Protein AF-D3AS42-F1 (afdb_monomer)

InterPro domains:
  IPR031924 Glycosyl hydrolase family 115 [PF15979] (1-343)
  IPR041437 Gylcosyl hydrolase 115 C-terminal domain [PF17829] (618-728)
  IPR041437 Gylcosyl hydrolase 115 C-terminal domain [PF17829] (811-965)
  IPR042301 Glycosyl hydrolase 115 superfamily [G3DSA:3.20.20.520] (1-297)

Sequence (975 aa):
NDEEELERWAKLHMEEDTIGVHTYEKIFELLLRLKANYIWPAMHVNSFNRRKENGALADRMGIVVGTSHCDMLMRSNNREWLPWLKEKGYEGVKYDYTIEGRNREILHEYWRESVIQNRDFEVSYTLGMRGIHDSGFETSNLNGRTEEELRTQKIELLETIIASQNEILKEELDKTPLKLFIPYKEVLELYDHGLKVPDDFTMIWANDNYGYVRRYPSEEDRKRVGGHGIYYHNSYWSPPGRSYLFFCSIPLTHTKYELMKAYDEGIQKLWILNVGALKPLEMEVEFFLRLAWEAGSAKGRTQDVDSYVSDWIDRNFTGKIGEKMGPLLNRFSQIANVRKLEMMEDDVFSQTAYGDEGVMRLHKLQEILDQADVVYEGLLEEEKDAFFQLVLLRIHALYLTMGQYYFSDRSTLCHKQGKQQAADLYVKETRAYEDARRKLLLYYNERISGGKWKGIVTPEDFPPPRTAMYPACTPSVHMGGRNMLVHIWNNGEELCFVRPGTKWFEISNGGEGSFAWRAETPDWIQLSETSGEISCETRILVTVKETQEEKTGIILIRNETDNVQCEVPVLVSPVPAGCENPEEAGVVSVSVTGLRVDGFRLISYLGREEGDLLEGYKEGAEASFPVYFSSEGEFLLEIHRFPSLNSTGRIRMGVKIDRGTVLTVESLANDEWRDTWTYNSTNNVDKLYLKLPYLKKGAHQVTFKVIDPYFAISRFVIYTKERAENNLGIICAGQVNREFPREQALLNNGRILDWSDRFYGAPELKPRKEIYANREVTRDSLVATDHFEEPVEYGKTKSPKEVLTAAHSLFCEKDGVVKIDAVTAYEQTEFAYTENGQWQYCSSESYGRSGLAIYMRKRGQQWKQEEEAPNLNYQIRCDGGTYDFWVLLRIDPASPSYLGVAADGNFVDRTLLYNSGKTWRYEAEQVWRWIPLAGLALSGGKHVLTLAVLASGVRIDRLYLTRKGDRPPVDCSWE

Structure (mmCIF, N/CA/C/O backbone):
data_AF-D3AS42-F1
#
_entry.id   AF-D3AS42-F1
#
loop_
_atom_site.group_PDB
_atom_site.id
_atom_site.type_symbol
_atom_site.label_atom_id
_atom_site.label_alt_id
_atom_site.label_comp_id
_atom_site.label_asym_id
_atom_site.label_entity_id
_atom_site.label_seq_id
_atom_site.pdbx_PDB_ins_code
_atom_site.Cartn_x
_atom_site.Cartn_y
_atom_site.Cartn_z
_atom_site.occupancy
_atom_site.B_iso_or_equiv
_atom_site.auth_seq_id
_atom_site.auth_comp_id
_atom_site.auth_asym_id
_atom_site.auth_atom_id
_atom_site.pdbx_PDB_model_num
ATOM 1 N N . ASN A 1 1 ? -17.903 4.882 5.231 1.00 88.62 1 ASN A N 1
ATOM 2 C CA . ASN A 1 1 ? -16.624 5.589 5.083 1.00 88.62 1 ASN A CA 1
ATOM 3 C C . ASN A 1 1 ? -15.998 5.126 3.781 1.00 88.62 1 ASN A C 1
ATOM 5 O O . ASN A 1 1 ? -16.257 3.991 3.400 1.00 88.62 1 ASN A O 1
ATOM 9 N N . ASP A 1 2 ? -15.226 5.977 3.108 1.00 86.00 2 ASP A N 1
ATOM 10 C CA . ASP A 1 2 ? -14.565 5.686 1.823 1.00 86.00 2 ASP A CA 1
ATOM 11 C C . ASP A 1 2 ? -15.537 5.141 0.741 1.00 86.00 2 ASP A C 1
ATOM 13 O O . ASP A 1 2 ? -15.204 4.285 -0.085 1.00 86.00 2 ASP A O 1
ATOM 17 N N . GLU A 1 3 ? -16.795 5.596 0.802 1.00 88.31 3 GLU A N 1
ATOM 18 C CA . GLU A 1 3 ? -17.959 4.946 0.193 1.00 88.31 3 GLU A CA 1
ATOM 19 C C . GLU A 1 3 ? -18.263 5.324 -1.267 1.00 88.31 3 GLU A C 1
ATOM 21 O O . GLU A 1 3 ? -19.359 5.064 -1.749 1.00 88.31 3 GLU A O 1
ATOM 26 N N . GLU A 1 4 ? -17.345 5.935 -2.003 1.00 89.19 4 GLU A N 1
ATOM 27 C CA . GLU A 1 4 ? -17.602 6.448 -3.356 1.00 89.19 4 GLU A CA 1
ATOM 28 C C . GLU A 1 4 ? -17.940 5.326 -4.354 1.00 89.19 4 GLU A C 1
ATOM 30 O O . GLU A 1 4 ? -18.776 5.510 -5.241 1.00 89.19 4 GLU A O 1
ATOM 35 N N . GLU A 1 5 ? -17.359 4.138 -4.167 1.00 91.62 5 GLU A N 1
ATOM 36 C CA . GLU A 1 5 ? -17.734 2.912 -4.891 1.00 91.62 5 GLU A CA 1
ATOM 37 C C . GLU A 1 5 ? -19.146 2.453 -4.530 1.00 91.62 5 GLU A C 1
ATOM 39 O O . GLU A 1 5 ? -19.944 2.136 -5.413 1.00 91.62 5 GLU A O 1
ATOM 44 N N . LEU A 1 6 ? -19.490 2.470 -3.240 1.00 94.56 6 LEU A N 1
ATOM 45 C CA . LEU A 1 6 ? -20.827 2.105 -2.777 1.00 94.56 6 LEU A CA 1
ATOM 46 C C . LEU A 1 6 ? -21.880 3.106 -3.265 1.00 94.56 6 LEU A C 1
ATOM 48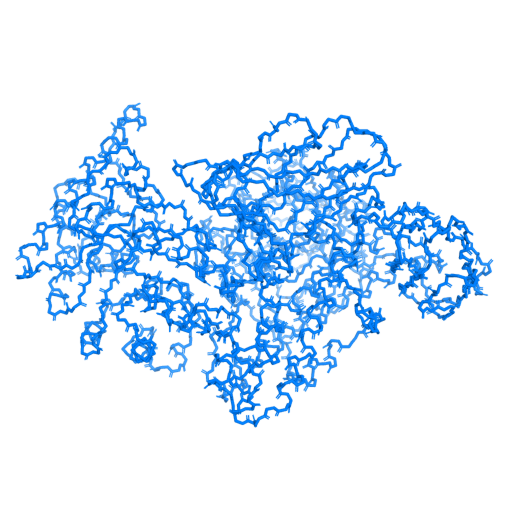 O O . LEU A 1 6 ? -22.967 2.702 -3.658 1.00 94.56 6 LEU A O 1
ATOM 52 N N . GLU A 1 7 ? -21.549 4.394 -3.310 1.00 93.69 7 GLU A N 1
ATOM 53 C CA . GLU A 1 7 ? -22.386 5.460 -3.860 1.00 93.69 7 GLU A CA 1
ATOM 54 C C . GLU A 1 7 ? -22.628 5.267 -5.355 1.00 93.69 7 GLU A C 1
ATOM 56 O O . GLU A 1 7 ? -23.761 5.374 -5.830 1.00 93.69 7 GLU A O 1
ATOM 61 N N . ARG A 1 8 ? -21.569 4.963 -6.114 1.00 93.12 8 ARG A N 1
ATOM 62 C CA . ARG A 1 8 ? -21.683 4.673 -7.544 1.00 93.12 8 ARG A CA 1
ATOM 63 C C . ARG A 1 8 ? -22.535 3.431 -7.782 1.00 93.12 8 ARG A C 1
ATOM 65 O O . ARG A 1 8 ? -23.408 3.461 -8.646 1.00 93.12 8 ARG A O 1
ATOM 72 N N . TRP A 1 9 ? -22.314 2.369 -7.014 1.00 96.00 9 TRP A N 1
ATOM 73 C CA . TRP A 1 9 ? -23.115 1.152 -7.088 1.00 96.00 9 TRP A CA 1
ATOM 74 C C . TRP A 1 9 ? -24.584 1.414 -6.718 1.00 96.00 9 TRP A C 1
ATOM 76 O O . TRP A 1 9 ? -25.479 1.011 -7.458 1.00 96.00 9 TRP A O 1
ATOM 86 N N . ALA A 1 10 ? -24.854 2.159 -5.644 1.00 96.38 10 ALA A N 1
ATOM 87 C CA . ALA A 1 10 ? -26.211 2.492 -5.215 1.00 96.38 10 ALA A CA 1
ATOM 88 C C . ALA A 1 10 ? -26.980 3.252 -6.308 1.00 96.38 10 ALA A C 1
ATOM 90 O O . ALA A 1 10 ? -28.102 2.875 -6.647 1.00 96.38 10 ALA A O 1
ATOM 91 N N . LYS A 1 11 ? -26.344 4.246 -6.942 1.00 96.00 11 LYS A N 1
ATOM 92 C CA . LYS A 1 11 ? -26.920 4.987 -8.079 1.00 96.00 11 LYS A CA 1
ATOM 93 C C . LYS A 1 11 ? -27.247 4.105 -9.281 1.00 96.00 11 LYS A C 1
ATOM 95 O O . LYS A 1 11 ? -28.197 4.388 -10.005 1.00 96.00 11 LYS A O 1
ATOM 100 N N . LEU A 1 12 ? -26.447 3.067 -9.521 1.00 96.12 12 LEU A N 1
ATOM 101 C CA . LEU A 1 12 ? -26.637 2.157 -10.649 1.00 96.12 12 LEU A CA 1
ATOM 102 C C . LEU A 1 12 ? -27.713 1.096 -10.388 1.00 96.12 12 LEU A C 1
ATOM 104 O O . LEU A 1 12 ? -28.374 0.685 -11.338 1.00 96.12 12 LEU A O 1
ATOM 108 N N . HIS A 1 13 ? -27.883 0.650 -9.137 1.00 96.19 13 HIS A N 1
ATOM 109 C CA . HIS A 1 13 ? -28.633 -0.580 -8.833 1.00 96.19 13 HIS A CA 1
ATOM 110 C C . HIS A 1 13 ? -29.810 -0.420 -7.866 1.00 96.19 13 HIS A C 1
ATOM 112 O O . HIS A 1 13 ? -30.668 -1.298 -7.836 1.00 96.19 13 HIS A O 1
ATOM 118 N N . MET A 1 14 ? -29.876 0.655 -7.074 1.00 95.56 14 MET A N 1
ATOM 119 C CA . MET A 1 14 ? -30.876 0.795 -5.999 1.00 95.56 14 MET A CA 1
ATOM 120 C C . MET A 1 14 ? -32.023 1.757 -6.330 1.00 95.56 14 MET A C 1
ATOM 122 O O . MET A 1 14 ? -32.918 1.942 -5.504 1.00 95.56 14 MET A O 1
ATOM 126 N N . GLU A 1 15 ? -32.009 2.349 -7.530 1.00 93.50 15 GLU A N 1
ATOM 127 C CA . GLU A 1 15 ? -32.978 3.365 -7.971 1.00 93.50 15 GLU A CA 1
ATOM 128 C C . GLU A 1 15 ? -33.032 4.587 -7.025 1.00 93.50 15 GLU A C 1
ATOM 130 O O . GLU A 1 15 ? -34.076 5.208 -6.831 1.00 93.50 15 GLU A O 1
ATOM 135 N N . GLU A 1 16 ? -31.889 4.952 -6.432 1.00 92.94 16 GLU A N 1
ATOM 136 C CA . GLU A 1 16 ? -31.739 6.117 -5.552 1.00 92.94 16 GLU A CA 1
ATOM 137 C C . GLU A 1 16 ? -30.672 7.089 -6.095 1.00 92.94 16 GLU A C 1
ATOM 139 O O . GLU A 1 16 ? -29.719 6.686 -6.759 1.00 92.94 16 GLU A O 1
ATOM 144 N N . ASP A 1 17 ? -30.810 8.390 -5.808 1.00 93.75 17 ASP A N 1
ATOM 145 C CA . ASP A 1 17 ? -29.845 9.427 -6.218 1.00 93.75 17 ASP A CA 1
ATOM 146 C C . ASP A 1 17 ? -28.537 9.387 -5.416 1.00 93.75 17 ASP A C 1
ATOM 148 O O . ASP A 1 17 ? -27.572 10.058 -5.778 1.00 93.75 17 ASP A O 1
ATOM 152 N N . THR A 1 18 ? -28.523 8.644 -4.312 1.00 94.81 18 THR A N 1
ATOM 153 C CA . THR A 1 18 ? -27.413 8.473 -3.375 1.00 94.81 18 THR A CA 1
ATOM 154 C C . THR A 1 18 ? -27.725 7.304 -2.432 1.00 94.81 18 THR A C 1
ATOM 156 O O . THR A 1 18 ? -28.861 6.827 -2.421 1.00 94.81 18 THR A O 1
ATOM 159 N N . ILE A 1 19 ? -26.767 6.857 -1.614 1.00 96.25 19 ILE A N 1
ATOM 160 C CA . ILE A 1 19 ? -27.002 5.853 -0.558 1.00 96.25 19 ILE A CA 1
ATOM 161 C C . ILE A 1 19 ? -28.167 6.302 0.347 1.00 96.25 19 ILE A C 1
ATOM 163 O O . ILE A 1 19 ? -28.041 7.257 1.118 1.00 96.25 19 ILE A O 1
ATOM 167 N N . GLY A 1 20 ? -29.304 5.610 0.252 1.00 95.81 20 GLY A N 1
ATOM 168 C CA . GLY A 1 20 ? -30.551 5.970 0.924 1.00 95.81 20 GLY A CA 1
ATOM 169 C C . GLY A 1 20 ? -31.265 4.774 1.549 1.00 95.81 20 GLY A C 1
ATOM 170 O O . GLY A 1 20 ? -30.633 3.816 1.991 1.00 95.81 20 GLY A O 1
ATOM 171 N N . VAL A 1 21 ? -32.593 4.844 1.612 1.00 96.94 21 VAL A N 1
ATOM 172 C CA . VAL A 1 21 ? -33.439 3.914 2.377 1.00 96.94 21 VAL A CA 1
ATOM 173 C C . VAL A 1 21 ? -33.311 2.494 1.831 1.00 96.94 21 VAL A C 1
ATOM 175 O O . VAL A 1 21 ? -33.151 1.558 2.612 1.00 96.94 21 VAL A O 1
ATOM 178 N N . HIS A 1 22 ? -33.341 2.323 0.505 1.00 97.56 22 HIS A N 1
ATOM 179 C CA . H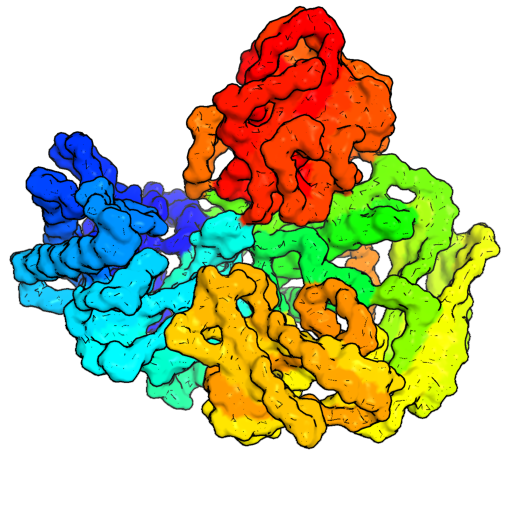IS A 1 22 ? -33.238 0.995 -0.108 1.00 97.56 22 HIS A CA 1
ATOM 180 C C . HIS A 1 22 ? -31.849 0.399 0.110 1.00 97.56 22 HIS A C 1
ATOM 182 O O . HIS A 1 22 ? -31.703 -0.793 0.388 1.00 97.56 22 HIS A O 1
ATOM 188 N N . THR A 1 23 ? -30.819 1.237 0.005 1.00 97.62 23 THR A N 1
ATOM 189 C CA . THR A 1 23 ? -29.436 0.809 0.227 1.00 97.62 23 THR A CA 1
ATOM 190 C C . THR A 1 23 ? -29.216 0.411 1.691 1.00 97.62 23 THR A C 1
ATOM 192 O O . THR A 1 23 ? -28.689 -0.669 1.971 1.00 97.62 23 THR A O 1
ATOM 195 N N . TYR A 1 24 ? -29.679 1.233 2.639 1.00 98.12 24 TYR A N 1
ATOM 196 C CA . TYR A 1 24 ? -29.563 0.957 4.070 1.00 98.12 24 TYR A CA 1
ATOM 197 C C . TYR A 1 24 ? -30.380 -0.252 4.517 1.00 98.12 24 TYR A C 1
ATOM 199 O O . TYR A 1 24 ? -29.903 -0.988 5.371 1.00 98.12 24 TYR A O 1
ATOM 207 N N . GLU A 1 25 ? -31.541 -0.529 3.920 1.00 98.31 25 GLU A N 1
ATOM 208 C CA . GLU A 1 25 ? -32.307 -1.747 4.220 1.00 98.31 25 GLU A CA 1
ATOM 209 C C . GLU A 1 25 ? -31.455 -3.010 4.022 1.00 98.31 25 GLU A C 1
ATOM 211 O O . GLU A 1 25 ? -31.431 -3.889 4.886 1.00 98.31 25 GLU A O 1
ATOM 216 N N . LYS A 1 26 ? -30.680 -3.074 2.930 1.00 98.25 26 LYS A N 1
ATOM 217 C CA . LYS A 1 26 ? -29.763 -4.195 2.669 1.00 98.25 26 LYS A CA 1
ATOM 218 C C . LYS A 1 26 ? -28.601 -4.250 3.654 1.00 98.25 26 LYS A C 1
ATOM 220 O O . LYS A 1 26 ? -28.230 -5.338 4.094 1.00 98.25 26 LYS A O 1
ATOM 225 N N . ILE A 1 27 ? -28.045 -3.098 4.028 1.00 98.19 27 ILE A N 1
ATOM 226 C CA . ILE A 1 27 ? -26.958 -3.020 5.014 1.00 98.19 27 ILE A CA 1
ATOM 227 C C . ILE A 1 27 ? -27.456 -3.455 6.399 1.00 98.19 27 ILE A C 1
ATOM 229 O O . ILE A 1 27 ? -26.802 -4.253 7.065 1.00 98.19 27 ILE A O 1
ATOM 233 N N . PHE A 1 28 ? -28.627 -2.991 6.828 1.00 98.75 28 PHE A N 1
ATOM 234 C CA . PHE A 1 28 ? -29.218 -3.354 8.116 1.00 98.75 28 PHE A CA 1
ATOM 235 C C . PHE A 1 28 ? -29.590 -4.834 8.166 1.00 98.75 28 PHE A C 1
ATOM 237 O O . PHE A 1 28 ? -29.306 -5.499 9.161 1.00 98.75 28 PHE A O 1
ATOM 244 N N . GLU A 1 29 ? -30.143 -5.388 7.081 1.00 98.75 29 GLU A N 1
ATOM 245 C CA . GLU A 1 29 ? -30.383 -6.829 6.972 1.00 98.75 29 GLU A CA 1
ATOM 246 C C . GLU A 1 29 ? -29.082 -7.628 7.173 1.00 98.75 29 GLU A C 1
ATOM 248 O O . GLU A 1 29 ? -29.059 -8.594 7.942 1.00 98.75 29 GLU A O 1
ATOM 253 N N . LEU A 1 30 ? -27.988 -7.210 6.525 1.00 98.50 30 LEU A N 1
ATOM 254 C CA . LEU A 1 30 ? -26.673 -7.832 6.685 1.00 98.50 30 LEU A CA 1
ATOM 255 C C . LEU A 1 30 ? -26.181 -7.753 8.137 1.00 98.50 30 LEU A C 1
ATOM 257 O O . LEU A 1 30 ? -25.807 -8.780 8.706 1.00 98.50 30 LEU A O 1
ATOM 261 N N . LEU A 1 31 ? -26.215 -6.567 8.752 1.00 98.69 31 LEU A N 1
ATOM 262 C CA . LEU A 1 31 ? -25.785 -6.364 10.139 1.00 98.69 31 LEU A CA 1
ATOM 263 C C . LEU A 1 31 ? -26.545 -7.285 11.103 1.00 98.69 31 LEU A C 1
ATOM 265 O O . LEU A 1 31 ? -25.918 -8.001 11.885 1.00 98.69 31 LEU A O 1
ATOM 269 N N . LEU A 1 32 ? -27.874 -7.360 10.989 1.00 98.56 32 LEU A N 1
ATOM 270 C CA . LEU A 1 32 ? -28.700 -8.230 11.833 1.00 98.56 32 LEU A CA 1
ATOM 271 C C . LEU A 1 32 ? -28.366 -9.715 11.644 1.00 98.56 32 LEU A C 1
ATOM 273 O O . LEU A 1 32 ? -28.231 -10.451 12.625 1.00 98.56 32 LEU A O 1
ATOM 277 N N . ARG A 1 33 ? -28.177 -10.171 10.397 1.00 98.38 33 ARG A N 1
ATOM 278 C CA . ARG A 1 33 ? -27.759 -11.556 10.099 1.00 98.38 33 ARG A CA 1
ATOM 279 C C . ARG A 1 33 ? -26.401 -11.890 10.721 1.00 98.38 33 ARG A C 1
ATOM 281 O O . ARG A 1 33 ? -26.197 -13.013 11.186 1.00 98.38 33 ARG A O 1
ATOM 288 N N . LEU A 1 34 ? -25.502 -10.909 10.782 1.00 97.81 34 LEU A N 1
ATOM 289 C CA . LEU A 1 34 ? -24.187 -11.018 11.413 1.00 97.81 34 LEU A CA 1
ATOM 290 C C . LEU A 1 34 ? -24.208 -10.799 12.937 1.00 97.81 34 LEU A C 1
ATOM 292 O O . LEU A 1 34 ? -23.163 -10.922 13.575 1.00 97.81 34 LEU A O 1
ATOM 296 N N . LYS A 1 35 ? -25.388 -10.579 13.536 1.00 97.31 35 LYS A N 1
ATOM 297 C CA . LYS A 1 35 ? -25.595 -10.267 14.964 1.00 97.31 35 LYS A CA 1
ATOM 298 C C . LYS A 1 35 ? -24.970 -8.941 15.416 1.00 97.31 35 LYS A C 1
ATOM 300 O O . LYS A 1 35 ? -24.620 -8.795 16.585 1.00 97.31 35 LYS A O 1
ATOM 305 N N . ALA A 1 36 ? -24.840 -7.987 14.503 1.00 98.31 36 ALA A N 1
ATOM 306 C CA . ALA A 1 36 ? -24.516 -6.604 14.815 1.00 98.31 36 ALA A CA 1
ATOM 307 C C . ALA A 1 36 ? -25.789 -5.789 15.078 1.00 98.31 36 ALA A C 1
ATOM 309 O O . ALA A 1 36 ? -26.882 -6.163 14.656 1.00 98.31 36 ALA A O 1
ATOM 310 N N . ASN A 1 37 ? -25.629 -4.662 15.765 1.00 98.00 37 ASN A N 1
ATOM 311 C CA . ASN A 1 37 ? -26.726 -3.775 16.156 1.00 98.00 37 ASN A CA 1
ATOM 312 C C . ASN A 1 37 ? -26.367 -2.282 16.074 1.00 98.00 37 ASN A C 1
ATOM 314 O O . ASN A 1 37 ? -27.133 -1.461 16.562 1.00 98.00 37 ASN A O 1
ATOM 318 N N . TYR A 1 38 ? -25.208 -1.922 15.516 1.00 98.50 38 TYR A N 1
ATOM 319 C CA . TYR A 1 38 ? -24.692 -0.554 15.551 1.00 98.50 38 TYR A CA 1
ATOM 320 C C . TYR A 1 38 ? -24.056 -0.159 14.216 1.00 98.50 38 TYR A C 1
ATOM 322 O O . TYR A 1 38 ? -23.378 -0.980 13.593 1.00 98.50 38 TYR A O 1
ATOM 330 N N . ILE A 1 39 ? -24.267 1.086 13.777 1.00 98.19 39 ILE A N 1
ATOM 331 C CA . ILE A 1 39 ? -23.727 1.608 12.514 1.00 98.19 39 ILE A CA 1
ATOM 332 C C . ILE A 1 39 ? -23.311 3.079 12.617 1.00 98.19 39 ILE A C 1
ATOM 334 O O . ILE A 1 39 ? -23.996 3.896 13.233 1.00 98.19 39 ILE A O 1
ATOM 338 N N . TRP A 1 40 ? -22.217 3.415 11.930 1.00 97.62 40 TRP A N 1
ATOM 339 C CA . TRP A 1 40 ? -21.911 4.774 11.482 1.00 97.62 40 TRP A CA 1
ATOM 340 C C . TRP A 1 40 ? -22.195 4.878 9.974 1.00 97.62 40 TRP A C 1
ATOM 342 O O . TRP A 1 40 ? -21.552 4.163 9.199 1.00 97.62 40 TRP A O 1
ATOM 352 N N . PRO A 1 41 ? -23.185 5.684 9.548 1.00 96.44 41 PRO A N 1
ATOM 353 C CA . PRO A 1 41 ? -23.610 5.756 8.152 1.00 96.44 41 PRO A CA 1
ATOM 354 C C . PRO A 1 41 ? -22.595 6.476 7.247 1.00 96.44 41 PRO A C 1
ATOM 356 O O . PRO A 1 41 ? -21.647 7.103 7.721 1.00 96.44 41 PRO A O 1
ATOM 359 N N . ALA A 1 42 ? -22.806 6.382 5.929 1.00 93.94 42 ALA A N 1
ATOM 360 C CA . ALA A 1 42 ? -22.067 7.155 4.927 1.00 93.94 42 ALA A CA 1
ATOM 361 C C . ALA A 1 42 ? -22.193 8.668 5.194 1.00 93.94 42 ALA A C 1
ATOM 363 O O . ALA A 1 42 ? -23.261 9.144 5.587 1.00 93.94 42 ALA A O 1
ATOM 364 N N . MET A 1 43 ? -21.096 9.405 5.001 1.00 91.25 43 MET A N 1
ATOM 365 C CA . MET A 1 43 ? -21.009 10.837 5.323 1.00 91.25 43 MET A CA 1
ATOM 366 C C . MET A 1 43 ? -20.059 11.651 4.418 1.00 91.25 43 MET A C 1
ATOM 368 O O . MET A 1 43 ? -20.097 12.887 4.427 1.00 91.25 43 MET A O 1
ATOM 372 N N . HIS A 1 44 ? -19.241 10.999 3.581 1.00 85.94 44 HIS A N 1
ATOM 373 C CA . HIS A 1 44 ? -18.435 11.660 2.552 1.00 85.94 44 HIS A CA 1
ATOM 374 C C . HIS A 1 44 ? -19.290 12.051 1.356 1.00 85.94 44 HIS A C 1
ATOM 376 O O . HIS A 1 44 ? -19.141 13.158 0.846 1.00 85.94 44 HIS A O 1
ATOM 382 N N . VAL A 1 45 ? -20.198 11.188 0.903 1.00 85.88 45 VAL A N 1
ATOM 383 C CA . VAL A 1 45 ? -20.982 11.407 -0.330 1.00 85.88 45 VAL A CA 1
ATOM 384 C C . VAL A 1 45 ? -22.346 12.050 -0.075 1.00 85.88 45 VAL A C 1
ATOM 386 O O . VAL A 1 45 ? -22.869 12.748 -0.944 1.00 85.88 45 VAL A O 1
ATOM 389 N N . ASN A 1 46 ? -22.911 11.859 1.120 1.00 88.75 46 ASN A N 1
ATOM 390 C CA . ASN A 1 46 ? -24.230 12.356 1.511 1.00 88.75 46 ASN A CA 1
ATOM 391 C C . ASN A 1 46 ? -24.344 12.554 3.035 1.00 88.75 46 ASN A C 1
ATOM 393 O O . ASN A 1 46 ? -23.338 12.538 3.733 1.00 88.75 46 ASN A O 1
ATOM 397 N N . SER A 1 47 ? -25.556 12.796 3.542 1.00 92.62 47 SER A N 1
ATOM 398 C CA . SER A 1 47 ? -25.854 12.802 4.978 1.00 92.62 47 SER A CA 1
ATOM 399 C C . SER A 1 47 ? -27.038 11.892 5.292 1.00 92.62 47 SER A C 1
ATOM 401 O O . SER A 1 47 ? -28.077 11.946 4.627 1.00 92.62 47 SER A O 1
ATOM 403 N N . PHE A 1 48 ? -26.909 11.080 6.344 1.00 95.31 48 PHE A N 1
ATOM 404 C CA . PHE A 1 48 ? -27.955 10.148 6.777 1.00 95.31 48 PHE A CA 1
ATOM 405 C C . PHE A 1 48 ? -29.259 10.871 7.135 1.00 95.31 48 PHE A C 1
ATOM 407 O O . PHE A 1 48 ? -30.338 10.462 6.701 1.00 95.31 48 PHE A O 1
ATOM 414 N N . ASN A 1 49 ? -29.147 12.001 7.842 1.00 94.62 49 ASN A N 1
ATOM 415 C CA . ASN A 1 49 ? -30.280 12.809 8.291 1.00 94.62 49 ASN A CA 1
ATOM 416 C C . ASN A 1 49 ? -30.950 13.633 7.185 1.00 94.62 49 ASN A C 1
ATOM 418 O O . ASN A 1 49 ? -31.995 14.231 7.443 1.00 94.62 49 ASN A O 1
ATOM 422 N N . ARG A 1 50 ? -30.437 13.608 5.943 1.00 90.56 50 ARG A N 1
ATOM 423 C CA . ARG A 1 50 ? -31.132 14.193 4.781 1.00 90.56 50 ARG A CA 1
ATOM 424 C C . ARG A 1 50 ? -32.534 13.603 4.594 1.00 90.56 50 ARG A C 1
ATOM 426 O O . ARG A 1 50 ? -33.404 14.277 4.051 1.00 90.56 50 ARG A O 1
ATOM 433 N N . ARG A 1 51 ? -32.749 12.351 5.015 1.00 91.88 51 ARG A N 1
ATOM 434 C CA . ARG A 1 51 ? -34.044 11.658 4.978 1.00 91.88 51 ARG A CA 1
ATOM 435 C C . ARG A 1 51 ? -34.356 11.086 6.358 1.00 91.88 51 ARG A C 1
ATOM 437 O O . ARG A 1 51 ? -33.659 10.185 6.822 1.00 91.88 51 ARG A O 1
ATOM 444 N N . LYS A 1 52 ? -35.421 11.564 7.012 1.00 94.81 52 LYS A N 1
ATOM 445 C CA . LYS A 1 52 ? -35.856 11.044 8.327 1.00 94.81 52 LYS A CA 1
ATOM 446 C C . LYS A 1 52 ? -36.227 9.555 8.250 1.00 94.81 52 LYS A C 1
ATOM 448 O O . LYS A 1 52 ? -36.125 8.827 9.235 1.00 94.81 52 LYS A O 1
ATOM 453 N N . GLU A 1 53 ? -36.611 9.092 7.066 1.00 97.19 53 GLU A N 1
ATOM 454 C CA . GLU A 1 53 ? -36.942 7.707 6.745 1.00 97.19 53 GLU A CA 1
ATOM 455 C C . GLU A 1 53 ? -35.770 6.748 6.971 1.00 97.19 53 GLU A C 1
ATOM 457 O O . GLU A 1 53 ? -36.012 5.595 7.323 1.00 97.19 53 GLU A O 1
ATOM 462 N N . ASN A 1 54 ? -34.522 7.213 6.828 1.00 97.38 54 ASN A N 1
ATOM 463 C CA . ASN A 1 54 ? -33.339 6.409 7.133 1.00 97.38 54 ASN A CA 1
ATOM 464 C C . ASN A 1 54 ? -33.300 6.043 8.628 1.00 97.38 54 ASN A C 1
ATOM 466 O O . ASN A 1 54 ? -33.166 4.871 8.976 1.00 97.38 54 ASN A O 1
ATOM 470 N N . GLY A 1 55 ? -33.493 7.034 9.510 1.00 97.25 55 GLY A N 1
ATOM 471 C CA . GLY A 1 55 ? -33.563 6.826 10.962 1.00 97.25 55 GLY A CA 1
ATOM 472 C C . GLY A 1 55 ? -34.773 5.988 11.372 1.00 97.25 55 GLY A C 1
ATOM 473 O O . GLY A 1 55 ? -34.638 5.041 12.141 1.00 97.25 55 GLY A O 1
ATOM 474 N N . ALA A 1 56 ? -35.938 6.248 10.770 1.00 98.19 56 ALA A N 1
ATOM 475 C CA . ALA A 1 56 ? -37.138 5.449 11.015 1.00 98.19 56 ALA A CA 1
ATOM 476 C C . ALA A 1 56 ? -36.975 3.982 10.579 1.00 98.19 56 ALA A C 1
ATOM 478 O O . ALA A 1 56 ? -37.568 3.091 11.182 1.00 98.19 56 ALA A O 1
ATOM 479 N N . LEU A 1 57 ? -36.212 3.711 9.516 1.00 98.50 57 LEU A N 1
ATOM 480 C CA . LEU A 1 57 ? -35.892 2.347 9.102 1.00 98.50 57 LEU A CA 1
ATOM 481 C C . LEU A 1 57 ? -34.940 1.671 10.096 1.00 98.50 57 LEU A C 1
ATOM 483 O O . LEU A 1 57 ? -35.201 0.531 10.476 1.00 98.50 57 LEU A O 1
ATOM 487 N N . ALA A 1 58 ? -33.878 2.364 10.517 1.00 98.50 58 ALA A N 1
ATOM 488 C CA . ALA A 1 58 ? -32.910 1.838 11.477 1.00 98.50 58 ALA A CA 1
ATOM 489 C C . ALA A 1 58 ? -33.589 1.438 12.796 1.00 98.50 58 ALA A C 1
ATOM 491 O O . ALA A 1 58 ? -33.448 0.296 13.230 1.00 98.50 58 ALA A O 1
ATOM 492 N N . ASP A 1 59 ? -34.423 2.324 13.348 1.00 98.12 59 ASP A N 1
ATOM 493 C CA . ASP A 1 59 ? -35.201 2.077 14.567 1.00 98.12 59 ASP A CA 1
ATOM 494 C C . ASP A 1 59 ? -36.134 0.863 14.419 1.00 98.12 59 ASP A C 1
ATOM 496 O O . ASP A 1 59 ? -36.086 -0.072 15.219 1.00 98.12 59 ASP A O 1
ATOM 500 N N . ARG A 1 60 ? -36.901 0.788 13.318 1.00 98.25 60 ARG A N 1
ATOM 501 C CA . ARG A 1 60 ? -37.771 -0.370 13.034 1.00 98.25 60 ARG A CA 1
ATOM 502 C C . ARG A 1 60 ? -37.010 -1.693 12.940 1.00 98.25 60 ARG A C 1
ATOM 504 O O . ARG A 1 60 ? -37.581 -2.735 13.255 1.00 98.25 60 ARG A O 1
ATOM 511 N N . MET A 1 61 ? -35.772 -1.669 12.452 1.00 98.44 61 MET A N 1
ATOM 512 C CA . MET A 1 61 ? -34.926 -2.856 12.310 1.00 98.44 61 MET A CA 1
ATOM 513 C C . MET A 1 61 ? -34.102 -3.158 13.573 1.00 98.44 61 MET A C 1
ATOM 515 O O . MET A 1 61 ? -33.477 -4.214 13.635 1.00 98.44 61 MET A O 1
ATOM 519 N N . GLY A 1 62 ? -34.122 -2.284 14.586 1.00 97.69 62 GLY A N 1
ATOM 520 C CA . GLY A 1 62 ? -33.335 -2.430 15.813 1.00 97.69 62 GLY A CA 1
ATOM 521 C C . GLY A 1 62 ? -31.842 -2.141 15.625 1.00 97.69 62 GLY A C 1
ATOM 522 O O . GLY A 1 62 ? -31.009 -2.749 16.299 1.00 97.69 62 GLY A O 1
ATOM 523 N N . ILE A 1 63 ? -31.494 -1.269 14.675 1.00 98.56 63 ILE A N 1
ATOM 524 C CA . ILE A 1 63 ? -30.125 -0.797 14.452 1.00 98.56 63 ILE A CA 1
ATOM 525 C C . ILE A 1 63 ? -29.942 0.552 15.141 1.00 98.56 63 ILE A C 1
ATOM 527 O O . ILE A 1 63 ? -30.580 1.537 14.776 1.00 98.56 63 ILE A O 1
ATOM 531 N N . VAL A 1 64 ? -29.007 0.602 16.085 1.00 98.44 64 VAL A N 1
ATOM 532 C CA . VAL A 1 64 ? -28.605 1.833 16.758 1.00 98.44 64 VAL A CA 1
ATOM 533 C C . VAL A 1 64 ? -27.685 2.634 15.841 1.00 98.44 64 VAL A C 1
ATOM 535 O O . VAL A 1 64 ? -26.655 2.133 15.379 1.00 98.44 64 VAL A O 1
ATOM 538 N N . VAL A 1 65 ? -28.038 3.891 15.581 1.00 98.38 65 VAL A N 1
ATOM 539 C CA . VAL A 1 65 ? -27.239 4.775 14.720 1.00 98.38 65 VAL A CA 1
ATOM 540 C C . VAL A 1 65 ? -26.361 5.680 15.577 1.00 98.38 65 VAL A C 1
ATOM 542 O O . VAL A 1 65 ? -26.824 6.298 16.534 1.00 98.38 65 VAL A O 1
ATOM 545 N N . GLY A 1 66 ? -25.082 5.770 15.232 1.00 97.19 66 GLY A N 1
ATOM 546 C CA . GLY A 1 66 ? -24.170 6.772 15.772 1.00 97.19 66 GLY A CA 1
ATOM 547 C C . GLY A 1 66 ? -23.431 7.510 14.669 1.00 97.19 66 GLY A C 1
ATOM 548 O O . GLY A 1 66 ? -23.685 7.299 13.483 1.00 97.19 66 GLY A O 1
ATOM 549 N N . THR A 1 67 ? -22.483 8.356 15.058 1.00 95.62 67 THR A N 1
ATOM 550 C CA . THR A 1 67 ? -21.727 9.187 14.118 1.00 95.62 67 THR A CA 1
ATOM 551 C C . THR A 1 67 ? -20.236 9.247 14.432 1.00 95.62 67 THR A C 1
ATOM 553 O O . THR A 1 67 ? -19.806 8.993 15.560 1.00 95.62 67 THR A O 1
ATOM 556 N N . SER A 1 68 ? -19.446 9.589 13.409 1.00 92.25 68 SER A N 1
ATOM 557 C CA . SER A 1 68 ? -17.988 9.686 13.484 1.00 92.25 68 SER A CA 1
ATOM 558 C C . SER A 1 68 ? -17.508 10.777 14.458 1.00 92.25 68 SER A C 1
ATOM 560 O O . SER A 1 68 ? -18.265 11.640 14.905 1.00 92.25 68 SER A O 1
ATOM 562 N N . HIS A 1 69 ? -16.205 10.797 14.741 1.00 87.88 69 HIS A N 1
ATOM 563 C CA . HIS A 1 69 ? -15.558 11.745 15.660 1.00 87.88 69 HIS A CA 1
ATOM 564 C C . HIS A 1 69 ? -15.645 13.231 15.264 1.00 87.88 69 HIS A C 1
ATOM 566 O O . HIS A 1 69 ? -15.218 14.083 16.038 1.00 87.88 69 HIS A O 1
ATOM 572 N N . CYS A 1 70 ? -16.094 13.567 14.049 1.00 87.00 70 CYS A N 1
ATOM 573 C CA . CYS A 1 70 ? -16.292 14.957 13.607 1.00 87.00 70 CYS A CA 1
ATOM 574 C C . CYS A 1 70 ? -17.770 15.329 13.419 1.00 87.00 70 CYS A C 1
ATOM 576 O O . CYS A 1 70 ? -18.089 16.492 13.178 1.00 87.00 70 CYS A O 1
ATOM 578 N N . ASP A 1 71 ? -18.671 14.371 13.629 1.00 92.75 71 ASP A N 1
ATOM 579 C CA . ASP A 1 71 ? -20.101 14.492 13.377 1.00 92.75 71 ASP A CA 1
ATOM 580 C C . ASP A 1 71 ? -20.867 14.586 14.701 1.00 92.75 71 ASP A C 1
ATOM 582 O O . ASP A 1 71 ? -21.359 13.599 15.256 1.00 92.75 71 ASP A O 1
ATOM 586 N N . MET A 1 72 ? -20.891 15.793 15.267 1.00 94.75 72 MET A N 1
ATOM 587 C CA . MET A 1 72 ? -21.430 16.034 16.607 1.00 94.75 72 MET A CA 1
ATOM 588 C C . MET A 1 72 ? -22.951 15.945 16.614 1.00 94.75 72 MET A C 1
ATOM 590 O O . MET A 1 72 ? -23.620 16.475 15.730 1.00 94.75 72 MET A O 1
ATOM 594 N N . LEU A 1 73 ? -23.502 15.323 17.653 1.00 96.88 73 LEU A N 1
ATOM 595 C CA . LEU A 1 73 ? -24.940 15.249 17.898 1.00 96.88 73 LEU A CA 1
ATOM 596 C C . LEU A 1 73 ? -25.759 14.773 16.679 1.00 96.88 73 LEU A C 1
ATOM 598 O O . LEU A 1 73 ? -26.757 15.391 16.311 1.00 96.88 73 LEU A O 1
ATOM 602 N N . MET A 1 74 ? -25.332 13.675 16.042 1.00 96.19 74 MET A N 1
ATOM 603 C CA . MET A 1 74 ? -25.964 13.086 14.849 1.00 96.19 74 MET A CA 1
ATOM 604 C C . MET A 1 74 ? -25.906 13.949 13.572 1.00 96.19 74 MET A C 1
ATOM 606 O O . MET A 1 74 ? -26.577 13.625 12.598 1.00 96.19 74 MET A O 1
ATOM 610 N N . ARG A 1 75 ? -25.107 15.025 13.528 1.00 94.75 75 ARG A N 1
ATOM 611 C CA . ARG A 1 75 ? -24.932 15.856 12.324 1.00 94.75 75 ARG A CA 1
ATOM 612 C C . ARG A 1 75 ? -23.738 15.409 11.487 1.00 94.75 75 ARG A C 1
ATOM 614 O O . ARG A 1 75 ? -22.611 15.492 11.962 1.00 94.75 75 ARG A O 1
ATOM 621 N N . SER A 1 76 ? -23.962 15.062 10.221 1.00 92.44 76 SER A N 1
ATOM 622 C CA . SER A 1 76 ? -22.914 14.899 9.206 1.00 92.44 76 SER A CA 1
ATOM 623 C C . SER A 1 76 ? -22.437 16.270 8.719 1.00 92.44 76 SER A C 1
ATOM 625 O O . SER A 1 76 ? -22.868 16.769 7.674 1.00 92.44 76 SER A O 1
ATOM 627 N N . ASN A 1 77 ? -21.558 16.911 9.489 1.00 91.06 77 ASN A N 1
ATOM 628 C CA . ASN A 1 77 ? -21.229 18.334 9.339 1.00 91.06 77 ASN A CA 1
ATOM 629 C C . ASN A 1 77 ? -20.773 18.711 7.925 1.00 91.06 77 ASN A C 1
ATOM 631 O O . ASN A 1 77 ? -21.234 19.716 7.379 1.00 91.06 77 ASN A O 1
ATOM 635 N N . ASN A 1 78 ? -19.953 17.862 7.306 1.00 88.56 78 ASN A N 1
ATOM 636 C CA . ASN A 1 78 ? -19.445 18.031 5.945 1.00 88.56 78 ASN A CA 1
ATOM 637 C C . ASN A 1 78 ? -20.544 18.242 4.889 1.00 88.56 78 ASN A C 1
ATOM 639 O O . ASN A 1 78 ? -20.351 18.968 3.914 1.00 88.56 78 ASN A O 1
ATOM 643 N N . ARG A 1 79 ? -21.706 17.605 5.073 1.00 90.44 79 ARG A N 1
ATOM 644 C CA . ARG A 1 79 ? -22.812 17.617 4.105 1.00 90.44 79 ARG A CA 1
ATOM 645 C C . ARG A 1 79 ? -24.058 18.347 4.599 1.00 90.44 79 ARG A C 1
ATOM 647 O O . ARG A 1 79 ? -24.928 18.633 3.783 1.00 90.44 79 ARG A O 1
ATOM 654 N N . GLU A 1 80 ? -24.134 18.697 5.880 1.00 94.06 80 GLU A N 1
ATOM 655 C CA . GLU A 1 80 ? -25.297 19.373 6.469 1.00 94.06 80 GLU A CA 1
ATOM 656 C C . GLU A 1 80 ? -25.063 20.856 6.778 1.00 94.06 80 GLU A C 1
ATOM 658 O O . GLU A 1 80 ? -25.963 21.657 6.537 1.00 94.06 80 GLU A O 1
ATOM 663 N N . TRP A 1 81 ? -23.875 21.258 7.246 1.00 94.31 81 TRP A N 1
ATOM 664 C CA . TRP A 1 81 ? -23.669 22.600 7.812 1.00 94.31 81 TRP A CA 1
ATOM 665 C C . TRP A 1 81 ? -23.938 23.738 6.815 1.00 94.31 81 TRP A C 1
ATOM 667 O O . TRP A 1 81 ? -24.768 24.612 7.066 1.00 94.31 81 TRP A O 1
ATOM 677 N N . LEU A 1 82 ? -23.263 23.726 5.658 1.00 93.50 82 LEU A N 1
ATOM 678 C CA . LEU A 1 82 ? -23.415 24.788 4.656 1.00 93.50 82 LEU A CA 1
ATOM 679 C C . LEU A 1 82 ? -24.813 24.805 4.007 1.00 93.50 82 LEU A C 1
ATOM 681 O O . LEU A 1 82 ? -25.383 25.894 3.887 1.00 93.50 82 LEU A O 1
ATOM 685 N N . PRO A 1 83 ? -25.404 23.659 3.602 1.00 93.62 83 PRO A N 1
ATOM 686 C CA . PRO A 1 83 ? -26.784 23.641 3.121 1.00 93.62 83 PRO A CA 1
ATOM 687 C C . PRO A 1 83 ? -27.793 24.154 4.152 1.00 93.62 83 PRO A C 1
ATOM 689 O O . PRO A 1 83 ? -28.668 24.935 3.786 1.00 93.62 83 PRO A O 1
ATOM 692 N N . TRP A 1 84 ? -27.637 23.785 5.427 1.00 95.94 84 TRP A N 1
ATOM 693 C CA . TRP A 1 84 ? -28.522 24.228 6.503 1.00 95.94 84 TRP A CA 1
ATOM 694 C C . TRP A 1 84 ? -28.442 25.742 6.737 1.00 95.94 84 TRP A C 1
ATOM 696 O O . TRP A 1 84 ? -29.475 26.406 6.809 1.00 95.94 84 TRP A O 1
ATOM 706 N N . LEU A 1 85 ? -27.235 26.328 6.761 1.00 96.81 85 LEU A N 1
ATOM 707 C CA . LEU A 1 85 ? -27.072 27.788 6.853 1.00 96.81 85 LEU A CA 1
ATOM 708 C C . LEU A 1 85 ? -27.793 28.508 5.709 1.00 96.81 85 LEU A C 1
ATOM 710 O O . LEU A 1 85 ? -28.498 29.493 5.934 1.00 96.81 85 LEU A O 1
ATOM 714 N N . LYS A 1 86 ? -27.642 27.990 4.484 1.00 96.25 86 LYS A N 1
ATOM 715 C CA . LYS A 1 86 ? -28.292 28.544 3.294 1.00 96.25 86 LYS A CA 1
ATOM 716 C C . LYS A 1 86 ? -29.816 28.463 3.391 1.00 96.25 86 LYS A C 1
ATOM 718 O O . LYS A 1 86 ? -30.486 29.430 3.045 1.00 96.25 86 LYS A O 1
ATOM 723 N N . GLU A 1 87 ? -30.358 27.341 3.857 1.00 95.88 87 GLU A N 1
ATOM 724 C CA . GLU A 1 87 ? -31.799 27.157 4.066 1.00 95.88 87 GLU A CA 1
ATOM 725 C C . GLU A 1 87 ? -32.358 28.137 5.107 1.00 95.88 87 GLU A C 1
ATOM 727 O O . GLU A 1 87 ? -33.418 28.727 4.901 1.00 95.88 87 GLU A O 1
ATOM 732 N N . LYS A 1 88 ? -31.613 28.371 6.191 1.00 96.94 88 LYS A N 1
ATOM 733 C CA . LYS A 1 88 ? -31.974 29.314 7.259 1.00 96.94 88 LYS A CA 1
ATOM 734 C C . LYS A 1 88 ? -31.760 30.786 6.897 1.00 96.94 88 LYS A C 1
ATOM 736 O O . LYS A 1 88 ? -32.191 31.662 7.645 1.00 96.94 88 LYS A O 1
ATOM 741 N N . GLY A 1 89 ? -31.102 31.073 5.772 1.00 96.50 89 GLY A N 1
ATOM 742 C CA . GLY A 1 89 ? -30.742 32.434 5.368 1.00 96.50 89 GLY A CA 1
ATOM 743 C C . GLY A 1 89 ? -29.665 33.063 6.258 1.00 96.50 89 GLY A C 1
ATOM 744 O O . GLY A 1 89 ? -29.630 34.283 6.415 1.00 96.50 89 GLY A O 1
ATOM 745 N N . TYR A 1 90 ? -28.811 32.245 6.874 1.00 96.69 90 TYR A N 1
ATOM 746 C CA . TYR A 1 90 ? -27.695 32.713 7.687 1.00 96.69 90 TYR A CA 1
ATOM 747 C C . TYR A 1 90 ? -26.450 32.940 6.824 1.00 96.69 90 TYR A C 1
ATOM 749 O O . TYR A 1 90 ? -26.010 32.058 6.089 1.00 96.69 90 TYR A O 1
ATOM 757 N N . GLU A 1 91 ? -25.845 34.119 6.957 1.00 93.06 91 GLU A N 1
ATOM 758 C CA . GLU A 1 91 ? -24.626 34.512 6.248 1.00 93.06 91 GLU A CA 1
ATOM 759 C C . GLU A 1 91 ? -23.503 34.840 7.240 1.00 93.06 91 GLU A C 1
ATOM 761 O O . GLU A 1 91 ? -23.750 35.328 8.343 1.00 93.06 91 GLU A O 1
ATOM 766 N N . GLY A 1 92 ? -22.252 34.566 6.858 1.00 90.50 92 GLY A N 1
ATOM 767 C CA . GLY A 1 92 ? -21.069 34.917 7.658 1.00 90.50 92 GLY A CA 1
ATOM 768 C C . GLY A 1 92 ? -20.860 34.103 8.944 1.00 90.50 92 GLY A C 1
ATOM 769 O O . GLY A 1 92 ? -19.949 34.417 9.709 1.00 90.50 92 GLY A O 1
ATOM 770 N N . VAL A 1 93 ? -21.665 33.064 9.182 1.00 94.56 93 VAL A N 1
ATOM 771 C CA . VAL A 1 93 ? -21.535 32.162 10.337 1.00 94.56 93 VAL A CA 1
ATOM 772 C C . VAL A 1 93 ? -20.385 31.183 10.110 1.00 94.56 93 VAL A C 1
ATOM 774 O O . VAL A 1 93 ? -20.250 30.610 9.027 1.00 94.56 93 VAL A O 1
ATOM 777 N N . LYS A 1 94 ? -19.573 30.959 11.143 1.00 94.12 94 LYS A N 1
ATOM 778 C CA . LYS A 1 94 ? -18.479 29.980 11.122 1.00 94.12 94 LYS A CA 1
ATOM 779 C C . LYS A 1 94 ? -18.762 28.840 12.088 1.00 94.12 94 LYS A C 1
ATOM 781 O O . LYS A 1 94 ? -19.348 29.053 13.151 1.00 94.12 94 LYS A O 1
ATOM 786 N N . TYR A 1 95 ? -18.293 27.642 11.744 1.00 94.25 95 TYR A N 1
ATOM 787 C CA . TYR A 1 95 ? -18.341 26.481 12.634 1.00 94.25 95 TYR A CA 1
ATOM 788 C C . TYR A 1 95 ? -17.218 26.552 13.684 1.00 94.25 95 TYR A C 1
ATOM 790 O O . TYR A 1 95 ? -16.346 25.694 13.765 1.00 94.25 95 TYR A O 1
ATOM 798 N N . ASP A 1 96 ? -17.234 27.627 14.470 1.00 94.62 96 ASP A N 1
ATOM 799 C CA . ASP A 1 96 ? -16.226 27.975 15.466 1.00 94.62 96 ASP A CA 1
ATOM 800 C C . ASP A 1 96 ? -16.938 28.442 16.743 1.00 94.62 96 ASP A C 1
ATOM 802 O O . ASP A 1 96 ? -17.619 29.473 16.770 1.00 94.62 96 ASP A O 1
ATOM 806 N N . TYR A 1 97 ? -16.787 27.669 17.819 1.00 95.69 97 TYR A N 1
ATOM 807 C CA . TYR A 1 97 ? -17.449 27.945 19.094 1.00 95.69 97 TYR A CA 1
ATOM 808 C C . TYR A 1 97 ? -16.769 29.061 19.901 1.00 95.69 97 TYR A C 1
ATOM 810 O O . TYR A 1 97 ? -17.313 29.526 20.900 1.00 95.69 97 TYR A O 1
ATOM 818 N N . THR A 1 98 ? -15.590 29.537 19.502 1.00 95.06 98 THR A N 1
ATOM 819 C CA . THR A 1 98 ? -14.951 30.708 20.129 1.00 95.06 98 THR A CA 1
ATOM 820 C C . THR A 1 98 ? -15.661 32.020 19.798 1.00 95.06 98 THR A C 1
ATOM 822 O O . THR A 1 98 ? -15.442 33.033 20.462 1.00 95.06 98 THR A O 1
ATOM 825 N N . ILE A 1 99 ? -16.520 32.023 18.776 1.00 95.06 99 ILE A N 1
ATOM 826 C CA . ILE A 1 99 ? -17.264 33.203 18.342 1.00 95.06 99 ILE A CA 1
ATOM 827 C C . ILE A 1 99 ? -18.576 33.272 19.121 1.00 95.06 99 ILE A C 1
ATOM 829 O O . ILE A 1 99 ? -19.527 32.551 18.829 1.00 95.06 99 ILE A O 1
ATOM 833 N N . GLU A 1 100 ? -18.620 34.130 20.138 1.00 93.38 100 GLU A N 1
ATOM 834 C CA . GLU A 1 100 ? -19.772 34.254 21.036 1.00 93.38 100 GLU A CA 1
ATOM 835 C C . GLU A 1 100 ? -20.991 34.954 20.397 1.00 93.38 100 GLU A C 1
ATOM 837 O O . GLU A 1 100 ? -20.980 35.371 19.237 1.00 93.38 100 GLU A O 1
ATOM 842 N N . GLY A 1 101 ? -22.072 35.086 21.172 1.00 95.19 101 GLY A N 1
ATOM 843 C CA . GLY A 1 101 ? -23.307 35.742 20.743 1.00 95.19 101 GLY A CA 1
ATOM 844 C C . GLY A 1 101 ? -24.044 34.944 19.671 1.00 95.19 101 GLY A C 1
ATOM 845 O O . GLY A 1 101 ? -24.207 33.727 19.785 1.00 95.19 101 GLY A O 1
ATOM 846 N N . ARG A 1 102 ? -24.471 35.630 18.604 1.00 95.88 102 ARG A N 1
ATOM 847 C CA . ARG A 1 102 ? -25.341 35.050 17.573 1.00 95.88 102 ARG A CA 1
ATOM 848 C C . ARG A 1 102 ? -24.748 33.811 16.893 1.00 95.88 102 ARG A C 1
ATOM 850 O O . ARG A 1 102 ? -25.496 32.909 16.541 1.00 95.88 102 ARG A O 1
ATOM 857 N N . ASN A 1 103 ? -23.425 33.734 16.731 1.00 96.06 103 ASN A N 1
ATOM 858 C CA . ASN A 1 103 ? -22.787 32.567 16.115 1.00 96.06 103 ASN A CA 1
ATOM 859 C C . ASN A 1 103 ? -22.966 31.307 16.985 1.00 96.06 103 ASN A C 1
ATOM 861 O O . ASN A 1 103 ? -23.393 30.274 16.476 1.00 96.06 103 ASN A O 1
ATOM 865 N N . ARG A 1 104 ? -22.738 31.404 18.306 1.00 95.94 104 ARG A N 1
ATOM 866 C CA . ARG A 1 104 ? -23.005 30.306 19.258 1.00 95.94 104 ARG A CA 1
ATOM 867 C C . ARG A 1 104 ? -24.476 29.906 19.302 1.00 95.94 104 ARG A C 1
ATOM 869 O O . ARG A 1 104 ? -24.763 28.715 19.320 1.00 95.94 104 ARG A O 1
ATOM 876 N N . GLU A 1 105 ? -25.395 30.869 19.280 1.00 97.31 105 GLU A N 1
ATOM 877 C CA . GLU A 1 105 ? -26.835 30.572 19.230 1.00 97.31 105 GLU A CA 1
ATOM 878 C C . GLU A 1 105 ? -27.203 29.749 17.989 1.00 97.31 105 GLU A C 1
ATOM 880 O O . GLU A 1 105 ? -27.975 28.800 18.084 1.00 97.31 105 GLU A O 1
ATOM 885 N N . ILE A 1 106 ? -26.619 30.082 16.834 1.00 98.12 106 ILE A N 1
ATOM 886 C CA . ILE A 1 106 ? -26.840 29.357 15.577 1.00 98.12 106 ILE A CA 1
ATOM 887 C C . ILE A 1 106 ? -26.231 27.946 15.638 1.00 98.12 106 ILE A C 1
ATOM 889 O O . ILE A 1 106 ? -26.855 27.001 15.160 1.00 98.12 106 ILE A O 1
ATOM 893 N N . LEU A 1 107 ? -25.063 27.767 16.270 1.00 97.25 107 LEU A N 1
ATOM 894 C CA . LEU A 1 107 ? -24.498 26.431 16.520 1.00 97.25 107 LEU A CA 1
ATOM 895 C C . LEU A 1 107 ? -25.414 25.588 17.418 1.00 97.25 107 LEU A C 1
ATOM 897 O O . LEU A 1 107 ? -25.646 24.414 17.132 1.00 97.25 107 LEU A O 1
ATOM 901 N N . HIS A 1 108 ? -25.979 26.184 18.474 1.00 98.12 108 HIS A N 1
ATOM 902 C CA . HIS A 1 108 ? -26.946 25.508 19.344 1.00 98.12 108 HIS A CA 1
ATOM 903 C C . HIS A 1 108 ? -28.233 25.148 18.605 1.00 98.12 108 HIS A C 1
ATOM 905 O O . HIS A 1 108 ? -28.729 24.043 18.795 1.00 98.12 108 HIS A O 1
ATOM 911 N N . GLU A 1 109 ? -28.766 26.039 17.763 1.00 98.38 109 GLU A N 1
ATOM 912 C CA . GLU A 1 109 ? -29.936 25.758 16.917 1.00 98.38 109 GLU A CA 1
ATOM 913 C C . GLU A 1 109 ? -29.663 24.561 15.998 1.00 98.38 109 GLU A C 1
ATOM 915 O O . GLU A 1 109 ? -30.424 23.593 15.991 1.00 98.38 109 GLU A O 1
ATOM 920 N N . TYR A 1 110 ? -28.530 24.582 15.294 1.00 97.69 110 TYR A N 1
ATOM 921 C CA . TYR A 1 110 ? -28.119 23.509 14.397 1.00 97.69 110 TYR A CA 1
ATOM 922 C C . TYR A 1 110 ? -28.014 22.155 15.110 1.00 97.69 110 TYR A C 1
ATOM 924 O O . TYR A 1 110 ? -28.522 21.146 14.612 1.00 97.69 110 TYR A O 1
ATOM 932 N N . TRP A 1 111 ? -27.396 22.116 16.290 1.00 98.12 111 TRP A N 1
ATOM 933 C CA . TRP A 1 111 ? -27.293 20.900 17.094 1.00 98.12 111 TRP A CA 1
ATOM 934 C C . TRP A 1 111 ? -28.644 20.435 17.647 1.00 98.12 111 TRP A C 1
ATOM 936 O O . TRP A 1 111 ? -28.990 19.262 17.504 1.00 98.12 111 TRP A O 1
ATOM 946 N N . ARG A 1 112 ? -29.428 21.346 18.234 1.00 98.56 112 ARG A N 1
ATOM 947 C CA . ARG A 1 112 ? -30.730 21.045 18.846 1.00 98.56 112 ARG A CA 1
ATOM 948 C C . ARG A 1 112 ? -31.708 20.455 17.834 1.00 98.56 112 ARG A C 1
ATOM 950 O O . ARG A 1 112 ? -32.377 19.474 18.140 1.00 98.56 112 ARG A O 1
ATOM 957 N N . GLU A 1 113 ? -31.747 20.975 16.610 1.00 97.75 113 GLU A N 1
ATOM 958 C CA . GLU A 1 113 ? -32.620 20.436 15.559 1.00 97.75 113 GLU A CA 1
ATOM 959 C C . GLU A 1 113 ? -32.309 18.977 15.195 1.00 97.75 113 GLU A C 1
ATOM 961 O O . GLU A 1 113 ? -33.232 18.204 14.943 1.00 97.75 113 GLU A O 1
ATOM 966 N N . SER A 1 114 ? -31.034 18.574 15.226 1.00 97.25 114 SER A N 1
ATOM 967 C CA . SER A 1 114 ? -30.643 17.173 15.007 1.00 97.25 114 SER A CA 1
ATOM 968 C C . SER A 1 114 ? -31.160 16.261 16.116 1.00 97.25 114 SER A C 1
ATOM 970 O O . SER A 1 114 ? -31.692 15.182 15.847 1.00 97.25 114 SER A O 1
ATOM 972 N N . VAL A 1 115 ? -31.033 16.712 17.368 1.00 98.19 115 VAL A N 1
ATOM 973 C CA . VAL A 1 115 ? -31.526 15.987 18.545 1.00 98.19 115 VAL A CA 1
ATOM 974 C C . VAL A 1 115 ? -33.046 15.841 18.466 1.00 98.19 115 VAL A C 1
ATOM 976 O O . VAL A 1 115 ? -33.557 14.735 18.602 1.00 98.19 115 VAL A O 1
ATOM 979 N N . ILE A 1 116 ? -33.771 16.913 18.128 1.00 97.62 116 ILE A N 1
ATOM 980 C CA . ILE A 1 116 ? -35.229 16.877 17.933 1.00 97.62 116 ILE A CA 1
ATOM 981 C C . ILE A 1 116 ? -35.620 15.910 16.806 1.00 97.62 116 ILE A C 1
ATOM 983 O O . ILE A 1 116 ? -36.576 15.148 16.957 1.00 97.62 116 ILE A O 1
ATOM 987 N N . GLN A 1 117 ? -34.898 15.914 15.681 1.00 96.69 117 GLN A N 1
ATOM 988 C CA . GLN A 1 117 ? -35.181 15.028 14.547 1.00 96.69 117 GLN A CA 1
ATOM 989 C C . GLN A 1 117 ? -35.058 13.542 14.919 1.00 96.69 117 GLN A C 1
ATOM 991 O O . GLN A 1 117 ? -35.836 12.731 14.406 1.00 96.69 117 GLN A O 1
ATOM 996 N N . ASN A 1 118 ? -34.109 13.206 15.800 1.00 97.19 118 ASN A N 1
ATOM 997 C CA . ASN A 1 118 ? -33.751 11.834 16.170 1.00 97.19 118 ASN A CA 1
ATOM 998 C C . ASN A 1 118 ? -34.274 11.390 17.547 1.00 97.19 118 ASN A C 1
ATOM 1000 O O . ASN A 1 118 ? -34.044 10.250 17.934 1.00 97.19 118 ASN A O 1
ATOM 1004 N N . ARG A 1 119 ? -34.995 12.247 18.284 1.00 95.94 119 ARG A N 1
ATOM 1005 C CA . ARG A 1 119 ? -35.441 11.977 19.668 1.00 95.94 119 ARG A CA 1
ATOM 1006 C C . ARG A 1 119 ? -36.288 10.712 19.839 1.00 95.94 119 ARG A C 1
ATOM 1008 O O . ARG A 1 119 ? -36.321 10.143 20.924 1.00 95.94 119 ARG A O 1
ATOM 1015 N N . ASP A 1 120 ? -36.990 10.314 18.777 1.00 94.81 120 ASP A N 1
ATOM 1016 C CA . ASP A 1 120 ? -37.904 9.170 18.769 1.00 94.81 120 ASP A CA 1
ATOM 1017 C C . ASP A 1 120 ? -37.211 7.866 18.318 1.00 94.81 120 ASP A C 1
ATOM 1019 O O . ASP A 1 120 ? -37.874 6.836 18.243 1.00 94.81 120 ASP A O 1
ATOM 1023 N N . PHE A 1 121 ? -35.912 7.903 17.991 1.00 96.69 121 PHE A N 1
ATOM 1024 C CA . PHE A 1 121 ? -35.148 6.768 17.463 1.00 96.69 121 PHE A CA 1
ATOM 1025 C C . PHE A 1 121 ? -34.044 6.324 18.427 1.00 96.69 121 PHE A C 1
ATOM 1027 O O . PHE A 1 121 ? -33.479 7.134 19.169 1.00 96.69 121 PHE A O 1
ATOM 1034 N N . GLU A 1 122 ? -33.680 5.042 18.387 1.00 97.00 122 GLU A N 1
ATOM 1035 C CA . GLU A 1 122 ? -32.517 4.542 19.125 1.00 97.00 122 GLU A CA 1
ATOM 1036 C C . GLU A 1 122 ? -31.196 4.996 18.471 1.00 97.00 122 GLU A C 1
ATOM 1038 O O . GLU A 1 122 ? -30.708 4.419 17.498 1.00 97.00 122 GLU A O 1
ATOM 1043 N N . VAL A 1 123 ? -30.600 6.059 19.019 1.00 97.38 123 VAL A N 1
ATOM 1044 C CA . VAL A 1 123 ? -29.329 6.629 18.547 1.00 97.38 123 VAL A CA 1
ATOM 1045 C C . VAL A 1 123 ? -28.328 6.817 19.684 1.00 97.38 123 VAL A C 1
ATOM 1047 O O . VAL A 1 123 ? -28.683 6.931 20.860 1.00 97.38 123 VAL A O 1
ATOM 1050 N N . SER A 1 124 ? -27.052 6.896 19.321 1.00 97.38 124 SER A N 1
ATOM 1051 C CA . SER A 1 124 ? -25.993 7.397 20.196 1.00 97.38 124 SER A CA 1
ATOM 1052 C C . SER A 1 124 ? -25.568 8.795 19.765 1.00 97.38 124 SER A C 1
ATOM 1054 O O . SER A 1 124 ? -25.514 9.084 18.571 1.00 97.38 124 SER A O 1
ATOM 1056 N N . TYR A 1 125 ? -25.209 9.643 20.723 1.00 98.00 125 TYR A N 1
ATOM 1057 C CA . TYR A 1 125 ? -24.745 10.996 20.444 1.00 98.00 125 TYR A CA 1
ATOM 1058 C C . TYR A 1 125 ? -23.239 11.103 20.668 1.00 98.00 125 TYR A C 1
ATOM 1060 O O . TYR A 1 125 ? -22.743 10.857 21.769 1.00 98.00 125 TYR A O 1
ATOM 1068 N N . THR A 1 126 ? -22.520 11.518 19.628 1.00 97.50 126 THR A N 1
ATOM 1069 C CA . THR A 1 126 ? -21.118 11.936 19.721 1.00 97.50 126 THR A CA 1
ATOM 1070 C C . THR A 1 126 ? -21.042 13.381 20.214 1.00 97.50 126 THR A C 1
ATOM 1072 O O . THR A 1 126 ? -21.697 14.263 19.652 1.00 97.50 126 THR A O 1
ATOM 1075 N N . LEU A 1 127 ? -20.275 13.616 21.284 1.00 97.00 127 LEU A N 1
ATOM 1076 C CA . LEU A 1 127 ? -20.097 14.921 21.929 1.00 97.00 127 LEU A CA 1
ATOM 1077 C C . LEU A 1 127 ? -18.637 15.392 21.846 1.00 97.00 127 LEU A C 1
ATOM 1079 O O . LEU A 1 127 ? -17.717 14.610 21.609 1.00 97.00 127 LEU A O 1
ATOM 1083 N N . GLY A 1 128 ? -18.437 16.687 22.085 1.00 94.94 128 GLY A N 1
ATOM 1084 C CA . GLY A 1 128 ? -17.192 17.408 21.839 1.00 94.94 128 GLY A CA 1
ATOM 1085 C C . GLY A 1 128 ? -17.312 18.291 20.598 1.00 94.94 128 GLY A C 1
ATOM 1086 O O . GLY A 1 128 ? -18.411 18.650 20.180 1.00 94.94 128 GLY A O 1
ATOM 1087 N N . MET A 1 129 ? -16.188 18.678 20.001 1.00 92.38 129 MET A N 1
ATOM 1088 C CA . MET A 1 129 ? -16.189 19.380 18.719 1.00 92.38 129 MET A CA 1
ATOM 1089 C C . MET A 1 129 ? -14.853 19.197 18.012 1.00 92.38 129 MET A C 1
ATOM 1091 O O . MET A 1 129 ? -13.795 19.269 18.633 1.00 92.38 129 MET A O 1
ATOM 1095 N N . ARG A 1 130 ? -14.931 18.979 16.701 1.00 91.69 130 ARG A N 1
ATOM 1096 C CA . ARG A 1 130 ? -13.830 19.067 15.734 1.00 91.69 130 ARG A CA 1
ATOM 1097 C C . ARG A 1 130 ? -14.273 19.979 14.589 1.00 91.69 130 ARG A C 1
ATOM 1099 O O . ARG A 1 130 ? -15.380 20.520 14.644 1.00 91.69 130 ARG A O 1
ATOM 1106 N N . GLY A 1 131 ? -13.425 20.205 13.590 1.00 85.25 131 GLY A N 1
ATOM 1107 C CA . GLY A 1 131 ? -13.828 20.975 12.413 1.00 85.25 131 GLY A CA 1
ATOM 1108 C C . GLY A 1 131 ? -14.904 20.264 11.581 1.00 85.25 131 GLY A C 1
ATOM 1109 O O . GLY A 1 131 ? -15.258 19.117 11.851 1.00 85.25 131 GLY A O 1
ATOM 1110 N N . ILE A 1 132 ? -15.425 20.955 10.560 1.00 83.69 132 ILE A N 1
ATOM 1111 C CA . ILE A 1 132 ? -16.570 20.501 9.739 1.00 83.69 132 ILE A CA 1
ATOM 1112 C C . ILE A 1 132 ? -16.340 19.119 9.097 1.00 83.69 132 ILE A C 1
ATOM 1114 O O . ILE A 1 132 ? -17.295 18.371 8.897 1.00 83.69 132 ILE A O 1
ATOM 1118 N N . HIS A 1 133 ? -15.093 18.775 8.769 1.00 77.12 133 HIS A N 1
ATOM 1119 C CA . HIS A 1 133 ? -14.718 17.480 8.201 1.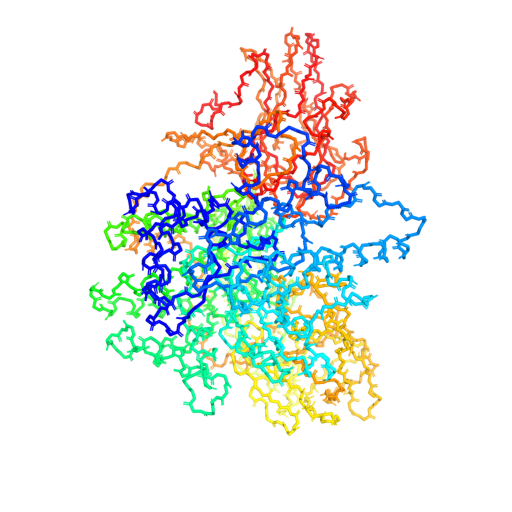00 77.12 133 HIS A CA 1
ATOM 1120 C C . HIS A 1 133 ? -13.295 17.116 8.626 1.00 77.12 133 HIS A C 1
ATOM 1122 O O . HIS A 1 133 ? -12.413 17.909 8.326 1.00 77.12 133 HIS A O 1
ATOM 1128 N N . ASP A 1 134 ? -13.083 15.965 9.291 1.00 73.50 134 ASP A N 1
ATOM 1129 C CA . ASP A 1 134 ? -11.820 15.399 9.851 1.00 73.50 134 ASP A CA 1
ATOM 1130 C C . ASP A 1 134 ? -10.625 16.365 10.083 1.00 73.50 134 ASP A C 1
ATOM 1132 O O . ASP A 1 134 ? -9.451 16.008 9.969 1.00 73.50 134 ASP A O 1
ATOM 1136 N N . SER A 1 135 ? -10.915 17.612 10.440 1.00 78.69 135 SER A N 1
ATOM 1137 C CA . SER A 1 135 ? -9.964 18.697 10.617 1.00 78.69 135 SER A CA 1
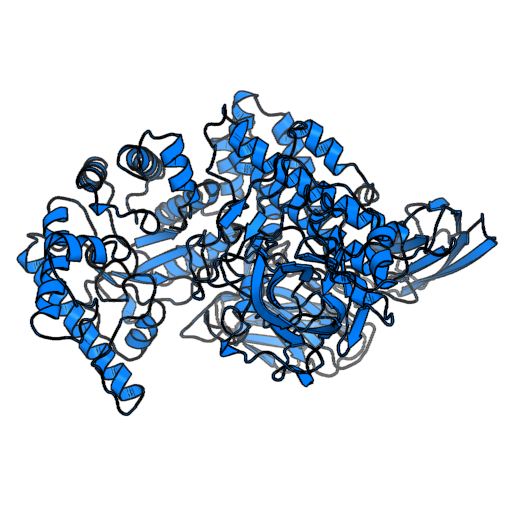ATOM 1138 C C . SER A 1 135 ? -9.970 19.124 12.074 1.00 78.69 135 SER A C 1
ATOM 1140 O O . SER A 1 135 ? -10.927 18.870 12.813 1.00 78.69 135 SER A O 1
ATOM 1142 N N . GLY A 1 136 ? -8.902 19.809 12.481 1.00 79.56 136 GLY A N 1
ATOM 1143 C CA . GLY A 1 136 ? -8.803 20.355 13.828 1.00 79.56 136 GLY A CA 1
ATOM 1144 C C . GLY A 1 136 ? -9.992 21.249 14.180 1.00 79.56 136 GLY A C 1
ATOM 1145 O O . GLY A 1 136 ? -10.529 21.947 13.316 1.00 79.56 136 GLY A O 1
ATOM 1146 N N . PHE A 1 137 ? -10.399 21.222 15.448 1.00 82.44 137 PHE A N 1
ATOM 1147 C CA . PHE A 1 137 ? -11.384 22.156 15.990 1.00 82.44 137 PHE A CA 1
ATOM 1148 C C . PHE A 1 137 ? -10.926 23.618 15.802 1.00 82.44 137 PHE A C 1
ATOM 1150 O O . PHE A 1 137 ? -9.843 23.995 16.257 1.00 82.44 137 PHE A O 1
ATOM 1157 N N . GLU A 1 138 ? -11.736 24.428 15.108 1.00 85.69 138 GLU A N 1
ATOM 1158 C CA . GLU A 1 138 ? -11.441 25.841 14.843 1.00 85.69 138 GLU A CA 1
ATOM 1159 C C . GLU A 1 138 ? -11.526 26.671 16.126 1.00 85.69 138 GLU A C 1
ATOM 1161 O O . GLU A 1 138 ? -12.512 26.605 16.858 1.00 85.69 138 GLU A O 1
ATOM 1166 N N . THR A 1 139 ? -10.486 27.469 16.386 1.00 88.31 139 THR A N 1
ATOM 1167 C CA . THR A 1 139 ? -10.399 28.301 17.591 1.00 88.31 139 THR A CA 1
ATOM 1168 C C . THR A 1 139 ? -9.899 29.711 17.296 1.00 88.31 139 THR A C 1
ATOM 1170 O O . THR A 1 139 ? -8.924 30.169 17.894 1.00 88.31 139 THR A O 1
ATOM 1173 N N . SER A 1 140 ? -10.516 30.391 16.329 1.00 87.88 140 SER A N 1
ATOM 1174 C CA . SER A 1 140 ? -9.974 31.628 15.753 1.00 87.88 140 SER A CA 1
ATOM 1175 C C . SER A 1 140 ? -9.917 32.817 16.719 1.00 87.88 140 SER A C 1
ATOM 1177 O O . SER A 1 140 ? -9.053 33.675 16.547 1.00 87.88 140 SER A O 1
ATOM 1179 N N . ASN A 1 141 ? -10.766 32.861 17.755 1.00 91.00 141 ASN A N 1
ATOM 1180 C CA . ASN A 1 141 ? -10.726 33.917 18.776 1.00 91.00 141 ASN A CA 1
ATOM 1181 C C . ASN A 1 141 ? -9.908 33.556 20.030 1.00 91.00 141 ASN A C 1
ATOM 1183 O O . ASN A 1 141 ? -9.849 34.366 20.960 1.00 91.00 141 ASN A O 1
ATOM 1187 N N . LEU A 1 142 ? -9.275 32.378 20.090 1.00 89.88 142 LEU A N 1
ATOM 1188 C CA . LEU A 1 142 ? -8.341 32.080 21.178 1.00 89.88 142 LEU A CA 1
ATOM 1189 C C . LEU A 1 142 ? -6.996 32.759 20.917 1.00 89.88 142 LEU A C 1
ATOM 1191 O O . LEU A 1 142 ? -6.414 32.628 19.845 1.00 89.88 142 LEU A O 1
ATOM 1195 N N . ASN A 1 143 ? -6.491 33.462 21.927 1.00 82.25 143 ASN A N 1
ATOM 1196 C CA . ASN A 1 143 ? -5.227 34.188 21.872 1.00 82.25 143 ASN A CA 1
ATOM 1197 C C . ASN A 1 143 ? -4.386 33.799 23.094 1.00 82.25 143 ASN A C 1
ATOM 1199 O O . ASN A 1 143 ? -4.388 34.493 24.112 1.00 82.25 143 ASN A O 1
ATOM 1203 N N . GLY A 1 144 ? -3.697 32.661 23.006 1.00 78.75 144 GLY A N 1
ATOM 1204 C CA . GLY A 1 144 ? -2.680 32.263 23.981 1.00 78.75 144 GLY A CA 1
ATOM 1205 C C . GLY A 1 144 ? -1.336 32.906 23.642 1.00 78.75 144 GLY A C 1
ATOM 1206 O O . GLY A 1 144 ? -0.950 32.955 22.475 1.00 78.75 144 GLY A O 1
ATOM 1207 N N . ARG A 1 145 ? -0.608 33.407 24.645 1.00 79.38 145 ARG A N 1
ATOM 1208 C CA . ARG A 1 145 ? 0.762 33.919 24.460 1.00 79.38 145 ARG A CA 1
ATOM 1209 C C . ARG A 1 145 ? 1.773 32.780 24.376 1.00 79.38 145 ARG A C 1
ATOM 1211 O O . ARG A 1 145 ? 2.866 32.977 23.850 1.00 79.38 145 ARG A O 1
ATOM 1218 N N . THR A 1 146 ? 1.405 31.607 24.887 1.00 90.38 146 THR A N 1
ATOM 1219 C CA . THR A 1 146 ? 2.176 30.363 24.819 1.00 90.38 146 THR A CA 1
ATOM 1220 C C . THR A 1 146 ? 1.305 29.215 24.303 1.00 90.38 146 THR A C 1
ATOM 1222 O O . THR A 1 146 ? 0.074 29.282 24.340 1.00 90.38 146 THR A O 1
ATOM 1225 N N . GLU A 1 147 ? 1.941 28.136 23.839 1.00 88.75 147 GLU A N 1
ATOM 1226 C CA . GLU A 1 147 ? 1.237 26.905 23.449 1.00 88.75 147 GLU A CA 1
ATOM 1227 C C . GLU A 1 147 ? 0.465 26.289 24.621 1.00 88.75 147 GLU A C 1
ATOM 1229 O O . GLU A 1 147 ? -0.635 25.778 24.433 1.00 88.75 147 GLU A O 1
ATOM 1234 N N . GLU A 1 148 ? 1.007 26.379 25.837 1.00 90.00 148 GLU A N 1
ATOM 1235 C CA . GLU A 1 148 ? 0.373 25.867 27.054 1.00 90.00 148 GLU A CA 1
ATOM 1236 C C . GLU A 1 148 ? -0.879 26.671 27.429 1.00 90.00 148 GLU A C 1
ATOM 1238 O O . GLU A 1 148 ? -1.926 26.092 27.722 1.00 90.00 148 GLU A O 1
ATOM 1243 N N . GLU A 1 149 ? -0.810 28.004 27.353 1.00 91.94 149 GLU A N 1
ATOM 1244 C CA . GLU A 1 149 ? -1.977 28.870 27.547 1.00 91.94 149 GLU A CA 1
ATOM 1245 C C . GLU A 1 149 ? -3.057 28.576 26.500 1.00 91.94 149 GLU A C 1
ATOM 1247 O O . GLU A 1 149 ? -4.230 28.434 26.843 1.00 91.94 149 GLU A O 1
ATOM 1252 N N . LEU A 1 150 ? -2.668 28.434 25.227 1.00 91.62 150 LEU A N 1
ATOM 1253 C CA . LEU A 1 150 ? -3.603 28.104 24.155 1.00 91.62 150 LEU A CA 1
ATOM 1254 C C . LEU A 1 150 ? -4.229 26.718 24.358 1.00 91.62 150 LEU A C 1
ATOM 1256 O O . LEU A 1 150 ? -5.432 26.559 24.164 1.00 91.62 150 LEU A O 1
ATOM 1260 N N . ARG A 1 151 ? -3.443 25.717 24.773 1.00 94.00 151 ARG A N 1
ATOM 1261 C CA . ARG A 1 151 ? -3.940 24.371 25.093 1.00 94.00 151 ARG A CA 1
ATOM 1262 C C . ARG A 1 151 ? -4.944 24.415 26.243 1.00 94.00 151 ARG A C 1
ATOM 1264 O O . ARG A 1 151 ? -5.995 23.795 26.143 1.00 94.00 151 ARG A O 1
ATOM 1271 N N . THR A 1 152 ? -4.655 25.188 27.288 1.00 94.12 152 THR A N 1
ATOM 1272 C CA . THR A 1 152 ? -5.541 25.352 28.450 1.00 94.12 152 THR A CA 1
ATOM 1273 C C . THR A 1 152 ? -6.866 25.993 28.037 1.00 94.12 152 THR A C 1
ATOM 1275 O O . THR A 1 152 ? -7.927 25.452 28.331 1.00 94.12 152 THR A O 1
ATOM 1278 N N . GLN A 1 153 ? -6.823 27.069 27.244 1.00 94.75 153 GLN A N 1
ATOM 1279 C CA . GLN A 1 153 ? -8.028 27.697 26.689 1.00 94.75 153 GLN A CA 1
ATOM 1280 C C . GLN A 1 153 ? -8.829 26.731 25.799 1.00 94.75 153 GLN A C 1
ATOM 1282 O O . GLN A 1 153 ? -10.057 26.725 25.841 1.00 94.75 153 GLN A O 1
ATOM 1287 N N . LYS A 1 154 ? -8.154 25.889 25.002 1.00 94.88 154 LYS A N 1
ATOM 1288 C CA . LYS A 1 154 ? -8.806 24.843 24.195 1.00 94.88 154 LYS A CA 1
ATOM 1289 C C . LYS A 1 154 ? -9.492 23.789 25.063 1.00 94.88 154 LYS A C 1
ATOM 1291 O O . LYS A 1 154 ? -10.596 23.372 24.720 1.00 94.88 154 LYS A O 1
ATOM 1296 N N . ILE A 1 155 ? -8.863 23.379 26.165 1.00 96.25 155 ILE A N 1
ATOM 1297 C CA . ILE A 1 155 ? -9.453 22.457 27.143 1.00 96.25 155 ILE A CA 1
ATOM 1298 C C . ILE A 1 155 ? -10.724 23.073 27.735 1.00 96.25 155 ILE A C 1
ATOM 1300 O O . ILE A 1 155 ? -11.794 22.490 27.588 1.00 96.25 155 ILE A O 1
ATOM 1304 N N . GLU A 1 156 ? -10.639 24.276 28.308 1.00 96.19 156 GLU A N 1
ATOM 1305 C CA . GLU A 1 156 ? -11.782 24.974 28.923 1.00 96.19 156 GLU A CA 1
ATOM 1306 C C . GLU A 1 156 ? -12.943 25.176 27.934 1.00 96.19 156 GLU A C 1
ATOM 1308 O O . GLU A 1 156 ? -14.123 25.003 28.263 1.00 96.19 156 GLU A O 1
ATOM 1313 N N . LEU A 1 157 ? -12.615 25.510 26.686 1.00 96.31 157 LEU A N 1
ATOM 1314 C CA . LEU A 1 157 ? -13.588 25.670 25.617 1.00 96.31 157 LEU A CA 1
ATOM 1315 C C . LEU A 1 157 ? -14.283 24.351 25.272 1.00 96.31 157 LEU A C 1
ATOM 1317 O O . LEU A 1 157 ? -15.504 24.328 25.125 1.00 96.31 157 LEU A O 1
ATOM 1321 N N . LEU A 1 158 ? -13.532 23.255 25.162 1.00 96.69 158 LEU A N 1
ATOM 1322 C CA . LEU A 1 158 ? -14.096 21.944 24.861 1.00 96.69 158 LEU A CA 1
ATOM 1323 C C . LEU A 1 158 ? -14.955 21.416 26.020 1.00 96.69 158 LEU A C 1
ATOM 1325 O O . LEU A 1 158 ? -16.030 20.873 25.771 1.00 96.69 158 LEU A O 1
ATOM 1329 N N . GLU A 1 159 ? -14.563 21.658 27.274 1.00 97.50 159 GLU A N 1
ATOM 1330 C CA . GLU A 1 159 ? -15.406 21.385 28.449 1.00 97.50 159 GLU A CA 1
ATOM 1331 C C . GLU A 1 159 ? -16.720 22.181 28.390 1.00 97.50 159 GLU A C 1
ATOM 1333 O O . GLU A 1 159 ? -17.800 21.628 28.612 1.00 97.50 159 GLU A O 1
ATOM 1338 N N . THR A 1 160 ? -16.650 23.461 28.008 1.00 97.00 160 THR A N 1
ATOM 1339 C CA . THR A 1 160 ? -17.828 24.329 27.834 1.00 97.00 160 THR A CA 1
ATOM 1340 C C . THR A 1 160 ? -18.758 23.818 26.730 1.00 97.00 160 THR A C 1
ATOM 1342 O O . THR A 1 160 ? -19.984 23.816 26.890 1.00 97.00 160 THR A O 1
ATOM 1345 N N . ILE A 1 161 ? -18.196 23.362 25.610 1.00 97.25 161 ILE A N 1
ATOM 1346 C CA . ILE A 1 161 ? -18.953 22.763 24.506 1.00 97.25 161 ILE A CA 1
ATOM 1347 C C . ILE A 1 161 ? -19.656 21.490 24.974 1.00 97.25 161 ILE A C 1
ATOM 1349 O O . ILE A 1 161 ? -20.866 21.366 24.789 1.00 97.25 161 ILE A O 1
ATOM 1353 N N . ILE A 1 162 ? -18.929 20.573 25.621 1.00 97.62 162 ILE A N 1
ATOM 1354 C CA . ILE A 1 162 ? -19.479 19.309 26.131 1.00 97.62 162 ILE A CA 1
ATOM 1355 C C . ILE A 1 162 ? -20.609 19.575 27.132 1.00 97.62 162 ILE A C 1
ATOM 1357 O O . ILE A 1 162 ? -21.638 18.895 27.102 1.00 97.62 162 ILE A O 1
ATOM 1361 N N . ALA A 1 163 ? -20.454 20.570 28.009 1.00 97.56 163 ALA A N 1
ATOM 1362 C CA . ALA A 1 163 ? -21.504 20.974 28.938 1.00 97.56 163 ALA A CA 1
ATOM 1363 C C . ALA A 1 163 ? -22.750 21.495 28.200 1.00 97.56 163 ALA A C 1
ATOM 1365 O O . ALA A 1 163 ? -23.862 21.070 28.504 1.00 97.56 163 ALA A O 1
ATOM 1366 N N . SER A 1 164 ? -22.561 22.347 27.190 1.00 97.81 164 SER A N 1
ATOM 1367 C CA . SER A 1 164 ? -23.658 22.927 26.400 1.00 97.81 164 SER A CA 1
ATOM 1368 C C . SER A 1 164 ? -24.416 21.863 25.597 1.00 97.81 164 SER A C 1
ATOM 1370 O O . SER A 1 164 ? -25.642 21.855 25.567 1.00 97.81 164 SER A O 1
ATOM 1372 N N . GLN A 1 165 ? -23.696 20.921 24.987 1.00 98.12 165 GLN A N 1
ATOM 1373 C CA . GLN A 1 165 ? -24.288 19.800 24.254 1.00 98.12 165 GLN A CA 1
ATOM 1374 C C . GLN A 1 165 ? -25.055 18.850 25.176 1.00 98.12 165 GLN A C 1
ATOM 1376 O O . GLN A 1 165 ? -26.146 18.407 24.827 1.00 98.12 165 GLN A O 1
ATOM 1381 N N . ASN A 1 166 ? -24.524 18.560 26.369 1.00 96.62 166 ASN A N 1
ATOM 1382 C CA . ASN A 1 166 ? -25.260 17.794 27.374 1.00 96.62 166 ASN A CA 1
ATOM 1383 C C . ASN A 1 166 ? -26.552 18.494 27.797 1.00 96.62 166 ASN A C 1
ATOM 1385 O O . ASN A 1 166 ? -27.535 17.810 28.059 1.00 96.62 166 ASN A O 1
ATOM 1389 N N . GLU A 1 167 ? -26.552 19.823 27.896 1.00 97.38 167 GLU A N 1
ATOM 1390 C CA . GLU A 1 167 ? -27.761 20.561 28.256 1.00 97.38 167 GLU A CA 1
ATOM 1391 C C . GLU A 1 167 ? -28.829 20.441 27.168 1.00 97.38 167 GLU A C 1
ATOM 1393 O O . GLU A 1 167 ? -29.957 20.079 27.481 1.00 97.38 167 GLU A O 1
ATOM 1398 N N . ILE A 1 168 ? -28.451 20.575 25.890 1.00 98.31 168 ILE A N 1
ATOM 1399 C CA . ILE A 1 168 ? -29.356 20.310 24.758 1.00 98.31 168 ILE A CA 1
ATOM 1400 C C . ILE A 1 168 ? -29.962 18.901 24.859 1.00 98.31 168 ILE A C 1
ATOM 1402 O O . ILE A 1 168 ? -31.167 18.731 24.698 1.00 98.31 168 ILE A O 1
ATOM 1406 N N . LEU A 1 169 ? -29.151 17.880 25.160 1.00 98.06 169 LEU A N 1
ATOM 1407 C CA . LEU A 1 169 ? -29.656 16.512 25.309 1.00 98.06 169 LEU A CA 1
ATOM 1408 C C . LEU A 1 169 ? -30.640 16.368 26.479 1.00 98.06 169 LEU A C 1
ATOM 1410 O O . LEU A 1 169 ? -31.606 15.626 26.352 1.00 98.06 169 LEU A O 1
ATOM 1414 N N . LYS A 1 170 ? -30.418 17.055 27.605 1.00 96.69 170 LYS A N 1
ATOM 1415 C CA . LYS A 1 170 ? -31.331 17.020 28.762 1.00 96.69 170 LYS A CA 1
ATOM 1416 C C . LYS A 1 170 ? -32.638 17.767 28.513 1.00 96.69 170 LYS A C 1
ATOM 1418 O O . LYS A 1 170 ? -33.663 17.363 29.046 1.00 96.69 170 LYS A O 1
ATOM 1423 N N . GLU A 1 171 ? -32.584 18.872 27.774 1.00 97.56 171 GLU A N 1
ATOM 1424 C CA . GLU A 1 171 ? -33.761 19.681 27.448 1.00 97.56 171 GLU A CA 1
ATOM 1425 C C . GLU A 1 171 ? -34.692 18.951 26.472 1.00 97.56 171 GLU A C 1
ATOM 1427 O O . GLU A 1 171 ? -35.910 19.025 26.619 1.00 97.56 171 GLU A O 1
ATOM 1432 N N . GLU A 1 172 ? -34.125 18.241 25.492 1.00 98.00 172 GLU A N 1
ATOM 1433 C CA . GLU A 1 172 ? -34.888 17.664 24.379 1.00 98.00 172 GLU A CA 1
ATOM 1434 C C . GLU A 1 172 ? -35.228 16.171 24.538 1.00 98.00 172 GLU A C 1
ATOM 1436 O O . GLU A 1 172 ? -36.113 15.678 23.833 1.00 98.00 172 GLU A O 1
ATOM 1441 N N . LEU A 1 173 ? -34.534 15.429 25.415 1.00 97.12 173 LEU A N 1
ATOM 1442 C CA . LEU A 1 173 ? -34.710 13.979 25.569 1.00 97.12 173 LEU A CA 1
ATOM 1443 C C . LEU A 1 173 ? -35.212 13.592 26.964 1.00 97.12 173 LEU A C 1
ATOM 1445 O O . LEU A 1 173 ? -34.625 13.944 27.983 1.00 97.12 173 LEU A O 1
ATOM 1449 N N . ASP A 1 174 ? -36.231 12.729 27.001 1.00 93.56 174 ASP A N 1
ATOM 1450 C CA . ASP A 1 174 ? -36.781 12.179 28.251 1.00 93.56 174 ASP A CA 1
ATOM 1451 C C . ASP A 1 174 ? -35.886 11.105 28.898 1.00 93.56 174 ASP A C 1
ATOM 1453 O O . ASP A 1 174 ? -36.052 10.752 30.069 1.00 93.56 174 ASP A O 1
ATOM 1457 N N . LYS A 1 175 ? -34.964 10.519 28.125 1.00 90.94 175 LYS A N 1
ATOM 1458 C CA . LYS A 1 175 ? -34.080 9.428 28.553 1.00 90.94 175 LYS A CA 1
ATOM 1459 C C . LYS A 1 175 ? -32.633 9.781 28.255 1.00 90.94 175 LYS A C 1
ATOM 1461 O O . LYS A 1 175 ? -32.332 10.318 27.194 1.00 90.94 175 LYS A O 1
ATOM 1466 N N . THR A 1 176 ? -31.732 9.391 29.154 1.00 91.19 176 THR A N 1
ATOM 1467 C CA . THR A 1 176 ? -30.290 9.522 28.927 1.00 91.19 176 THR A CA 1
ATOM 1468 C C . THR A 1 176 ? -29.863 8.633 27.754 1.00 91.19 176 THR A C 1
ATOM 1470 O O . THR A 1 176 ? -30.000 7.410 27.860 1.00 91.19 176 THR A O 1
ATOM 1473 N N . PRO A 1 177 ? -29.338 9.201 26.654 1.00 94.81 177 PRO A N 1
ATOM 1474 C CA . PRO A 1 177 ? -28.871 8.411 25.524 1.00 94.81 177 PRO A CA 1
ATOM 1475 C C . PRO A 1 177 ? -27.464 7.854 25.777 1.00 94.81 177 PRO A C 1
ATOM 1477 O O . PRO A 1 177 ? -26.769 8.264 26.712 1.00 94.81 177 PRO A O 1
ATOM 1480 N N . LEU A 1 178 ? -27.001 6.962 24.898 1.00 96.38 178 LEU A N 1
ATOM 1481 C CA . LEU A 1 178 ? -25.585 6.604 24.841 1.00 96.38 178 LEU A CA 1
ATOM 1482 C C . LEU A 1 178 ? -24.778 7.819 24.359 1.00 96.38 178 LEU A C 1
ATOM 1484 O O . LEU A 1 178 ? -25.011 8.319 23.259 1.00 96.38 178 LEU A O 1
ATOM 1488 N N . LYS A 1 179 ? -23.829 8.282 25.177 1.00 97.56 179 LYS A N 1
ATOM 1489 C CA . LYS A 1 179 ? -22.951 9.418 24.869 1.00 97.56 179 LYS A CA 1
ATOM 1490 C C . LYS A 1 179 ? -21.542 8.933 24.583 1.00 97.56 179 LYS A C 1
ATOM 1492 O O . LYS A 1 179 ? -20.976 8.182 25.378 1.00 97.56 179 LYS A O 1
ATOM 1497 N N . LEU A 1 180 ? -20.987 9.377 23.465 1.00 97.62 180 LEU A N 1
ATOM 1498 C CA . LEU A 1 180 ? -19.673 8.974 22.986 1.00 97.62 180 LEU A CA 1
ATOM 1499 C C . LEU A 1 180 ? -18.720 10.163 22.998 1.00 97.62 180 LEU A C 1
ATOM 1501 O O . LEU A 1 180 ? -19.094 11.275 22.623 1.00 97.62 180 LEU A O 1
ATOM 1505 N N . PHE A 1 181 ? -17.471 9.904 23.371 1.00 96.81 181 PHE A N 1
ATOM 1506 C CA . PHE A 1 181 ? -16.370 10.835 23.163 1.00 96.81 181 PHE A CA 1
ATOM 1507 C C . PHE A 1 181 ? -15.178 10.102 22.571 1.00 96.81 181 PHE A C 1
ATOM 1509 O O . PHE A 1 181 ? -14.772 9.045 23.056 1.00 96.81 181 PHE A O 1
ATOM 1516 N N . ILE A 1 182 ? -14.639 10.661 21.492 1.00 94.81 182 ILE A N 1
ATOM 1517 C CA . ILE A 1 182 ? -13.582 10.044 20.700 1.00 94.81 182 ILE A CA 1
ATOM 1518 C C . ILE A 1 182 ? -12.368 10.980 20.741 1.00 94.81 182 ILE A C 1
ATOM 1520 O O . ILE A 1 182 ? -12.318 11.936 19.963 1.00 94.81 182 ILE A O 1
ATOM 1524 N N . PRO A 1 183 ? -11.399 10.756 21.652 1.00 91.19 183 PRO A N 1
ATOM 1525 C CA . PRO A 1 183 ? -10.170 11.539 21.702 1.00 91.19 183 PRO A CA 1
ATOM 1526 C C . PRO A 1 183 ? -9.282 11.164 20.510 1.00 91.19 183 PRO A C 1
ATOM 1528 O O . PRO A 1 183 ? -8.428 10.284 20.598 1.00 91.19 183 PRO A O 1
ATOM 1531 N N . TYR A 1 184 ? -9.523 11.801 19.366 1.00 82.62 184 TYR A N 1
ATOM 1532 C CA . TYR A 1 184 ? -8.842 11.508 18.107 1.00 82.62 184 TYR A CA 1
ATOM 1533 C C . TYR A 1 184 ? -7.964 12.679 17.666 1.00 82.62 184 TYR A C 1
ATOM 1535 O O . TYR A 1 184 ? -8.368 13.839 17.778 1.00 82.62 184 TYR A O 1
ATOM 1543 N N . LYS A 1 185 ? -6.765 12.361 17.161 1.00 78.44 185 LYS A N 1
ATOM 1544 C CA . LYS A 1 185 ? -5.757 13.325 16.688 1.00 78.44 185 LYS A CA 1
ATOM 1545 C C . LYS A 1 185 ? -5.504 14.440 17.713 1.00 78.44 185 LYS A C 1
ATOM 1547 O O . LYS A 1 185 ? -5.028 14.160 18.810 1.00 78.44 185 LYS A O 1
ATOM 1552 N N . GLU A 1 186 ? -5.825 15.690 17.391 1.00 82.94 186 GLU A N 1
ATOM 1553 C CA . GLU A 1 186 ? -5.536 16.848 18.239 1.00 82.94 186 GLU A CA 1
ATOM 1554 C C . GLU A 1 186 ? -6.317 16.848 19.562 1.00 82.94 186 GLU A C 1
ATOM 1556 O O . GLU A 1 186 ? -5.855 17.407 20.553 1.00 82.94 186 GLU A O 1
ATOM 1561 N N . VAL A 1 187 ? -7.482 16.193 19.610 1.00 86.94 187 VAL A N 1
ATOM 1562 C CA . VAL A 1 187 ? -8.303 16.105 20.829 1.00 86.94 187 VAL A CA 1
ATOM 1563 C C . VAL A 1 187 ? -7.668 15.166 21.857 1.00 86.94 187 VAL A C 1
ATOM 1565 O O . VAL A 1 187 ? -7.814 15.380 23.060 1.00 86.94 187 VAL A O 1
ATOM 1568 N N . LEU A 1 188 ? -6.925 14.151 21.403 1.00 87.75 188 LEU A N 1
ATOM 1569 C CA . LEU A 1 188 ? -6.197 13.246 22.294 1.00 87.75 188 LEU A CA 1
ATOM 1570 C C . LEU A 1 188 ? -5.130 13.994 23.100 1.00 87.75 188 LEU A C 1
ATOM 1572 O O . LEU A 1 188 ? -4.993 13.755 24.296 1.00 87.75 188 LEU A O 1
ATOM 1576 N N . GLU A 1 189 ? -4.443 14.956 22.478 1.00 88.50 189 GLU A N 1
ATOM 1577 C CA . GLU A 1 189 ? -3.484 15.808 23.184 1.00 88.50 189 GLU A CA 1
ATOM 1578 C C . GLU A 1 189 ? -4.168 16.609 24.303 1.00 88.50 189 GLU A C 1
ATOM 1580 O O . GLU A 1 189 ? -3.614 16.734 25.393 1.00 88.50 189 GLU A O 1
ATOM 1585 N N . LEU A 1 190 ? -5.385 17.116 24.076 1.00 92.62 190 LEU A N 1
ATOM 1586 C CA . LEU A 1 190 ? -6.144 17.836 25.106 1.00 92.62 190 LEU A CA 1
ATOM 1587 C C . LEU A 1 190 ? -6.539 16.913 26.267 1.00 92.62 190 LEU A C 1
ATOM 1589 O O . LEU A 1 190 ? -6.428 17.309 27.427 1.00 92.62 190 LEU A O 1
ATOM 1593 N N . TYR A 1 191 ? -6.951 15.677 25.962 1.00 91.88 191 TYR A N 1
ATOM 1594 C CA . TYR A 1 191 ? -7.221 14.644 26.968 1.00 91.88 191 TYR A CA 1
ATOM 1595 C C . TYR A 1 191 ? -5.999 14.365 27.843 1.00 91.88 191 TYR A C 1
ATOM 1597 O O . TYR A 1 191 ? -6.092 14.411 29.069 1.00 91.88 191 TYR A O 1
ATOM 1605 N N . ASP A 1 192 ? -4.833 14.189 27.224 1.00 89.69 192 ASP A N 1
ATOM 1606 C CA . ASP A 1 192 ? -3.582 13.907 27.934 1.00 89.69 192 ASP A CA 1
ATOM 1607 C C . ASP A 1 192 ? -3.097 15.048 28.832 1.00 89.69 192 ASP A C 1
ATOM 1609 O O . ASP A 1 192 ? -2.341 14.811 29.773 1.00 89.69 192 ASP A O 1
ATOM 1613 N N . HIS A 1 193 ? -3.563 16.271 28.582 1.00 92.81 193 HIS A N 1
ATOM 1614 C CA . HIS A 1 193 ? -3.227 17.454 29.374 1.00 92.81 193 HIS A CA 1
ATOM 1615 C C . HIS A 1 193 ? -4.352 17.896 30.322 1.00 92.81 193 HIS A C 1
ATOM 1617 O O . HIS A 1 193 ? -4.307 19.007 30.848 1.00 92.81 193 HIS A O 1
ATOM 1623 N N . GLY A 1 194 ? -5.328 17.024 30.593 1.00 92.88 194 GLY A N 1
ATOM 1624 C CA . GLY A 1 194 ? -6.273 17.202 31.697 1.00 92.88 194 GLY A CA 1
ATOM 1625 C C . GLY A 1 194 ? -7.685 17.641 31.316 1.00 92.88 194 GLY A C 1
ATOM 1626 O O . GLY A 1 194 ? -8.422 18.056 32.210 1.00 92.88 194 GLY A O 1
ATOM 1627 N N . LEU A 1 195 ? -8.086 17.531 30.042 1.00 95.25 195 LEU A N 1
ATOM 1628 C CA . LEU A 1 195 ? -9.490 17.689 29.644 1.00 95.25 195 LEU A CA 1
ATOM 1629 C C . LEU A 1 195 ? -10.390 16.722 30.421 1.00 95.25 195 LEU A C 1
ATOM 1631 O O . LEU A 1 195 ? -10.220 15.502 30.353 1.00 95.25 195 LEU A O 1
ATOM 1635 N N . LYS A 1 196 ? -11.399 17.259 31.111 1.00 94.00 196 LYS A N 1
ATOM 1636 C CA . LYS A 1 196 ? -12.351 16.450 31.872 1.00 94.00 196 LYS A CA 1
ATOM 1637 C C . LYS A 1 196 ? -13.521 16.023 31.000 1.00 94.00 196 LYS A C 1
ATOM 1639 O O . LYS A 1 196 ? -14.306 16.841 30.527 1.00 94.00 196 LYS A O 1
ATOM 1644 N N . VAL A 1 197 ? -13.687 14.712 30.863 1.00 95.19 197 VAL A N 1
ATOM 1645 C CA . VAL A 1 197 ? -14.837 14.104 30.185 1.00 95.19 197 VAL A CA 1
ATOM 1646 C C . VAL A 1 197 ? -15.744 13.451 31.235 1.00 95.19 197 VAL A C 1
ATOM 1648 O O . VAL A 1 197 ? -15.247 12.637 32.018 1.00 95.19 197 VAL A O 1
ATOM 1651 N N . PRO A 1 198 ? -17.059 13.743 31.273 1.00 95.75 198 PRO A N 1
ATOM 1652 C CA . PRO A 1 198 ? -17.977 13.146 32.249 1.00 95.75 198 PRO A CA 1
ATOM 1653 C C . PRO A 1 198 ? -17.945 11.611 32.253 1.00 95.75 198 PRO A C 1
ATOM 1655 O O . PRO A 1 198 ? -17.926 10.993 31.192 1.00 95.75 198 PRO A O 1
ATOM 1658 N N . ASP A 1 199 ? -17.939 10.991 33.437 1.00 94.94 199 ASP A N 1
ATOM 1659 C CA . ASP A 1 199 ? -17.702 9.543 33.618 1.00 94.94 199 ASP A CA 1
ATOM 1660 C C . ASP A 1 199 ? -18.738 8.626 32.960 1.00 94.94 199 ASP A C 1
ATOM 1662 O O . ASP A 1 199 ? -18.465 7.443 32.758 1.00 94.94 199 ASP A O 1
ATOM 1666 N N . ASP A 1 200 ? -19.916 9.152 32.628 1.00 95.50 200 ASP A N 1
ATOM 1667 C CA . ASP A 1 200 ? -20.987 8.426 31.950 1.00 95.50 200 ASP A CA 1
ATOM 1668 C C . ASP A 1 200 ? -20.843 8.390 30.422 1.00 95.50 200 ASP A C 1
ATOM 1670 O O . ASP A 1 200 ? -21.634 7.737 29.744 1.00 95.50 200 ASP A O 1
ATOM 1674 N N . PHE A 1 201 ? -19.817 9.042 29.873 1.00 97.12 201 PHE A N 1
ATOM 1675 C CA . PHE A 1 201 ? -19.479 8.957 28.458 1.00 97.12 201 PHE A CA 1
ATOM 1676 C C . PHE A 1 201 ? -18.674 7.690 28.178 1.00 97.12 201 PHE A C 1
ATOM 1678 O O . PHE A 1 201 ? -17.699 7.391 28.874 1.00 97.12 201 PHE A O 1
ATOM 1685 N N . THR A 1 202 ? -19.032 6.981 27.109 1.00 97.75 202 THR A N 1
ATOM 1686 C CA . THR A 1 202 ? -18.194 5.913 26.567 1.00 97.75 202 THR A CA 1
ATOM 1687 C C . THR A 1 202 ? -17.029 6.530 25.798 1.00 97.75 202 THR A C 1
ATOM 1689 O O . THR A 1 202 ? -17.226 7.253 24.818 1.00 97.75 202 THR A O 1
ATOM 1692 N N . MET A 1 203 ? -15.808 6.227 26.234 1.00 97.31 203 MET A N 1
ATOM 1693 C CA . MET A 1 203 ? -14.582 6.651 25.552 1.00 97.31 203 MET A CA 1
ATOM 1694 C C . MET A 1 203 ? -14.301 5.708 24.383 1.00 97.31 203 MET A C 1
ATOM 1696 O O . MET A 1 203 ? -14.204 4.503 24.599 1.00 97.31 203 MET A O 1
ATOM 1700 N N . ILE A 1 204 ? -14.162 6.213 23.158 1.00 96.94 204 ILE A N 1
ATOM 1701 C CA . ILE A 1 204 ? -13.838 5.382 21.987 1.00 96.94 204 ILE A CA 1
ATOM 1702 C C . ILE A 1 204 ? -12.381 5.603 21.585 1.00 96.94 204 ILE A C 1
ATOM 1704 O O . ILE A 1 204 ? -12.012 6.682 21.127 1.00 96.94 204 ILE A O 1
ATOM 1708 N N . TRP A 1 205 ? -11.557 4.571 21.727 1.00 95.44 205 TRP A N 1
ATOM 1709 C CA . TRP A 1 205 ? -10.149 4.591 21.340 1.00 95.44 205 TRP A CA 1
ATOM 1710 C C . TRP A 1 205 ? -9.992 4.182 19.879 1.00 95.44 205 TRP A C 1
ATOM 1712 O O . TRP A 1 205 ? -10.564 3.184 19.451 1.00 95.44 205 TRP A O 1
ATOM 1722 N N . ALA A 1 206 ? -9.206 4.922 19.105 1.00 92.19 206 ALA A N 1
ATOM 1723 C CA . ALA A 1 206 ? -8.885 4.536 17.736 1.00 92.19 206 ALA A CA 1
ATOM 1724 C C . ALA A 1 206 ? -7.628 3.654 17.688 1.00 92.19 206 ALA A C 1
ATOM 1726 O O . ALA A 1 206 ? -6.667 3.874 18.434 1.00 92.19 206 ALA A O 1
ATOM 1727 N N . ASN A 1 207 ? -7.615 2.680 16.777 1.00 94.44 207 ASN A N 1
ATOM 1728 C CA . ASN A 1 207 ? -6.356 2.109 16.306 1.00 94.44 207 ASN A CA 1
ATOM 1729 C C . ASN A 1 207 ? -5.589 3.148 15.454 1.00 94.44 207 ASN A C 1
ATOM 1731 O O . ASN A 1 207 ? -6.047 4.266 15.229 1.00 94.44 207 ASN A O 1
ATOM 1735 N N . ASP A 1 208 ? -4.407 2.785 14.977 1.00 92.38 208 ASP A N 1
ATOM 1736 C CA . ASP A 1 208 ? -3.534 3.607 14.120 1.00 92.38 208 ASP A CA 1
ATOM 1737 C C . ASP A 1 208 ? -4.007 3.751 12.662 1.00 92.38 208 ASP A C 1
ATOM 1739 O O . ASP A 1 208 ? -3.274 4.253 11.808 1.00 92.38 208 ASP A O 1
ATOM 1743 N N . ASN A 1 209 ? -5.213 3.266 12.365 1.00 92.00 209 ASN A N 1
ATOM 1744 C CA . ASN A 1 209 ? -5.791 3.096 11.037 1.00 92.00 209 ASN A CA 1
ATOM 1745 C C . ASN A 1 209 ? -5.223 1.929 10.189 1.00 92.00 209 ASN A C 1
ATOM 1747 O O . ASN A 1 209 ? -5.822 1.615 9.162 1.00 92.00 209 ASN A O 1
ATOM 1751 N N . TYR A 1 210 ? -4.155 1.225 10.598 1.00 94.19 210 TYR A N 1
ATOM 1752 C CA . TYR A 1 210 ? -3.562 0.083 9.861 1.00 94.19 210 TYR A CA 1
ATOM 1753 C C . TYR A 1 210 ? -3.635 -1.262 10.598 1.00 94.19 210 TYR A C 1
ATOM 1755 O O . TYR A 1 210 ? -3.109 -2.261 10.103 1.00 94.19 210 TYR A O 1
ATOM 1763 N N . GLY A 1 211 ? -4.320 -1.306 11.740 1.00 94.38 211 GLY A N 1
ATOM 1764 C CA . GLY A 1 211 ? -4.635 -2.538 12.469 1.00 94.38 211 GLY A CA 1
ATOM 1765 C C . GLY A 1 211 ? -4.067 -2.597 13.888 1.00 94.38 211 GLY A C 1
ATOM 1766 O O . GLY A 1 211 ? -4.427 -3.493 14.644 1.00 94.38 211 GLY A O 1
ATOM 1767 N N . TYR A 1 212 ? -3.264 -1.619 14.298 1.00 95.94 212 TYR A N 1
ATOM 1768 C CA . TYR A 1 212 ? -2.540 -1.619 15.565 1.00 95.94 212 TYR A CA 1
ATOM 1769 C C . TYR A 1 212 ? -3.250 -0.775 16.618 1.00 95.94 212 TYR A C 1
ATOM 1771 O O . TYR A 1 212 ? -3.447 0.431 16.447 1.00 95.94 212 TYR A O 1
ATOM 1779 N N . VAL A 1 213 ? -3.636 -1.398 17.733 1.00 95.31 213 VAL A N 1
ATOM 1780 C CA . VAL A 1 213 ? -4.254 -0.673 18.845 1.00 95.31 213 VAL A CA 1
ATOM 1781 C C . VAL A 1 213 ? -3.190 0.189 19.507 1.00 95.31 213 VAL A C 1
ATOM 1783 O O . VAL A 1 213 ? -2.142 -0.291 19.934 1.00 95.31 213 VAL A O 1
ATOM 1786 N N . ARG A 1 214 ? -3.473 1.489 19.570 1.00 92.81 214 ARG A N 1
ATOM 1787 C CA . ARG A 1 214 ? -2.521 2.508 20.009 1.00 92.81 214 ARG A CA 1
ATOM 1788 C C . ARG A 1 214 ? -2.391 2.569 21.521 1.00 92.81 214 ARG A C 1
ATOM 1790 O O . ARG A 1 214 ? -1.291 2.568 22.071 1.00 92.81 214 ARG A O 1
ATOM 1797 N N . ARG A 1 215 ? -3.540 2.634 22.189 1.00 89.88 215 ARG A N 1
ATOM 1798 C CA . ARG A 1 215 ? -3.658 2.965 23.604 1.00 89.88 215 ARG A CA 1
ATOM 1799 C C . ARG A 1 215 ? -4.741 2.139 24.271 1.00 89.88 215 ARG A C 1
ATOM 1801 O O . ARG A 1 215 ? -5.739 1.782 23.650 1.00 89.88 215 ARG A O 1
ATOM 1808 N N . TYR A 1 216 ? -4.542 1.924 25.564 1.00 91.81 216 TYR A N 1
ATOM 1809 C CA . TYR A 1 216 ? -5.459 1.227 26.448 1.00 91.81 216 TYR A CA 1
ATOM 1810 C C . TYR A 1 216 ? -5.864 2.135 27.623 1.00 91.81 216 TYR A C 1
ATOM 1812 O O . TYR A 1 216 ? -5.089 3.025 27.993 1.00 91.81 216 TYR A O 1
ATOM 1820 N N . PRO A 1 217 ? -7.050 1.929 28.226 1.00 92.75 217 PRO A N 1
ATOM 1821 C CA . PRO A 1 217 ? -7.462 2.649 29.424 1.00 92.75 217 PRO A CA 1
ATOM 1822 C C . PRO A 1 217 ? -6.468 2.435 30.570 1.00 92.75 217 PRO A C 1
ATOM 1824 O O . PRO A 1 217 ? -6.075 1.293 30.853 1.00 92.75 217 PRO A O 1
ATOM 1827 N N . SER A 1 218 ? -6.110 3.519 31.264 1.00 89.94 218 SER A N 1
ATOM 1828 C CA . SER A 1 218 ? -5.367 3.428 32.524 1.00 89.94 218 SER A CA 1
ATOM 1829 C C . SER A 1 218 ? -6.183 2.698 33.598 1.00 89.94 218 SER A C 1
ATOM 1831 O O . SER A 1 218 ? -7.398 2.528 33.469 1.00 89.94 218 SER A O 1
ATOM 1833 N N . GLU A 1 219 ? -5.540 2.284 34.693 1.00 89.88 219 GLU A N 1
ATOM 1834 C CA . GLU A 1 219 ? -6.247 1.672 35.829 1.00 89.88 219 GLU A CA 1
ATOM 1835 C C . GLU A 1 219 ? -7.370 2.564 36.383 1.00 89.88 219 GLU A C 1
ATOM 1837 O O . GLU A 1 219 ? -8.397 2.055 36.835 1.00 89.88 219 GLU A O 1
ATOM 1842 N N . GLU A 1 220 ? -7.197 3.888 36.329 1.00 89.19 220 GLU A N 1
ATOM 1843 C CA . GLU A 1 220 ? -8.229 4.841 36.736 1.00 89.19 220 GLU A CA 1
ATOM 1844 C C . GLU A 1 220 ? -9.337 4.950 35.684 1.00 89.19 220 GLU A C 1
ATOM 1846 O O . GLU A 1 220 ? -10.515 4.837 36.021 1.00 89.19 220 GLU A O 1
ATOM 1851 N N . ASP A 1 221 ? -8.982 5.064 34.399 1.00 90.94 221 ASP A N 1
ATOM 1852 C CA . ASP A 1 221 ? -9.961 5.143 33.309 1.00 90.94 221 ASP A CA 1
ATOM 1853 C C . ASP A 1 221 ? -10.884 3.915 33.271 1.00 90.94 221 ASP A C 1
ATOM 1855 O O . ASP A 1 221 ? -12.061 4.036 32.925 1.00 90.94 221 ASP A O 1
ATOM 1859 N N . ARG A 1 222 ? -10.400 2.725 33.650 1.00 92.56 222 ARG A N 1
ATOM 1860 C CA . ARG A 1 222 ? -11.218 1.494 33.709 1.00 92.56 222 ARG A CA 1
ATOM 1861 C C . ARG A 1 222 ? -12.390 1.578 34.684 1.00 92.56 222 ARG A C 1
ATOM 1863 O O . ARG A 1 222 ? -13.327 0.797 34.555 1.00 92.56 222 ARG A O 1
ATOM 1870 N N . LYS A 1 223 ? -12.363 2.506 35.645 1.00 93.62 223 LYS A N 1
ATOM 1871 C CA . LYS A 1 223 ? -13.438 2.698 36.631 1.00 93.62 223 LYS A CA 1
ATOM 1872 C C . LYS A 1 223 ? -14.609 3.523 36.088 1.00 93.62 223 LYS A C 1
ATOM 1874 O O . LYS A 1 223 ? -15.653 3.581 36.737 1.00 93.62 223 LYS A O 1
ATOM 1879 N N . ARG A 1 224 ? -14.457 4.155 34.918 1.00 94.44 224 ARG A N 1
ATOM 1880 C CA . ARG A 1 224 ? -15.492 4.992 34.293 1.00 94.44 224 ARG A CA 1
ATOM 1881 C C . ARG A 1 224 ? -16.738 4.168 33.975 1.00 94.44 224 ARG A C 1
ATOM 1883 O O . ARG A 1 224 ? -16.664 3.155 33.281 1.00 94.44 224 ARG A O 1
ATOM 1890 N N . VAL A 1 225 ? -17.901 4.636 34.428 1.00 95.69 225 VAL A N 1
ATOM 1891 C CA . VAL A 1 225 ? -19.178 3.915 34.267 1.00 95.69 225 VAL A CA 1
ATOM 1892 C C . VAL A 1 225 ? -19.656 3.857 32.813 1.00 95.69 225 VAL A C 1
ATOM 1894 O O . VAL A 1 225 ? -20.343 2.911 32.431 1.00 95.69 225 VAL A O 1
ATOM 1897 N N . GLY A 1 226 ? -19.261 4.831 31.988 1.00 95.88 226 GLY A N 1
ATOM 1898 C CA . GLY A 1 226 ? -19.510 4.838 30.547 1.00 95.88 226 GLY A CA 1
ATOM 1899 C C . GLY A 1 226 ? -18.725 3.767 29.783 1.00 95.88 226 GLY A C 1
ATOM 1900 O O . GLY A 1 226 ? -19.112 3.404 28.670 1.00 95.88 226 GLY A O 1
ATOM 1901 N N . GLY A 1 227 ? -17.669 3.207 30.382 1.00 97.25 227 GLY A N 1
ATOM 1902 C CA . GLY A 1 227 ? -16.819 2.190 29.769 1.00 97.25 227 GLY A CA 1
ATOM 1903 C C . GLY A 1 227 ? -16.041 2.690 28.548 1.00 97.25 227 GLY A C 1
ATOM 1904 O O . GLY A 1 227 ? -15.944 3.890 28.281 1.00 97.25 227 GLY A O 1
ATOM 1905 N N . HIS A 1 228 ? -15.481 1.739 27.798 1.00 98.00 228 HIS A N 1
ATOM 1906 C CA . HIS A 1 228 ? -14.568 2.008 26.686 1.00 98.00 228 HIS A CA 1
ATOM 1907 C C . HIS A 1 228 ? -14.951 1.215 25.442 1.00 98.00 228 HIS A C 1
ATOM 1909 O O . HIS A 1 228 ? -15.335 0.049 25.540 1.00 98.00 228 HIS A O 1
ATOM 1915 N N . GLY A 1 229 ? -14.813 1.833 24.277 1.00 97.69 229 GLY A N 1
ATOM 1916 C CA . GLY A 1 229 ? -14.980 1.216 22.971 1.00 97.69 229 GLY A CA 1
ATOM 1917 C C . GLY A 1 229 ? -13.757 1.385 22.071 1.00 97.69 229 GLY A C 1
ATOM 1918 O O . GLY A 1 229 ? -12.825 2.112 22.413 1.00 97.69 229 GLY A O 1
ATOM 1919 N N . ILE A 1 230 ? -13.756 0.694 20.932 1.00 97.75 230 ILE A N 1
ATOM 1920 C CA . ILE A 1 230 ? -12.691 0.743 19.925 1.00 97.75 230 ILE A CA 1
ATOM 1921 C C . ILE A 1 230 ? -13.270 1.154 18.568 1.00 97.75 230 ILE A C 1
ATOM 1923 O O . ILE A 1 230 ? -14.302 0.627 18.145 1.00 97.75 230 ILE A O 1
ATOM 1927 N N . TYR A 1 231 ? -12.582 2.063 17.884 1.00 97.31 231 TYR A N 1
ATOM 1928 C CA . TYR A 1 231 ? -12.729 2.323 16.458 1.00 97.31 231 TYR A CA 1
ATOM 1929 C C . TYR A 1 231 ? -11.552 1.685 15.711 1.00 97.31 231 TYR A C 1
ATOM 1931 O O . TYR A 1 231 ? -10.399 2.087 15.880 1.00 97.31 231 TYR A O 1
ATOM 1939 N N . TYR A 1 232 ? -11.845 0.652 14.926 1.00 97.44 232 TYR A N 1
ATOM 1940 C CA . TYR A 1 232 ? -10.866 -0.156 14.201 1.00 97.44 232 TYR A CA 1
ATOM 1941 C C . TYR A 1 232 ? -11.015 0.026 12.684 1.00 97.44 232 TYR A C 1
ATOM 1943 O O . TYR A 1 232 ? -12.069 0.451 12.215 1.00 97.44 232 TYR A O 1
ATOM 1951 N N . HIS A 1 233 ? -9.990 -0.325 11.904 1.00 96.44 233 HIS A N 1
ATOM 1952 C CA . HIS A 1 233 ? -9.961 -0.082 10.457 1.00 96.44 233 HIS A CA 1
ATOM 1953 C C . HIS A 1 233 ? -9.589 -1.332 9.652 1.00 96.44 233 HIS A C 1
ATOM 1955 O O . HIS A 1 233 ? -8.561 -1.946 9.920 1.00 96.44 233 HIS A O 1
ATOM 1961 N N . ASN A 1 234 ? -10.407 -1.640 8.638 1.00 95.88 234 ASN A N 1
ATOM 1962 C CA . ASN A 1 234 ? -10.093 -2.540 7.517 1.00 95.88 234 ASN A CA 1
ATOM 1963 C C . ASN A 1 234 ? -10.143 -1.821 6.154 1.00 95.88 234 ASN A C 1
ATOM 1965 O O . ASN A 1 234 ? -9.946 -2.443 5.114 1.00 95.88 234 ASN A O 1
ATOM 1969 N N . SER A 1 235 ? -10.395 -0.518 6.174 1.00 93.31 235 SER A N 1
ATOM 1970 C CA . SER A 1 235 ? -10.309 0.416 5.056 1.00 93.31 235 SER A CA 1
ATOM 1971 C C . SER A 1 235 ? -9.801 1.726 5.626 1.00 93.31 235 SER A C 1
ATOM 1973 O O . SER A 1 235 ? -10.190 2.092 6.742 1.00 93.31 235 SER A O 1
ATOM 1975 N N . TYR A 1 236 ? -8.935 2.419 4.896 1.00 90.50 236 TYR A N 1
ATOM 1976 C CA . TYR A 1 236 ? -8.506 3.745 5.310 1.00 90.50 236 TYR A CA 1
ATOM 1977 C C . TYR A 1 236 ? -8.146 4.615 4.118 1.00 90.50 236 TYR A C 1
ATOM 1979 O O . TYR A 1 236 ? -7.172 4.359 3.399 1.00 90.50 236 TYR A O 1
ATOM 1987 N N . TRP A 1 237 ? -8.898 5.700 3.980 1.00 84.81 237 TRP A N 1
ATOM 1988 C CA . TRP A 1 237 ? -8.497 6.838 3.182 1.00 84.81 237 TRP A CA 1
ATOM 1989 C C . TRP A 1 237 ? -7.563 7.741 3.990 1.00 84.81 237 TRP A C 1
ATOM 1991 O O . TRP A 1 237 ? -7.966 8.490 4.877 1.00 84.81 237 TRP A O 1
ATOM 2001 N N . SER A 1 238 ? -6.277 7.649 3.669 1.00 79.75 238 SER A N 1
ATOM 2002 C CA . SER A 1 238 ? -5.186 8.357 4.338 1.00 79.75 238 SER A CA 1
ATOM 2003 C C . SER A 1 238 ? -4.741 9.591 3.551 1.00 79.75 238 SER A C 1
ATOM 2005 O O . SER A 1 238 ? -4.884 9.610 2.327 1.00 79.75 238 SER A O 1
ATOM 2007 N N . PRO A 1 239 ? -4.033 10.546 4.191 1.00 69.50 239 PRO A N 1
ATOM 2008 C CA . PRO A 1 239 ? -3.072 11.392 3.495 1.00 69.50 239 PRO A CA 1
ATOM 2009 C C . PRO A 1 239 ? -2.190 10.620 2.477 1.00 69.50 239 PRO A C 1
ATOM 2011 O O . PRO A 1 239 ? -2.012 9.401 2.618 1.00 69.50 239 PRO A O 1
ATOM 2014 N N . PRO A 1 240 ? -1.616 11.339 1.495 1.00 70.88 240 PRO A N 1
ATOM 2015 C CA . PRO A 1 240 ? -0.845 10.842 0.346 1.00 70.88 240 PRO A CA 1
ATOM 2016 C C . PRO A 1 240 ? -0.009 9.584 0.557 1.00 70.88 240 PRO A C 1
ATOM 2018 O O . PRO A 1 240 ? 0.737 9.479 1.531 1.00 70.88 240 PRO A O 1
ATOM 2021 N N . GLY A 1 241 ? -0.108 8.647 -0.388 1.00 73.31 241 GLY A N 1
ATOM 2022 C CA . GLY A 1 241 ? 0.717 7.437 -0.429 1.00 73.31 241 GLY A CA 1
ATOM 2023 C C . GLY A 1 241 ? 0.515 6.404 0.672 1.00 73.31 241 GLY A C 1
ATOM 2024 O O . GLY A 1 241 ? 1.326 5.488 0.786 1.00 73.31 241 GLY A O 1
ATOM 2025 N N . ARG A 1 242 ? -0.553 6.503 1.474 1.00 83.81 242 ARG A N 1
ATOM 2026 C CA . ARG A 1 242 ? -0.826 5.497 2.514 1.00 83.81 242 ARG A CA 1
ATOM 2027 C C . ARG A 1 242 ? -2.270 5.001 2.591 1.00 83.81 242 ARG A C 1
ATOM 2029 O O . ARG A 1 242 ? -2.648 4.342 3.554 1.00 83.81 242 ARG A O 1
ATOM 2036 N N . SER A 1 243 ? -3.087 5.306 1.590 1.00 87.06 243 SER A N 1
ATOM 2037 C CA . SER A 1 243 ? -4.442 4.751 1.530 1.00 87.06 243 SER A CA 1
ATOM 2038 C C . SER A 1 243 ? -4.405 3.253 1.227 1.00 87.06 243 SER A C 1
ATOM 2040 O O . SER A 1 243 ? -3.521 2.791 0.508 1.00 87.06 243 SER A O 1
ATOM 2042 N N . TYR A 1 244 ? -5.367 2.505 1.763 1.00 90.75 244 TYR A N 1
ATOM 2043 C CA . TYR A 1 244 ? -5.642 1.132 1.344 1.00 90.75 244 TYR A CA 1
ATOM 2044 C C . TYR A 1 244 ? -7.151 0.919 1.295 1.00 90.75 244 TYR A C 1
ATOM 2046 O O . TYR A 1 244 ? -7.852 1.020 2.302 1.00 90.75 244 TYR A O 1
ATOM 2054 N N . LEU A 1 245 ? -7.643 0.752 0.077 1.00 90.12 245 LEU A N 1
ATOM 2055 C CA . LEU A 1 245 ? -9.033 0.986 -0.295 1.00 90.12 245 LEU A CA 1
ATOM 2056 C C . LEU A 1 245 ? -9.518 -0.025 -1.347 1.00 90.12 245 LEU A C 1
ATOM 2058 O O . LEU A 1 245 ? -10.716 -0.116 -1.578 1.00 90.12 245 LEU A O 1
ATOM 2062 N N . PHE A 1 246 ? -8.623 -0.809 -1.961 1.00 93.06 246 PHE A N 1
ATOM 2063 C CA . PHE A 1 246 ? -8.993 -1.873 -2.890 1.00 93.06 246 PHE A CA 1
ATOM 2064 C C . PHE A 1 246 ? -9.421 -3.136 -2.126 1.00 93.06 246 PHE A C 1
ATOM 2066 O O . PHE A 1 246 ? -10.497 -3.677 -2.376 1.00 93.06 246 PHE A O 1
ATOM 2073 N N . PHE A 1 247 ? -8.613 -3.609 -1.171 1.00 93.38 247 PHE A N 1
ATOM 2074 C CA . PHE A 1 247 ? -9.030 -4.652 -0.226 1.00 93.38 247 PHE A CA 1
ATOM 2075 C C . PHE A 1 247 ? -8.196 -4.641 1.062 1.00 93.38 247 PHE A C 1
ATOM 2077 O O . PHE A 1 247 ? -7.072 -4.142 1.107 1.00 93.38 247 PHE A O 1
ATOM 2084 N N . CYS A 1 248 ? -8.726 -5.248 2.127 1.00 93.94 248 CYS A N 1
ATOM 2085 C CA . CYS A 1 248 ? -8.000 -5.391 3.384 1.00 93.94 248 CYS A CA 1
ATOM 2086 C C . CYS A 1 248 ? -6.977 -6.530 3.305 1.00 93.94 248 CYS A C 1
ATOM 2088 O O . CYS A 1 248 ? -7.330 -7.682 3.056 1.00 93.94 248 CYS A O 1
ATOM 2090 N N . SER A 1 249 ? -5.709 -6.215 3.564 1.00 94.12 249 SER A N 1
ATOM 2091 C CA . SER A 1 249 ? -4.628 -7.201 3.672 1.00 94.12 249 SER A CA 1
ATOM 2092 C C . SER A 1 249 ? -4.273 -7.588 5.114 1.00 94.12 249 SER A C 1
ATOM 2094 O O . SER A 1 249 ? -3.292 -8.298 5.319 1.00 94.12 249 SER A O 1
ATOM 2096 N N . ILE A 1 250 ? -5.033 -7.120 6.113 1.00 96.00 250 ILE A N 1
ATOM 2097 C CA . ILE A 1 250 ? -4.780 -7.396 7.536 1.00 96.00 250 ILE A CA 1
ATOM 2098 C C . ILE A 1 250 ? -5.236 -8.834 7.856 1.00 96.00 250 ILE A C 1
ATOM 2100 O O . ILE A 1 250 ? -6.413 -9.142 7.672 1.00 96.00 250 ILE A O 1
ATOM 2104 N N . PRO A 1 251 ? -4.356 -9.723 8.356 1.00 96.62 251 PRO A N 1
ATOM 2105 C CA . PRO A 1 251 ? -4.729 -11.087 8.710 1.00 96.62 251 PRO A CA 1
ATOM 2106 C C . PRO A 1 251 ? -5.754 -11.113 9.844 1.00 96.62 251 PRO A C 1
ATOM 2108 O O . PRO A 1 251 ? -5.622 -10.371 10.817 1.00 96.62 251 PRO A O 1
ATOM 2111 N N . LEU A 1 252 ? -6.700 -12.054 9.810 1.00 97.94 252 LEU A N 1
ATOM 2112 C CA . LEU A 1 252 ? -7.664 -12.226 10.906 1.00 97.94 252 LEU A CA 1
ATOM 2113 C C . LEU A 1 252 ? -6.968 -12.514 12.247 1.00 97.94 252 LEU A C 1
ATOM 2115 O O . LEU A 1 252 ? -7.434 -12.082 13.302 1.00 97.94 252 LEU A O 1
ATOM 2119 N N . THR A 1 253 ? -5.812 -13.185 12.215 1.00 96.81 253 THR A N 1
ATOM 2120 C CA . THR A 1 253 ? -4.984 -13.403 13.406 1.00 96.81 253 THR A CA 1
ATOM 2121 C C . THR A 1 253 ? -4.432 -12.097 13.973 1.00 96.81 253 THR A C 1
ATOM 2123 O O . THR A 1 253 ? -4.420 -11.937 15.191 1.00 96.81 253 THR A O 1
ATOM 2126 N N . HIS A 1 254 ? -4.033 -11.147 13.121 1.00 97.50 254 HIS A N 1
ATOM 2127 C CA . HIS A 1 254 ? -3.638 -9.804 13.551 1.00 97.50 254 HIS A CA 1
ATOM 2128 C C . HIS A 1 254 ? -4.835 -9.106 14.209 1.00 97.50 254 HIS A C 1
ATOM 2130 O O . HIS A 1 254 ? -4.743 -8.695 15.365 1.00 97.50 254 HIS A O 1
ATOM 2136 N N . THR A 1 255 ? -5.982 -9.060 13.525 1.00 97.75 255 THR A N 1
ATOM 2137 C CA . THR A 1 255 ? -7.213 -8.453 14.051 1.00 97.75 255 THR A CA 1
ATOM 2138 C C . THR A 1 255 ? -7.580 -9.018 15.421 1.00 97.75 255 THR A C 1
ATOM 2140 O O . THR A 1 255 ? -7.815 -8.263 16.361 1.00 97.75 255 THR A O 1
ATOM 2143 N N . LYS A 1 256 ? -7.562 -10.347 15.577 1.00 97.44 256 LYS A N 1
ATOM 2144 C CA . LYS A 1 256 ? -7.815 -10.991 16.868 1.00 97.44 256 LYS A CA 1
ATOM 2145 C C . LYS A 1 256 ? -6.780 -10.613 17.917 1.00 97.44 256 LYS A C 1
ATOM 2147 O O . LYS A 1 256 ? -7.158 -10.314 19.043 1.00 97.44 256 LYS A O 1
ATOM 2152 N N . TYR A 1 257 ? -5.496 -10.669 17.573 1.00 96.44 257 TYR A N 1
ATOM 2153 C CA . TYR A 1 257 ? -4.411 -10.385 18.505 1.00 96.44 257 TYR A CA 1
ATOM 2154 C C . TYR A 1 257 ? -4.540 -8.977 19.101 1.00 96.44 257 TYR A C 1
ATOM 2156 O O . TYR A 1 257 ? -4.505 -8.818 20.318 1.00 96.44 257 TYR A O 1
ATOM 2164 N N . GLU A 1 258 ? -4.781 -7.965 18.269 1.00 97.31 258 GLU A N 1
ATOM 2165 C CA . GLU A 1 258 ? -4.924 -6.577 18.720 1.00 97.31 258 GLU A CA 1
ATOM 2166 C C . GLU A 1 258 ? -6.253 -6.325 19.454 1.00 97.31 258 GLU A C 1
ATOM 2168 O O . GLU A 1 258 ? -6.263 -5.690 20.510 1.00 97.31 258 GLU A O 1
ATOM 2173 N N . LEU A 1 259 ? -7.373 -6.876 18.971 1.00 97.75 259 LEU A N 1
ATOM 2174 C CA . LEU A 1 259 ? -8.676 -6.692 19.622 1.00 97.75 259 LEU A CA 1
ATOM 2175 C C . LEU A 1 259 ? -8.803 -7.441 20.949 1.00 97.75 259 LEU A C 1
ATOM 2177 O O . LEU A 1 259 ? -9.456 -6.939 21.860 1.00 97.75 259 LEU A O 1
ATOM 2181 N N . MET A 1 260 ? -8.168 -8.605 21.102 1.00 96.25 260 MET A N 1
ATOM 2182 C CA . MET A 1 260 ? -8.168 -9.306 22.387 1.00 96.25 260 MET A CA 1
ATOM 2183 C C . MET A 1 260 ? -7.289 -8.599 23.420 1.00 96.25 260 MET A C 1
ATOM 2185 O O . MET A 1 260 ? -7.700 -8.523 24.571 1.00 96.25 260 MET A O 1
ATOM 2189 N N . LYS A 1 261 ? -6.167 -7.973 23.023 1.00 94.62 261 LYS A N 1
ATOM 2190 C CA . LYS A 1 261 ? -5.450 -7.043 23.918 1.00 94.62 261 LYS A CA 1
ATOM 2191 C C . LYS A 1 261 ? -6.364 -5.899 24.359 1.00 94.62 261 LYS A C 1
ATOM 2193 O O . LYS A 1 261 ? -6.476 -5.627 25.546 1.00 94.62 261 LYS A O 1
ATOM 2198 N N . ALA A 1 262 ? -7.068 -5.259 23.423 1.00 95.94 262 ALA A N 1
ATOM 2199 C CA . ALA A 1 262 ? -8.018 -4.196 23.753 1.00 95.94 262 ALA A CA 1
ATOM 2200 C C . ALA A 1 262 ? -9.113 -4.678 24.727 1.00 95.94 262 ALA A C 1
ATOM 2202 O O . ALA A 1 262 ? -9.410 -3.995 25.709 1.00 95.94 262 ALA A O 1
ATOM 2203 N N . TYR A 1 263 ? -9.672 -5.867 24.486 1.00 96.75 263 TYR A N 1
ATOM 2204 C CA . TYR A 1 263 ? -10.675 -6.492 25.346 1.00 96.75 263 TYR A CA 1
ATOM 2205 C C . TYR A 1 263 ? -10.151 -6.740 26.767 1.00 96.75 263 TYR A C 1
ATOM 2207 O O . TYR A 1 263 ? -10.810 -6.355 27.738 1.00 96.75 263 TYR A O 1
ATOM 2215 N N . ASP A 1 264 ? -8.970 -7.351 26.887 1.00 94.06 264 ASP A N 1
ATOM 2216 C CA . ASP A 1 264 ? -8.335 -7.707 28.162 1.00 94.06 264 ASP A CA 1
ATOM 2217 C C . ASP A 1 264 ? -7.965 -6.458 28.981 1.00 94.06 264 ASP A C 1
ATOM 2219 O O . ASP A 1 264 ? -8.049 -6.461 30.209 1.00 94.06 264 ASP A O 1
ATOM 2223 N N . GLU A 1 265 ? -7.649 -5.351 28.306 1.00 93.94 265 GLU A N 1
ATOM 2224 C CA . GLU A 1 265 ? -7.357 -4.058 28.933 1.00 93.94 265 GLU A CA 1
ATOM 2225 C C . GLU A 1 265 ? -8.619 -3.200 29.198 1.00 93.94 265 GLU A C 1
ATOM 2227 O O . GLU A 1 265 ? -8.518 -2.039 29.602 1.00 93.94 265 GLU A O 1
ATOM 2232 N N . GLY A 1 266 ? -9.822 -3.762 29.019 1.00 95.31 266 GLY A N 1
ATOM 2233 C CA . GLY A 1 266 ? -11.095 -3.155 29.435 1.00 95.31 266 GLY A CA 1
ATOM 2234 C C . GLY A 1 266 ? -11.889 -2.423 28.344 1.00 95.31 266 GLY A C 1
ATOM 2235 O O . GLY A 1 266 ? -12.891 -1.774 28.653 1.00 95.31 266 GLY A O 1
ATOM 2236 N N . ILE A 1 267 ? -11.503 -2.534 27.069 1.00 97.38 267 ILE A N 1
ATOM 2237 C CA . ILE A 1 267 ? -12.236 -1.954 25.931 1.00 97.38 267 ILE A CA 1
ATOM 2238 C C . ILE A 1 267 ? -13.333 -2.921 25.457 1.00 97.38 267 ILE A C 1
ATOM 2240 O O . ILE A 1 267 ? -13.146 -3.696 24.521 1.00 97.38 267 ILE A O 1
ATOM 2244 N N . GLN A 1 268 ? -14.490 -2.896 26.126 1.00 96.25 268 GLN A N 1
ATOM 2245 C CA . GLN A 1 268 ? -15.528 -3.938 26.001 1.00 96.25 268 GLN A CA 1
ATOM 2246 C C . GLN A 1 268 ? -16.939 -3.416 25.665 1.00 96.25 268 GLN A C 1
ATOM 2248 O O . GLN A 1 268 ? -17.846 -4.211 25.434 1.00 96.25 268 GLN A O 1
ATOM 2253 N N . LYS A 1 269 ? -17.168 -2.095 25.667 1.00 96.38 269 LYS A N 1
ATOM 2254 C CA . LYS A 1 269 ? -18.517 -1.503 25.589 1.00 96.38 269 LYS A CA 1
ATOM 2255 C C . LYS A 1 269 ? -19.061 -1.394 24.164 1.00 96.38 269 LYS A C 1
ATOM 2257 O O . LYS A 1 269 ? -20.244 -1.644 23.956 1.00 96.38 269 LYS A O 1
ATOM 2262 N N . LEU A 1 270 ? -18.227 -0.966 23.215 1.00 97.44 270 LEU A N 1
ATOM 2263 C CA . LEU A 1 270 ? -18.624 -0.686 21.830 1.00 97.44 270 LEU A CA 1
ATOM 2264 C C . LEU A 1 270 ? -17.454 -0.942 20.887 1.00 97.44 270 LEU A C 1
ATOM 2266 O O . LEU A 1 270 ? -16.396 -0.348 21.057 1.00 97.44 270 LEU A O 1
ATOM 2270 N N . TRP A 1 271 ? -17.635 -1.789 19.879 1.00 98.19 271 TRP A N 1
ATOM 2271 C CA . TRP A 1 271 ? -16.638 -2.023 18.834 1.00 98.19 271 TRP A CA 1
ATOM 2272 C C . TRP A 1 271 ? -17.221 -1.605 17.486 1.00 98.19 271 TRP A C 1
ATOM 2274 O O . TRP A 1 271 ? -18.277 -2.098 17.095 1.00 98.19 271 TRP A O 1
ATOM 2284 N N . ILE A 1 272 ? -16.545 -0.700 16.782 1.00 98.19 272 ILE A N 1
ATOM 2285 C CA . ILE A 1 272 ? -16.947 -0.222 15.456 1.00 98.19 272 ILE A CA 1
ATOM 2286 C C . ILE A 1 272 ? -15.781 -0.373 14.478 1.00 98.19 272 ILE A C 1
ATOM 2288 O O . ILE A 1 272 ? -14.629 -0.098 14.815 1.00 98.19 272 ILE A O 1
ATOM 2292 N N . LEU A 1 273 ? -16.084 -0.846 13.270 1.00 98.00 273 LEU A N 1
ATOM 2293 C CA . LEU A 1 273 ? -15.112 -1.143 12.222 1.00 98.00 273 LEU A CA 1
ATOM 2294 C C . LEU A 1 273 ? -15.356 -0.241 11.010 1.00 98.00 273 LEU A C 1
ATOM 2296 O O . LEU A 1 273 ? -16.468 -0.208 10.485 1.00 98.00 273 LEU A O 1
ATOM 2300 N N . ASN A 1 274 ? -14.314 0.431 10.521 1.00 97.06 274 ASN A N 1
ATOM 2301 C CA . ASN A 1 274 ? -14.324 1.011 9.184 1.00 97.06 274 ASN A CA 1
ATOM 2302 C C . ASN A 1 274 ? -14.199 -0.109 8.139 1.00 97.06 274 ASN A C 1
ATOM 2304 O O . ASN A 1 274 ? -13.182 -0.806 8.088 1.00 97.06 274 ASN A O 1
ATOM 2308 N N . VAL A 1 275 ? -15.238 -0.253 7.315 1.00 96.00 275 VAL A N 1
ATOM 2309 C CA . VAL A 1 275 ? -15.372 -1.284 6.275 1.00 96.00 275 VAL A CA 1
ATOM 2310 C C . VAL A 1 275 ? -15.306 -0.721 4.852 1.00 96.00 275 VAL A C 1
ATOM 2312 O O . VAL A 1 275 ? -15.626 -1.437 3.907 1.00 96.00 275 VAL A O 1
ATOM 2315 N N . GLY A 1 276 ? -14.939 0.551 4.678 1.00 93.50 276 GLY A N 1
ATOM 2316 C CA . GLY A 1 276 ? -14.889 1.182 3.359 1.00 93.50 276 GLY A CA 1
ATOM 2317 C C . GLY A 1 276 ? -16.220 1.061 2.608 1.00 93.50 276 GLY A C 1
ATOM 2318 O O . GLY A 1 276 ? -17.303 1.189 3.191 1.00 93.50 276 GLY A O 1
ATOM 2319 N N . ALA A 1 277 ? -16.137 0.685 1.331 1.00 92.06 277 ALA A N 1
ATOM 2320 C CA . ALA A 1 277 ? -17.279 0.387 0.464 1.00 92.06 277 ALA A CA 1
ATOM 2321 C C . ALA A 1 277 ? -17.971 -0.969 0.745 1.00 92.06 277 ALA A C 1
ATOM 2323 O O . ALA A 1 277 ? -18.753 -1.438 -0.084 1.00 92.06 277 ALA A O 1
ATOM 2324 N N . LEU A 1 278 ? -17.708 -1.602 1.900 1.00 93.75 278 LEU A N 1
ATOM 2325 C CA . LEU A 1 278 ? -18.178 -2.924 2.345 1.00 93.75 278 LEU A CA 1
ATOM 2326 C C . LEU A 1 278 ? -17.581 -4.105 1.564 1.00 93.75 278 LEU A C 1
ATOM 2328 O O . LEU A 1 278 ? -17.092 -5.061 2.168 1.00 93.75 278 LEU A O 1
ATOM 2332 N N . LYS A 1 279 ? -17.611 -4.063 0.231 1.00 95.56 279 LYS A N 1
ATOM 2333 C CA . LYS A 1 279 ? -16.983 -5.077 -0.623 1.00 95.56 279 LYS A CA 1
ATOM 2334 C C . LYS A 1 279 ? -15.571 -4.633 -1.030 1.00 95.56 279 LYS A C 1
ATOM 2336 O O . LYS A 1 279 ? -15.384 -3.448 -1.278 1.00 95.56 279 LYS A O 1
ATOM 2341 N N . PRO A 1 280 ? -14.607 -5.561 -1.160 1.00 95.00 280 PRO A N 1
ATOM 2342 C CA . PRO A 1 280 ? -14.700 -6.995 -0.883 1.00 95.00 280 PRO A CA 1
ATOM 2343 C C . PRO A 1 280 ? -14.135 -7.318 0.515 1.00 95.00 280 PRO A C 1
ATOM 2345 O O . PRO A 1 280 ? -13.025 -7.835 0.579 1.00 95.00 280 PRO A O 1
ATOM 2348 N N . LEU A 1 281 ? -14.818 -6.996 1.629 1.00 96.19 281 LEU A N 1
ATOM 2349 C CA . LEU A 1 281 ? -14.334 -7.209 3.016 1.00 96.19 281 LEU A CA 1
ATOM 2350 C C . LEU A 1 281 ? -15.177 -8.206 3.840 1.00 96.19 281 LEU A C 1
ATOM 2352 O O . LEU A 1 281 ? -15.183 -8.172 5.070 1.00 96.19 281 LEU A O 1
ATOM 2356 N N . GLU A 1 282 ? -15.936 -9.080 3.186 1.00 97.81 282 GLU A N 1
ATOM 2357 C CA . GLU A 1 282 ? -16.988 -9.885 3.815 1.00 97.81 282 GLU A CA 1
ATOM 2358 C C . GLU A 1 282 ? -16.475 -10.784 4.952 1.00 97.81 282 GLU A C 1
ATOM 2360 O O . GLU A 1 282 ? -17.077 -10.818 6.028 1.00 97.81 282 GLU A O 1
ATOM 2365 N N . MET A 1 283 ? -15.354 -11.483 4.739 1.00 97.69 283 MET A N 1
ATOM 2366 C CA . MET A 1 283 ? -14.765 -12.371 5.748 1.00 97.69 283 MET A CA 1
ATOM 2367 C C . MET A 1 283 ? -14.259 -11.585 6.961 1.00 97.69 283 MET A C 1
ATOM 2369 O O . MET A 1 283 ? -14.487 -11.989 8.100 1.00 97.69 283 MET A O 1
ATOM 2373 N N . GLU A 1 284 ? -13.606 -10.446 6.735 1.00 97.75 284 GLU A N 1
ATOM 2374 C CA . GLU A 1 284 ? -13.069 -9.601 7.798 1.00 97.75 284 GLU A CA 1
ATOM 2375 C C . GLU A 1 284 ? -14.188 -8.970 8.631 1.00 97.75 284 GLU A C 1
ATOM 2377 O O . GLU A 1 284 ? -14.093 -8.925 9.859 1.00 97.75 284 GLU A O 1
ATOM 2382 N N . VAL A 1 285 ? -15.264 -8.517 7.978 1.00 98.19 285 VAL A N 1
ATOM 2383 C CA . VAL A 1 285 ? -16.451 -7.966 8.645 1.00 98.19 285 VAL A CA 1
ATOM 2384 C C . VAL A 1 285 ? -17.144 -9.034 9.485 1.00 98.19 285 VAL A C 1
ATOM 2386 O O . VAL A 1 285 ? -17.434 -8.798 10.660 1.00 98.19 285 VAL A O 1
ATOM 2389 N N . GLU A 1 286 ? -17.380 -10.225 8.925 1.00 98.31 286 GLU A N 1
ATOM 2390 C CA . GLU A 1 286 ? -17.990 -11.321 9.680 1.00 98.31 286 GLU A CA 1
ATOM 2391 C C . GLU A 1 286 ? -17.108 -11.745 10.859 1.00 98.31 286 GLU A C 1
ATOM 2393 O O . GLU A 1 286 ? -17.628 -11.952 11.959 1.00 98.31 286 GLU A O 1
ATOM 2398 N N . PHE A 1 287 ? -15.791 -11.853 10.662 1.00 98.50 287 PHE A N 1
ATOM 2399 C CA . PHE A 1 287 ? -14.863 -12.221 11.727 1.00 98.50 287 PHE A CA 1
ATOM 2400 C C . PHE A 1 287 ? -14.845 -11.181 12.847 1.00 98.50 287 PHE A C 1
ATOM 2402 O O . PHE A 1 287 ? -14.959 -11.559 14.012 1.00 98.50 287 PHE A O 1
ATOM 2409 N N . PHE A 1 288 ? -14.764 -9.888 12.518 1.00 98.56 288 PHE A N 1
ATOM 2410 C CA . PHE A 1 288 ? -14.781 -8.804 13.501 1.00 98.56 288 PHE A CA 1
ATOM 2411 C C . PHE A 1 288 ? -16.050 -8.838 14.359 1.00 98.56 288 PHE A C 1
ATOM 2413 O O . PHE A 1 288 ? -15.971 -8.854 15.587 1.00 98.56 288 PHE A O 1
ATOM 2420 N N . LEU A 1 289 ? -17.223 -8.916 13.723 1.00 98.56 289 LEU A N 1
ATOM 2421 C CA . LEU A 1 289 ? -18.510 -8.943 14.424 1.00 98.56 289 LEU A CA 1
ATOM 2422 C C . LEU A 1 289 ? -18.684 -10.222 15.248 1.00 98.56 289 LEU A C 1
ATOM 2424 O O . LEU A 1 289 ? -19.176 -10.189 16.377 1.00 98.56 289 LEU A O 1
ATOM 2428 N N . ARG A 1 290 ? -18.235 -11.362 14.713 1.00 97.94 290 ARG A N 1
ATOM 2429 C CA . ARG A 1 290 ? -18.244 -12.635 15.434 1.00 97.94 290 ARG A CA 1
ATOM 2430 C C . ARG A 1 290 ? -17.322 -12.596 16.648 1.00 97.94 290 ARG A C 1
ATOM 2432 O O . ARG A 1 290 ? -17.717 -13.084 17.703 1.00 97.94 290 ARG A O 1
ATOM 2439 N N . LEU A 1 291 ? -16.126 -12.030 16.508 1.00 98.12 291 LEU A N 1
ATOM 2440 C CA . LEU A 1 291 ? -15.178 -11.871 17.603 1.00 98.12 291 LEU A CA 1
ATOM 2441 C C . LEU A 1 291 ? -15.747 -10.940 18.671 1.00 98.12 291 LEU A C 1
ATOM 2443 O O . LEU A 1 291 ? -15.723 -11.314 19.835 1.00 98.12 291 LEU A O 1
ATOM 2447 N N . ALA A 1 292 ? -16.340 -9.806 18.290 1.00 97.50 292 ALA A N 1
ATOM 2448 C CA . ALA A 1 292 ? -17.011 -8.898 19.222 1.00 97.50 292 ALA A CA 1
ATOM 2449 C C . ALA A 1 292 ? -18.109 -9.610 20.032 1.00 97.50 292 ALA A C 1
ATOM 2451 O O . ALA A 1 292 ? -18.201 -9.448 21.247 1.00 97.50 292 ALA A O 1
ATOM 2452 N N . TRP A 1 293 ? -18.903 -10.462 19.374 1.00 96.62 293 TRP A N 1
ATOM 2453 C CA . TRP A 1 293 ? -19.943 -11.264 20.026 1.00 96.62 293 TRP A CA 1
ATOM 2454 C C . TRP A 1 293 ? -19.381 -12.331 20.984 1.00 96.62 293 TRP A C 1
ATOM 2456 O O . TRP A 1 293 ? -20.049 -12.728 21.939 1.00 96.62 293 TRP A O 1
ATOM 2466 N N . GLU A 1 294 ? -18.175 -12.843 20.718 1.00 95.94 294 GLU A N 1
ATOM 2467 C CA . GLU A 1 294 ? -17.597 -14.013 21.394 1.00 95.94 294 GLU A CA 1
ATOM 2468 C C . GLU A 1 294 ? -16.395 -13.698 22.301 1.00 95.94 294 GLU A C 1
ATOM 2470 O O . GLU A 1 294 ? -15.932 -14.608 22.984 1.00 95.94 294 GLU A O 1
ATOM 2475 N N . ALA A 1 295 ? -15.906 -12.453 22.360 1.00 94.38 295 ALA A N 1
ATOM 2476 C CA . ALA A 1 295 ? -14.651 -12.082 23.030 1.00 94.38 295 ALA A CA 1
ATOM 2477 C C . ALA A 1 295 ? -14.591 -12.510 24.510 1.00 94.38 295 ALA A C 1
ATOM 2479 O O . ALA A 1 295 ? -13.561 -12.983 24.984 1.00 94.38 295 ALA A O 1
ATOM 2480 N N . GLY A 1 296 ? -15.719 -12.446 25.225 1.00 91.38 296 GLY A N 1
ATOM 2481 C CA . GLY A 1 296 ? -15.838 -12.907 26.615 1.00 91.38 296 GLY A CA 1
ATOM 2482 C C . GLY A 1 296 ? -16.058 -14.415 26.800 1.00 91.38 296 GLY A C 1
ATOM 2483 O O . GLY A 1 296 ? -16.293 -14.864 27.921 1.00 91.38 296 GLY A O 1
ATOM 2484 N N . SER A 1 297 ? -16.040 -15.211 25.728 1.00 91.12 297 SER A N 1
ATOM 2485 C CA . SER A 1 297 ? -16.368 -16.638 25.743 1.00 91.12 297 SER A CA 1
ATOM 2486 C C . SER A 1 297 ? -15.182 -17.510 25.345 1.00 91.12 297 SER A C 1
ATOM 2488 O O . SER A 1 297 ? -14.690 -17.454 24.221 1.00 91.12 297 SER A O 1
ATOM 2490 N N . ALA A 1 298 ? -14.819 -18.449 26.220 1.00 85.50 298 ALA A N 1
ATOM 2491 C CA . ALA A 1 298 ? -13.797 -19.461 25.942 1.00 85.50 298 ALA A CA 1
ATOM 2492 C C . ALA A 1 298 ? -14.239 -20.552 24.938 1.00 85.50 298 ALA A C 1
ATOM 2494 O O . ALA A 1 298 ? -13.459 -21.447 24.627 1.00 85.50 298 ALA A O 1
ATOM 2495 N N . LYS A 1 299 ? -15.493 -20.528 24.456 1.00 87.12 299 LYS A N 1
ATOM 2496 C CA . LYS A 1 299 ? -16.070 -21.550 23.554 1.00 87.12 299 LYS A CA 1
ATOM 2497 C C . LYS A 1 299 ? -16.501 -20.988 22.189 1.00 87.12 299 LYS A C 1
ATOM 2499 O O . LYS A 1 299 ? -17.355 -21.576 21.530 1.00 87.12 299 LYS A O 1
ATOM 2504 N N . GLY A 1 300 ? -15.970 -19.830 21.799 1.00 90.19 300 GLY A N 1
ATOM 2505 C CA . GLY A 1 300 ? -16.266 -19.188 20.514 1.00 90.19 300 GLY A CA 1
ATOM 2506 C C . GLY A 1 300 ? -15.593 -19.871 19.320 1.00 90.19 300 GLY A C 1
ATOM 2507 O O . GLY A 1 300 ? -14.569 -20.536 19.466 1.00 90.19 300 GLY A O 1
ATOM 2508 N N . ARG A 1 301 ? -16.139 -19.661 18.119 1.00 93.56 301 ARG A N 1
ATOM 2509 C CA . ARG A 1 301 ? -15.539 -20.132 16.858 1.00 93.56 301 ARG A CA 1
ATOM 2510 C C . ARG A 1 301 ? -14.302 -19.327 16.472 1.00 93.56 301 ARG A C 1
ATOM 2512 O O . ARG A 1 301 ? -13.465 -19.828 15.740 1.00 93.56 301 ARG A O 1
ATOM 2519 N N . THR A 1 302 ? -14.158 -18.107 16.982 1.00 95.56 302 THR A N 1
ATOM 2520 C CA . THR A 1 302 ? -12.981 -17.248 16.753 1.00 95.56 302 THR A CA 1
ATOM 2521 C C . THR A 1 302 ? -11.804 -17.580 17.676 1.00 95.56 302 THR A C 1
ATOM 2523 O O . THR A 1 302 ? -10.748 -16.945 17.598 1.00 95.56 302 THR A O 1
ATOM 2526 N N . GLN A 1 303 ? -11.945 -18.580 18.558 1.00 92.94 303 GLN A N 1
ATOM 2527 C CA . GLN A 1 303 ? -10.882 -19.010 19.474 1.00 92.94 303 GLN A CA 1
ATOM 2528 C C . GLN A 1 303 ? -9.672 -19.604 18.755 1.00 92.94 303 GLN A C 1
ATOM 2530 O O . GLN A 1 303 ? -8.550 -19.411 19.216 1.00 92.94 303 GLN A O 1
ATOM 2535 N N . ASP A 1 304 ? -9.872 -20.211 17.594 1.00 93.62 304 ASP A N 1
ATOM 2536 C CA . ASP A 1 304 ? -8.793 -20.610 16.703 1.00 93.62 304 ASP A CA 1
ATOM 2537 C C . ASP A 1 304 ? -9.059 -20.030 15.314 1.00 93.62 304 ASP A C 1
ATOM 2539 O O . ASP A 1 304 ? -10.088 -20.312 14.702 1.00 93.62 304 ASP A O 1
ATOM 2543 N N . VAL A 1 305 ? -8.171 -19.148 14.850 1.00 94.88 305 VAL A N 1
ATOM 2544 C CA . VAL A 1 305 ? -8.387 -18.415 13.593 1.00 94.88 305 VAL A CA 1
ATOM 2545 C C . VAL A 1 305 ? -8.266 -19.349 12.392 1.00 94.88 305 VAL A C 1
ATOM 2547 O O . VAL A 1 305 ? -9.035 -19.212 11.447 1.00 94.88 305 VAL A O 1
ATOM 2550 N N . ASP A 1 306 ? -7.376 -20.340 12.443 1.00 92.81 306 ASP A N 1
ATOM 2551 C CA . ASP A 1 306 ? -7.195 -21.303 11.351 1.00 92.81 306 ASP A CA 1
ATOM 2552 C C . ASP A 1 306 ? -8.444 -22.175 11.149 1.00 92.81 306 ASP A C 1
ATOM 2554 O O . ASP A 1 306 ? -8.995 -22.276 10.045 1.00 92.81 306 ASP A O 1
ATOM 2558 N N . SER A 1 307 ? -8.984 -22.695 12.253 1.00 95.31 307 SER A N 1
ATOM 2559 C CA . SER A 1 307 ? -10.266 -23.400 12.268 1.00 95.31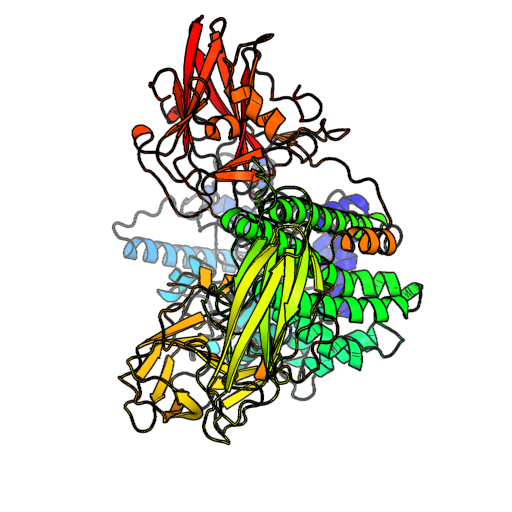 307 SER A CA 1
ATOM 2560 C C . SER A 1 307 ? -11.415 -22.501 11.810 1.00 95.31 307 SER A C 1
ATOM 2562 O O . SER A 1 307 ? -12.289 -22.963 11.080 1.00 95.31 307 SER A O 1
ATOM 2564 N N . TYR A 1 308 ? -11.422 -21.218 12.198 1.00 97.44 308 TYR A N 1
ATOM 2565 C CA . TYR A 1 308 ? -12.451 -20.272 11.761 1.00 97.44 308 TYR A CA 1
ATOM 2566 C C . TYR A 1 308 ? -12.444 -20.073 10.244 1.00 97.44 308 TYR A C 1
ATOM 2568 O O . TYR A 1 308 ? -13.511 -20.112 9.640 1.00 97.44 308 TYR A O 1
ATOM 2576 N N . VAL A 1 309 ? -11.278 -19.856 9.622 1.00 97.75 309 VAL A N 1
ATOM 2577 C CA . VAL A 1 309 ? -11.193 -19.637 8.165 1.00 97.75 309 VAL A CA 1
ATOM 2578 C C . VAL A 1 309 ? -11.663 -20.885 7.416 1.00 97.75 309 VAL A C 1
ATOM 2580 O O . VAL A 1 309 ? -12.450 -20.779 6.475 1.00 97.75 309 VAL A O 1
ATOM 2583 N N . SER A 1 310 ? -11.255 -22.069 7.878 1.00 97.75 310 SER A N 1
ATOM 2584 C CA . SER A 1 310 ? -11.697 -23.348 7.309 1.00 97.75 310 SER A CA 1
ATOM 2585 C C . SER A 1 310 ? -13.219 -23.536 7.435 1.00 97.75 310 SER A C 1
ATOM 2587 O O . SER A 1 310 ? -13.889 -23.817 6.442 1.00 97.75 310 SER A O 1
ATOM 2589 N N . ASP A 1 311 ? -13.791 -23.301 8.626 1.00 97.50 311 ASP A N 1
ATOM 2590 C CA . ASP A 1 311 ? -15.246 -23.340 8.866 1.00 97.50 311 ASP A CA 1
ATOM 2591 C C . ASP A 1 311 ? -15.993 -22.292 8.035 1.00 97.50 311 ASP A C 1
ATOM 2593 O O . ASP A 1 311 ? -17.073 -22.558 7.516 1.00 97.50 311 ASP A O 1
ATOM 2597 N N . TRP A 1 312 ? -15.441 -21.086 7.888 1.00 97.94 312 TRP A N 1
ATOM 2598 C CA . TRP A 1 312 ? -16.065 -20.023 7.108 1.00 97.94 312 TRP A CA 1
ATOM 2599 C C . TRP A 1 312 ? -16.224 -20.430 5.643 1.00 97.94 312 TRP A C 1
ATOM 2601 O O . TRP A 1 312 ? -17.297 -20.233 5.072 1.00 97.94 312 TRP A O 1
ATOM 2611 N N . ILE A 1 313 ? -15.207 -21.061 5.055 1.00 98.25 313 ILE A N 1
ATOM 2612 C CA . ILE A 1 313 ? -15.290 -21.613 3.700 1.00 98.25 313 ILE A CA 1
ATOM 2613 C C . ILE A 1 313 ? -16.358 -22.717 3.638 1.00 98.25 313 ILE A C 1
ATOM 2615 O O . ILE A 1 313 ? -17.259 -22.656 2.805 1.00 98.25 313 ILE A O 1
ATOM 2619 N N . ASP A 1 314 ? -16.340 -23.668 4.568 1.00 97.81 314 ASP A N 1
ATOM 2620 C CA . ASP A 1 314 ? -17.282 -24.797 4.598 1.00 97.81 314 ASP A CA 1
ATOM 2621 C C . ASP A 1 314 ? -18.744 -24.420 4.881 1.00 97.81 314 ASP A C 1
ATOM 2623 O O . ASP A 1 314 ? -19.649 -25.233 4.654 1.00 97.81 314 ASP A O 1
ATOM 2627 N N . ARG A 1 315 ? -18.987 -23.220 5.419 1.00 96.25 315 ARG A N 1
ATOM 2628 C CA . ARG A 1 315 ? -20.328 -22.650 5.606 1.00 96.25 315 ARG A CA 1
ATOM 2629 C C . ARG A 1 315 ? -20.850 -21.934 4.365 1.00 96.25 315 ARG A C 1
ATOM 2631 O O . ARG A 1 315 ? -22.065 -21.815 4.232 1.00 96.25 315 ARG A O 1
ATOM 2638 N N . ASN A 1 316 ? -19.958 -21.448 3.502 1.00 96.19 316 ASN A N 1
ATOM 2639 C CA . ASN A 1 316 ? -20.314 -20.700 2.296 1.00 96.19 316 ASN A CA 1
ATOM 2640 C C . ASN A 1 316 ? -20.264 -21.556 1.018 1.00 96.19 316 ASN A C 1
ATOM 2642 O O . ASN A 1 316 ? -20.876 -21.171 0.026 1.00 96.19 316 ASN A O 1
ATOM 2646 N N . PHE A 1 317 ? -19.590 -22.713 1.047 1.00 97.25 317 PHE A N 1
ATOM 2647 C CA . PHE A 1 317 ? -19.418 -23.604 -0.105 1.00 97.25 317 PHE A CA 1
ATOM 2648 C C . PHE A 1 317 ? -19.688 -25.065 0.268 1.00 97.25 317 PHE A C 1
ATOM 2650 O O . PHE A 1 317 ? -19.260 -25.557 1.313 1.00 97.25 317 PHE A O 1
ATOM 2657 N N . THR A 1 318 ? -20.388 -25.789 -0.602 1.00 93.06 318 THR A N 1
ATOM 2658 C CA . THR A 1 318 ? -20.868 -27.154 -0.338 1.00 93.06 318 THR A CA 1
ATOM 2659 C C . THR A 1 318 ? -19.768 -28.219 -0.363 1.00 93.06 318 THR A C 1
ATOM 2661 O O . THR A 1 318 ? -19.878 -29.226 0.338 1.00 93.06 318 THR A O 1
ATOM 2664 N N . GLY A 1 319 ? -18.684 -27.997 -1.113 1.00 89.94 319 GLY A N 1
ATOM 2665 C CA . GLY A 1 319 ? -17.642 -28.992 -1.404 1.00 89.94 319 GLY A CA 1
ATOM 2666 C C . GLY A 1 319 ? -16.706 -29.394 -0.257 1.00 89.94 319 GLY A C 1
ATOM 2667 O O . GLY A 1 319 ? -15.771 -30.152 -0.502 1.00 89.94 319 GLY A O 1
ATOM 2668 N N . LYS A 1 320 ? -16.913 -28.899 0.973 1.00 94.75 320 LYS A N 1
ATOM 2669 C CA . LYS A 1 320 ? -16.033 -29.158 2.135 1.00 94.75 320 LYS A CA 1
ATOM 2670 C C . LYS A 1 320 ? -14.551 -28.870 1.865 1.00 94.75 320 LYS A C 1
ATOM 2672 O O . LYS A 1 320 ? -13.653 -29.619 2.239 1.00 94.75 320 LYS A O 1
ATOM 2677 N N . ILE A 1 321 ? -14.312 -27.764 1.167 1.00 96.88 321 ILE A N 1
ATOM 2678 C CA . ILE A 1 321 ? -12.991 -27.316 0.713 1.00 96.88 321 ILE A CA 1
ATOM 2679 C C . ILE A 1 321 ? -12.215 -26.528 1.786 1.00 96.88 321 ILE A C 1
ATOM 2681 O O . ILE A 1 321 ? -11.099 -26.079 1.519 1.00 96.88 321 ILE A O 1
ATOM 2685 N N . GLY A 1 322 ? -12.766 -26.369 2.992 1.00 97.25 322 GLY A N 1
ATOM 2686 C CA . GLY A 1 322 ? -12.188 -25.611 4.100 1.00 97.25 322 GLY A CA 1
ATOM 2687 C C . GLY A 1 322 ? -10.807 -26.096 4.530 1.00 97.25 322 GLY A C 1
ATOM 2688 O O . GLY A 1 322 ? -9.907 -25.274 4.652 1.00 97.25 322 GLY A O 1
ATOM 2689 N N . GLU A 1 323 ? -10.585 -27.409 4.660 1.00 95.62 323 GLU A N 1
ATOM 2690 C CA . GLU A 1 323 ? -9.267 -27.960 5.039 1.00 95.62 323 GLU A CA 1
ATOM 2691 C C . GLU A 1 323 ? -8.160 -27.618 4.027 1.00 95.62 323 GLU A C 1
ATOM 2693 O O . GLU A 1 323 ? -6.993 -27.485 4.395 1.00 95.62 323 GLU A O 1
ATOM 2698 N N . LYS A 1 324 ? -8.520 -27.453 2.747 1.00 95.00 324 LYS A N 1
ATOM 2699 C CA . LYS A 1 324 ? -7.584 -27.043 1.693 1.00 95.00 324 LYS A CA 1
ATOM 2700 C C . LYS A 1 324 ? -7.412 -25.523 1.661 1.00 95.00 324 LYS A C 1
ATOM 2702 O O . LYS A 1 324 ? -6.290 -25.036 1.561 1.00 95.00 324 LYS A O 1
ATOM 2707 N N . MET A 1 325 ? -8.513 -24.774 1.727 1.00 97.12 325 MET A N 1
ATOM 2708 C CA . MET A 1 325 ? -8.501 -23.321 1.542 1.00 97.12 325 MET A CA 1
ATOM 2709 C C . MET A 1 325 ? -8.092 -22.542 2.791 1.00 97.12 325 MET A C 1
ATOM 2711 O O . MET A 1 325 ? -7.471 -21.496 2.649 1.00 97.12 325 MET A O 1
ATOM 2715 N N . GLY A 1 326 ? -8.388 -23.022 3.999 1.00 96.62 326 GLY A N 1
ATOM 2716 C CA . GLY A 1 326 ? -8.086 -22.322 5.251 1.00 96.62 326 GLY A CA 1
ATOM 2717 C C . GLY A 1 326 ? -6.598 -21.999 5.416 1.00 96.62 326 GLY A C 1
ATOM 2718 O O . GLY A 1 326 ? -6.231 -20.818 5.413 1.00 96.62 326 GLY A O 1
ATOM 2719 N N . PRO A 1 327 ? -5.715 -23.015 5.438 1.00 94.50 327 PRO A N 1
ATOM 2720 C CA . PRO A 1 327 ? -4.270 -22.800 5.504 1.00 94.50 327 PRO A CA 1
ATOM 2721 C C . PRO A 1 327 ? -3.732 -21.980 4.322 1.00 94.50 327 PRO A C 1
ATOM 2723 O O . PRO A 1 327 ? -2.806 -21.181 4.481 1.00 94.50 327 PRO A O 1
ATOM 2726 N N . LEU A 1 328 ? -4.319 -22.149 3.130 1.00 96.12 328 LEU A N 1
ATOM 2727 C CA . LEU A 1 328 ? -3.931 -21.415 1.926 1.00 96.12 328 LEU A CA 1
ATOM 2728 C C . LEU A 1 328 ? -4.221 -19.910 2.054 1.00 96.12 328 LEU A C 1
ATOM 2730 O O . LEU A 1 328 ? -3.360 -19.088 1.744 1.00 96.12 328 LEU A O 1
ATOM 2734 N N . LEU A 1 329 ? -5.402 -19.549 2.562 1.00 97.50 329 LEU A N 1
ATOM 2735 C CA . LEU A 1 329 ? -5.814 -18.165 2.806 1.00 97.50 329 LEU A CA 1
ATOM 2736 C C . LEU A 1 329 ? -5.033 -17.523 3.955 1.00 97.50 329 LEU A C 1
ATOM 2738 O O . LEU A 1 329 ? -4.676 -16.347 3.873 1.00 97.50 329 LEU A O 1
ATOM 2742 N N . ASN A 1 330 ? -4.688 -18.296 4.985 1.00 95.56 330 ASN A N 1
ATOM 2743 C CA . ASN A 1 330 ? -3.808 -17.821 6.048 1.00 95.56 330 ASN A CA 1
ATOM 2744 C C . ASN A 1 330 ? -2.410 -17.486 5.503 1.00 95.56 330 ASN A C 1
ATOM 2746 O O . ASN A 1 330 ? -1.936 -16.368 5.718 1.00 95.56 330 ASN A O 1
ATOM 2750 N N . ARG A 1 331 ? -1.800 -18.366 4.692 1.00 94.94 331 ARG A N 1
ATOM 2751 C CA . ARG A 1 331 ? -0.536 -18.073 3.981 1.00 94.94 331 ARG A CA 1
ATOM 2752 C C . ARG A 1 331 ? -0.658 -16.845 3.073 1.00 94.94 331 ARG A C 1
ATOM 2754 O O . ARG A 1 331 ? 0.213 -15.978 3.101 1.00 94.94 331 ARG A O 1
ATOM 2761 N N . PHE A 1 332 ? -1.745 -16.739 2.304 1.00 96.88 332 PHE A N 1
ATOM 2762 C CA . PHE A 1 332 ? -2.019 -15.569 1.466 1.00 96.88 332 PHE A CA 1
ATOM 2763 C C . PHE A 1 332 ? -2.023 -14.274 2.284 1.00 96.88 332 PHE A C 1
ATOM 2765 O O . PHE A 1 332 ? -1.357 -13.312 1.903 1.00 96.88 332 PHE A O 1
ATOM 2772 N N . SER A 1 333 ? -2.713 -14.256 3.429 1.00 95.75 333 SER A N 1
ATOM 2773 C CA . SER A 1 333 ? -2.809 -13.064 4.276 1.00 95.75 333 SER A CA 1
ATOM 2774 C C . SER A 1 333 ? -1.452 -12.620 4.831 1.00 95.75 333 SER A C 1
ATOM 2776 O O . SER A 1 333 ? -1.170 -11.425 4.849 1.00 95.75 333 SER A O 1
ATOM 2778 N N . GLN A 1 334 ? -0.560 -13.549 5.199 1.00 94.19 334 GLN A N 1
ATOM 2779 C CA . GLN A 1 334 ? 0.790 -13.200 5.662 1.00 94.19 334 GLN A CA 1
ATOM 2780 C C . GLN A 1 334 ? 1.608 -12.521 4.568 1.00 94.19 334 GLN A C 1
ATOM 2782 O O . GLN A 1 334 ? 2.296 -11.532 4.830 1.00 94.19 334 GLN A O 1
ATOM 2787 N N . ILE A 1 335 ? 1.505 -13.026 3.336 1.00 94.88 335 ILE A N 1
ATOM 2788 C CA . ILE A 1 335 ? 2.164 -12.435 2.177 1.00 94.88 335 ILE A CA 1
ATOM 2789 C C . ILE A 1 335 ? 1.558 -11.054 1.918 1.00 94.88 335 ILE A C 1
ATOM 2791 O O . ILE A 1 335 ? 2.301 -10.072 1.906 1.00 94.88 335 ILE A O 1
ATOM 2795 N N . ALA A 1 336 ? 0.234 -10.950 1.781 1.00 95.19 336 ALA A N 1
ATOM 2796 C CA . ALA A 1 336 ? -0.488 -9.704 1.516 1.00 95.19 336 ALA A CA 1
ATOM 2797 C C . ALA A 1 336 ? -0.229 -8.613 2.571 1.00 95.19 336 ALA A C 1
ATOM 2799 O O . ALA A 1 336 ? -0.181 -7.430 2.239 1.00 95.19 336 ALA A O 1
ATOM 2800 N N . ASN A 1 337 ? -0.026 -8.994 3.833 1.00 93.88 337 ASN A N 1
ATOM 2801 C CA . ASN A 1 337 ? 0.179 -8.049 4.925 1.00 93.88 337 ASN A CA 1
ATOM 2802 C C . ASN A 1 337 ? 1.596 -7.466 4.991 1.00 93.88 337 ASN A C 1
ATOM 2804 O O . ASN A 1 337 ? 1.782 -6.442 5.634 1.00 93.88 337 ASN A O 1
ATOM 2808 N N . VAL A 1 338 ? 2.600 -8.072 4.338 1.00 94.38 338 VAL A N 1
ATOM 2809 C CA . VAL A 1 338 ? 3.972 -7.512 4.292 1.00 94.38 338 VAL A CA 1
ATOM 2810 C C . VAL A 1 338 ? 3.958 -6.072 3.793 1.00 94.38 338 VAL A C 1
ATOM 2812 O O . VAL A 1 338 ? 4.679 -5.228 4.314 1.00 94.38 338 VAL A O 1
ATOM 2815 N N . ARG A 1 339 ? 3.162 -5.817 2.756 1.00 92.38 339 ARG A N 1
ATOM 2816 C CA . ARG A 1 339 ? 2.967 -4.499 2.172 1.00 92.38 339 ARG A CA 1
ATOM 2817 C C . ARG A 1 339 ? 1.631 -4.496 1.454 1.00 92.38 339 ARG A C 1
ATOM 2819 O O . ARG A 1 339 ? 1.381 -5.378 0.630 1.00 92.38 339 ARG A O 1
ATOM 2826 N N . LYS A 1 340 ? 0.787 -3.517 1.779 1.00 92.62 340 LYS A N 1
ATOM 2827 C CA . LYS A 1 340 ? -0.526 -3.360 1.146 1.00 92.62 340 LYS A CA 1
ATOM 2828 C C . LYS A 1 340 ? -0.355 -3.140 -0.356 1.00 92.62 340 LYS A C 1
ATOM 2830 O O . LYS A 1 340 ? 0.621 -2.516 -0.775 1.00 92.62 340 LYS A O 1
ATOM 2835 N N . LEU A 1 341 ? -1.287 -3.661 -1.151 1.00 93.44 341 LEU A N 1
ATOM 2836 C CA . LEU A 1 341 ? -1.203 -3.644 -2.614 1.00 93.44 341 LEU A CA 1
ATOM 2837 C C . LEU A 1 341 ? -1.057 -2.212 -3.137 1.00 93.44 341 LEU A C 1
ATOM 2839 O O . LEU A 1 341 ? -0.214 -1.935 -3.983 1.00 93.44 341 LEU A O 1
ATOM 2843 N N . GLU A 1 342 ? -1.843 -1.303 -2.576 1.00 90.69 342 GLU A N 1
ATOM 2844 C CA . GLU A 1 342 ? -1.920 0.114 -2.915 1.00 90.69 342 GLU A CA 1
ATOM 2845 C C . GLU A 1 342 ? -0.616 0.867 -2.639 1.00 90.69 342 GLU A C 1
ATOM 2847 O O . GLU A 1 342 ? -0.321 1.864 -3.291 1.00 90.69 342 GLU A O 1
ATOM 2852 N N . MET A 1 343 ? 0.182 0.370 -1.693 1.00 90.12 343 MET A N 1
ATOM 2853 C CA . MET A 1 343 ? 1.443 0.977 -1.275 1.00 90.12 343 MET A CA 1
ATOM 2854 C C . MET A 1 343 ? 2.638 0.442 -2.067 1.00 90.12 343 MET A C 1
ATOM 2856 O O . MET A 1 343 ? 3.781 0.719 -1.700 1.00 90.12 343 MET A O 1
ATOM 2860 N N . MET A 1 344 ? 2.429 -0.374 -3.104 1.00 90.62 344 MET A N 1
ATOM 2861 C CA . MET A 1 344 ? 3.535 -0.894 -3.904 1.00 90.62 344 MET A CA 1
ATOM 2862 C C . MET A 1 344 ? 4.275 0.207 -4.662 1.00 90.62 344 MET A C 1
ATOM 2864 O O . MET A 1 344 ? 3.691 1.098 -5.279 1.00 90.62 344 MET A O 1
ATOM 2868 N N . GLU A 1 345 ? 5.598 0.109 -4.617 1.00 89.69 345 GLU A N 1
ATOM 2869 C CA . GLU A 1 345 ? 6.540 1.037 -5.233 1.00 89.69 345 GLU A CA 1
ATOM 2870 C C . GLU A 1 345 ? 7.656 0.249 -5.926 1.00 89.69 345 GLU A C 1
ATOM 2872 O O . GLU A 1 345 ? 7.830 -0.945 -5.670 1.00 89.69 345 GLU A O 1
ATOM 2877 N N . ASP A 1 346 ? 8.384 0.922 -6.817 1.00 89.62 346 ASP A N 1
ATOM 2878 C CA . ASP A 1 346 ? 9.579 0.367 -7.448 1.00 89.62 346 ASP A CA 1
ATOM 2879 C C . ASP A 1 346 ? 10.667 0.082 -6.387 1.00 89.62 346 ASP A C 1
ATOM 2881 O O . ASP A 1 346 ? 10.772 0.791 -5.383 1.00 89.62 346 ASP A O 1
ATOM 2885 N N . ASP A 1 347 ? 11.498 -0.932 -6.624 1.00 90.25 347 ASP A N 1
ATOM 2886 C CA . ASP A 1 347 ? 12.655 -1.317 -5.803 1.00 90.25 347 ASP A CA 1
ATOM 2887 C C . ASP A 1 347 ? 12.318 -1.715 -4.338 1.00 90.25 347 ASP A C 1
ATOM 2889 O O . ASP A 1 347 ? 13.181 -1.678 -3.456 1.00 90.25 347 ASP A O 1
ATOM 2893 N N . VAL A 1 348 ? 11.071 -2.122 -4.048 1.00 92.31 348 VAL A N 1
ATOM 2894 C CA . VAL A 1 348 ? 10.638 -2.522 -2.689 1.00 92.31 348 VAL A CA 1
ATOM 2895 C C . VAL A 1 348 ? 11.273 -3.831 -2.228 1.00 92.31 348 VAL A C 1
ATOM 2897 O O . VAL A 1 348 ? 11.629 -3.936 -1.054 1.00 92.31 348 VAL A O 1
ATOM 2900 N N . PHE A 1 349 ? 11.360 -4.828 -3.110 1.00 93.44 349 PHE A N 1
ATOM 2901 C CA . PHE A 1 349 ? 11.905 -6.156 -2.817 1.00 93.44 349 PHE A CA 1
ATOM 2902 C C . PHE A 1 349 ? 13.187 -6.356 -3.613 1.00 93.44 349 PHE A C 1
ATOM 2904 O O . PHE A 1 349 ? 13.195 -6.221 -4.837 1.00 93.44 349 PHE A O 1
ATOM 2911 N N . SER A 1 350 ? 14.278 -6.685 -2.924 1.00 92.88 350 SER A N 1
ATOM 2912 C CA . SER A 1 350 ? 15.575 -6.789 -3.583 1.00 92.88 350 SER A CA 1
ATOM 2913 C C . SER A 1 350 ? 15.651 -8.038 -4.456 1.00 92.88 350 SER A C 1
ATOM 2915 O O . SER A 1 350 ? 15.333 -9.136 -4.007 1.00 92.88 350 SER A O 1
ATOM 2917 N N . GLN A 1 351 ? 16.128 -7.887 -5.692 1.00 92.00 351 GLN A N 1
ATOM 2918 C CA . GLN A 1 351 ? 16.366 -9.010 -6.610 1.00 92.00 351 GLN A CA 1
ATOM 2919 C C . GLN A 1 351 ? 17.806 -9.547 -6.540 1.00 92.00 351 GLN A C 1
ATOM 2921 O O . GLN A 1 351 ? 18.146 -10.501 -7.239 1.00 92.00 351 GLN A O 1
ATOM 2926 N N . THR A 1 352 ? 18.669 -8.909 -5.737 1.00 89.81 352 THR A N 1
ATOM 2927 C CA . THR A 1 352 ? 20.096 -9.260 -5.639 1.00 89.81 352 THR A CA 1
ATOM 2928 C C . THR A 1 352 ? 20.656 -9.260 -4.216 1.00 89.81 352 THR A C 1
ATOM 2930 O O . THR A 1 352 ? 21.841 -9.527 -4.051 1.00 89.81 352 THR A O 1
ATOM 2933 N N . ALA A 1 353 ? 19.883 -8.918 -3.182 1.00 89.75 353 ALA A N 1
ATOM 2934 C CA . ALA A 1 353 ? 20.354 -8.953 -1.796 1.00 89.75 353 ALA A CA 1
ATOM 2935 C C . ALA A 1 353 ? 19.889 -10.240 -1.113 1.00 89.75 353 ALA A C 1
ATOM 2937 O O . ALA A 1 353 ? 18.703 -10.426 -0.862 1.00 89.75 353 ALA A O 1
ATOM 2938 N N . TYR A 1 354 ? 20.848 -11.107 -0.788 1.00 87.06 354 TYR A N 1
ATOM 2939 C CA . TYR A 1 354 ? 20.618 -12.412 -0.155 1.00 87.06 354 TYR A CA 1
ATOM 2940 C C . TYR A 1 354 ? 19.683 -13.339 -0.949 1.00 87.06 354 TYR A C 1
ATOM 2942 O O . TYR A 1 354 ? 18.949 -14.139 -0.373 1.00 87.06 354 TYR A O 1
ATOM 2950 N N . GLY A 1 355 ? 19.757 -13.255 -2.277 1.00 87.38 355 GLY A N 1
ATOM 2951 C CA . GLY A 1 355 ? 18.875 -13.919 -3.226 1.00 87.38 355 GLY A CA 1
ATOM 2952 C C . GLY A 1 355 ? 18.001 -12.920 -3.975 1.00 87.38 355 GLY A C 1
ATOM 2953 O O . GLY A 1 355 ? 18.407 -11.785 -4.221 1.00 87.38 355 GLY A O 1
ATOM 2954 N N . ASP A 1 356 ? 16.811 -13.377 -4.354 1.00 89.19 356 ASP A N 1
ATOM 2955 C CA . ASP A 1 356 ? 15.804 -12.602 -5.076 1.00 89.19 356 ASP A CA 1
ATOM 2956 C C . ASP A 1 356 ? 14.487 -12.657 -4.282 1.00 89.19 356 ASP A C 1
ATOM 2958 O O . ASP A 1 356 ? 13.709 -13.603 -4.394 1.00 89.19 356 ASP A O 1
ATOM 2962 N N . GLU A 1 357 ? 14.263 -11.670 -3.410 1.00 90.50 357 GLU A N 1
ATOM 2963 C CA . GLU A 1 357 ? 13.069 -11.590 -2.557 1.00 90.50 357 GLU A CA 1
ATOM 2964 C C . GLU A 1 357 ? 11.786 -11.527 -3.397 1.00 90.50 357 GLU A C 1
ATOM 2966 O O . GLU A 1 357 ? 10.767 -12.125 -3.041 1.00 90.50 357 GLU A O 1
ATOM 2971 N N . GLY A 1 358 ? 11.847 -10.805 -4.521 1.00 89.94 358 GLY A N 1
ATOM 2972 C CA . GLY A 1 358 ? 10.715 -10.576 -5.408 1.00 89.94 358 GLY A CA 1
ATOM 2973 C C . GLY A 1 358 ? 10.221 -11.864 -6.062 1.00 89.94 358 GLY A C 1
ATOM 2974 O O . GLY A 1 358 ? 9.032 -12.176 -5.971 1.00 89.94 358 GLY A O 1
ATOM 2975 N N . VAL A 1 359 ? 11.122 -12.654 -6.657 1.00 87.94 359 VAL A N 1
ATOM 2976 C CA . VAL A 1 359 ? 10.732 -13.904 -7.332 1.00 87.94 359 VAL A CA 1
ATOM 2977 C C . VAL A 1 359 ? 10.210 -14.939 -6.340 1.00 87.94 359 VAL A C 1
ATOM 2979 O O . VAL A 1 359 ? 9.223 -15.615 -6.615 1.00 87.94 359 VAL A O 1
ATOM 2982 N N . MET A 1 360 ? 10.825 -15.035 -5.156 1.00 85.75 360 MET A N 1
ATOM 2983 C CA . MET A 1 360 ? 10.417 -15.992 -4.126 1.00 85.75 360 MET A CA 1
ATOM 2984 C C . MET A 1 360 ? 8.996 -15.700 -3.654 1.00 85.75 360 MET A C 1
ATOM 2986 O O . MET A 1 360 ? 8.170 -16.603 -3.514 1.00 85.75 360 MET A O 1
ATOM 2990 N N . ARG A 1 361 ? 8.685 -14.417 -3.467 1.00 89.56 361 ARG A N 1
ATOM 2991 C CA . ARG A 1 361 ? 7.341 -13.961 -3.131 1.00 89.56 361 ARG A CA 1
ATOM 2992 C C . ARG A 1 361 ? 6.340 -14.263 -4.248 1.00 89.56 361 ARG A C 1
ATOM 2994 O O . ARG A 1 361 ? 5.235 -14.716 -3.951 1.00 89.56 361 ARG A O 1
ATOM 3001 N N . LEU A 1 362 ? 6.714 -14.056 -5.512 1.00 89.62 362 LEU A N 1
ATOM 3002 C CA . LEU A 1 362 ? 5.863 -14.413 -6.649 1.00 89.62 362 LEU A CA 1
ATOM 3003 C C . LEU A 1 362 ? 5.608 -15.912 -6.751 1.00 89.62 362 LEU A C 1
ATOM 3005 O O . LEU A 1 362 ? 4.473 -16.294 -7.004 1.00 89.62 362 LEU A O 1
ATOM 3009 N N . HIS A 1 363 ? 6.610 -16.758 -6.507 1.00 86.62 363 HIS A N 1
ATOM 3010 C CA . HIS A 1 363 ? 6.433 -18.210 -6.498 1.00 86.62 363 HIS A CA 1
ATOM 3011 C C . HIS A 1 363 ? 5.439 -18.645 -5.423 1.00 86.62 363 HIS A C 1
ATOM 3013 O O . HIS A 1 363 ? 4.519 -19.410 -5.711 1.00 86.62 363 HIS A O 1
ATOM 3019 N N . LYS A 1 364 ? 5.555 -18.095 -4.207 1.00 88.81 364 LYS A N 1
ATOM 3020 C CA . LYS A 1 364 ? 4.591 -18.352 -3.126 1.00 88.81 364 LYS A CA 1
ATOM 3021 C C . LYS A 1 364 ? 3.169 -17.921 -3.517 1.00 88.81 364 LYS A C 1
ATOM 3023 O O . LYS A 1 364 ? 2.216 -18.641 -3.236 1.00 88.81 364 LYS A O 1
ATOM 3028 N N . LEU A 1 365 ? 3.016 -16.772 -4.180 1.00 92.62 365 LEU A N 1
ATOM 3029 C CA . LEU A 1 365 ? 1.714 -16.295 -4.664 1.00 92.62 365 LEU A CA 1
ATOM 3030 C C . LEU A 1 365 ? 1.165 -17.128 -5.825 1.00 92.62 365 LEU A C 1
ATOM 3032 O O . LEU A 1 365 ? -0.033 -17.391 -5.849 1.00 92.62 365 LEU A O 1
ATOM 3036 N N . GLN A 1 366 ? 2.015 -17.564 -6.753 1.00 91.62 366 GLN A N 1
ATOM 3037 C CA . GLN A 1 366 ? 1.627 -18.446 -7.851 1.00 91.62 366 GLN A CA 1
ATOM 3038 C C . GLN A 1 366 ? 1.151 -19.799 -7.320 1.00 91.62 366 GLN A C 1
ATOM 3040 O O . GLN A 1 366 ? 0.100 -20.266 -7.731 1.00 91.62 366 GLN A O 1
ATOM 3045 N N . GLU A 1 367 ? 1.859 -20.393 -6.355 1.00 90.69 367 GLU A N 1
ATOM 3046 C CA . GLU A 1 367 ? 1.432 -21.640 -5.707 1.00 90.69 367 GLU A CA 1
ATOM 3047 C C . GLU A 1 367 ? 0.023 -21.497 -5.102 1.00 90.69 367 GLU A C 1
ATOM 3049 O O . GLU A 1 367 ? -0.809 -22.398 -5.224 1.00 90.69 367 GLU A O 1
ATOM 3054 N N . ILE A 1 368 ? -0.253 -20.353 -4.467 1.00 95.00 368 ILE A N 1
ATOM 3055 C CA . ILE A 1 368 ? -1.570 -20.030 -3.910 1.00 95.00 368 ILE A CA 1
ATOM 3056 C C . ILE A 1 368 ? -2.618 -19.872 -5.011 1.00 95.00 368 ILE A C 1
ATOM 3058 O O . ILE A 1 368 ? -3.704 -20.438 -4.890 1.00 95.00 368 ILE A O 1
ATOM 3062 N N . LEU A 1 369 ? -2.297 -19.128 -6.069 1.00 95.31 369 LEU A N 1
ATOM 3063 C CA . LEU A 1 369 ? -3.178 -18.912 -7.212 1.00 95.31 369 LEU A CA 1
ATOM 3064 C C . LEU A 1 369 ? -3.534 -20.233 -7.889 1.00 95.31 369 LEU A C 1
ATOM 3066 O O . LEU A 1 369 ? -4.712 -20.549 -7.994 1.00 95.31 369 LEU A O 1
ATOM 3070 N N . ASP A 1 370 ? -2.541 -21.042 -8.253 1.00 93.06 370 ASP A N 1
ATOM 3071 C CA . ASP A 1 370 ? -2.743 -22.316 -8.942 1.00 93.06 370 ASP A CA 1
ATOM 3072 C C . ASP A 1 370 ? -3.614 -23.260 -8.096 1.00 93.06 370 ASP A C 1
ATOM 3074 O O . ASP A 1 370 ? -4.533 -23.907 -8.598 1.00 93.06 370 ASP A O 1
ATOM 3078 N N . GLN A 1 371 ? -3.380 -23.326 -6.779 1.00 96.12 371 GLN A N 1
ATOM 3079 C CA . GLN A 1 371 ? -4.197 -24.155 -5.891 1.00 96.12 371 GLN A CA 1
ATOM 3080 C C . GLN A 1 371 ? -5.633 -23.646 -5.746 1.00 96.12 371 GLN A C 1
ATOM 3082 O O . GLN A 1 371 ? -6.544 -24.478 -5.651 1.00 96.12 371 GLN A O 1
ATOM 3087 N N . ALA A 1 372 ? -5.831 -22.327 -5.704 1.00 97.19 372 ALA A N 1
ATOM 3088 C CA . ALA A 1 372 ? -7.144 -21.701 -5.593 1.00 97.19 372 ALA A CA 1
ATOM 3089 C C . ALA A 1 372 ? -7.944 -21.810 -6.903 1.00 97.19 372 ALA A C 1
ATOM 3091 O O . ALA A 1 372 ? -9.135 -22.114 -6.853 1.00 97.19 372 ALA A O 1
ATOM 3092 N N . ASP A 1 373 ? -7.291 -21.665 -8.058 1.00 95.81 373 ASP A N 1
ATOM 3093 C CA . ASP A 1 373 ? -7.889 -21.852 -9.385 1.00 95.81 373 ASP A CA 1
ATOM 3094 C C . ASP A 1 373 ? -8.372 -23.298 -9.561 1.00 95.81 373 ASP A C 1
ATOM 3096 O O . ASP A 1 373 ? -9.513 -23.524 -9.956 1.00 95.81 373 ASP A O 1
ATOM 3100 N N . VAL A 1 374 ? -7.573 -24.290 -9.143 1.00 96.00 374 VAL A N 1
ATOM 3101 C CA . VAL A 1 374 ? -7.992 -25.706 -9.137 1.00 96.00 374 VAL A CA 1
ATOM 3102 C C . VAL A 1 374 ? -9.225 -25.936 -8.257 1.00 96.00 374 VAL A C 1
ATOM 3104 O O . VAL A 1 374 ? -10.066 -26.774 -8.579 1.00 96.00 374 VAL A O 1
ATOM 3107 N N . VAL A 1 375 ? -9.343 -25.235 -7.121 1.00 97.25 375 VAL A N 1
ATOM 3108 C CA . VAL A 1 375 ? -10.558 -25.314 -6.292 1.00 97.25 375 VAL A CA 1
ATOM 3109 C C . VAL A 1 375 ? -11.742 -24.721 -7.041 1.00 97.25 375 VAL A C 1
ATOM 3111 O O . VAL A 1 375 ? -12.770 -25.381 -7.135 1.00 97.25 375 VAL A O 1
ATOM 3114 N N . TYR A 1 376 ? -11.585 -23.525 -7.603 1.00 97.50 376 TYR A N 1
ATOM 3115 C CA . TYR A 1 376 ? -12.628 -22.830 -8.351 1.00 97.50 376 TYR A CA 1
ATOM 3116 C C . TYR A 1 376 ? -13.151 -23.630 -9.549 1.00 97.50 376 TYR A C 1
ATOM 3118 O O . TYR A 1 376 ? -14.363 -23.726 -9.741 1.00 97.50 376 TYR A O 1
ATOM 3126 N N . GLU A 1 377 ? -12.262 -24.252 -10.324 1.00 96.00 377 GLU A N 1
ATOM 3127 C CA . GLU A 1 377 ? -12.635 -25.116 -11.449 1.00 96.00 377 GLU A CA 1
ATOM 3128 C C . GLU A 1 377 ? -13.473 -26.323 -11.005 1.00 96.00 377 GLU A C 1
ATOM 3130 O O . GLU A 1 377 ? -14.343 -26.778 -11.749 1.00 96.00 377 GLU A O 1
ATOM 3135 N N . GLY A 1 378 ? -13.229 -26.822 -9.790 1.00 96.12 378 GLY A N 1
ATOM 3136 C CA . GLY A 1 378 ? -13.953 -27.941 -9.191 1.00 96.12 378 GLY A CA 1
ATOM 3137 C C . GLY A 1 378 ? -15.271 -27.574 -8.498 1.00 96.12 378 GLY A C 1
ATOM 3138 O O . GLY A 1 378 ? -15.966 -28.484 -8.045 1.00 96.12 378 GLY A O 1
ATOM 3139 N N . LEU A 1 379 ? -15.616 -26.286 -8.383 1.00 97.12 379 LEU A N 1
ATOM 3140 C CA . LEU A 1 379 ? -16.864 -25.842 -7.754 1.00 97.12 379 LEU A CA 1
ATOM 3141 C C . LEU A 1 379 ? -18.082 -26.048 -8.658 1.00 97.12 379 LEU A C 1
ATOM 3143 O O . LEU A 1 379 ? -17.983 -26.076 -9.888 1.00 97.12 379 LEU A O 1
ATOM 3147 N N . LEU A 1 380 ? -19.256 -26.117 -8.023 1.00 97.25 380 LEU A N 1
ATOM 3148 C CA . LEU A 1 380 ? -20.533 -26.023 -8.724 1.00 97.25 380 LEU A CA 1
ATOM 3149 C C . LEU A 1 380 ? -20.641 -24.669 -9.432 1.00 97.25 380 LEU A C 1
ATOM 3151 O O . LEU A 1 380 ? -20.171 -23.651 -8.923 1.00 97.25 380 LEU A O 1
ATOM 3155 N N . GLU A 1 381 ? -21.284 -24.647 -10.598 1.00 96.56 381 GLU A N 1
ATOM 3156 C CA . GLU A 1 381 ? -21.378 -23.434 -11.416 1.00 96.56 381 GLU A CA 1
ATOM 3157 C C . GLU A 1 381 ? -22.064 -22.288 -10.654 1.00 96.56 381 GLU A C 1
ATOM 3159 O O . GLU A 1 381 ? -21.599 -21.152 -10.691 1.00 96.56 381 GLU A O 1
ATOM 3164 N N . GLU A 1 382 ? -23.102 -22.593 -9.872 1.00 96.25 382 GLU A N 1
ATOM 3165 C CA . GLU A 1 382 ? -23.796 -21.626 -9.016 1.00 96.25 382 GLU A CA 1
ATOM 3166 C C . GLU A 1 382 ? -22.947 -21.055 -7.861 1.00 96.25 382 GLU A C 1
ATOM 3168 O O . GLU A 1 382 ? -23.280 -20.001 -7.319 1.00 96.25 382 GLU A O 1
ATOM 3173 N N . GLU A 1 383 ? -21.851 -21.717 -7.479 1.00 97.50 383 GLU A N 1
ATOM 3174 C CA . GLU A 1 383 ? -20.956 -21.280 -6.399 1.00 97.50 383 GLU A CA 1
ATOM 3175 C C . GLU A 1 383 ? -19.776 -20.448 -6.912 1.00 97.50 383 GLU A C 1
ATOM 3177 O O . GLU A 1 383 ? -19.163 -19.700 -6.143 1.00 97.50 383 GLU A O 1
ATOM 3182 N N . LYS A 1 384 ? -19.456 -20.542 -8.209 1.00 97.75 384 LYS A N 1
ATOM 3183 C CA . LYS A 1 384 ? -18.276 -19.903 -8.801 1.00 97.75 384 LYS A CA 1
ATOM 3184 C C . LYS A 1 384 ? -18.277 -18.392 -8.630 1.00 97.75 384 LYS A C 1
ATOM 3186 O O . LYS A 1 384 ? -17.272 -17.839 -8.194 1.00 97.75 384 LYS A O 1
ATOM 3191 N N . ASP A 1 385 ? -19.388 -17.712 -8.891 1.00 98.19 385 ASP A N 1
ATOM 3192 C CA . ASP A 1 385 ? -19.469 -16.256 -8.706 1.00 98.19 385 ASP A CA 1
ATOM 3193 C C . ASP A 1 385 ? -19.222 -15.831 -7.252 1.00 98.19 385 ASP A C 1
ATOM 3195 O O . ASP A 1 385 ? -18.585 -14.805 -6.988 1.00 98.19 385 ASP A O 1
ATOM 3199 N N . ALA A 1 386 ? -19.730 -16.606 -6.289 1.00 98.19 386 ALA A N 1
ATOM 3200 C CA . ALA A 1 386 ? -19.522 -16.356 -4.867 1.00 98.19 386 ALA A CA 1
ATOM 3201 C C . ALA A 1 386 ? -18.061 -16.607 -4.475 1.00 98.19 386 ALA A C 1
ATOM 3203 O O . ALA A 1 386 ? -17.446 -15.774 -3.815 1.00 98.19 386 ALA A O 1
ATOM 3204 N N . PHE A 1 387 ? -17.462 -17.704 -4.936 1.00 98.44 387 PHE A N 1
ATOM 3205 C CA . PHE A 1 387 ? -16.056 -17.991 -4.660 1.00 98.44 387 PHE A CA 1
ATOM 3206 C C . PHE A 1 387 ? -15.128 -16.967 -5.308 1.00 98.44 387 PHE A C 1
ATOM 3208 O O . PHE A 1 387 ? -14.180 -16.497 -4.683 1.00 98.44 387 PHE A O 1
ATOM 3215 N N . PHE A 1 388 ? -15.435 -16.550 -6.535 1.00 98.62 388 PHE A N 1
ATOM 3216 C CA . PHE A 1 388 ? -14.653 -15.544 -7.232 1.00 98.62 388 PHE A CA 1
ATOM 3217 C C . PHE A 1 388 ? -14.622 -14.227 -6.454 1.00 98.62 388 PHE A C 1
ATOM 3219 O O . PHE A 1 388 ? -13.550 -13.673 -6.207 1.00 98.62 388 PHE A O 1
ATOM 3226 N N . GLN A 1 389 ? -15.791 -13.748 -6.018 1.00 97.75 389 GLN A N 1
ATOM 3227 C CA . GLN A 1 389 ? -15.879 -12.455 -5.345 1.00 97.75 389 GLN A CA 1
ATOM 3228 C C . GLN A 1 389 ? -15.362 -12.465 -3.900 1.00 97.75 389 GLN A C 1
ATOM 3230 O O . GLN A 1 389 ? -14.892 -11.430 -3.436 1.00 97.75 389 GLN A O 1
ATOM 3235 N N . LEU A 1 390 ? -15.461 -13.603 -3.205 1.00 97.56 390 LEU A N 1
ATOM 3236 C CA . LEU A 1 390 ? -15.078 -13.747 -1.797 1.00 97.56 390 LEU A CA 1
ATOM 3237 C C . LEU A 1 390 ? -13.618 -14.181 -1.607 1.00 97.56 390 LEU A C 1
ATOM 3239 O O . LEU A 1 390 ? -13.035 -13.911 -0.560 1.00 97.56 390 LEU A O 1
ATOM 3243 N N . VAL A 1 391 ? -13.038 -14.872 -2.595 1.00 97.81 391 VAL A N 1
ATOM 3244 C CA . VAL A 1 391 ? -11.711 -15.496 -2.495 1.00 97.81 391 VAL A CA 1
ATOM 3245 C C . VAL A 1 391 ? -10.795 -15.068 -3.641 1.00 97.81 391 VAL A C 1
ATOM 3247 O O . VAL A 1 391 ? -9.773 -14.423 -3.396 1.00 97.81 391 VAL A O 1
ATOM 3250 N N . LEU A 1 392 ? -11.135 -15.409 -4.891 1.00 98.25 392 LEU A N 1
ATOM 3251 C CA . LEU A 1 392 ? -10.169 -15.302 -5.994 1.00 98.25 392 LEU A CA 1
ATOM 3252 C C . LEU A 1 392 ? -9.787 -13.870 -6.351 1.00 98.25 392 LEU A C 1
ATOM 3254 O O . LEU A 1 392 ? -8.615 -13.638 -6.637 1.00 98.25 392 LEU A O 1
ATOM 3258 N N . LEU A 1 393 ? -10.720 -12.910 -6.281 1.00 98.12 393 LEU A N 1
ATOM 3259 C CA . LEU A 1 393 ? -10.443 -11.508 -6.616 1.00 98.12 393 LEU A CA 1
ATOM 3260 C C . LEU A 1 393 ? -9.165 -11.012 -5.926 1.00 98.12 393 LEU A C 1
ATOM 3262 O O . LEU A 1 393 ? -8.304 -10.420 -6.574 1.00 98.12 393 LEU A O 1
ATOM 3266 N N . ARG A 1 394 ? -9.031 -11.261 -4.618 1.00 97.44 394 ARG A N 1
ATOM 3267 C CA . ARG A 1 394 ? -7.909 -10.751 -3.817 1.00 97.44 394 ARG A CA 1
ATOM 3268 C C . ARG A 1 394 ? -6.601 -11.468 -4.158 1.00 97.44 394 ARG A C 1
ATOM 3270 O O . ARG A 1 394 ? -5.560 -10.820 -4.252 1.00 97.44 394 ARG A O 1
ATOM 3277 N N . ILE A 1 395 ? -6.660 -12.784 -4.384 1.00 98.31 395 ILE A N 1
ATOM 3278 C CA . ILE A 1 395 ? -5.502 -13.600 -4.781 1.00 98.31 395 ILE A CA 1
ATOM 3279 C C . ILE A 1 395 ? -4.978 -13.138 -6.142 1.00 98.31 395 ILE A C 1
ATOM 3281 O O . ILE A 1 395 ? -3.797 -12.805 -6.273 1.00 98.31 395 ILE A O 1
ATOM 3285 N N . HIS A 1 396 ? -5.867 -13.053 -7.132 1.00 98.25 396 HIS A N 1
ATOM 3286 C CA . HIS A 1 396 ? -5.539 -12.625 -8.487 1.00 98.25 396 HIS A CA 1
ATOM 3287 C C . HIS A 1 396 ? -5.032 -11.180 -8.510 1.00 98.25 396 HIS A C 1
ATOM 3289 O O . HIS A 1 396 ? -3.986 -10.918 -9.098 1.00 98.25 396 HIS A O 1
ATOM 3295 N N . ALA A 1 397 ? -5.701 -10.247 -7.823 1.00 97.88 397 ALA A N 1
ATOM 3296 C CA . ALA A 1 397 ? -5.289 -8.842 -7.776 1.00 97.88 397 ALA A CA 1
ATOM 3297 C C . ALA A 1 397 ? -3.878 -8.661 -7.193 1.00 97.88 397 ALA A C 1
ATOM 3299 O O . ALA A 1 397 ? -3.075 -7.899 -7.747 1.00 97.88 397 ALA A O 1
ATOM 3300 N N . LEU A 1 398 ? -3.559 -9.378 -6.107 1.00 97.50 398 LEU A N 1
ATOM 3301 C CA . LEU A 1 398 ? -2.243 -9.310 -5.478 1.00 97.50 398 LEU A CA 1
ATOM 3302 C C . LEU A 1 398 ? -1.165 -9.929 -6.367 1.00 97.50 398 LEU A C 1
ATOM 3304 O O . LEU A 1 398 ? -0.140 -9.291 -6.587 1.00 97.50 398 LEU A O 1
ATOM 3308 N N . TYR A 1 399 ? -1.393 -11.134 -6.897 1.00 97.06 399 TYR A N 1
ATOM 3309 C CA . TYR A 1 399 ? -0.438 -11.797 -7.787 1.00 97.06 399 TYR A CA 1
ATOM 3310 C C . TYR A 1 399 ? -0.141 -10.943 -9.022 1.00 97.06 399 TYR A C 1
ATOM 3312 O O . TYR A 1 399 ? 1.023 -10.689 -9.331 1.00 97.06 399 TYR A O 1
ATOM 3320 N N . LEU A 1 400 ? -1.185 -10.420 -9.673 1.00 97.25 400 LEU A N 1
ATOM 3321 C CA . LEU A 1 400 ? -1.037 -9.614 -10.881 1.00 97.25 400 LEU A CA 1
ATOM 3322 C C . LEU A 1 400 ? -0.282 -8.306 -10.618 1.00 97.25 400 LEU A C 1
ATOM 3324 O O . LEU A 1 400 ? 0.600 -7.927 -11.386 1.00 97.25 400 LEU A O 1
ATOM 3328 N N . THR A 1 401 ? -0.580 -7.633 -9.504 1.00 96.38 401 THR A N 1
ATOM 3329 C CA . THR A 1 401 ? 0.108 -6.386 -9.140 1.00 96.38 401 THR A CA 1
ATOM 3330 C C . THR A 1 401 ? 1.553 -6.640 -8.714 1.00 96.38 401 THR A C 1
ATOM 3332 O O . THR A 1 401 ? 2.448 -5.920 -9.142 1.00 96.38 401 THR A O 1
ATOM 3335 N N . MET A 1 402 ? 1.827 -7.683 -7.927 1.00 94.94 402 MET A N 1
ATOM 3336 C CA . MET A 1 402 ? 3.207 -8.022 -7.559 1.00 94.94 402 MET A CA 1
ATOM 3337 C C . MET A 1 402 ? 4.029 -8.421 -8.788 1.00 94.94 402 MET A C 1
ATOM 3339 O O . MET A 1 402 ? 5.183 -8.015 -8.893 1.00 94.94 402 MET A O 1
ATOM 3343 N N . GLY A 1 403 ? 3.440 -9.175 -9.726 1.00 94.88 403 GLY A N 1
ATOM 3344 C CA . GLY A 1 403 ? 4.097 -9.563 -10.975 1.00 94.88 403 GLY A CA 1
ATOM 3345 C C . GLY A 1 403 ? 4.477 -8.344 -11.807 1.00 94.88 403 GLY A C 1
ATOM 3346 O O . GLY A 1 403 ? 5.627 -8.207 -12.216 1.00 94.88 403 GLY A O 1
ATOM 3347 N N . GLN A 1 404 ? 3.546 -7.397 -11.947 1.00 95.06 404 GLN A N 1
ATOM 3348 C CA . GLN A 1 404 ? 3.790 -6.114 -12.600 1.00 95.06 404 GLN A CA 1
ATOM 3349 C C . GLN A 1 404 ? 5.014 -5.383 -12.010 1.00 95.06 404 GLN A C 1
ATOM 3351 O O . GLN A 1 404 ? 5.915 -4.985 -12.744 1.00 95.06 404 GLN A O 1
ATOM 3356 N N . TYR A 1 405 ? 5.086 -5.230 -10.687 1.00 95.88 405 TYR A N 1
ATOM 3357 C CA . TYR A 1 405 ? 6.205 -4.533 -10.041 1.00 95.88 405 TYR A CA 1
ATOM 3358 C C . TYR A 1 405 ? 7.524 -5.312 -10.122 1.00 95.88 405 TYR A C 1
ATOM 3360 O O . TYR A 1 405 ? 8.564 -4.719 -10.403 1.00 95.88 405 TYR A O 1
ATOM 3368 N N . TYR A 1 406 ? 7.490 -6.639 -9.970 1.00 95.69 406 TYR A N 1
ATOM 3369 C CA . TYR A 1 406 ? 8.678 -7.480 -10.119 1.00 95.69 406 TYR A CA 1
ATOM 3370 C C . TYR A 1 406 ? 9.311 -7.343 -11.506 1.00 95.69 406 TYR A C 1
ATOM 3372 O O . TYR A 1 406 ? 10.514 -7.097 -11.607 1.00 95.69 406 TYR A O 1
ATOM 3380 N N . PHE A 1 407 ? 8.519 -7.470 -12.576 1.00 96.00 407 PHE A N 1
ATOM 3381 C CA . PHE A 1 407 ? 9.038 -7.365 -13.941 1.00 96.00 407 PHE A CA 1
ATOM 3382 C C . PHE A 1 407 ? 9.472 -5.938 -14.287 1.00 96.00 407 PHE A C 1
ATOM 3384 O O . PHE A 1 407 ? 10.444 -5.754 -15.018 1.00 96.00 407 PHE A O 1
ATOM 3391 N N . SER A 1 408 ? 8.853 -4.923 -13.687 1.00 96.06 408 SER A N 1
ATOM 3392 C CA . SER A 1 408 ? 9.310 -3.540 -13.812 1.00 96.06 408 SER A CA 1
ATOM 3393 C C . SER A 1 408 ? 10.712 -3.342 -13.235 1.00 96.06 408 SER A C 1
ATOM 3395 O O . SER A 1 408 ? 11.618 -2.867 -13.930 1.00 96.06 408 SER A O 1
ATOM 3397 N N . ASP A 1 409 ? 10.932 -3.785 -11.997 1.00 96.25 409 ASP A N 1
ATOM 3398 C CA . ASP A 1 409 ? 12.246 -3.733 -11.354 1.00 96.25 409 ASP A CA 1
ATOM 3399 C C . ASP A 1 409 ? 13.258 -4.607 -12.101 1.00 96.25 409 ASP A C 1
ATOM 3401 O O . ASP A 1 409 ? 14.409 -4.206 -12.299 1.00 96.25 409 ASP A O 1
ATOM 3405 N N . ARG A 1 410 ? 12.807 -5.755 -12.627 1.00 95.19 410 ARG A N 1
ATOM 3406 C CA . ARG A 1 410 ? 13.631 -6.649 -13.442 1.00 95.19 410 ARG A CA 1
ATOM 3407 C C . ARG A 1 410 ? 14.063 -5.991 -14.749 1.00 95.19 410 ARG A C 1
ATOM 3409 O O . ARG A 1 410 ? 15.228 -6.123 -15.113 1.00 95.19 410 ARG A O 1
ATOM 3416 N N . SER A 1 411 ? 13.185 -5.240 -15.422 1.00 96.25 411 SER A N 1
ATOM 3417 C CA . SER A 1 411 ? 13.541 -4.484 -16.634 1.00 96.25 411 SER A CA 1
ATOM 3418 C C . SER A 1 411 ? 14.658 -3.476 -16.348 1.00 96.25 411 SER A C 1
ATOM 3420 O O . SER A 1 411 ? 15.653 -3.413 -17.070 1.00 96.25 411 SER A O 1
ATOM 3422 N N . THR A 1 412 ? 14.559 -2.776 -15.215 1.00 95.94 412 THR A N 1
ATOM 3423 C CA . THR A 1 412 ? 15.553 -1.794 -14.773 1.00 95.94 412 THR A CA 1
ATOM 3424 C C . THR A 1 412 ? 16.876 -2.461 -14.394 1.00 95.94 412 THR A C 1
ATOM 3426 O O . THR A 1 412 ? 17.947 -1.975 -14.766 1.00 95.94 412 THR A O 1
ATOM 3429 N N . LEU A 1 413 ? 16.830 -3.578 -13.663 1.00 95.25 413 LEU A N 1
ATOM 3430 C CA . LEU A 1 413 ? 18.017 -4.351 -13.299 1.00 95.25 413 LEU A CA 1
ATOM 3431 C C . LEU A 1 413 ? 18.724 -4.900 -14.542 1.00 95.25 413 LEU A C 1
ATOM 3433 O O . LEU A 1 413 ? 19.934 -4.727 -14.677 1.00 95.25 413 LEU A O 1
ATOM 3437 N N . CYS A 1 414 ? 17.972 -5.501 -15.465 1.00 95.19 414 CYS A N 1
ATOM 3438 C CA . CYS A 1 414 ? 18.491 -6.027 -16.724 1.00 95.19 414 CYS A CA 1
ATOM 3439 C C . CYS A 1 414 ? 19.156 -4.928 -17.545 1.00 95.19 414 CYS A C 1
ATOM 3441 O O . CYS A 1 414 ? 20.285 -5.104 -17.997 1.00 95.19 414 CYS A O 1
ATOM 3443 N N . HIS A 1 415 ? 18.513 -3.765 -17.657 1.00 94.94 415 HIS A N 1
ATOM 3444 C CA . HIS A 1 415 ? 19.093 -2.616 -18.336 1.00 94.94 415 HIS A CA 1
ATOM 3445 C C . HIS A 1 415 ? 20.436 -2.196 -17.711 1.00 94.94 415 HIS A C 1
ATOM 3447 O O . HIS A 1 415 ? 21.432 -2.069 -18.424 1.00 94.94 415 HIS A O 1
ATOM 3453 N N . LYS A 1 416 ? 20.501 -2.061 -16.376 1.00 94.06 416 LYS A N 1
ATOM 3454 C CA . LYS A 1 416 ? 21.739 -1.724 -15.640 1.00 94.06 416 LYS A CA 1
ATOM 3455 C C . LYS A 1 416 ? 22.842 -2.772 -15.809 1.00 94.06 416 LYS A C 1
ATOM 3457 O O . LYS A 1 416 ? 24.016 -2.420 -15.846 1.00 94.06 416 LYS A O 1
ATOM 3462 N N . GLN A 1 417 ? 22.470 -4.046 -15.903 1.00 94.88 417 GLN A N 1
ATOM 3463 C CA . GLN A 1 417 ? 23.385 -5.168 -16.120 1.00 94.88 417 GLN A CA 1
ATOM 3464 C C . GLN A 1 417 ? 23.805 -5.330 -17.591 1.00 94.88 417 GLN A C 1
ATOM 3466 O O . GLN A 1 417 ? 24.623 -6.192 -17.897 1.00 94.88 417 GLN A O 1
ATOM 3471 N N . GLY A 1 418 ? 23.274 -4.512 -18.506 1.00 94.62 418 GLY A N 1
ATOM 3472 C CA . GLY A 1 418 ? 23.572 -4.590 -19.936 1.00 94.62 418 GLY A CA 1
ATOM 3473 C C . GLY A 1 418 ? 22.768 -5.651 -20.693 1.00 94.62 418 GLY A C 1
ATOM 3474 O O . GLY A 1 418 ? 23.039 -5.876 -21.865 1.00 94.62 418 GLY A O 1
ATOM 3475 N N . LYS A 1 419 ? 21.766 -6.275 -20.067 1.00 94.31 419 LYS A N 1
ATOM 3476 C CA . LYS A 1 419 ? 20.901 -7.320 -20.636 1.00 94.31 419 LYS A CA 1
ATOM 3477 C C . LYS A 1 419 ? 19.758 -6.712 -21.458 1.00 94.31 419 LYS A C 1
ATOM 3479 O O . LYS A 1 419 ? 18.592 -6.757 -21.064 1.00 94.31 419 LYS A O 1
ATOM 3484 N N . GLN A 1 420 ? 20.091 -6.087 -22.584 1.00 92.94 420 GLN A N 1
ATOM 3485 C CA . GLN A 1 420 ? 19.161 -5.215 -23.313 1.00 92.94 420 GLN A CA 1
ATOM 3486 C C . GLN A 1 420 ? 17.895 -5.928 -23.822 1.00 92.94 420 GLN A C 1
ATOM 3488 O O . GLN A 1 420 ? 16.796 -5.422 -23.608 1.00 92.94 420 GLN A O 1
ATOM 3493 N N . GLN A 1 421 ? 18.009 -7.129 -24.408 1.00 92.12 421 GLN A N 1
ATOM 3494 C CA . GLN A 1 421 ? 16.824 -7.890 -24.846 1.00 92.12 421 GLN A CA 1
ATOM 3495 C C . GLN A 1 421 ? 15.915 -8.291 -23.676 1.00 92.12 421 GLN A C 1
ATOM 3497 O O . GLN A 1 421 ? 14.691 -8.241 -23.792 1.00 92.12 421 GLN A O 1
ATOM 3502 N N . ALA A 1 422 ? 16.507 -8.653 -22.533 1.00 93.38 422 ALA A N 1
ATOM 3503 C CA . ALA A 1 422 ? 15.749 -8.973 -21.329 1.00 93.38 422 ALA A CA 1
ATOM 3504 C C . ALA A 1 422 ? 15.026 -7.735 -20.771 1.00 93.38 422 ALA A C 1
ATOM 3506 O O . ALA A 1 422 ? 13.880 -7.837 -20.343 1.00 93.38 422 ALA A O 1
ATOM 3507 N N . ALA A 1 423 ? 15.644 -6.551 -20.833 1.00 94.62 423 ALA A N 1
ATOM 3508 C CA . ALA A 1 423 ? 14.995 -5.305 -20.430 1.00 94.62 423 ALA A CA 1
ATOM 3509 C C . ALA A 1 423 ? 13.709 -5.038 -21.240 1.00 94.62 423 ALA A C 1
ATOM 3511 O O . ALA A 1 423 ? 12.647 -4.839 -20.650 1.00 94.62 423 ALA A O 1
ATOM 3512 N N . ASP A 1 424 ? 13.772 -5.135 -22.574 1.00 92.44 424 ASP A N 1
ATOM 3513 C CA . ASP A 1 424 ? 12.603 -4.975 -23.457 1.00 92.44 424 ASP A CA 1
ATOM 3514 C C . ASP A 1 424 ? 11.522 -6.030 -23.220 1.00 92.44 424 ASP A C 1
ATOM 3516 O O . ASP A 1 424 ? 10.322 -5.740 -23.251 1.00 92.44 424 ASP A O 1
ATOM 3520 N N . LEU A 1 425 ? 11.944 -7.270 -22.986 1.00 92.69 425 LEU A N 1
ATOM 3521 C CA . LEU A 1 425 ? 11.043 -8.358 -22.652 1.00 92.69 425 LEU A CA 1
ATOM 3522 C C . LEU A 1 425 ? 10.253 -8.047 -21.375 1.00 92.69 425 LEU A C 1
ATOM 3524 O O . LEU A 1 425 ? 9.030 -8.166 -21.367 1.00 92.69 425 LEU A O 1
ATOM 3528 N N . TYR A 1 426 ? 10.922 -7.605 -20.313 1.00 94.81 426 TYR A N 1
ATOM 3529 C CA . TYR A 1 426 ? 10.252 -7.371 -19.037 1.00 94.81 426 TYR A CA 1
ATOM 3530 C C . TYR A 1 426 ? 9.376 -6.114 -19.017 1.00 94.81 426 TYR A C 1
ATOM 3532 O O . TYR A 1 426 ? 8.422 -6.053 -18.241 1.00 94.81 426 TYR A O 1
ATOM 3540 N N . VAL A 1 427 ? 9.596 -5.157 -19.926 1.00 95.06 427 VAL A N 1
ATOM 3541 C CA . VAL A 1 427 ? 8.611 -4.095 -20.206 1.00 95.06 427 VAL A CA 1
ATOM 3542 C C . VAL A 1 427 ? 7.312 -4.704 -20.756 1.00 95.06 427 VAL A C 1
ATOM 3544 O O . VAL A 1 427 ? 6.224 -4.366 -20.286 1.00 95.06 427 VAL A O 1
ATOM 3547 N N . LYS A 1 428 ? 7.406 -5.643 -21.709 1.00 93.88 428 LYS A N 1
ATOM 3548 C CA . LYS A 1 428 ? 6.232 -6.340 -22.270 1.00 93.88 428 LYS A CA 1
ATOM 3549 C C . LYS A 1 428 ? 5.523 -7.196 -21.223 1.00 93.88 428 LYS A C 1
ATOM 3551 O O . LYS A 1 428 ? 4.299 -7.139 -21.141 1.00 93.88 428 LYS A O 1
ATOM 3556 N N . GLU A 1 429 ? 6.267 -7.929 -20.395 1.00 93.94 429 GLU A N 1
ATOM 3557 C CA . GLU A 1 429 ? 5.683 -8.700 -19.289 1.00 93.94 429 GLU A CA 1
ATOM 3558 C C . GLU A 1 429 ? 4.956 -7.780 -18.303 1.00 93.94 429 GLU A C 1
ATOM 3560 O O . GLU A 1 429 ? 3.800 -8.019 -17.966 1.00 93.94 429 GLU A O 1
ATOM 3565 N N . THR A 1 430 ? 5.551 -6.650 -17.919 1.00 96.00 430 THR A N 1
ATOM 3566 C CA . THR A 1 430 ? 4.885 -5.691 -17.024 1.00 96.00 430 THR A CA 1
ATOM 3567 C C . THR A 1 430 ? 3.546 -5.198 -17.594 1.00 96.00 430 THR A C 1
ATOM 3569 O O . THR A 1 430 ? 2.551 -5.106 -16.868 1.00 96.00 430 THR A O 1
ATOM 3572 N N . ARG A 1 431 ? 3.481 -4.931 -18.907 1.00 95.25 431 ARG A N 1
ATOM 3573 C CA . ARG A 1 431 ? 2.240 -4.563 -19.616 1.00 95.25 431 ARG A CA 1
ATOM 3574 C C . ARG A 1 431 ? 1.220 -5.702 -19.655 1.00 95.25 431 ARG A C 1
ATOM 3576 O O . ARG A 1 431 ? 0.033 -5.458 -19.453 1.00 95.25 431 ARG A O 1
ATOM 3583 N N . ALA A 1 432 ? 1.675 -6.934 -19.856 1.00 95.75 432 ALA A N 1
ATOM 3584 C CA . ALA A 1 432 ? 0.830 -8.122 -19.856 1.00 95.75 432 ALA A CA 1
ATOM 3585 C C . ALA A 1 432 ? 0.136 -8.346 -18.497 1.00 95.75 4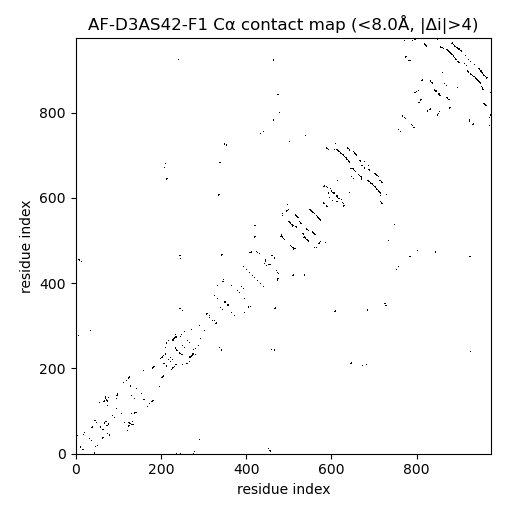32 ALA A C 1
ATOM 3587 O O . ALA A 1 432 ? -1.067 -8.610 -18.450 1.00 95.75 432 ALA A O 1
ATOM 3588 N N . TYR A 1 433 ? 0.867 -8.169 -17.393 1.00 96.44 433 TYR A N 1
ATOM 3589 C CA . TYR A 1 433 ? 0.312 -8.234 -16.036 1.00 96.44 433 TYR A CA 1
ATOM 3590 C C . TYR A 1 433 ? -0.682 -7.097 -15.753 1.00 96.44 433 TYR A C 1
ATOM 3592 O O . TYR A 1 433 ? -1.728 -7.329 -15.143 1.00 96.44 433 TYR A O 1
ATOM 3600 N N . GLU A 1 434 ? -0.400 -5.881 -16.237 1.00 95.62 434 GLU A N 1
ATOM 3601 C CA . GLU A 1 434 ? -1.350 -4.766 -16.159 1.00 95.62 434 GLU A CA 1
ATOM 3602 C C . GLU A 1 434 ? -2.664 -5.096 -16.880 1.00 95.62 434 GLU A C 1
ATOM 3604 O O . GLU A 1 434 ? -3.746 -4.926 -16.319 1.00 95.62 434 GLU A O 1
ATOM 3609 N N . ASP A 1 435 ? -2.586 -5.592 -18.114 1.00 96.50 435 ASP A N 1
ATOM 3610 C CA . ASP A 1 435 ? -3.768 -5.891 -18.920 1.00 96.50 435 ASP A CA 1
ATOM 3611 C C . ASP A 1 435 ? -4.583 -7.042 -18.328 1.00 96.50 435 ASP A C 1
ATOM 3613 O O . ASP A 1 435 ? -5.809 -6.951 -18.264 1.00 96.50 435 ASP A O 1
ATOM 3617 N N . ALA A 1 436 ? -3.927 -8.078 -17.799 1.00 97.50 436 ALA A N 1
ATOM 3618 C CA . ALA A 1 436 ? -4.594 -9.137 -17.048 1.00 97.50 436 ALA A CA 1
ATOM 3619 C C . ALA A 1 436 ? -5.340 -8.589 -15.814 1.00 97.50 436 ALA A C 1
ATOM 3621 O O . ALA A 1 436 ? -6.477 -8.991 -15.557 1.00 97.50 436 ALA A O 1
ATOM 3622 N N . ARG A 1 437 ? -4.765 -7.619 -15.086 1.00 97.19 437 ARG A N 1
ATOM 3623 C CA . ARG A 1 437 ? -5.449 -6.964 -13.955 1.00 97.19 437 ARG A CA 1
ATOM 3624 C C . ARG A 1 437 ? -6.657 -6.147 -14.409 1.00 97.19 437 ARG A C 1
ATOM 3626 O O . ARG A 1 437 ? -7.704 -6.177 -13.768 1.00 97.19 437 ARG A O 1
ATOM 3633 N N . ARG A 1 438 ? -6.549 -5.440 -15.532 1.00 96.31 438 ARG A N 1
ATOM 3634 C CA . ARG A 1 438 ? -7.671 -4.677 -16.099 1.00 96.31 438 ARG A CA 1
ATOM 3635 C C . ARG A 1 438 ? -8.808 -5.603 -16.545 1.00 96.31 438 ARG A C 1
ATOM 3637 O O . ARG A 1 438 ? -9.972 -5.289 -16.303 1.00 96.31 438 ARG A O 1
ATOM 3644 N N . LYS A 1 439 ? -8.487 -6.774 -17.110 1.00 98.06 439 LYS A N 1
ATOM 3645 C CA . LYS A 1 439 ? -9.466 -7.831 -17.428 1.00 98.06 439 LYS A CA 1
ATOM 3646 C C . LYS A 1 439 ? -10.145 -8.381 -16.172 1.00 98.06 439 LYS A C 1
ATOM 3648 O O . LYS A 1 439 ? -11.366 -8.495 -16.174 1.00 98.06 439 LYS A O 1
ATOM 3653 N N . LEU A 1 440 ? -9.393 -8.634 -15.096 1.00 98.06 440 LEU A N 1
ATOM 3654 C CA . LEU A 1 440 ? -9.936 -9.031 -13.788 1.00 98.06 440 LEU A CA 1
ATOM 3655 C C . LEU A 1 440 ? -10.996 -8.034 -13.287 1.00 98.06 440 LEU A C 1
ATOM 3657 O O . LEU A 1 440 ? -12.106 -8.434 -12.932 1.00 98.06 440 LEU A O 1
ATOM 3661 N N . LEU A 1 441 ? -10.684 -6.734 -13.296 1.00 96.75 441 LEU A N 1
ATOM 3662 C CA . LEU A 1 441 ? -11.614 -5.694 -12.839 1.00 96.75 441 LEU A CA 1
ATOM 3663 C C . LEU A 1 441 ? -12.871 -5.611 -13.719 1.00 96.75 441 LEU A C 1
ATOM 3665 O O . LEU A 1 441 ? -13.982 -5.502 -13.194 1.00 96.75 441 LEU A O 1
ATOM 3669 N N . LEU A 1 442 ? -12.727 -5.714 -15.045 1.00 96.75 442 LEU A N 1
ATOM 3670 C CA . LEU A 1 442 ? -13.870 -5.763 -15.963 1.00 96.75 442 LEU A CA 1
ATOM 3671 C C . LEU A 1 442 ? -14.731 -7.009 -15.736 1.00 96.75 442 LEU A C 1
ATOM 3673 O O . LEU A 1 442 ? -15.955 -6.908 -15.701 1.00 96.75 442 LEU A O 1
ATOM 3677 N N . TYR A 1 443 ? -14.111 -8.172 -15.547 1.00 97.69 443 TYR A N 1
ATOM 3678 C CA . TYR A 1 443 ? -14.813 -9.422 -15.278 1.00 97.69 443 TYR A CA 1
ATOM 3679 C C . TYR A 1 443 ? -15.628 -9.340 -13.977 1.00 97.69 443 TYR A C 1
ATOM 3681 O O . TYR A 1 443 ? -16.817 -9.664 -13.972 1.00 97.69 443 TYR A O 1
ATOM 3689 N N . TYR A 1 444 ? -15.036 -8.811 -12.902 1.00 97.75 444 TYR A N 1
ATOM 3690 C CA . TYR A 1 444 ? -15.733 -8.618 -11.628 1.00 97.75 444 TYR A CA 1
ATOM 3691 C C . TYR A 1 444 ? -16.926 -7.655 -11.736 1.00 97.75 444 TYR A C 1
ATOM 3693 O O . TYR A 1 444 ? -17.980 -7.893 -11.155 1.00 97.75 444 TYR A O 1
ATOM 3701 N N . ASN A 1 445 ? -16.784 -6.540 -12.451 1.00 96.81 445 ASN A N 1
ATOM 3702 C CA . ASN A 1 445 ? -17.850 -5.536 -12.490 1.00 96.81 445 ASN A CA 1
ATOM 3703 C C . ASN A 1 445 ? -18.946 -5.873 -13.506 1.00 96.81 445 ASN A C 1
ATOM 3705 O O . ASN A 1 445 ? -20.114 -5.595 -13.256 1.00 96.81 445 ASN A O 1
ATOM 3709 N N . GLU A 1 446 ? -18.593 -6.457 -14.650 1.00 95.81 446 GLU A N 1
ATOM 3710 C CA . GLU A 1 446 ? -19.503 -6.570 -15.796 1.00 95.81 446 GLU A CA 1
ATOM 3711 C C . GLU A 1 446 ? -19.990 -8.004 -16.062 1.00 95.81 446 GLU A C 1
ATOM 3713 O O . GLU A 1 446 ? -20.947 -8.179 -16.817 1.00 95.81 446 GLU A O 1
ATOM 3718 N N . ARG A 1 447 ? -19.346 -9.042 -15.500 1.00 95.00 447 ARG A N 1
ATOM 3719 C CA . ARG A 1 447 ? -19.654 -10.449 -15.832 1.00 95.00 447 ARG A CA 1
ATOM 3720 C C . ARG A 1 447 ? -20.247 -11.240 -14.681 1.00 95.00 447 ARG A C 1
ATOM 3722 O O . ARG A 1 447 ? -21.331 -11.798 -14.857 1.00 95.00 447 ARG A O 1
ATOM 3729 N N . ILE A 1 448 ? -19.573 -11.290 -13.533 1.00 95.88 448 ILE A N 1
ATOM 3730 C CA . ILE A 1 448 ? -20.047 -12.120 -12.419 1.00 95.88 448 ILE A CA 1
ATOM 3731 C C . ILE A 1 448 ? -21.447 -11.676 -11.986 1.00 95.88 448 ILE A C 1
ATOM 3733 O O . ILE A 1 448 ? -21.781 -10.486 -11.963 1.00 95.88 448 ILE A O 1
ATOM 3737 N N . SER A 1 449 ? -22.289 -12.652 -11.669 1.00 96.62 449 SER A N 1
ATOM 3738 C CA . SER A 1 449 ? -23.666 -12.465 -11.216 1.00 96.62 449 SER A CA 1
ATOM 3739 C C . SER A 1 449 ? -24.486 -11.554 -12.135 1.00 96.62 449 SER A C 1
ATOM 3741 O O . SER A 1 449 ? -25.290 -10.749 -11.665 1.00 96.62 449 SER A O 1
ATOM 3743 N N . GLY A 1 450 ? -24.244 -11.636 -13.448 1.00 95.88 450 GLY A N 1
ATOM 3744 C CA . GLY A 1 450 ? -24.944 -10.836 -14.454 1.00 95.88 450 GLY A CA 1
ATOM 3745 C C . GLY A 1 450 ? -24.695 -9.328 -14.343 1.00 95.88 450 GLY A C 1
ATOM 3746 O O . GLY A 1 450 ? -25.572 -8.548 -14.703 1.00 95.88 450 GLY A O 1
ATOM 3747 N N . GLY A 1 451 ? -23.542 -8.906 -13.810 1.00 96.38 451 GLY A N 1
ATOM 3748 C CA . GLY A 1 451 ? -23.197 -7.488 -13.652 1.00 96.38 451 GLY A CA 1
ATOM 3749 C C . GLY A 1 451 ? -23.797 -6.824 -12.407 1.00 96.38 451 GLY A C 1
ATOM 3750 O O . GLY A 1 451 ? -23.755 -5.599 -12.283 1.00 96.38 451 GLY A O 1
ATOM 3751 N N . LYS A 1 452 ? -24.319 -7.611 -11.452 1.00 97.25 452 LYS A N 1
ATOM 3752 C CA . LYS A 1 452 ? -24.856 -7.124 -10.164 1.00 97.25 452 LYS A CA 1
ATOM 3753 C C . LYS A 1 452 ? -23.903 -6.171 -9.435 1.00 97.25 452 LYS A C 1
ATOM 3755 O O . LYS A 1 452 ? -24.344 -5.282 -8.717 1.00 97.25 452 LYS A O 1
ATOM 3760 N N . TRP A 1 453 ? -22.598 -6.375 -9.590 1.00 97.19 453 TRP A N 1
ATOM 3761 C CA . TRP A 1 453 ? -21.553 -5.643 -8.876 1.00 97.19 453 TRP A CA 1
ATOM 3762 C C . TRP A 1 453 ? -20.924 -4.514 -9.692 1.00 97.19 453 TRP A C 1
ATOM 3764 O O . TRP A 1 453 ? -19.908 -3.957 -9.289 1.00 97.19 453 TRP A O 1
ATOM 3774 N N . LYS A 1 454 ? -21.527 -4.128 -10.819 1.00 97.00 454 LYS A N 1
ATOM 3775 C CA . LYS A 1 454 ? -21.019 -3.034 -11.643 1.00 97.00 454 LYS A CA 1
ATOM 3776 C C . LYS A 1 454 ? -20.841 -1.752 -10.830 1.00 97.00 454 LYS A C 1
ATOM 3778 O O . LYS A 1 454 ? -21.821 -1.211 -10.319 1.00 97.00 454 LYS A O 1
ATOM 3783 N N . GLY A 1 455 ? -19.603 -1.265 -10.760 1.00 92.94 455 GLY A N 1
ATOM 3784 C CA . GLY A 1 455 ? -19.233 -0.011 -10.107 1.00 92.94 455 GLY A CA 1
ATOM 3785 C C . GLY A 1 455 ? -18.835 -0.127 -8.634 1.00 92.94 455 GLY A C 1
ATOM 3786 O O . GLY A 1 455 ? -18.573 0.916 -8.044 1.00 92.94 455 GLY A O 1
ATOM 3787 N N . ILE A 1 456 ? -18.787 -1.336 -8.052 1.00 94.62 456 ILE A N 1
ATOM 3788 C CA . ILE A 1 456 ? -18.436 -1.529 -6.629 1.00 94.62 456 ILE A CA 1
ATOM 3789 C C . ILE A 1 456 ? -16.950 -1.831 -6.392 1.00 94.62 456 ILE A C 1
ATOM 3791 O O . ILE A 1 456 ? -16.459 -1.567 -5.306 1.00 94.62 456 ILE A O 1
ATOM 3795 N N . VAL A 1 457 ? -16.227 -2.378 -7.379 1.00 94.25 457 VAL A N 1
ATOM 3796 C CA . VAL A 1 457 ? -14.777 -2.643 -7.274 1.00 94.25 457 VAL A CA 1
ATOM 3797 C C . VAL A 1 457 ? -14.078 -1.985 -8.455 1.00 94.25 457 VAL A C 1
ATOM 3799 O O . VAL A 1 457 ? -13.764 -2.625 -9.456 1.00 94.25 457 VAL A O 1
ATOM 3802 N N . THR A 1 458 ? -13.870 -0.678 -8.373 1.00 92.25 458 THR A N 1
ATOM 3803 C CA . THR A 1 458 ? -13.240 0.128 -9.424 1.00 92.25 458 THR A CA 1
ATOM 3804 C C . THR A 1 458 ? -12.086 0.934 -8.829 1.00 92.25 458 THR A C 1
ATOM 3806 O O . THR A 1 458 ? -12.112 2.168 -8.852 1.00 92.25 458 THR A O 1
ATOM 3809 N N . PRO A 1 459 ? -11.045 0.257 -8.308 1.00 90.44 459 PRO A N 1
ATOM 3810 C CA . PRO A 1 459 ? -9.964 0.917 -7.583 1.00 90.44 459 PRO A CA 1
ATOM 3811 C C . PRO A 1 459 ? -9.147 1.864 -8.476 1.00 90.44 459 PRO A C 1
ATOM 3813 O O . PRO A 1 459 ? -8.453 2.735 -7.967 1.00 90.44 459 PRO A O 1
ATOM 3816 N N . GLU A 1 460 ? -9.235 1.727 -9.803 1.00 87.88 460 GLU A N 1
ATOM 3817 C CA . GLU A 1 460 ? -8.552 2.594 -10.773 1.00 87.88 460 GLU A CA 1
ATOM 3818 C C . GLU A 1 460 ? -9.362 3.853 -11.162 1.00 87.88 460 GLU A C 1
ATOM 3820 O O . GLU A 1 460 ? -8.807 4.736 -11.811 1.00 87.88 460 GLU A O 1
ATOM 3825 N N . ASP A 1 461 ? -10.647 3.953 -10.786 1.00 80.31 461 ASP A N 1
ATOM 3826 C CA . ASP A 1 461 ? -11.561 5.006 -11.273 1.00 80.31 461 ASP A CA 1
ATOM 3827 C C . ASP A 1 461 ? -11.697 6.213 -10.330 1.00 80.31 461 ASP A C 1
ATOM 3829 O O . ASP A 1 461 ? -12.052 7.307 -10.776 1.00 80.31 461 ASP A O 1
ATOM 3833 N N . PHE A 1 462 ? -11.471 6.027 -9.028 1.00 70.56 462 PHE A N 1
ATOM 3834 C CA . PHE A 1 462 ? -11.654 7.079 -8.024 1.00 70.56 462 PHE A CA 1
ATOM 3835 C C . PHE A 1 462 ? -10.339 7.822 -7.777 1.00 70.56 462 PHE A C 1
ATOM 3837 O O . PHE A 1 462 ? -9.332 7.140 -7.635 1.00 70.56 462 PHE A O 1
ATOM 3844 N N . PRO A 1 463 ? -10.311 9.169 -7.736 1.00 67.69 463 PRO A N 1
ATOM 3845 C CA . PRO A 1 463 ? -9.077 9.931 -7.564 1.00 67.69 463 PRO A CA 1
ATOM 3846 C C . PRO A 1 463 ? -8.614 10.091 -6.097 1.00 67.69 463 PRO A C 1
ATOM 3848 O O . PRO A 1 463 ? -9.440 10.428 -5.244 1.00 67.69 463 PRO A O 1
ATOM 3851 N N . PRO A 1 464 ? -7.293 9.979 -5.831 1.00 66.50 464 PRO A N 1
ATOM 3852 C CA . PRO A 1 464 ? -6.335 9.295 -6.709 1.00 66.50 464 PRO A CA 1
ATOM 3853 C C . PRO A 1 464 ? -6.679 7.808 -6.793 1.00 66.50 464 PRO A C 1
ATOM 3855 O O . PRO A 1 464 ? -7.265 7.304 -5.827 1.00 66.50 464 PRO A O 1
ATOM 3858 N N . PRO A 1 465 ? -6.296 7.102 -7.884 1.00 70.31 465 PRO A N 1
ATOM 3859 C CA . PRO A 1 465 ? -6.473 5.664 -7.969 1.00 70.31 465 PRO A CA 1
ATOM 3860 C C . PRO A 1 465 ? -6.114 5.018 -6.649 1.00 70.31 465 PRO A C 1
ATOM 3862 O O . PRO A 1 465 ? -5.022 5.176 -6.101 1.00 70.31 465 PRO A O 1
ATOM 3865 N N . ARG A 1 466 ? -7.082 4.284 -6.134 1.00 80.19 466 ARG A N 1
ATOM 3866 C CA . ARG A 1 466 ? -7.068 3.650 -4.828 1.00 80.19 466 ARG A CA 1
ATOM 3867 C C . ARG A 1 466 ? -6.294 2.330 -4.878 1.00 80.19 466 ARG A C 1
ATOM 3869 O O . ARG A 1 466 ? -6.611 1.387 -4.167 1.00 80.19 466 ARG A O 1
ATOM 3876 N N . THR A 1 467 ? -5.307 2.262 -5.775 1.00 88.88 467 THR A N 1
ATOM 3877 C CA . THR A 1 467 ? -4.454 1.115 -6.080 1.00 88.88 467 THR A CA 1
ATOM 3878 C C . THR A 1 467 ? -3.141 1.564 -6.711 1.00 88.88 467 THR A C 1
ATOM 3880 O O . THR A 1 467 ? -3.045 2.613 -7.345 1.00 88.88 467 THR A O 1
ATOM 3883 N N . ALA A 1 468 ? -2.131 0.709 -6.589 1.00 90.19 468 ALA A N 1
ATOM 3884 C CA . ALA A 1 468 ? -0.891 0.824 -7.331 1.00 90.19 468 ALA A CA 1
ATOM 3885 C C . ALA A 1 468 ? -1.147 0.726 -8.852 1.00 90.19 468 ALA A C 1
ATOM 3887 O O . ALA A 1 468 ? -1.846 -0.176 -9.333 1.00 90.19 468 ALA A O 1
ATOM 3888 N N . MET A 1 469 ? -0.585 1.668 -9.611 1.00 90.94 469 MET A N 1
ATOM 3889 C CA . MET A 1 469 ? -0.727 1.768 -11.070 1.00 90.94 469 MET A CA 1
ATOM 3890 C C . MET A 1 469 ? 0.568 1.338 -11.773 1.00 90.94 469 MET A C 1
ATOM 3892 O O . MET A 1 469 ? 1.494 0.843 -11.144 1.00 90.94 469 MET A O 1
ATOM 3896 N N . TYR A 1 470 ? 0.645 1.502 -13.095 1.00 91.62 470 TYR A N 1
ATOM 3897 C CA . TYR A 1 470 ? 1.749 0.982 -13.908 1.00 91.62 470 TYR A CA 1
ATOM 3898 C C . TYR A 1 470 ? 3.149 1.477 -13.460 1.00 91.62 470 TYR A C 1
ATOM 3900 O O . TYR A 1 470 ? 3.387 2.679 -13.512 1.00 91.62 470 TYR A O 1
ATOM 3908 N N . PRO A 1 471 ? 4.080 0.624 -13.008 1.00 93.06 471 PRO A N 1
ATOM 3909 C CA . PRO A 1 471 ? 5.380 1.033 -12.450 1.00 93.06 471 PRO A CA 1
ATOM 3910 C C . PRO A 1 471 ? 6.381 1.541 -13.511 1.00 93.06 471 PRO A C 1
ATOM 3912 O O . PRO A 1 471 ? 6.066 1.617 -14.697 1.00 93.06 471 PRO A O 1
ATOM 3915 N N . ALA A 1 472 ? 7.568 2.008 -13.094 1.00 92.69 472 ALA A N 1
ATOM 3916 C CA . ALA A 1 472 ? 8.587 2.523 -14.028 1.00 92.69 472 ALA A CA 1
ATOM 3917 C C . ALA A 1 472 ? 9.436 1.388 -14.598 1.00 92.69 472 ALA A C 1
ATOM 3919 O O . ALA A 1 472 ? 10.356 0.911 -13.928 1.00 92.69 472 ALA A O 1
ATOM 3920 N N . CYS A 1 473 ? 9.200 1.042 -15.863 1.00 95.31 473 CYS A N 1
ATOM 3921 C CA . CYS A 1 473 ? 10.027 0.083 -16.593 1.00 95.31 473 CYS A CA 1
ATOM 3922 C C . CYS A 1 473 ? 11.081 0.793 -17.447 1.00 95.31 473 CYS A C 1
ATOM 3924 O O . CYS A 1 473 ? 10.826 1.881 -17.964 1.00 95.31 473 CYS A O 1
ATOM 3926 N N . THR A 1 474 ? 12.236 0.167 -17.659 1.00 95.31 474 THR A N 1
ATOM 3927 C CA . THR A 1 474 ? 13.314 0.724 -18.490 1.00 95.31 474 THR A CA 1
ATOM 3928 C C . THR A 1 474 ? 13.488 -0.119 -19.757 1.00 95.31 474 THR A C 1
ATOM 3930 O O . THR A 1 474 ? 14.091 -1.189 -19.676 1.00 95.31 474 THR A O 1
ATOM 3933 N N . PRO A 1 475 ? 12.960 0.323 -20.918 1.00 93.56 475 PRO A N 1
ATOM 3934 C CA . PRO A 1 475 ? 13.192 -0.354 -22.197 1.00 93.56 475 PRO A CA 1
ATOM 3935 C C . PRO A 1 475 ? 14.635 -0.166 -22.684 1.00 93.56 475 PRO A C 1
ATOM 3937 O O . PRO A 1 475 ? 15.381 0.657 -22.160 1.00 93.56 475 PRO A O 1
ATOM 3940 N N . SER A 1 476 ? 15.036 -0.899 -23.716 1.00 91.56 476 SER A N 1
ATOM 3941 C CA . SER A 1 476 ? 16.285 -0.656 -24.428 1.00 91.56 476 SER A CA 1
ATOM 3942 C C . SER A 1 476 ? 16.120 0.472 -25.451 1.00 91.56 476 SER A C 1
ATOM 3944 O O . SER A 1 476 ? 15.213 0.461 -26.281 1.00 91.56 476 SER A O 1
ATOM 3946 N N . VAL A 1 477 ? 17.023 1.455 -25.420 1.00 87.81 477 VAL A N 1
ATOM 3947 C CA . VAL A 1 477 ? 17.123 2.511 -26.454 1.00 87.81 477 VAL A CA 1
ATOM 3948 C C . VAL A 1 477 ? 18.198 2.203 -27.496 1.00 87.81 477 VAL A C 1
ATOM 3950 O O . VAL A 1 477 ? 18.100 2.620 -28.652 1.00 87.81 477 VAL A O 1
ATOM 3953 N N . HIS A 1 478 ? 19.213 1.434 -27.100 1.00 81.69 478 HIS A N 1
ATOM 3954 C CA . HIS A 1 478 ? 20.321 1.013 -27.943 1.00 81.69 478 HIS A CA 1
ATOM 3955 C C . HIS A 1 478 ? 20.657 -0.443 -27.650 1.00 81.69 478 HIS A C 1
ATOM 3957 O O . HIS A 1 478 ? 20.918 -0.811 -26.503 1.00 81.69 478 HIS A O 1
ATOM 3963 N N . MET A 1 479 ? 20.720 -1.248 -28.706 1.00 85.88 479 MET A N 1
ATOM 3964 C CA . MET A 1 479 ? 21.116 -2.644 -28.623 1.00 85.88 479 MET A CA 1
ATOM 3965 C C . MET A 1 479 ? 22.401 -2.846 -29.424 1.00 85.88 479 MET A C 1
ATOM 3967 O O . MET A 1 479 ? 22.495 -2.456 -30.586 1.00 85.88 479 MET A O 1
ATOM 3971 N N . GLY A 1 480 ? 23.425 -3.383 -28.762 1.00 86.94 480 GLY A N 1
ATOM 3972 C CA . GLY A 1 480 ? 24.688 -3.734 -29.402 1.00 86.94 480 GLY A CA 1
ATOM 3973 C C . GLY A 1 480 ? 24.625 -5.094 -30.097 1.00 86.94 480 GLY A C 1
ATOM 3974 O O . GLY A 1 480 ? 23.588 -5.756 -30.142 1.00 86.94 480 GLY A O 1
ATOM 3975 N N . GLY A 1 481 ? 25.776 -5.545 -30.598 1.00 89.75 481 GLY A N 1
ATOM 3976 C CA . GLY A 1 481 ? 25.925 -6.920 -31.070 1.00 89.75 481 GLY A CA 1
ATOM 3977 C C . GLY A 1 481 ? 25.799 -7.936 -29.932 1.00 89.75 481 GLY A C 1
ATOM 3978 O O . GLY A 1 481 ? 26.019 -7.606 -28.765 1.00 89.75 481 GLY A O 1
ATOM 3979 N N . ARG A 1 482 ? 25.457 -9.175 -30.292 1.00 94.12 482 ARG A N 1
ATOM 3980 C CA . ARG A 1 482 ? 25.349 -10.316 -29.377 1.00 94.12 482 ARG A CA 1
ATOM 3981 C C . ARG A 1 482 ? 26.548 -10.411 -28.429 1.00 94.12 482 ARG A C 1
ATOM 3983 O O . ARG A 1 482 ? 27.693 -10.343 -28.872 1.00 94.12 482 ARG A O 1
ATOM 3990 N N . ASN A 1 483 ? 26.279 -10.606 -27.141 1.00 93.81 483 ASN A N 1
ATOM 3991 C CA . ASN A 1 483 ? 27.313 -10.739 -26.116 1.00 93.81 483 ASN A CA 1
ATOM 3992 C C . ASN A 1 483 ? 26.810 -11.607 -24.955 1.00 93.81 483 ASN A C 1
ATOM 3994 O O . ASN A 1 483 ? 25.751 -11.318 -24.403 1.00 93.81 483 ASN A O 1
ATOM 3998 N N . MET A 1 484 ? 27.565 -12.637 -24.564 1.00 96.00 484 MET A N 1
ATOM 3999 C CA . MET A 1 484 ? 27.215 -13.470 -23.409 1.00 96.00 484 MET A CA 1
ATOM 4000 C C . MET A 1 484 ? 27.598 -12.761 -22.106 1.00 96.00 484 MET A C 1
ATOM 4002 O O . MET A 1 484 ? 28.759 -12.416 -21.898 1.00 96.00 484 MET A O 1
ATOM 4006 N N . LEU A 1 485 ? 26.629 -12.612 -21.207 1.00 96.44 485 LEU A N 1
ATOM 4007 C CA . LEU A 1 485 ? 26.801 -12.071 -19.861 1.00 96.44 485 LEU A CA 1
ATOM 4008 C C . LEU A 1 485 ? 26.412 -13.129 -18.824 1.00 96.44 485 LEU A C 1
ATOM 4010 O O . LEU A 1 485 ? 25.398 -13.814 -18.995 1.00 96.44 485 LEU A O 1
ATOM 4014 N N . VAL A 1 486 ? 27.191 -13.233 -17.743 1.00 96.31 486 VAL A N 1
ATOM 4015 C CA . VAL A 1 486 ? 26.931 -14.148 -16.623 1.00 96.31 486 VAL A CA 1
ATOM 4016 C C . VAL A 1 486 ? 26.859 -13.365 -15.316 1.00 96.31 486 VAL A C 1
ATOM 4018 O O . VAL A 1 486 ? 27.779 -12.617 -14.994 1.00 96.31 486 VAL A O 1
ATOM 4021 N N . HIS A 1 487 ? 25.773 -13.542 -14.560 1.00 95.12 487 HIS A N 1
ATOM 4022 C CA . HIS A 1 487 ? 25.573 -12.907 -13.251 1.00 95.12 487 HIS A CA 1
ATOM 4023 C C . HIS A 1 487 ? 25.343 -13.963 -12.175 1.00 95.12 487 HIS A C 1
ATOM 4025 O O . HIS A 1 487 ? 24.550 -14.882 -12.361 1.00 95.12 487 HIS A O 1
ATOM 4031 N N . ILE A 1 488 ? 26.026 -13.831 -11.042 1.00 92.88 488 ILE A N 1
ATOM 4032 C CA . ILE A 1 488 ? 26.008 -14.815 -9.956 1.00 92.88 488 ILE A CA 1
ATOM 4033 C C . ILE A 1 488 ? 25.170 -14.273 -8.790 1.00 92.88 488 ILE A C 1
ATOM 4035 O O . ILE A 1 488 ? 25.107 -13.061 -8.563 1.00 92.88 488 ILE A O 1
ATOM 4039 N N . TRP A 1 489 ? 24.529 -15.184 -8.052 1.00 89.06 489 TRP A N 1
ATOM 4040 C CA . TRP A 1 489 ? 23.845 -14.924 -6.783 1.00 89.06 489 TRP A CA 1
ATOM 4041 C C . TRP A 1 489 ? 24.546 -13.847 -5.932 1.00 89.06 489 TRP A C 1
ATOM 4043 O O . TRP A 1 489 ? 25.758 -13.894 -5.720 1.00 89.06 489 TRP A O 1
ATOM 4053 N N . ASN A 1 490 ? 23.773 -12.899 -5.396 1.00 87.56 490 ASN A N 1
ATOM 4054 C CA . ASN A 1 490 ? 24.252 -11.766 -4.590 1.00 87.56 490 ASN A CA 1
ATOM 4055 C C . ASN A 1 490 ? 25.242 -10.810 -5.278 1.00 87.56 490 ASN A C 1
ATOM 4057 O O . ASN A 1 490 ? 25.976 -10.108 -4.585 1.00 87.56 490 ASN A O 1
ATOM 4061 N N . ASN A 1 491 ? 25.286 -10.777 -6.616 1.00 89.00 491 ASN A N 1
ATOM 4062 C CA . ASN A 1 491 ? 26.347 -10.095 -7.372 1.00 89.00 491 ASN A CA 1
ATOM 4063 C C . ASN A 1 491 ? 27.755 -10.540 -6.920 1.00 89.00 491 ASN A C 1
ATOM 4065 O O . ASN A 1 491 ? 28.691 -9.742 -6.914 1.00 89.00 491 ASN A O 1
ATOM 4069 N N . GLY A 1 492 ? 27.878 -11.794 -6.471 1.00 89.19 492 GLY A N 1
ATOM 4070 C CA . GLY A 1 492 ? 29.132 -12.364 -5.999 1.00 89.19 492 GLY A CA 1
ATOM 4071 C C . GLY A 1 492 ? 30.040 -12.825 -7.137 1.00 89.19 492 GLY A C 1
ATOM 4072 O O . GLY A 1 492 ? 29.663 -12.819 -8.306 1.00 89.19 492 GLY A O 1
ATOM 4073 N N . GLU A 1 493 ? 31.235 -13.274 -6.766 1.00 92.25 493 GLU A N 1
ATOM 4074 C CA . GLU A 1 493 ? 32.209 -13.883 -7.686 1.00 92.25 493 GLU A CA 1
ATOM 4075 C C . GLU A 1 493 ? 32.209 -15.421 -7.599 1.00 92.25 493 GLU A C 1
ATOM 4077 O O . GLU A 1 493 ? 32.759 -16.093 -8.466 1.00 92.25 493 GLU A O 1
ATOM 4082 N N . GLU A 1 494 ? 31.568 -15.991 -6.572 1.00 93.94 494 GLU A N 1
ATOM 4083 C CA . GLU A 1 494 ? 31.496 -17.432 -6.313 1.00 93.94 494 GLU A CA 1
ATOM 4084 C C . GLU A 1 494 ? 30.170 -17.828 -5.641 1.00 93.94 494 GLU A C 1
ATOM 4086 O O . GLU A 1 494 ? 29.538 -17.034 -4.936 1.00 93.94 494 GLU A O 1
ATOM 4091 N N . LEU A 1 495 ? 29.761 -19.088 -5.811 1.00 93.50 495 LEU A N 1
ATOM 4092 C CA . LEU A 1 495 ? 28.644 -19.692 -5.084 1.00 93.50 495 LEU A CA 1
ATOM 4093 C C . LEU A 1 495 ? 29.164 -20.501 -3.889 1.00 93.50 495 LEU A C 1
ATOM 4095 O O . LEU A 1 495 ? 29.663 -21.609 -4.058 1.00 93.50 495 LEU A O 1
ATOM 4099 N N . CYS A 1 496 ? 29.010 -19.978 -2.674 1.00 92.12 496 CYS A N 1
ATOM 4100 C CA . CYS A 1 496 ? 29.436 -20.659 -1.445 1.00 92.12 496 CYS A CA 1
ATOM 4101 C C . CYS A 1 496 ? 28.260 -21.359 -0.743 1.00 92.12 496 CYS A C 1
ATOM 4103 O O . CYS A 1 496 ? 27.283 -20.692 -0.421 1.00 92.12 496 CYS A O 1
ATOM 4105 N N . PHE A 1 497 ? 28.340 -22.661 -0.462 1.00 91.50 497 PHE A N 1
ATOM 4106 C CA . PHE A 1 497 ? 27.320 -23.458 0.232 1.00 91.50 497 PHE A CA 1
ATOM 4107 C C . PHE A 1 497 ? 27.845 -23.973 1.575 1.00 91.50 497 PHE A C 1
ATOM 4109 O O . PHE A 1 497 ? 28.887 -24.622 1.626 1.00 91.50 497 PHE A O 1
ATOM 4116 N N . VAL A 1 498 ? 27.096 -23.749 2.657 1.00 90.38 498 VAL A N 1
ATOM 4117 C CA . VAL A 1 498 ? 27.410 -24.312 3.993 1.00 90.38 498 VAL A CA 1
ATOM 4118 C C . VAL A 1 498 ? 26.446 -25.424 4.410 1.00 90.38 498 VAL A C 1
ATOM 4120 O O . VAL A 1 498 ? 26.733 -26.226 5.299 1.00 90.38 498 VAL A O 1
ATOM 4123 N N . ARG A 1 499 ? 25.286 -25.479 3.752 1.00 88.44 499 ARG A N 1
ATOM 4124 C CA . ARG A 1 499 ? 24.230 -26.476 3.922 1.00 88.44 499 ARG A CA 1
ATOM 4125 C C . ARG A 1 499 ? 23.720 -26.914 2.549 1.00 88.44 499 ARG A C 1
ATOM 4127 O O . ARG A 1 499 ? 23.875 -26.153 1.589 1.00 88.44 499 ARG A O 1
ATOM 4134 N N . PRO A 1 500 ? 23.101 -28.104 2.442 1.00 88.81 500 PRO A N 1
ATOM 4135 C CA . PRO A 1 500 ? 22.431 -28.501 1.215 1.00 88.81 500 PRO A CA 1
ATOM 4136 C C . PRO A 1 500 ? 21.391 -27.454 0.816 1.00 88.81 500 PRO A C 1
ATOM 4138 O O . PRO A 1 500 ? 20.652 -26.957 1.668 1.00 88.81 500 PRO A O 1
ATOM 4141 N N . GLY A 1 501 ? 21.336 -27.113 -0.465 1.00 85.56 501 GLY A N 1
ATOM 4142 C CA . GLY A 1 501 ? 20.455 -26.056 -0.939 1.00 85.56 501 GLY A CA 1
ATOM 4143 C C . GLY A 1 501 ? 20.633 -25.739 -2.414 1.00 85.56 501 GLY A C 1
ATOM 4144 O O . GLY A 1 501 ? 21.428 -26.366 -3.119 1.00 85.56 501 GLY A O 1
ATOM 4145 N N . THR A 1 502 ? 19.884 -24.735 -2.859 1.00 87.00 502 THR A N 1
ATOM 4146 C CA . THR A 1 502 ? 19.874 -24.260 -4.241 1.00 87.00 502 THR A CA 1
ATOM 4147 C C . THR A 1 502 ? 20.200 -22.772 -4.281 1.00 87.00 502 THR A C 1
ATOM 4149 O O . THR A 1 502 ? 19.643 -21.989 -3.514 1.00 87.00 502 THR A O 1
ATOM 4152 N N . LYS A 1 503 ? 21.103 -22.388 -5.183 1.00 89.81 503 LYS A N 1
ATOM 4153 C CA . LYS A 1 503 ? 21.401 -20.998 -5.569 1.00 89.81 503 LYS A CA 1
ATOM 4154 C C . LYS A 1 503 ? 21.236 -20.863 -7.076 1.00 89.81 503 LYS A C 1
ATOM 4156 O O . LYS A 1 503 ? 20.752 -21.789 -7.721 1.00 89.81 503 LYS A O 1
ATOM 4161 N N . TRP A 1 504 ? 21.625 -19.735 -7.654 1.00 91.12 504 TRP A N 1
ATOM 4162 C CA . TRP A 1 504 ? 21.526 -19.532 -9.093 1.00 91.12 504 TRP A CA 1
ATOM 4163 C C . TRP A 1 504 ? 22.676 -18.703 -9.655 1.00 91.12 504 TRP A C 1
ATOM 4165 O O . TRP A 1 504 ? 23.295 -17.896 -8.961 1.00 91.12 504 TRP A O 1
ATOM 4175 N N . PHE A 1 505 ? 22.921 -18.899 -10.943 1.00 93.75 505 PHE A N 1
ATOM 4176 C CA . PHE A 1 505 ? 23.553 -17.915 -11.812 1.00 93.75 505 PHE A CA 1
ATOM 4177 C C . PHE A 1 505 ? 22.634 -17.675 -13.014 1.00 93.75 505 PHE A C 1
ATOM 4179 O O . PHE A 1 505 ? 21.708 -18.442 -13.271 1.00 93.75 505 PHE A O 1
ATOM 4186 N N . GLU A 1 506 ? 22.863 -16.600 -13.746 1.00 93.94 506 GLU A N 1
ATOM 4187 C CA . GLU A 1 506 ? 22.072 -16.222 -14.912 1.00 93.94 506 GLU A CA 1
ATOM 4188 C C . GLU A 1 506 ? 22.973 -16.109 -16.129 1.00 93.94 506 GLU A C 1
ATOM 4190 O O . GLU A 1 506 ? 24.051 -15.525 -16.033 1.00 93.94 506 GLU A O 1
ATOM 4195 N N . ILE A 1 507 ? 22.515 -16.635 -17.264 1.00 95.06 507 ILE A N 1
ATOM 4196 C CA . ILE A 1 507 ? 23.138 -16.437 -18.575 1.00 95.06 507 ILE A CA 1
ATOM 4197 C C . ILE A 1 507 ? 22.227 -15.511 -19.367 1.00 95.06 507 ILE A C 1
ATOM 4199 O O . ILE A 1 507 ? 21.018 -15.720 -19.417 1.00 95.06 507 ILE A O 1
ATOM 4203 N N . SER A 1 508 ? 22.789 -14.489 -20.000 1.00 94.88 508 SER A N 1
ATOM 4204 C CA . SER A 1 508 ? 22.006 -13.508 -20.749 1.00 94.88 508 SER A CA 1
ATOM 4205 C C . SER A 1 508 ? 22.720 -13.020 -22.000 1.00 94.88 508 SER A C 1
ATOM 4207 O O . SER A 1 508 ? 23.945 -13.097 -22.103 1.00 94.88 508 SER A O 1
ATOM 4209 N N . ASN A 1 509 ? 21.934 -12.539 -22.958 1.00 94.06 509 ASN A N 1
ATOM 4210 C CA . ASN A 1 509 ? 22.404 -11.848 -24.143 1.00 94.06 509 ASN A CA 1
ATOM 4211 C C . ASN A 1 509 ? 22.328 -10.333 -23.926 1.00 94.06 509 ASN A C 1
ATOM 4213 O O . ASN A 1 509 ? 21.255 -9.767 -23.709 1.00 94.06 509 ASN A O 1
ATOM 4217 N N . GLY A 1 510 ? 23.483 -9.677 -23.997 1.00 92.88 510 GLY A N 1
ATOM 4218 C CA . GLY A 1 510 ? 23.592 -8.229 -23.857 1.00 92.88 510 GLY A CA 1
ATOM 4219 C C . GLY A 1 510 ? 23.225 -7.430 -25.112 1.00 92.88 510 GLY A C 1
ATOM 4220 O O . GLY A 1 510 ? 23.047 -6.217 -25.030 1.00 92.88 510 GLY A O 1
ATOM 4221 N N . GLY A 1 511 ? 23.108 -8.083 -26.269 1.00 90.06 511 GLY A N 1
ATOM 4222 C CA . GLY A 1 511 ? 22.813 -7.435 -27.549 1.00 90.06 511 GLY A CA 1
ATOM 4223 C C . GLY A 1 511 ? 21.786 -8.205 -28.363 1.00 90.06 511 GLY A C 1
ATOM 4224 O O . GLY A 1 511 ? 21.021 -8.971 -27.795 1.00 90.06 511 GLY A O 1
ATOM 4225 N N . GLU A 1 512 ? 21.757 -8.009 -29.678 1.00 90.88 512 GLU A N 1
ATOM 4226 C CA . GLU A 1 512 ? 20.781 -8.631 -30.585 1.00 90.88 512 GLU A CA 1
ATOM 4227 C C . GLU A 1 512 ? 21.005 -10.145 -30.806 1.00 90.88 512 GLU A C 1
ATOM 4229 O O . GLU A 1 512 ? 22.057 -10.709 -30.490 1.00 90.88 512 GLU A O 1
ATOM 4234 N N . GLY A 1 513 ? 20.006 -10.817 -31.388 1.00 93.94 513 GLY A N 1
ATOM 4235 C CA . GLY A 1 513 ? 20.077 -12.220 -31.807 1.00 93.94 513 GLY A CA 1
ATOM 4236 C C . GLY A 1 513 ? 20.020 -13.227 -30.656 1.00 93.94 513 GLY A C 1
ATOM 4237 O O . GLY A 1 513 ? 19.447 -12.969 -29.600 1.00 93.94 513 GLY A O 1
ATOM 4238 N N . SER A 1 514 ? 20.607 -14.399 -30.869 1.00 95.94 514 SER A N 1
ATOM 4239 C CA . SER A 1 514 ? 20.691 -15.470 -29.876 1.00 95.94 514 SER A CA 1
ATOM 4240 C C . SER A 1 514 ? 22.007 -16.239 -29.995 1.00 95.94 514 SER A C 1
ATOM 4242 O O . SER A 1 514 ? 22.689 -16.152 -31.026 1.00 95.94 514 SER A O 1
ATOM 4244 N N . PHE A 1 515 ? 22.385 -16.966 -28.941 1.00 96.81 515 PHE A N 1
ATOM 4245 C CA . PHE A 1 515 ? 23.507 -17.909 -28.957 1.00 96.81 515 PHE A CA 1
ATOM 4246 C C . PHE A 1 515 ? 23.150 -19.238 -28.289 1.00 96.81 515 PHE A C 1
ATOM 4248 O O . PHE A 1 515 ? 22.452 -19.278 -27.275 1.00 96.81 515 PHE A O 1
ATOM 4255 N N . ALA A 1 516 ? 23.691 -20.324 -28.836 1.00 97.69 516 ALA A N 1
ATOM 4256 C CA . ALA A 1 516 ? 23.696 -21.630 -28.191 1.00 97.69 516 ALA A CA 1
ATOM 4257 C C . ALA A 1 516 ? 24.727 -21.664 -27.055 1.00 97.69 516 ALA A C 1
ATOM 4259 O O . ALA A 1 516 ? 25.836 -21.134 -27.190 1.00 97.69 516 ALA A O 1
ATOM 4260 N N . TRP A 1 517 ? 24.372 -22.309 -25.948 1.00 97.00 517 TRP A N 1
ATOM 4261 C CA . TRP A 1 517 ? 25.249 -22.469 -24.795 1.00 97.00 517 TRP A CA 1
ATOM 4262 C C . TRP A 1 517 ? 25.240 -23.898 -24.259 1.00 97.00 517 TRP A C 1
ATOM 4264 O O . TRP A 1 517 ? 24.272 -24.644 -24.422 1.00 97.00 517 TRP A O 1
ATOM 4274 N N . ARG A 1 518 ? 26.315 -24.245 -23.553 1.00 97.94 518 ARG A N 1
ATOM 4275 C CA . ARG A 1 518 ? 26.460 -25.494 -22.807 1.00 97.94 518 ARG A CA 1
ATOM 4276 C C . ARG A 1 518 ? 27.243 -25.261 -21.521 1.00 97.94 518 ARG A C 1
ATOM 4278 O O . ARG A 1 518 ? 28.178 -24.469 -21.518 1.00 97.94 518 ARG A O 1
ATOM 4285 N N . ALA A 1 519 ? 26.891 -25.960 -20.448 1.00 97.56 519 ALA A N 1
ATOM 4286 C CA . ALA A 1 519 ? 27.641 -25.988 -19.202 1.00 97.56 519 ALA A CA 1
ATOM 4287 C C . ALA A 1 519 ? 28.165 -27.391 -18.878 1.00 97.56 519 ALA A C 1
ATOM 4289 O O . ALA A 1 519 ? 27.490 -28.398 -19.098 1.00 97.56 519 ALA A O 1
ATOM 4290 N N . GLU A 1 520 ? 29.369 -27.433 -18.320 1.00 97.25 520 GLU A N 1
ATOM 4291 C CA . GLU A 1 520 ? 30.008 -28.620 -17.753 1.00 97.25 520 GLU A CA 1
ATOM 4292 C C . GLU A 1 520 ? 30.202 -28.396 -16.246 1.00 97.25 520 GLU A C 1
ATOM 4294 O O . GLU A 1 520 ? 30.617 -27.312 -15.831 1.00 97.25 520 GLU A O 1
ATOM 4299 N N . THR A 1 521 ? 29.894 -29.400 -15.418 1.00 96.75 521 THR A N 1
ATOM 4300 C CA . THR A 1 521 ? 30.025 -29.312 -13.954 1.00 96.75 521 THR A CA 1
ATOM 4301 C C . THR A 1 521 ? 30.699 -30.555 -13.379 1.00 96.75 521 THR A C 1
ATOM 4303 O O . THR A 1 521 ? 30.652 -31.620 -13.993 1.00 96.75 521 THR A O 1
ATOM 4306 N N . PRO A 1 522 ? 31.293 -30.460 -12.178 1.00 96.62 522 PRO A N 1
ATOM 4307 C CA . PRO A 1 522 ? 31.606 -31.627 -11.364 1.00 96.62 522 PRO A CA 1
ATOM 4308 C C . PRO A 1 522 ? 30.344 -32.428 -11.011 1.00 96.62 522 PRO A C 1
ATOM 4310 O O . PRO A 1 522 ? 29.290 -31.839 -10.768 1.00 96.62 522 PRO A O 1
ATOM 4313 N N . ASP A 1 523 ? 30.484 -33.749 -10.862 1.00 95.19 523 ASP A N 1
ATOM 4314 C CA . ASP A 1 523 ? 29.379 -34.691 -10.595 1.00 95.19 523 ASP A CA 1
ATOM 4315 C C . ASP A 1 523 ? 28.566 -34.389 -9.318 1.00 95.19 523 ASP A C 1
ATOM 4317 O O . ASP A 1 523 ? 27.430 -34.837 -9.175 1.00 95.19 523 ASP A O 1
ATOM 4321 N N . TRP A 1 524 ? 29.136 -33.637 -8.370 1.00 95.31 524 TRP A N 1
ATOM 4322 C CA . TRP A 1 524 ? 28.477 -33.263 -7.112 1.00 95.31 524 TRP A CA 1
ATOM 4323 C C . TRP A 1 524 ? 27.628 -31.983 -7.210 1.00 95.31 524 TRP A C 1
ATOM 4325 O O . TRP A 1 524 ? 26.931 -31.643 -6.250 1.00 95.31 524 TRP A O 1
ATOM 4335 N N . ILE A 1 525 ? 27.669 -31.284 -8.350 1.00 96.12 525 ILE A N 1
ATOM 4336 C CA . ILE A 1 525 ? 26.867 -30.092 -8.642 1.00 96.12 525 ILE A CA 1
ATOM 4337 C C . ILE A 1 525 ? 25.761 -30.472 -9.622 1.00 96.12 525 ILE A C 1
ATOM 4339 O O . ILE A 1 525 ? 26.039 -30.953 -10.717 1.00 96.12 525 ILE A O 1
ATOM 4343 N N . GLN A 1 526 ? 24.507 -30.202 -9.260 1.00 95.00 526 GLN A N 1
ATOM 4344 C CA . GLN A 1 526 ? 23.363 -30.398 -10.147 1.00 95.00 526 GLN A CA 1
ATOM 4345 C C . GLN A 1 526 ? 22.889 -29.052 -10.710 1.00 95.00 526 GLN A C 1
ATOM 4347 O O . GLN A 1 526 ? 22.601 -28.134 -9.943 1.00 95.00 526 GLN A O 1
ATOM 4352 N N . LEU A 1 527 ? 22.761 -28.949 -12.038 1.00 93.00 527 LEU A N 1
ATOM 4353 C CA . LEU A 1 527 ? 22.126 -27.806 -12.703 1.00 93.00 527 LEU A CA 1
ATOM 4354 C C . LEU A 1 527 ? 20.689 -28.126 -13.120 1.00 93.00 527 LEU A C 1
ATOM 4356 O O . LEU A 1 527 ? 20.366 -29.268 -13.445 1.00 93.00 527 LEU A O 1
ATOM 4360 N N . SER A 1 528 ? 19.840 -27.099 -13.139 1.00 90.62 528 SER A N 1
ATOM 4361 C CA . SER A 1 528 ? 18.482 -27.173 -13.715 1.00 90.62 528 SER A CA 1
ATOM 4362 C C . SER A 1 528 ? 18.480 -27.321 -15.240 1.00 90.62 528 SER A C 1
ATOM 4364 O O . SER A 1 528 ? 17.635 -28.032 -15.778 1.00 90.62 528 SER A O 1
ATOM 4366 N N . GLU A 1 529 ? 19.447 -26.709 -15.928 1.00 91.56 529 GLU A N 1
ATOM 4367 C CA . GLU A 1 529 ? 19.717 -26.900 -17.357 1.00 91.56 529 GLU A CA 1
ATOM 4368 C C . GLU A 1 529 ? 21.226 -26.935 -17.587 1.00 91.56 529 GLU A C 1
ATOM 4370 O O . GLU A 1 529 ? 21.989 -26.269 -16.886 1.00 91.56 529 GLU A O 1
ATOM 4375 N N . THR A 1 530 ? 21.663 -27.697 -18.587 1.00 95.31 530 THR A N 1
ATOM 4376 C CA . THR A 1 530 ? 23.084 -27.832 -18.950 1.00 95.31 530 THR A CA 1
ATOM 4377 C C . THR A 1 530 ? 23.389 -27.343 -20.361 1.00 95.31 530 THR A C 1
ATOM 4379 O O . THR A 1 530 ? 24.541 -27.365 -20.776 1.00 95.31 530 THR A O 1
ATOM 4382 N N . SER A 1 531 ? 22.377 -26.971 -21.138 1.00 96.31 531 SER A N 1
ATOM 4383 C CA . SER A 1 531 ? 22.528 -26.466 -22.502 1.00 96.31 531 SER A CA 1
ATOM 4384 C C . SER A 1 531 ? 21.214 -25.882 -22.991 1.00 96.31 531 SER A C 1
ATOM 4386 O O . SER A 1 531 ? 20.153 -26.346 -22.577 1.00 96.31 531 SER A O 1
ATOM 4388 N N . GLY A 1 532 ? 21.278 -24.959 -23.940 1.00 94.50 532 GLY A N 1
ATOM 4389 C CA . GLY A 1 532 ? 20.098 -24.379 -24.566 1.00 94.50 532 GLY A CA 1
ATOM 4390 C C . GLY A 1 532 ? 20.464 -23.247 -25.514 1.00 94.50 532 GLY A C 1
ATOM 4391 O O . GLY A 1 532 ? 21.606 -23.133 -25.958 1.00 94.50 532 GLY A O 1
ATOM 4392 N N . GLU A 1 533 ? 19.496 -22.383 -25.794 1.00 94.75 533 GLU A N 1
ATOM 4393 C CA . GLU A 1 533 ? 19.673 -21.177 -26.601 1.00 94.75 533 GLU A CA 1
ATOM 4394 C C . GLU A 1 533 ? 19.241 -19.951 -25.790 1.00 94.75 533 GLU A C 1
ATOM 4396 O O . GLU A 1 533 ? 18.173 -19.956 -25.180 1.00 94.75 533 GLU A O 1
ATOM 4401 N N . ILE A 1 534 ? 20.071 -18.905 -25.770 1.00 93.12 534 ILE A N 1
ATOM 4402 C CA . ILE A 1 534 ? 19.791 -17.646 -25.072 1.00 93.12 534 ILE A CA 1
ATOM 4403 C C . ILE A 1 534 ? 19.496 -16.558 -26.094 1.00 93.12 534 ILE A C 1
ATOM 4405 O O . ILE A 1 534 ? 20.382 -16.156 -26.847 1.00 93.12 534 ILE A O 1
ATOM 4409 N N . SER A 1 535 ? 18.266 -16.048 -26.079 1.00 91.75 535 SER A N 1
ATOM 4410 C CA . SER A 1 535 ? 17.884 -14.808 -26.766 1.00 91.75 535 SER A CA 1
ATOM 4411 C C . SER A 1 535 ? 17.855 -13.614 -25.808 1.00 91.75 535 SER A C 1
ATOM 4413 O O . SER A 1 535 ? 18.420 -12.576 -26.122 1.00 91.75 535 SER A O 1
ATOM 4415 N N . CYS A 1 536 ? 17.255 -13.770 -24.623 1.00 91.62 536 CYS A N 1
ATOM 4416 C CA . CYS A 1 536 ? 17.167 -12.741 -23.581 1.00 91.62 536 CYS A CA 1
ATOM 4417 C C . CYS A 1 536 ? 18.037 -13.115 -22.375 1.00 91.62 536 CYS A C 1
ATOM 4419 O O . CYS A 1 536 ? 19.237 -12.863 -22.370 1.00 91.62 536 CYS A O 1
ATOM 4421 N N . GLU A 1 537 ? 17.457 -13.754 -21.362 1.00 91.75 537 GLU A N 1
ATOM 4422 C CA . GLU A 1 537 ? 18.178 -14.329 -20.232 1.00 91.75 537 GLU A CA 1
ATOM 4423 C C . GLU A 1 537 ? 17.547 -15.650 -19.799 1.00 91.75 537 GLU A C 1
ATOM 4425 O O . GLU A 1 537 ? 16.374 -15.900 -20.066 1.00 91.75 537 GLU A O 1
ATOM 4430 N N . THR A 1 538 ? 18.327 -16.481 -19.117 1.00 90.56 538 THR A N 1
ATOM 4431 C CA . THR A 1 538 ? 17.832 -17.638 -18.380 1.00 90.56 538 THR A CA 1
ATOM 4432 C C . THR A 1 538 ? 18.515 -17.710 -17.021 1.00 90.56 538 THR A C 1
ATOM 4434 O O . THR A 1 538 ? 19.700 -17.382 -16.885 1.00 90.56 538 THR A O 1
ATOM 4437 N N . ARG A 1 539 ? 17.774 -18.154 -16.007 1.00 91.00 539 ARG A N 1
ATOM 4438 C CA . ARG A 1 539 ? 18.300 -18.401 -14.666 1.00 91.00 539 ARG A CA 1
ATOM 4439 C C . ARG A 1 539 ? 18.557 -19.892 -14.497 1.00 91.00 539 ARG A C 1
ATOM 4441 O O . ARG A 1 539 ? 17.634 -20.694 -14.574 1.00 91.00 539 ARG A O 1
ATOM 4448 N N . ILE A 1 540 ? 19.804 -20.246 -14.208 1.00 91.56 540 ILE A N 1
ATOM 4449 C CA . ILE A 1 540 ? 20.231 -21.620 -13.966 1.00 91.56 540 ILE A CA 1
ATOM 4450 C C . ILE A 1 540 ? 20.359 -21.844 -12.465 1.00 91.56 540 ILE A C 1
ATOM 4452 O O . ILE A 1 540 ? 21.238 -21.293 -11.800 1.00 91.56 540 ILE A O 1
ATOM 4456 N N . LEU A 1 541 ? 19.477 -22.683 -11.929 1.00 90.88 541 LEU A N 1
ATOM 4457 C CA . LEU A 1 541 ? 19.564 -23.170 -10.557 1.00 90.88 541 LEU A CA 1
ATOM 4458 C C . LEU A 1 541 ? 20.745 -24.135 -10.399 1.00 90.88 541 LEU A C 1
ATOM 4460 O O . LEU A 1 541 ? 20.913 -25.042 -11.217 1.00 90.88 541 LEU A O 1
ATOM 4464 N N . VAL A 1 542 ? 21.511 -23.938 -9.327 1.00 92.75 542 VAL A N 1
ATOM 4465 C CA . VAL A 1 542 ? 22.669 -24.731 -8.903 1.00 92.75 542 VAL A CA 1
ATOM 4466 C C . VAL A 1 542 ? 22.342 -25.371 -7.562 1.00 92.75 542 VAL A C 1
ATOM 4468 O O . VAL A 1 542 ? 22.202 -24.667 -6.560 1.00 92.75 542 VAL A O 1
ATOM 4471 N N . THR A 1 543 ? 22.235 -26.695 -7.530 1.00 92.75 543 THR A N 1
ATOM 4472 C CA . THR A 1 543 ? 21.900 -27.462 -6.327 1.00 92.75 543 THR A CA 1
ATOM 4473 C C . THR A 1 543 ? 23.096 -28.276 -5.850 1.00 92.75 543 THR A C 1
ATOM 4475 O O . THR A 1 543 ? 23.688 -29.045 -6.611 1.00 92.75 543 THR A O 1
ATOM 4478 N N . VAL A 1 544 ? 23.400 -28.154 -4.558 1.00 92.75 544 VAL A N 1
ATOM 4479 C CA . VAL A 1 544 ? 24.392 -28.968 -3.846 1.00 92.75 544 VAL A CA 1
ATOM 4480 C C . VAL A 1 544 ? 23.670 -29.737 -2.742 1.00 92.75 544 VAL A C 1
ATOM 4482 O O . VAL A 1 544 ? 23.001 -29.140 -1.901 1.00 92.75 544 VAL A O 1
ATOM 4485 N N . LYS A 1 545 ? 23.782 -31.071 -2.749 1.00 91.12 545 LYS A N 1
ATOM 4486 C CA . LYS A 1 545 ? 23.089 -31.956 -1.786 1.00 91.12 545 LYS A CA 1
ATOM 4487 C C . LYS A 1 545 ? 23.953 -32.372 -0.597 1.00 91.12 545 LYS A C 1
ATOM 4489 O O . LYS A 1 545 ? 23.421 -32.707 0.456 1.00 91.12 545 LYS A O 1
ATOM 4494 N N . GLU A 1 546 ? 25.270 -32.356 -0.765 1.00 90.69 54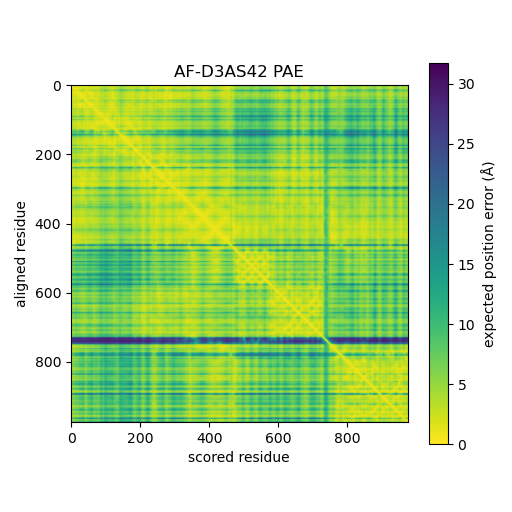6 GLU A N 1
ATOM 4495 C CA . GLU A 1 546 ? 26.236 -32.804 0.236 1.00 90.69 546 GLU A CA 1
ATOM 4496 C C . GLU A 1 546 ? 27.173 -31.660 0.600 1.00 90.69 546 GLU A C 1
ATOM 4498 O O . GLU A 1 546 ? 27.905 -31.162 -0.255 1.00 90.69 546 GLU A O 1
ATOM 4503 N N . THR A 1 547 ? 27.165 -31.270 1.873 1.00 90.88 547 THR A N 1
ATOM 4504 C CA . THR A 1 547 ? 28.015 -30.190 2.396 1.00 90.88 547 THR A CA 1
ATOM 4505 C C . THR A 1 547 ? 28.817 -30.596 3.627 1.00 90.88 547 THR A C 1
ATOM 4507 O O . THR A 1 547 ? 29.226 -29.742 4.408 1.00 90.88 547 THR A O 1
ATOM 4510 N N . GLN A 1 548 ? 29.013 -31.903 3.841 1.00 90.38 548 GLN A N 1
ATOM 4511 C CA . GLN A 1 548 ? 29.758 -32.424 4.993 1.00 90.38 548 GLN A CA 1
ATOM 4512 C C . GLN A 1 548 ? 31.279 -32.286 4.838 1.00 90.38 548 GLN A C 1
ATOM 4514 O O . GLN A 1 548 ? 31.993 -32.264 5.836 1.00 90.38 548 GLN A O 1
ATOM 4519 N N . GLU A 1 549 ? 31.769 -32.193 3.604 1.00 92.56 549 GLU A N 1
ATOM 4520 C CA . GLU A 1 549 ? 33.190 -32.078 3.277 1.00 92.56 549 GLU A CA 1
ATOM 4521 C C . GLU A 1 549 ? 33.440 -30.814 2.460 1.00 92.56 549 GLU A C 1
ATOM 4523 O O . GLU A 1 549 ? 32.579 -30.376 1.694 1.00 92.56 549 GLU A O 1
ATOM 4528 N N . GLU A 1 550 ? 34.631 -30.239 2.618 1.00 95.06 550 GLU A N 1
ATOM 4529 C CA . GLU A 1 550 ? 35.067 -29.113 1.800 1.00 95.06 550 GLU A CA 1
ATOM 4530 C C . GLU A 1 550 ? 35.255 -29.575 0.354 1.00 95.06 550 GLU A C 1
ATOM 4532 O O . GLU A 1 550 ? 35.982 -30.532 0.082 1.00 95.06 550 GLU A O 1
ATOM 4537 N N . LYS A 1 551 ? 34.572 -28.905 -0.576 1.00 95.75 551 LYS A N 1
ATOM 4538 C CA . LYS A 1 551 ? 34.639 -29.192 -2.012 1.00 95.75 551 LYS A CA 1
ATOM 4539 C C . LYS A 1 551 ? 34.760 -27.879 -2.772 1.00 95.75 551 LYS A C 1
ATOM 4541 O O . LYS A 1 551 ? 34.053 -26.919 -2.476 1.00 95.75 551 LYS A O 1
ATOM 4546 N N . THR A 1 552 ? 35.625 -27.850 -3.776 1.00 96.81 552 THR A N 1
ATOM 4547 C CA . THR A 1 552 ? 35.710 -26.757 -4.748 1.00 96.81 552 THR A CA 1
ATOM 4548 C C . THR A 1 552 ? 35.401 -27.296 -6.134 1.00 96.81 552 THR A C 1
ATOM 4550 O O . THR A 1 552 ? 35.703 -28.446 -6.464 1.00 96.81 552 THR A O 1
ATOM 4553 N N . GLY A 1 553 ? 34.721 -26.492 -6.939 1.00 96.62 553 GLY A N 1
ATOM 4554 C CA . GLY A 1 553 ? 34.279 -26.866 -8.272 1.00 96.62 553 GLY A CA 1
ATOM 4555 C C . GLY A 1 553 ? 34.125 -25.642 -9.153 1.00 96.62 553 GLY A C 1
ATOM 4556 O O . GLY A 1 553 ? 33.969 -24.528 -8.663 1.00 96.62 553 GLY A O 1
ATOM 4557 N N . ILE A 1 554 ? 34.177 -25.856 -10.461 1.00 98.06 554 ILE A N 1
ATOM 4558 C CA . ILE A 1 554 ? 33.966 -24.806 -11.453 1.00 98.06 554 ILE A CA 1
ATOM 4559 C C . ILE A 1 554 ? 32.876 -25.292 -12.395 1.00 98.06 554 ILE A C 1
ATOM 4561 O O . ILE A 1 554 ? 32.976 -26.388 -12.945 1.00 98.06 554 ILE A O 1
ATOM 4565 N N . ILE A 1 555 ? 31.840 -24.479 -12.573 1.00 98.31 555 ILE A N 1
ATOM 4566 C CA . ILE A 1 555 ? 30.880 -24.646 -13.661 1.00 98.31 555 ILE A CA 1
ATOM 4567 C C . ILE A 1 555 ? 31.460 -23.911 -14.869 1.00 98.31 555 ILE A C 1
ATOM 4569 O O . ILE A 1 555 ? 31.635 -22.692 -14.826 1.00 98.31 555 ILE A O 1
ATOM 4573 N N . LEU A 1 556 ? 31.776 -24.643 -15.935 1.00 98.06 556 LEU A N 1
ATOM 4574 C CA . LEU A 1 556 ? 32.312 -24.073 -17.168 1.00 98.06 556 LEU A CA 1
ATOM 4575 C C . LEU A 1 556 ? 31.178 -23.856 -18.166 1.00 98.06 556 LEU A C 1
ATOM 4577 O O . LEU A 1 556 ? 30.612 -24.822 -18.669 1.00 98.06 556 LEU A O 1
ATOM 4581 N N . ILE A 1 557 ? 30.871 -22.598 -18.471 1.00 97.81 557 ILE A N 1
ATOM 4582 C CA . ILE A 1 557 ? 29.828 -22.191 -19.416 1.00 97.81 557 ILE A CA 1
ATOM 4583 C C . ILE A 1 557 ? 30.493 -21.842 -20.746 1.00 97.81 557 ILE A C 1
ATOM 4585 O O . ILE A 1 557 ? 31.374 -20.986 -20.800 1.00 97.81 557 ILE A O 1
ATOM 4589 N N . ARG A 1 558 ? 30.059 -22.475 -21.833 1.00 97.44 558 ARG A N 1
ATOM 4590 C CA . ARG A 1 558 ? 30.517 -22.225 -23.202 1.00 97.44 558 ARG A CA 1
ATOM 4591 C C . ARG A 1 558 ? 29.380 -21.616 -24.013 1.00 97.44 558 ARG A C 1
ATOM 4593 O O . ARG A 1 558 ? 28.324 -22.227 -24.128 1.00 97.44 558 ARG A O 1
ATOM 4600 N N . ASN A 1 559 ? 29.616 -20.456 -24.613 1.00 96.44 559 ASN A N 1
ATOM 4601 C CA . ASN A 1 559 ? 28.856 -19.971 -25.759 1.00 96.44 559 ASN A CA 1
ATOM 4602 C C . ASN A 1 559 ? 29.419 -20.668 -27.005 1.00 96.44 559 ASN A C 1
ATOM 4604 O O . ASN A 1 559 ? 30.518 -20.350 -27.463 1.00 96.44 559 ASN A O 1
ATOM 4608 N N . GLU A 1 560 ? 28.668 -21.632 -27.533 1.00 96.25 560 GLU A N 1
ATOM 4609 C CA . GLU A 1 560 ? 29.069 -22.450 -28.684 1.00 96.25 560 GLU A CA 1
ATOM 4610 C C . GLU A 1 560 ? 29.005 -21.669 -30.004 1.00 96.25 560 GLU A C 1
ATOM 4612 O O . GLU A 1 560 ? 29.643 -22.044 -30.984 1.00 96.25 560 GLU A O 1
ATOM 4617 N N . THR A 1 561 ? 28.245 -20.571 -30.040 1.00 95.81 561 THR A N 1
ATOM 4618 C CA . THR A 1 561 ? 28.082 -19.741 -31.242 1.00 95.81 561 THR A CA 1
ATOM 4619 C C . THR A 1 561 ? 29.265 -18.800 -31.444 1.00 95.81 561 THR A C 1
ATOM 4621 O O . THR A 1 561 ? 29.784 -18.688 -32.553 1.00 95.81 561 THR A O 1
ATOM 4624 N N . ASP A 1 562 ? 29.712 -18.147 -30.372 1.00 94.38 562 ASP A N 1
ATOM 4625 C CA . ASP A 1 562 ? 30.774 -17.137 -30.416 1.00 94.38 562 ASP A CA 1
ATOM 4626 C C . ASP A 1 562 ? 32.130 -17.670 -29.912 1.00 94.38 562 ASP A C 1
ATOM 4628 O O . ASP A 1 562 ? 33.124 -16.948 -29.933 1.00 94.38 562 ASP A O 1
ATOM 4632 N N . ASN A 1 563 ? 32.196 -18.941 -29.489 1.00 93.12 563 ASN A N 1
ATOM 4633 C CA . ASN A 1 563 ? 33.384 -19.596 -28.920 1.00 93.12 563 ASN A CA 1
ATOM 4634 C C . ASN A 1 563 ? 33.976 -18.855 -27.707 1.00 93.12 563 ASN A C 1
ATOM 4636 O O . ASN A 1 563 ? 35.194 -18.777 -27.535 1.00 93.12 563 ASN A O 1
ATOM 4640 N N . VAL A 1 564 ? 33.105 -18.325 -26.848 1.00 95.25 564 VAL A N 1
ATOM 4641 C CA . VAL A 1 564 ? 33.475 -17.665 -25.587 1.00 95.25 564 VAL A CA 1
ATOM 4642 C C . VAL A 1 564 ? 33.163 -18.598 -24.422 1.00 95.25 564 VAL A C 1
ATOM 4644 O O . VAL A 1 564 ? 32.171 -19.324 -24.456 1.00 95.25 564 VAL A O 1
ATOM 4647 N N . GLN A 1 565 ? 33.987 -18.572 -23.378 1.00 95.25 565 GLN A N 1
ATOM 4648 C CA . GLN A 1 565 ? 33.753 -19.340 -22.157 1.00 95.25 565 GLN A CA 1
ATOM 4649 C C . GLN A 1 565 ? 33.780 -18.450 -20.914 1.00 95.25 565 GLN A C 1
ATOM 4651 O O . GLN A 1 565 ? 34.478 -17.437 -20.885 1.00 95.25 565 GLN A O 1
ATOM 4656 N N . CYS A 1 566 ? 33.021 -18.844 -19.898 1.00 96.25 566 CYS A N 1
ATOM 4657 C CA . CYS A 1 566 ? 32.944 -18.200 -18.595 1.00 96.25 566 CYS A CA 1
ATOM 4658 C C . CYS A 1 566 ? 32.960 -19.275 -17.501 1.00 96.25 566 CYS A C 1
ATOM 4660 O O . CYS A 1 566 ? 32.426 -20.368 -17.690 1.00 96.25 566 CYS A O 1
ATOM 4662 N N . GLU A 1 567 ? 33.580 -18.966 -16.369 1.00 97.38 567 GLU A N 1
ATOM 4663 C CA . GLU A 1 567 ? 33.681 -19.861 -15.220 1.00 97.38 567 GLU A CA 1
ATOM 4664 C C . GLU A 1 567 ? 32.838 -19.313 -14.070 1.00 97.38 567 GLU A C 1
ATOM 4666 O O . GLU A 1 567 ? 32.911 -18.127 -13.753 1.00 97.38 567 GLU A O 1
ATOM 4671 N N . VAL A 1 568 ? 32.057 -20.185 -13.433 1.00 97.81 568 VAL A N 1
ATOM 4672 C CA . VAL A 1 568 ? 31.342 -19.882 -12.188 1.00 97.81 568 VAL A CA 1
ATOM 4673 C C . VAL A 1 568 ? 31.910 -20.779 -11.085 1.00 97.81 568 VAL A C 1
ATOM 4675 O O . VAL A 1 568 ? 31.619 -21.982 -11.065 1.00 97.81 568 VAL A O 1
ATOM 4678 N N . PRO A 1 569 ? 32.742 -20.232 -10.180 1.00 97.94 569 PRO A N 1
ATOM 4679 C CA . PRO A 1 569 ? 33.282 -20.971 -9.046 1.00 97.94 569 PRO A CA 1
ATOM 4680 C C . PRO A 1 569 ? 32.193 -21.377 -8.050 1.00 97.94 569 PRO A C 1
ATOM 4682 O O . PRO A 1 569 ? 31.285 -20.602 -7.737 1.00 97.94 569 PRO A O 1
ATOM 4685 N N . VAL A 1 570 ? 32.310 -22.590 -7.513 1.00 97.12 570 VAL A N 1
ATOM 4686 C CA . VAL A 1 570 ? 31.439 -23.134 -6.469 1.00 97.12 570 VAL A CA 1
ATOM 4687 C C . VAL A 1 570 ? 32.290 -23.685 -5.331 1.00 97.12 570 VAL A C 1
ATOM 4689 O O . VAL A 1 570 ? 33.174 -24.518 -5.540 1.00 97.12 570 VAL A O 1
ATOM 4692 N N . LEU A 1 571 ? 31.992 -23.236 -4.116 1.00 95.94 571 LEU A N 1
ATOM 4693 C CA . LEU A 1 571 ? 32.661 -23.622 -2.882 1.00 95.94 571 LEU A CA 1
ATOM 4694 C C . LEU A 1 571 ? 31.651 -24.261 -1.930 1.00 95.94 571 LEU A C 1
ATOM 4696 O O . LEU A 1 571 ? 30.571 -23.728 -1.699 1.00 95.94 571 LEU A O 1
ATOM 4700 N N . VAL A 1 572 ? 32.020 -25.383 -1.329 1.00 95.38 572 VAL A N 1
ATOM 4701 C CA . VAL A 1 572 ? 31.321 -25.980 -0.193 1.00 95.38 572 VAL A CA 1
ATOM 4702 C C . VAL A 1 572 ? 32.188 -25.785 1.039 1.00 95.38 572 VAL A C 1
ATOM 4704 O O . VAL A 1 572 ? 33.308 -26.286 1.091 1.00 95.38 572 VAL A O 1
ATOM 4707 N N . SER A 1 573 ? 31.675 -25.056 2.026 1.00 92.75 573 SER A N 1
ATOM 4708 C CA . SER A 1 573 ? 32.351 -24.783 3.295 1.00 92.75 573 SER A CA 1
ATOM 4709 C C . SER A 1 573 ? 31.601 -25.476 4.436 1.00 92.75 573 SER A C 1
ATOM 4711 O O . SER A 1 573 ? 30.601 -24.939 4.917 1.00 92.75 573 SER A O 1
ATOM 4713 N N . PRO A 1 574 ? 32.033 -26.674 4.867 1.00 90.94 574 PRO A N 1
ATOM 4714 C CA . PRO A 1 574 ? 31.312 -27.450 5.865 1.00 90.94 574 PRO A CA 1
ATOM 4715 C C . PRO A 1 574 ? 31.299 -26.747 7.225 1.00 90.94 574 PRO A C 1
ATOM 4717 O O . PRO A 1 574 ? 32.292 -26.163 7.665 1.00 90.94 574 PRO A O 1
ATOM 4720 N N . VAL A 1 575 ? 30.174 -26.869 7.926 1.00 90.44 575 VAL A N 1
ATOM 4721 C CA . VAL A 1 575 ? 30.035 -26.488 9.339 1.00 90.44 575 VAL A CA 1
ATOM 4722 C C . VAL A 1 575 ? 29.959 -27.743 10.212 1.00 90.44 575 VAL A C 1
ATOM 4724 O O . VAL A 1 575 ? 29.593 -28.810 9.709 1.00 90.44 575 VAL A O 1
ATOM 4727 N N . PRO A 1 576 ? 30.305 -27.668 11.512 1.00 88.88 576 PRO A N 1
ATOM 4728 C CA . PRO A 1 576 ? 30.224 -28.827 12.392 1.00 88.88 576 PRO A CA 1
ATOM 4729 C C . PRO A 1 576 ? 28.830 -29.473 12.382 1.00 88.88 576 PRO A C 1
ATOM 4731 O O . PRO A 1 576 ? 27.800 -28.799 12.309 1.00 88.88 576 PRO A O 1
ATOM 4734 N N . ALA A 1 577 ? 28.796 -30.804 12.455 1.00 83.44 577 ALA A N 1
ATOM 4735 C CA . ALA A 1 577 ? 27.546 -31.553 12.430 1.00 83.44 577 ALA A CA 1
ATOM 4736 C C . ALA A 1 577 ? 26.630 -31.150 13.600 1.00 83.44 577 ALA A C 1
ATOM 4738 O O . ALA A 1 577 ? 27.078 -31.034 14.740 1.00 83.44 577 ALA A O 1
ATOM 4739 N N . GLY A 1 578 ? 25.338 -30.963 13.313 1.00 78.88 578 GLY A N 1
ATOM 4740 C CA . GLY A 1 578 ? 24.345 -30.542 14.305 1.00 78.88 578 GLY A CA 1
ATOM 4741 C C . GLY A 1 578 ? 24.328 -29.038 14.601 1.00 78.88 578 GLY A C 1
ATOM 4742 O O . GLY A 1 578 ? 23.576 -28.617 15.475 1.00 78.88 578 GLY A O 1
ATOM 4743 N N . CYS A 1 579 ? 25.115 -28.219 13.892 1.00 83.50 579 CYS A N 1
ATOM 4744 C CA . CYS A 1 579 ? 25.013 -26.765 13.993 1.00 83.50 579 CYS A CA 1
ATOM 4745 C C . CYS A 1 579 ? 23.661 -26.258 13.475 1.00 83.50 579 CYS A C 1
ATOM 4747 O O . CYS A 1 579 ? 23.320 -26.415 12.302 1.00 83.50 579 CYS A O 1
ATOM 4749 N N . GLU A 1 580 ? 22.923 -25.589 14.353 1.00 86.88 580 GLU A N 1
ATOM 4750 C CA . GLU A 1 580 ? 21.720 -24.843 14.006 1.00 86.88 580 GLU A CA 1
ATOM 4751 C C . GLU A 1 580 ? 22.087 -23.416 13.586 1.00 86.88 580 GLU A C 1
ATOM 4753 O O . GLU A 1 580 ? 22.997 -22.802 14.143 1.00 86.88 580 GLU A O 1
ATOM 4758 N N . ASN A 1 581 ? 21.372 -22.895 12.588 1.00 90.94 581 ASN A N 1
ATOM 4759 C CA . ASN A 1 581 ? 21.519 -21.525 12.089 1.00 90.94 581 ASN A CA 1
ATOM 4760 C C . ASN A 1 581 ? 22.982 -21.100 11.798 1.00 90.94 581 ASN A C 1
ATOM 4762 O O . ASN A 1 581 ? 23.451 -20.102 12.353 1.00 90.94 581 ASN A O 1
ATOM 4766 N N . PRO A 1 582 ? 23.733 -21.839 10.954 1.00 92.62 582 PRO A N 1
ATOM 4767 C CA . PRO A 1 582 ? 25.066 -21.421 10.543 1.00 92.62 582 PRO A CA 1
ATOM 4768 C C . PRO A 1 582 ? 25.050 -20.181 9.649 1.00 92.62 582 PRO A C 1
ATOM 4770 O O . PRO A 1 582 ? 24.119 -19.968 8.865 1.00 92.62 582 PRO A O 1
ATOM 4773 N N . GLU A 1 583 ? 26.137 -19.420 9.753 1.00 92.38 583 GLU A N 1
ATOM 4774 C CA . GLU A 1 583 ? 26.482 -18.306 8.878 1.00 92.38 583 GLU A CA 1
ATOM 4775 C C . GLU A 1 583 ? 26.614 -18.777 7.431 1.00 92.38 583 GLU A C 1
ATOM 4777 O O . GLU A 1 583 ? 27.386 -19.683 7.122 1.00 92.38 583 GLU A O 1
ATOM 4782 N N . GLU A 1 584 ? 25.892 -18.113 6.537 1.00 87.44 584 GLU A N 1
ATOM 4783 C CA . GLU A 1 584 ? 25.927 -18.347 5.104 1.00 87.44 584 GLU A CA 1
ATOM 4784 C C . GLU A 1 584 ? 25.853 -17.008 4.373 1.00 87.44 584 GLU A C 1
ATOM 4786 O O . GLU A 1 584 ? 25.060 -16.155 4.742 1.00 87.44 584 GLU A O 1
ATOM 4791 N N . ALA A 1 585 ? 26.671 -16.793 3.337 1.00 85.44 585 ALA A N 1
ATOM 4792 C CA . ALA A 1 585 ? 26.651 -15.557 2.541 1.00 85.44 585 ALA A CA 1
ATOM 4793 C C . ALA A 1 585 ? 26.774 -14.247 3.364 1.00 85.44 585 ALA A C 1
ATOM 4795 O O . ALA A 1 585 ? 26.235 -13.212 2.976 1.00 85.44 585 ALA A O 1
ATOM 4796 N N . GLY A 1 586 ? 27.516 -14.284 4.479 1.00 89.38 586 GLY A N 1
ATOM 4797 C CA . GLY A 1 586 ? 27.742 -13.125 5.350 1.00 89.38 586 GLY A CA 1
ATOM 4798 C C . GLY A 1 586 ? 26.605 -12.837 6.335 1.00 89.38 586 GLY A C 1
ATOM 4799 O O . GLY A 1 586 ? 26.500 -11.710 6.825 1.00 89.38 586 GLY A O 1
ATOM 4800 N N . VAL A 1 587 ? 25.729 -13.816 6.584 1.00 92.56 587 VAL A N 1
ATOM 4801 C CA . VAL A 1 587 ? 24.525 -13.641 7.398 1.00 92.56 587 VAL A CA 1
ATOM 4802 C C . VAL A 1 587 ? 24.106 -14.905 8.153 1.00 92.56 587 VAL A C 1
ATOM 4804 O O . VAL A 1 587 ? 24.289 -16.023 7.683 1.00 92.56 587 VAL A O 1
ATOM 4807 N N . VAL A 1 588 ? 23.472 -14.723 9.312 1.00 93.69 588 VAL A N 1
ATOM 4808 C CA . VAL A 1 588 ? 22.718 -15.752 10.047 1.00 93.69 588 VAL A CA 1
ATOM 4809 C C . VAL A 1 588 ? 21.273 -15.283 10.165 1.00 93.69 588 VAL A C 1
ATOM 4811 O O . VAL A 1 588 ? 21.027 -14.210 10.705 1.00 93.69 588 VAL A O 1
ATOM 4814 N N . SER A 1 589 ? 20.308 -16.076 9.702 1.00 91.50 589 SER A N 1
ATOM 4815 C CA . SER A 1 589 ? 18.878 -15.784 9.865 1.00 91.50 589 SER A CA 1
ATOM 4816 C C . SER A 1 589 ? 18.200 -16.862 10.695 1.00 91.50 589 SER A C 1
ATOM 4818 O O . SER A 1 589 ? 18.417 -18.052 10.462 1.00 91.50 589 SER A O 1
ATOM 4820 N N . VAL A 1 590 ? 17.388 -16.442 11.665 1.00 93.19 590 VAL A N 1
ATOM 4821 C CA . VAL A 1 590 ? 16.720 -17.338 12.614 1.00 93.19 590 VAL A CA 1
ATOM 4822 C C . VAL A 1 590 ? 15.228 -17.025 12.662 1.00 93.19 590 VAL A C 1
ATOM 4824 O O . VAL A 1 590 ? 14.827 -15.909 12.995 1.00 93.19 590 VAL A O 1
ATOM 4827 N N . SER A 1 591 ? 14.409 -18.030 12.344 1.00 90.25 591 SER A N 1
ATOM 4828 C CA . SER A 1 591 ? 12.948 -17.999 12.496 1.00 90.25 591 SER A CA 1
ATOM 4829 C C . SER A 1 591 ? 12.556 -18.451 13.901 1.00 90.25 591 SER A C 1
ATOM 4831 O O . SER A 1 591 ? 13.171 -19.362 14.452 1.00 90.25 591 SER A O 1
ATOM 4833 N N . VAL A 1 592 ? 11.511 -17.847 14.470 1.00 92.81 592 VAL A N 1
ATOM 4834 C CA . VAL A 1 592 ? 10.952 -18.268 15.772 1.00 92.81 592 VAL A CA 1
ATOM 4835 C C . VAL A 1 592 ? 9.827 -19.300 15.645 1.00 92.81 592 VAL A C 1
ATOM 4837 O O . VAL A 1 592 ? 9.266 -19.736 16.649 1.00 92.81 592 VAL A O 1
ATOM 4840 N N . THR A 1 593 ? 9.478 -19.672 14.413 1.00 91.00 593 THR A N 1
ATOM 4841 C CA . THR A 1 593 ? 8.338 -20.543 14.096 1.00 91.00 593 THR A CA 1
ATOM 4842 C C . THR A 1 593 ? 8.447 -21.889 14.809 1.00 91.00 593 THR A C 1
ATOM 4844 O O . THR A 1 593 ? 9.501 -22.525 14.793 1.00 91.00 593 THR A O 1
ATOM 4847 N N . GLY A 1 594 ? 7.354 -22.334 15.432 1.00 88.69 594 GLY A N 1
ATOM 4848 C CA . GLY A 1 594 ? 7.292 -23.602 16.162 1.00 88.69 594 GLY A CA 1
ATOM 4849 C C . GLY A 1 594 ? 8.006 -23.638 17.524 1.00 88.69 594 GLY A C 1
ATOM 4850 O O . GLY A 1 594 ? 7.940 -24.665 18.205 1.00 88.69 594 GLY A O 1
ATOM 4851 N N . LEU A 1 595 ? 8.645 -22.547 17.969 1.00 89.44 595 LEU A N 1
ATOM 4852 C CA . LEU A 1 595 ? 9.304 -22.476 19.276 1.00 89.44 595 LEU A CA 1
ATOM 4853 C C . LEU A 1 595 ? 8.324 -22.574 20.460 1.00 89.44 595 LEU A C 1
ATOM 4855 O O . LEU A 1 595 ? 7.386 -21.794 20.585 1.00 89.44 595 LEU A O 1
ATOM 4859 N N . ARG A 1 596 ? 8.599 -23.466 21.417 1.00 91.44 596 ARG A N 1
ATOM 4860 C CA . ARG A 1 596 ? 7.826 -23.575 22.666 1.00 91.44 596 ARG A CA 1
ATOM 4861 C C . ARG A 1 596 ? 8.718 -23.332 23.875 1.00 91.44 596 ARG A C 1
ATOM 4863 O O . ARG A 1 596 ? 9.584 -24.150 24.170 1.00 91.44 596 ARG A O 1
ATOM 4870 N N . VAL A 1 597 ? 8.488 -22.225 24.576 1.00 94.25 597 VAL A N 1
ATOM 4871 C CA . VAL A 1 597 ? 9.256 -21.808 25.759 1.00 94.25 597 VAL A CA 1
ATOM 4872 C C . VAL A 1 597 ? 8.303 -21.195 26.789 1.00 94.25 597 VAL A C 1
ATOM 4874 O O . VAL A 1 597 ? 7.398 -20.452 26.419 1.00 94.25 597 VAL A O 1
ATOM 4877 N N . ASP A 1 598 ? 8.486 -21.509 28.078 1.00 94.69 598 ASP A N 1
ATOM 4878 C CA . ASP A 1 598 ? 7.674 -20.918 29.155 1.00 94.69 598 ASP A CA 1
ATOM 4879 C C . ASP A 1 598 ? 7.841 -19.393 29.201 1.00 94.69 598 ASP A C 1
ATOM 4881 O O . ASP A 1 598 ? 8.947 -18.868 29.079 1.00 94.69 598 ASP A O 1
ATOM 4885 N N . GLY A 1 599 ? 6.737 -18.675 29.401 1.00 94.62 599 GLY A N 1
ATOM 4886 C CA . GLY A 1 599 ? 6.722 -17.212 29.399 1.00 94.62 599 GLY A CA 1
ATOM 4887 C C . GLY A 1 599 ? 6.668 -16.558 28.015 1.00 94.62 599 GLY A C 1
ATOM 4888 O O . GLY A 1 599 ? 6.607 -15.328 27.937 1.00 94.62 599 GLY A O 1
ATOM 4889 N N . PHE A 1 600 ? 6.624 -17.364 26.950 1.00 96.12 600 PHE A N 1
ATOM 4890 C CA . PHE A 1 600 ? 6.360 -16.927 25.583 1.00 96.12 600 PHE A CA 1
ATOM 4891 C C . PHE A 1 600 ? 5.156 -17.662 24.994 1.00 96.12 600 PHE A C 1
ATOM 4893 O O . PHE A 1 600 ? 4.924 -18.837 25.284 1.00 96.12 600 PHE A O 1
ATOM 4900 N N . ARG A 1 601 ? 4.389 -16.979 24.143 1.00 94.75 601 ARG A N 1
ATOM 4901 C CA . ARG A 1 601 ? 3.315 -17.593 23.354 1.00 94.75 601 ARG A CA 1
ATOM 4902 C C . ARG A 1 601 ? 3.581 -17.413 21.869 1.00 94.75 601 ARG A C 1
ATOM 4904 O O . ARG A 1 601 ? 4.015 -16.349 21.433 1.00 94.75 601 ARG A O 1
ATOM 4911 N N . LEU A 1 602 ? 3.308 -18.468 21.110 1.00 94.62 602 LEU A N 1
ATOM 4912 C CA . LEU A 1 602 ? 3.287 -18.412 19.656 1.00 94.62 602 LEU A CA 1
ATOM 4913 C C . LEU A 1 602 ? 1.899 -18.019 19.173 1.00 94.62 602 LEU A C 1
ATOM 4915 O O . LEU A 1 602 ? 0.896 -18.564 19.634 1.00 94.62 602 LEU A O 1
ATOM 4919 N N . ILE A 1 603 ? 1.866 -17.115 18.205 1.00 94.88 603 ILE A N 1
ATOM 4920 C CA . ILE A 1 603 ? 0.676 -16.749 17.454 1.00 94.88 603 ILE A CA 1
ATOM 4921 C C . ILE A 1 603 ? 0.874 -17.222 16.012 1.00 94.88 603 ILE A C 1
ATOM 4923 O O . ILE A 1 603 ? 1.702 -16.677 15.275 1.00 94.88 603 ILE A O 1
ATOM 4927 N N . SER A 1 604 ? 0.136 -18.262 15.625 1.00 93.38 604 SER A N 1
ATOM 4928 C CA . SER A 1 604 ? 0.283 -18.901 14.317 1.00 93.38 604 SER A CA 1
ATOM 4929 C C . SER A 1 604 ? -0.184 -18.023 13.164 1.00 93.38 604 SER A C 1
ATOM 4931 O O . SER A 1 604 ? -1.168 -17.300 13.290 1.00 93.38 604 SER A O 1
ATOM 4933 N N . TYR A 1 605 ? 0.520 -18.094 12.033 1.00 92.50 605 TYR A N 1
ATOM 4934 C CA . TYR A 1 605 ? 0.248 -17.288 10.834 1.00 92.50 605 TYR A CA 1
ATOM 4935 C C . TYR A 1 605 ? 0.283 -15.763 11.060 1.00 92.50 605 TYR A C 1
ATOM 4937 O O . TYR A 1 605 ? -0.351 -15.005 10.327 1.00 92.50 605 TYR A O 1
ATOM 4945 N N . LEU A 1 606 ? 1.028 -15.292 12.067 1.00 94.06 606 LEU A N 1
ATOM 4946 C CA . LEU A 1 606 ? 1.293 -13.863 12.291 1.00 94.06 606 LEU A CA 1
ATOM 4947 C C . LEU A 1 606 ? 2.779 -13.500 12.122 1.00 94.06 606 LEU A C 1
ATOM 4949 O O . LEU A 1 606 ? 3.175 -12.346 12.286 1.00 94.06 606 LEU A O 1
ATOM 4953 N N . GLY A 1 607 ? 3.614 -14.472 11.745 1.00 92.38 607 GLY A N 1
ATOM 4954 C CA . GLY A 1 607 ? 4.964 -14.204 11.268 1.00 92.38 607 GLY A CA 1
ATOM 4955 C C . GLY A 1 607 ? 4.938 -13.302 10.031 1.00 92.38 607 GLY A C 1
ATOM 4956 O O . GLY A 1 607 ? 3.976 -13.285 9.257 1.00 92.38 607 GLY A O 1
ATOM 4957 N N . ARG A 1 608 ? 5.992 -12.509 9.850 1.00 91.44 608 ARG A N 1
ATOM 4958 C CA . ARG A 1 608 ? 6.107 -11.601 8.708 1.00 91.44 608 ARG A CA 1
ATOM 4959 C C . ARG A 1 608 ? 6.353 -12.405 7.436 1.00 91.44 608 ARG A C 1
ATOM 4961 O O . ARG A 1 608 ? 7.359 -13.097 7.383 1.00 91.44 608 ARG A O 1
ATOM 4968 N N . GLU A 1 609 ? 5.524 -12.252 6.406 1.00 90.44 609 GLU A N 1
ATOM 4969 C CA . GLU A 1 609 ? 5.549 -13.047 5.159 1.00 90.44 609 GLU A CA 1
ATOM 4970 C C . GLU A 1 609 ? 5.171 -14.528 5.344 1.00 90.44 609 GLU A C 1
ATOM 4972 O O . GLU A 1 609 ? 4.311 -15.015 4.616 1.00 90.44 609 GLU A O 1
ATOM 4977 N N . GLU A 1 610 ? 5.741 -15.218 6.332 1.00 89.44 610 GLU A N 1
ATOM 4978 C CA . GLU A 1 610 ? 5.405 -16.597 6.689 1.00 89.44 610 GLU A CA 1
ATOM 4979 C C . GLU A 1 610 ? 5.728 -16.911 8.159 1.00 89.44 610 GLU A C 1
ATOM 4981 O O . GLU A 1 610 ? 6.499 -16.201 8.814 1.00 89.44 610 GLU A O 1
ATOM 4986 N N . GLY A 1 611 ? 5.151 -18.005 8.664 1.00 91.31 611 GLY A N 1
ATOM 4987 C CA . GLY A 1 611 ? 5.474 -18.575 9.974 1.00 91.31 611 GLY A CA 1
ATOM 4988 C C . GLY A 1 611 ? 4.712 -17.956 11.145 1.00 91.31 611 GLY A C 1
ATOM 4989 O O . GLY A 1 611 ? 3.654 -17.345 10.976 1.00 91.31 611 GLY A O 1
ATOM 4990 N N . ASP A 1 612 ? 5.251 -18.123 12.349 1.00 94.19 612 ASP A N 1
ATOM 4991 C CA . ASP A 1 612 ? 4.605 -17.690 13.591 1.00 94.19 612 ASP A CA 1
ATOM 4992 C C . ASP A 1 612 ? 5.200 -16.383 14.135 1.00 94.19 612 ASP A C 1
ATOM 4994 O O . ASP A 1 612 ? 6.315 -15.978 13.794 1.00 94.19 612 ASP A O 1
ATOM 4998 N N . LEU A 1 613 ? 4.457 -15.743 15.036 1.00 96.12 613 LEU A N 1
ATOM 4999 C CA . LEU A 1 613 ? 4.938 -14.644 15.863 1.00 96.12 613 LEU A CA 1
ATOM 5000 C C . LEU A 1 613 ? 5.181 -15.138 17.294 1.00 96.12 613 LEU A C 1
ATOM 5002 O O . LEU A 1 613 ? 4.298 -15.749 17.887 1.00 96.12 613 LEU A O 1
ATOM 5006 N N . LEU A 1 614 ? 6.350 -14.851 17.866 1.00 96.56 614 LEU A N 1
ATOM 5007 C CA . LEU A 1 614 ? 6.679 -15.175 19.254 1.00 96.56 614 LEU A CA 1
ATOM 5008 C C . LEU A 1 614 ? 6.547 -13.926 20.124 1.00 96.56 614 LEU A C 1
ATOM 5010 O O . LEU A 1 614 ? 7.324 -12.985 19.967 1.00 96.56 614 LEU A O 1
ATOM 5014 N N . GLU A 1 615 ? 5.603 -13.928 21.061 1.00 96.38 615 GLU A N 1
ATOM 5015 C CA . GLU A 1 615 ? 5.381 -12.831 22.005 1.00 96.38 615 GLU A CA 1
ATOM 5016 C C . GLU A 1 615 ? 5.796 -13.227 23.427 1.00 96.38 615 GLU A C 1
ATOM 5018 O O . GLU A 1 615 ? 5.431 -14.298 23.919 1.00 96.38 615 GLU A O 1
ATOM 5023 N N . GLY A 1 616 ? 6.550 -12.352 24.097 1.00 95.56 616 GLY A N 1
ATOM 5024 C CA . GLY A 1 616 ? 6.834 -12.470 25.525 1.00 95.56 616 GLY A CA 1
ATOM 5025 C C . GLY A 1 616 ? 5.694 -11.910 26.378 1.00 95.56 616 GLY A C 1
ATOM 5026 O O . GLY A 1 616 ? 5.339 -10.740 26.236 1.00 95.56 616 GLY A O 1
ATOM 5027 N N . TYR A 1 617 ? 5.160 -12.719 27.299 1.00 93.44 617 TYR A N 1
ATOM 5028 C CA . TYR A 1 617 ? 4.073 -12.308 28.207 1.00 93.44 617 TYR A CA 1
ATOM 5029 C C . TYR A 1 617 ? 4.445 -12.377 29.697 1.00 93.44 617 TYR A C 1
ATOM 5031 O O . TYR A 1 617 ? 3.710 -11.863 30.538 1.00 93.44 617 TYR A O 1
ATOM 5039 N N . LYS A 1 618 ? 5.569 -13.015 30.049 1.00 96.06 618 LYS A N 1
ATOM 5040 C CA . LYS A 1 618 ? 6.037 -13.172 31.436 1.00 96.06 618 LYS A CA 1
ATOM 5041 C C . LYS A 1 618 ? 7.377 -12.471 31.621 1.00 96.06 618 LYS A C 1
ATOM 5043 O O . LYS A 1 618 ? 8.379 -12.910 31.059 1.00 96.06 618 LYS A O 1
ATOM 5048 N N . GLU A 1 619 ? 7.399 -11.409 32.423 1.00 96.44 619 GLU A N 1
ATOM 5049 C CA . GLU A 1 619 ? 8.616 -10.644 32.717 1.00 96.44 619 GLU A CA 1
ATOM 5050 C C . GLU A 1 619 ? 9.759 -11.559 33.190 1.00 96.44 619 GLU A C 1
ATOM 5052 O O . GLU A 1 619 ? 9.574 -12.466 34.006 1.00 96.44 619 GLU A O 1
ATOM 5057 N N . GLY A 1 620 ? 10.957 -11.332 32.650 1.00 96.06 620 GLY A N 1
ATOM 5058 C CA . GLY A 1 620 ? 12.161 -12.074 33.003 1.00 96.06 620 GLY A CA 1
ATOM 5059 C C . GLY A 1 620 ? 12.307 -13.450 32.350 1.00 96.06 620 GLY A C 1
ATOM 5060 O O . GLY A 1 620 ? 13.385 -14.032 32.485 1.00 96.06 620 GLY A O 1
ATOM 5061 N N . ALA A 1 621 ? 11.295 -13.955 31.633 1.00 97.12 621 ALA A N 1
ATOM 5062 C CA . ALA A 1 621 ? 11.419 -15.176 30.839 1.00 97.12 621 ALA A CA 1
ATOM 5063 C C . ALA A 1 621 ? 12.468 -15.011 29.725 1.00 97.12 621 ALA A C 1
ATOM 5065 O O . ALA A 1 621 ? 12.635 -13.918 29.180 1.00 97.12 621 ALA A O 1
ATOM 5066 N N . GLU A 1 622 ? 13.174 -16.095 29.391 1.00 97.00 622 GLU A N 1
ATOM 5067 C CA . GLU A 1 622 ? 14.246 -16.106 28.390 1.00 97.00 622 GLU A CA 1
ATOM 5068 C C . GLU A 1 622 ? 13.965 -17.137 27.285 1.00 97.00 622 GLU A C 1
ATOM 5070 O O . GLU A 1 622 ? 13.565 -18.261 27.580 1.00 97.00 622 GLU A O 1
ATOM 5075 N N . ALA A 1 623 ? 14.210 -16.764 26.027 1.00 96.94 623 ALA A N 1
ATOM 5076 C CA . ALA A 1 623 ? 14.201 -17.654 24.866 1.00 96.94 623 ALA A CA 1
ATOM 5077 C C . ALA A 1 623 ? 15.569 -17.607 24.173 1.00 96.94 623 ALA A C 1
ATOM 5079 O O . ALA A 1 623 ? 16.008 -16.538 23.743 1.00 96.94 623 ALA A O 1
ATOM 5080 N N . SER A 1 624 ? 16.244 -18.754 24.078 1.00 96.19 624 SER A N 1
ATOM 5081 C CA . SER A 1 624 ? 17.613 -18.868 23.561 1.00 96.19 624 SER A CA 1
ATOM 5082 C C . SER A 1 624 ? 17.656 -19.603 22.226 1.00 96.19 624 SER A C 1
ATOM 5084 O O . SER A 1 624 ? 17.018 -20.639 22.057 1.00 96.19 624 SER A O 1
ATOM 5086 N N . PHE A 1 625 ? 18.456 -19.079 21.302 1.00 96.06 625 PHE A N 1
ATOM 5087 C CA . PHE A 1 625 ? 18.597 -19.566 19.937 1.00 96.06 625 PHE A CA 1
ATOM 5088 C C . PHE A 1 625 ? 20.072 -19.862 19.642 1.00 96.06 625 PHE A C 1
ATOM 5090 O O . PHE A 1 625 ? 20.906 -18.956 19.766 1.00 96.06 625 PHE A O 1
ATOM 5097 N N . PRO A 1 626 ? 20.422 -21.102 19.263 1.00 95.88 626 PRO A N 1
ATOM 5098 C CA . PRO A 1 626 ? 21.773 -21.429 18.831 1.00 95.88 626 PRO A CA 1
ATOM 5099 C C . PRO A 1 626 ? 22.075 -20.797 17.467 1.00 95.88 626 PRO A C 1
ATOM 5101 O O . PRO A 1 626 ? 21.238 -20.808 16.562 1.00 95.88 626 PRO A O 1
ATOM 5104 N N . VAL A 1 627 ? 23.286 -20.261 17.327 1.00 95.75 627 VAL A N 1
ATOM 5105 C CA . VAL A 1 627 ? 23.839 -19.746 16.069 1.00 95.75 627 VAL A CA 1
ATOM 5106 C C . VAL A 1 627 ? 25.286 -20.204 15.914 1.00 95.75 627 VAL A C 1
ATOM 5108 O O . VAL A 1 627 ? 25.975 -20.452 16.908 1.00 95.75 627 VAL A O 1
ATOM 5111 N N . TYR A 1 628 ? 25.765 -20.303 14.676 1.00 95.31 628 TYR A N 1
ATOM 5112 C CA . TYR A 1 628 ? 27.155 -20.662 14.400 1.00 95.31 628 TYR A CA 1
ATOM 5113 C C . TYR A 1 628 ? 27.806 -19.671 13.435 1.00 95.31 628 TYR A C 1
ATOM 5115 O O . TYR A 1 628 ? 27.341 -19.521 12.306 1.00 95.31 628 TYR A O 1
ATOM 5123 N N . PHE A 1 629 ? 28.900 -19.033 13.858 1.00 95.81 629 PHE A N 1
ATOM 5124 C CA . PHE A 1 629 ? 29.673 -18.113 13.021 1.00 95.81 629 PHE A CA 1
ATOM 5125 C C . PHE A 1 629 ? 30.917 -18.790 12.454 1.00 95.81 629 PHE A C 1
ATOM 5127 O O . PHE A 1 629 ? 31.724 -19.371 13.186 1.00 95.81 629 PHE A O 1
ATOM 5134 N N . SER A 1 630 ? 31.082 -18.674 11.141 1.00 92.88 630 SER A N 1
ATOM 5135 C CA . SER A 1 630 ? 32.280 -19.079 10.405 1.00 92.88 630 SER A CA 1
ATOM 5136 C C . SER A 1 630 ? 33.341 -17.972 10.394 1.00 92.88 630 SER A C 1
ATOM 5138 O O . SER A 1 630 ? 34.527 -18.269 10.216 1.00 92.88 630 SER A O 1
ATOM 5140 N N . SER A 1 631 ? 32.922 -16.728 10.628 1.00 94.62 631 SER A N 1
ATOM 5141 C CA . SER A 1 631 ? 33.755 -15.538 10.824 1.00 94.62 631 SER A CA 1
ATOM 5142 C C . SER A 1 631 ? 33.834 -15.091 12.295 1.00 94.62 631 SER A C 1
ATOM 5144 O O . SER A 1 631 ? 33.091 -15.561 13.155 1.00 94.62 631 SER A O 1
ATOM 5146 N N . GLU A 1 632 ? 34.778 -14.197 12.599 1.00 97.00 632 GLU A N 1
ATOM 5147 C CA . GLU A 1 632 ? 34.868 -13.488 13.882 1.00 97.00 632 GLU A CA 1
ATOM 5148 C C . GLU A 1 632 ? 34.822 -11.973 13.650 1.00 97.00 632 GLU A C 1
ATOM 5150 O O . GLU A 1 632 ? 35.338 -11.486 12.643 1.00 97.00 632 GLU A O 1
ATOM 5155 N N . GLY A 1 633 ? 34.212 -11.220 14.565 1.00 96.75 633 GLY A N 1
ATOM 5156 C CA . GLY A 1 633 ? 34.051 -9.777 14.406 1.00 96.75 633 GLY A CA 1
ATOM 5157 C C . GLY A 1 633 ? 32.942 -9.175 15.257 1.00 96.75 633 GLY A C 1
ATOM 5158 O O . GLY A 1 633 ? 32.281 -9.854 16.041 1.00 96.75 633 GLY A O 1
ATOM 5159 N N . GLU A 1 634 ? 32.756 -7.868 15.105 1.00 95.75 634 GLU A N 1
ATOM 5160 C CA . GLU A 1 634 ? 31.573 -7.164 15.595 1.00 95.75 634 GLU A CA 1
ATOM 5161 C C . GLU A 1 634 ? 30.480 -7.265 14.532 1.00 95.75 634 GLU A C 1
ATOM 5163 O O . GLU A 1 634 ? 30.689 -6.881 13.380 1.00 95.75 634 GLU A O 1
ATOM 5168 N N . PHE A 1 635 ? 29.320 -7.790 14.911 1.00 97.12 635 PHE A N 1
ATOM 5169 C CA . PHE A 1 635 ? 28.228 -8.067 13.979 1.00 97.12 635 PHE A CA 1
ATOM 5170 C C . PHE A 1 635 ? 27.016 -7.177 14.252 1.00 97.12 635 PHE A C 1
ATOM 5172 O O . PHE A 1 635 ? 26.816 -6.684 15.365 1.00 97.12 635 PHE A O 1
ATOM 5179 N N . LEU A 1 636 ? 26.184 -6.980 13.230 1.00 97.38 636 LEU A N 1
ATOM 5180 C CA . LEU A 1 636 ? 24.936 -6.227 13.347 1.00 97.38 636 LEU A CA 1
ATOM 5181 C C . LEU A 1 636 ? 23.761 -7.192 13.514 1.00 97.38 636 LEU A C 1
ATOM 5183 O O . LEU A 1 636 ? 23.485 -7.976 12.612 1.00 97.38 636 LEU A O 1
ATOM 5187 N N . LEU A 1 637 ? 23.045 -7.099 14.633 1.00 97.69 637 LEU A N 1
ATOM 5188 C CA . LEU A 1 637 ? 21.767 -7.774 14.844 1.00 97.69 637 LEU A CA 1
ATOM 5189 C C . LEU A 1 637 ? 20.616 -6.869 14.376 1.00 97.69 637 LEU A C 1
ATOM 5191 O O . LEU A 1 637 ? 20.492 -5.740 14.842 1.00 97.69 637 LEU A O 1
ATOM 5195 N N . GLU A 1 638 ? 19.762 -7.389 13.498 1.00 97.56 638 GLU A N 1
ATOM 5196 C CA . GLU A 1 638 ? 18.479 -6.822 13.067 1.00 97.56 638 GLU A CA 1
ATOM 5197 C C . GLU A 1 638 ? 17.345 -7.714 13.592 1.00 97.56 638 GLU A C 1
ATOM 5199 O O . GLU A 1 638 ? 17.290 -8.910 13.308 1.00 97.56 638 GLU A O 1
ATOM 5204 N N . ILE A 1 639 ? 16.431 -7.148 14.376 1.00 97.38 639 ILE A N 1
ATOM 5205 C CA . ILE A 1 639 ? 15.290 -7.850 14.976 1.00 97.38 639 ILE A CA 1
ATOM 5206 C C . ILE A 1 639 ? 14.027 -7.429 14.234 1.00 97.38 639 ILE A C 1
ATOM 5208 O O . ILE A 1 639 ? 13.739 -6.239 14.132 1.00 97.38 639 ILE A O 1
ATOM 5212 N N . HIS A 1 640 ? 13.251 -8.398 13.743 1.00 96.88 640 HIS A N 1
ATOM 5213 C CA . HIS A 1 640 ? 11.975 -8.136 13.078 1.00 96.88 640 HIS A CA 1
ATOM 5214 C C . HIS A 1 640 ? 10.854 -8.197 14.105 1.00 96.88 640 HIS A C 1
ATOM 5216 O O . HIS A 1 640 ? 10.222 -9.244 14.310 1.00 96.88 640 HIS A O 1
ATOM 5222 N N . ARG A 1 641 ? 10.632 -7.062 14.763 1.00 96.75 641 ARG A N 1
ATOM 5223 C CA . ARG A 1 641 ? 9.578 -6.905 15.753 1.00 96.75 641 ARG A CA 1
ATOM 5224 C C . ARG A 1 641 ? 8.239 -6.662 15.051 1.00 96.75 641 ARG A C 1
ATOM 5226 O O . ARG A 1 641 ? 8.157 -5.933 14.061 1.00 96.75 641 ARG A O 1
ATOM 5233 N N . PHE A 1 642 ? 7.182 -7.287 15.558 1.00 96.56 642 PHE A N 1
ATOM 5234 C CA . PHE A 1 642 ? 5.816 -6.965 15.163 1.00 96.56 642 PHE A CA 1
ATOM 5235 C C . PHE A 1 642 ? 5.461 -5.564 15.678 1.00 96.56 642 PHE A C 1
ATOM 5237 O O . PHE A 1 642 ? 5.668 -5.297 16.869 1.00 96.56 642 PHE A O 1
ATOM 5244 N N . PRO A 1 643 ? 4.970 -4.654 14.821 1.00 95.19 643 PRO A N 1
ATOM 5245 C CA . PRO A 1 643 ? 4.895 -3.237 15.153 1.00 95.19 643 PRO A CA 1
ATOM 5246 C C . PRO A 1 643 ? 3.644 -2.898 15.986 1.00 95.19 643 PRO A C 1
ATOM 5248 O O . PRO A 1 643 ? 2.958 -1.929 15.710 1.00 95.19 643 PRO A O 1
ATOM 5251 N N . SER A 1 644 ? 3.331 -3.662 17.039 1.00 93.00 644 SER A N 1
ATOM 5252 C CA . SER A 1 644 ? 2.286 -3.269 18.000 1.00 93.00 644 SER A CA 1
ATOM 5253 C C . SER A 1 644 ? 2.615 -1.932 18.678 1.00 93.00 644 SER A C 1
ATOM 5255 O O . SER A 1 644 ? 3.782 -1.609 18.906 1.00 93.00 644 SER A O 1
ATOM 5257 N N . LEU A 1 645 ? 1.599 -1.167 19.070 1.00 94.25 645 LEU A N 1
ATOM 5258 C CA . LEU A 1 645 ? 1.774 0.144 19.701 1.00 94.25 645 LEU A CA 1
ATOM 5259 C C . LEU A 1 645 ? 1.476 0.127 21.206 1.00 94.25 645 LEU A C 1
ATOM 5261 O O . LEU A 1 645 ? 0.852 -0.799 21.731 1.00 94.25 645 LEU A O 1
ATOM 5265 N N . ASN A 1 646 ? 1.972 1.158 21.896 1.00 92.19 646 ASN A N 1
ATOM 5266 C CA . ASN A 1 646 ? 1.667 1.469 23.291 1.00 92.19 646 ASN A CA 1
ATOM 5267 C C . ASN A 1 646 ? 1.964 2.959 23.550 1.00 92.19 646 ASN A C 1
ATOM 5269 O O . ASN A 1 646 ? 3.034 3.308 24.057 1.00 92.19 646 ASN A O 1
ATOM 5273 N N . SER A 1 647 ? 1.021 3.838 23.193 1.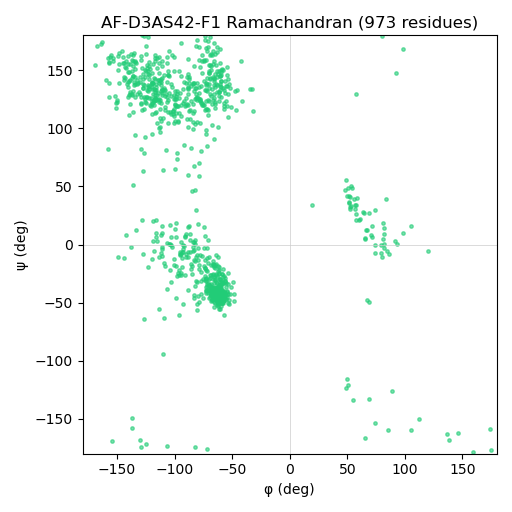00 90.81 647 SER A N 1
ATOM 5274 C CA . SER A 1 647 ? 1.216 5.298 23.162 1.00 90.81 647 SER A CA 1
ATOM 5275 C C . SER A 1 647 ? 1.630 5.901 24.509 1.00 90.81 647 SER A C 1
ATOM 5277 O O . SER A 1 647 ? 2.305 6.929 24.555 1.00 90.81 647 SER A O 1
ATOM 5279 N N . THR A 1 648 ? 1.243 5.264 25.618 1.00 89.38 648 THR A N 1
ATOM 5280 C CA . THR A 1 648 ? 1.505 5.733 26.989 1.00 89.38 648 THR A CA 1
ATOM 5281 C C . THR A 1 648 ? 2.655 4.998 27.678 1.00 89.38 648 THR A C 1
ATOM 5283 O O . THR A 1 648 ? 2.978 5.312 28.821 1.00 89.38 648 THR A O 1
ATOM 5286 N N . GLY A 1 649 ? 3.259 4.004 27.025 1.00 89.81 649 GLY A N 1
ATOM 5287 C CA . GLY A 1 649 ? 4.249 3.117 27.629 1.00 89.81 649 GLY A CA 1
ATOM 5288 C C . GLY A 1 649 ? 5.526 2.970 26.809 1.00 89.81 649 GLY A C 1
ATOM 5289 O O . GLY A 1 649 ? 5.791 3.719 25.872 1.00 89.81 649 GLY A O 1
ATOM 5290 N N . ARG A 1 650 ? 6.342 1.990 27.195 1.00 92.69 650 ARG A N 1
ATOM 5291 C CA . ARG A 1 650 ? 7.583 1.608 26.506 1.00 92.69 650 ARG A CA 1
ATOM 5292 C C . ARG A 1 650 ? 7.453 0.184 25.989 1.00 92.69 650 ARG A C 1
ATOM 5294 O O . ARG A 1 650 ? 6.611 -0.572 26.473 1.00 92.69 650 ARG A O 1
ATOM 5301 N N . ILE A 1 651 ? 8.264 -0.155 24.991 1.00 94.00 651 ILE A N 1
ATOM 5302 C CA . ILE A 1 651 ? 8.246 -1.481 24.375 1.00 94.00 651 ILE A CA 1
ATOM 5303 C C . ILE A 1 651 ? 9.681 -1.974 24.210 1.00 94.00 651 ILE A C 1
ATOM 5305 O O . ILE A 1 651 ? 10.364 -1.635 23.240 1.00 94.00 651 ILE A O 1
ATOM 5309 N N . ARG A 1 652 ? 10.152 -2.740 25.198 1.00 96.69 652 ARG A N 1
ATOM 5310 C CA . ARG A 1 652 ? 11.551 -3.159 25.328 1.00 96.69 652 ARG A CA 1
ATOM 5311 C C . ARG A 1 652 ? 11.711 -4.669 25.411 1.00 96.69 652 ARG A C 1
ATOM 5313 O O . ARG A 1 652 ? 10.872 -5.383 25.961 1.00 96.69 652 ARG A O 1
ATOM 5320 N N . MET A 1 653 ? 12.868 -5.128 24.951 1.00 97.25 653 MET A N 1
ATOM 5321 C CA . MET A 1 653 ? 13.325 -6.511 25.054 1.00 97.25 653 MET A CA 1
ATOM 5322 C C . MET A 1 653 ? 14.810 -6.538 25.408 1.00 97.25 653 MET A C 1
ATOM 5324 O O . MET A 1 653 ? 15.596 -5.720 24.927 1.00 97.25 653 MET A O 1
ATOM 5328 N N . GLY A 1 654 ? 15.203 -7.477 26.262 1.00 97.81 654 GLY A N 1
ATOM 5329 C CA . GLY A 1 654 ? 16.603 -7.756 26.547 1.00 97.81 654 GLY A CA 1
ATOM 5330 C C . GLY A 1 654 ? 17.188 -8.702 25.503 1.00 97.81 654 GLY A C 1
ATOM 5331 O O . GLY A 1 654 ? 16.544 -9.673 25.125 1.00 97.81 654 GLY A O 1
ATOM 5332 N N . VAL A 1 655 ? 18.418 -8.457 25.069 1.00 98.06 655 VAL A N 1
ATOM 5333 C CA . VAL A 1 655 ? 19.197 -9.329 24.186 1.00 98.06 655 VAL A CA 1
ATOM 5334 C C . VAL A 1 655 ? 20.525 -9.631 24.860 1.00 98.06 655 VAL A C 1
ATOM 5336 O O . VAL A 1 655 ? 21.247 -8.729 25.274 1.00 98.06 655 VAL A O 1
ATOM 5339 N N . LYS A 1 656 ? 20.865 -10.909 24.977 1.00 95.88 656 LYS A N 1
ATOM 5340 C CA . LYS A 1 656 ? 22.098 -11.390 25.603 1.00 95.88 656 LYS A CA 1
ATOM 5341 C C . LYS A 1 656 ? 22.759 -12.402 24.681 1.00 95.88 656 LYS A C 1
ATOM 5343 O O . LYS A 1 656 ? 22.092 -13.326 24.227 1.00 95.88 656 LYS A O 1
ATOM 5348 N N . ILE A 1 657 ? 24.059 -12.247 24.437 1.00 96.62 657 ILE A N 1
ATOM 5349 C CA . ILE A 1 657 ? 24.863 -13.260 23.745 1.00 96.62 657 ILE A CA 1
ATOM 5350 C C . ILE A 1 657 ? 25.615 -14.083 24.790 1.00 96.62 657 ILE A C 1
ATOM 5352 O O . ILE A 1 657 ? 26.279 -13.521 25.665 1.00 96.62 657 ILE A O 1
ATOM 5356 N N . ASP A 1 658 ? 25.488 -15.405 24.721 1.00 95.62 658 ASP A N 1
ATOM 5357 C CA . ASP A 1 658 ? 26.078 -16.368 25.650 1.00 95.62 658 ASP A CA 1
ATOM 5358 C C . ASP A 1 658 ? 25.814 -16.003 27.128 1.00 95.62 658 ASP A C 1
ATOM 5360 O O . ASP A 1 658 ? 24.672 -15.852 27.567 1.00 95.62 658 ASP A O 1
ATOM 5364 N N . ARG A 1 659 ? 26.885 -15.852 27.919 1.00 91.75 659 ARG A N 1
ATOM 5365 C CA . ARG A 1 659 ? 26.860 -15.413 29.324 1.00 91.75 659 ARG A CA 1
ATOM 5366 C C . ARG A 1 659 ? 27.190 -13.923 29.481 1.00 91.75 659 ARG A C 1
ATOM 5368 O O . ARG A 1 659 ? 27.597 -13.504 30.561 1.00 91.75 659 ARG A O 1
ATOM 5375 N N . GLY A 1 660 ? 27.078 -13.152 28.400 1.00 90.56 660 GLY A N 1
ATOM 5376 C CA . GLY A 1 660 ? 27.366 -11.723 28.374 1.00 90.56 660 GLY A CA 1
ATOM 5377 C C . GLY A 1 660 ? 26.321 -10.869 29.096 1.00 90.56 660 GLY A C 1
ATOM 5378 O O . GLY A 1 660 ? 25.368 -11.364 29.702 1.00 90.56 660 GLY A O 1
ATOM 5379 N N . THR A 1 661 ? 26.506 -9.553 29.020 1.00 93.00 661 THR A N 1
ATOM 5380 C CA . THR A 1 661 ? 25.572 -8.567 29.577 1.00 93.00 661 THR A CA 1
ATOM 5381 C C . THR A 1 661 ? 24.294 -8.499 28.741 1.00 93.00 661 THR A C 1
ATOM 5383 O O . THR A 1 661 ? 24.342 -8.583 27.515 1.00 93.00 661 THR A O 1
ATOM 5386 N N . VAL A 1 662 ? 23.148 -8.311 29.402 1.00 96.06 662 VAL A N 1
ATOM 5387 C CA . VAL A 1 662 ? 21.876 -8.037 28.722 1.00 96.06 662 VAL A CA 1
ATOM 5388 C C . VAL A 1 662 ? 21.912 -6.619 28.152 1.00 96.06 662 VAL A C 1
ATOM 5390 O O . VAL A 1 662 ? 21.993 -5.642 28.895 1.00 96.06 662 VAL A O 1
ATOM 5393 N N . LEU A 1 663 ? 21.833 -6.516 26.834 1.00 96.50 663 LEU A N 1
ATOM 5394 C CA . LEU A 1 663 ? 21.630 -5.282 26.088 1.00 96.50 663 LEU A CA 1
ATOM 5395 C C . LEU A 1 663 ? 20.124 -5.036 25.960 1.00 96.50 663 LEU A C 1
ATOM 5397 O O . LEU A 1 663 ? 19.364 -5.975 25.756 1.00 96.50 663 LEU A O 1
ATOM 5401 N N . THR A 1 664 ? 19.670 -3.795 26.105 1.00 96.62 664 THR A N 1
ATOM 5402 C CA . THR A 1 664 ? 18.245 -3.460 25.940 1.00 96.62 664 THR A CA 1
ATOM 5403 C C . THR A 1 664 ? 18.018 -2.875 24.560 1.00 96.62 664 THR A C 1
ATOM 5405 O O . THR A 1 664 ? 18.732 -1.963 24.153 1.00 96.62 664 THR A O 1
ATOM 5408 N N . VAL A 1 665 ? 17.004 -3.385 23.873 1.00 96.38 665 VAL A N 1
ATOM 5409 C CA . VAL A 1 665 ? 16.483 -2.831 22.624 1.00 96.38 665 VAL A CA 1
ATOM 5410 C C . VAL A 1 665 ? 15.089 -2.280 22.903 1.00 96.38 665 VAL A C 1
ATOM 5412 O O . VAL A 1 665 ? 14.318 -2.882 23.653 1.00 96.38 665 VAL A O 1
ATOM 5415 N N . GLU A 1 666 ? 14.780 -1.128 22.321 1.00 95.81 666 GLU A N 1
ATOM 5416 C CA . GLU A 1 666 ? 13.526 -0.406 22.516 1.00 95.81 666 GLU A CA 1
ATOM 5417 C C . GLU A 1 666 ? 12.990 0.080 21.173 1.00 95.81 666 GLU A C 1
ATOM 5419 O O . GLU A 1 666 ? 13.758 0.558 20.339 1.00 95.81 666 GLU A O 1
ATOM 5424 N N . SER A 1 667 ? 11.676 -0.021 20.986 1.00 95.06 667 SER A N 1
ATOM 5425 C CA . SER A 1 667 ? 11.005 0.654 19.879 1.00 95.06 667 SER A CA 1
ATOM 5426 C C . SER A 1 667 ? 10.761 2.121 20.216 1.00 95.06 667 SER A C 1
ATOM 5428 O O . SER A 1 667 ? 10.143 2.434 21.235 1.00 95.06 667 SER A O 1
ATOM 5430 N N . LEU A 1 668 ? 11.209 3.017 19.336 1.00 93.38 668 LEU A N 1
ATOM 5431 C CA . LEU A 1 668 ? 10.935 4.454 19.434 1.00 93.38 668 LEU A CA 1
ATOM 5432 C C . LEU A 1 668 ? 9.588 4.838 18.796 1.00 93.38 668 LEU A C 1
ATOM 5434 O O . LEU A 1 668 ? 9.020 5.882 19.116 1.00 93.38 668 LEU A O 1
ATOM 5438 N N . ALA A 1 669 ? 9.038 3.971 17.942 1.00 93.31 669 ALA A N 1
ATOM 5439 C CA . ALA A 1 669 ? 7.737 4.130 17.303 1.00 93.31 669 ALA A CA 1
ATOM 5440 C C . ALA A 1 669 ? 6.618 3.536 18.181 1.00 93.31 669 ALA A C 1
ATOM 5442 O O . ALA A 1 669 ? 5.927 2.600 17.785 1.00 93.31 669 ALA A O 1
ATOM 5443 N N . ASN A 1 670 ? 6.464 4.050 19.406 1.00 91.44 670 ASN A N 1
ATOM 5444 C CA . ASN A 1 670 ? 5.432 3.585 20.342 1.00 91.44 670 ASN A CA 1
ATOM 5445 C C . ASN A 1 670 ? 4.047 4.228 20.117 1.00 91.44 670 ASN A C 1
ATOM 5447 O O . ASN A 1 670 ? 3.085 3.810 20.760 1.00 91.44 670 ASN A O 1
ATOM 5451 N N . ASP A 1 671 ? 3.935 5.192 19.194 1.00 92.00 671 ASP A N 1
ATOM 5452 C CA . ASP A 1 671 ? 2.674 5.791 18.739 1.00 92.00 671 ASP A CA 1
ATOM 5453 C C . ASP A 1 671 ? 2.726 6.163 17.243 1.00 92.00 671 ASP A C 1
ATOM 5455 O O . ASP A 1 671 ? 3.804 6.232 16.651 1.00 92.00 671 ASP A O 1
ATOM 5459 N N . GLU A 1 672 ? 1.570 6.454 16.640 1.00 88.94 672 GLU A N 1
ATOM 5460 C CA . GLU A 1 672 ? 1.395 6.573 15.182 1.00 88.94 672 GLU A CA 1
ATOM 5461 C C . GLU A 1 672 ? 2.128 7.758 14.511 1.00 88.94 672 GLU A C 1
ATOM 5463 O O . GLU A 1 672 ? 2.304 7.787 13.294 1.00 88.94 672 GLU A O 1
ATOM 5468 N N . TRP A 1 673 ? 2.561 8.756 15.280 1.00 86.44 673 TRP A N 1
ATOM 5469 C CA . TRP A 1 673 ? 3.271 9.944 14.777 1.00 86.44 673 TRP A CA 1
ATOM 5470 C C . TRP A 1 673 ? 4.735 10.003 15.220 1.00 86.44 673 TRP A C 1
ATOM 5472 O O . TRP A 1 673 ? 5.394 11.029 15.044 1.00 86.44 673 TRP A O 1
ATOM 5482 N N . ARG A 1 674 ? 5.248 8.939 15.846 1.00 88.38 674 ARG A N 1
ATOM 5483 C CA . ARG A 1 674 ? 6.601 8.916 16.406 1.00 88.38 674 ARG A CA 1
ATOM 5484 C C . ARG A 1 674 ? 7.562 8.139 15.518 1.00 88.38 674 ARG A C 1
ATOM 5486 O O . ARG A 1 674 ? 7.249 7.049 15.040 1.00 88.38 674 ARG A O 1
ATOM 5493 N N . ASP A 1 675 ? 8.762 8.702 15.382 1.00 92.25 675 ASP A N 1
ATOM 5494 C CA . ASP A 1 675 ? 9.940 8.041 14.821 1.00 92.25 675 ASP A CA 1
ATOM 5495 C C . ASP A 1 675 ? 9.649 7.379 13.452 1.00 92.25 675 ASP A C 1
ATOM 5497 O O . ASP A 1 675 ? 9.235 8.043 12.500 1.00 92.25 675 ASP A O 1
ATOM 5501 N N . THR A 1 676 ? 9.846 6.069 13.354 1.00 91.94 676 THR A N 1
ATOM 5502 C CA . THR A 1 676 ? 9.774 5.246 12.146 1.00 91.94 676 THR A CA 1
ATOM 5503 C C . THR A 1 676 ? 8.385 4.666 11.866 1.00 91.94 676 THR A C 1
ATOM 5505 O O . THR A 1 676 ? 8.248 3.866 10.939 1.00 91.94 676 THR A O 1
ATOM 5508 N N . TRP A 1 677 ? 7.325 5.078 12.583 1.00 93.31 677 TRP A N 1
ATOM 5509 C CA . TRP A 1 677 ? 5.995 4.460 12.450 1.00 93.31 677 TRP A CA 1
ATOM 5510 C C . TRP A 1 677 ? 5.485 4.369 11.009 1.00 93.31 677 TRP A C 1
ATOM 5512 O O . TRP A 1 677 ? 4.960 3.334 10.593 1.00 93.31 677 TRP A O 1
ATOM 5522 N N . THR A 1 678 ? 5.662 5.432 10.224 1.00 89.69 678 THR A N 1
ATOM 5523 C CA . THR A 1 678 ? 5.255 5.461 8.812 1.00 89.69 678 THR A CA 1
ATOM 5524 C C . THR A 1 678 ? 5.916 4.347 8.004 1.00 89.69 678 THR A C 1
ATOM 5526 O O . THR A 1 678 ? 5.246 3.678 7.220 1.00 89.69 678 THR A O 1
ATOM 5529 N N . TYR A 1 679 ? 7.208 4.097 8.220 1.00 90.81 679 TYR A N 1
ATOM 5530 C CA . TYR A 1 679 ? 7.911 2.985 7.584 1.00 90.81 679 TYR A CA 1
ATOM 5531 C C . TYR A 1 679 ? 7.411 1.636 8.120 1.00 90.81 679 TYR A C 1
ATOM 5533 O O . TYR A 1 679 ? 7.170 0.714 7.334 1.00 90.81 679 TYR A O 1
ATOM 5541 N N . ASN A 1 680 ? 7.204 1.543 9.437 1.00 94.56 680 ASN A N 1
ATOM 5542 C CA . ASN A 1 680 ? 6.853 0.298 10.111 1.00 94.56 680 ASN A CA 1
ATOM 5543 C C . ASN A 1 680 ? 5.476 -0.234 9.709 1.00 94.56 680 ASN A C 1
ATOM 5545 O O . ASN A 1 680 ? 5.328 -1.413 9.393 1.00 94.56 680 ASN A O 1
ATOM 5549 N N . SER A 1 681 ? 4.479 0.646 9.674 1.00 92.69 681 SER A N 1
ATOM 5550 C CA . SER A 1 681 ? 3.110 0.326 9.249 1.00 92.69 681 SER A CA 1
ATOM 5551 C C . SER A 1 681 ? 3.011 0.049 7.743 1.00 92.69 681 SER A C 1
ATOM 5553 O O . SER A 1 681 ? 2.201 -0.778 7.334 1.00 92.69 681 SER A O 1
ATOM 5555 N N . THR A 1 682 ? 3.872 0.660 6.919 1.00 91.75 682 THR A N 1
ATOM 5556 C CA . THR A 1 682 ? 3.926 0.402 5.466 1.00 91.75 682 THR A CA 1
ATOM 5557 C C . THR A 1 682 ? 4.526 -0.970 5.133 1.00 91.75 682 THR A C 1
ATOM 5559 O O . THR A 1 682 ? 4.036 -1.652 4.236 1.00 91.75 682 THR A O 1
ATOM 5562 N N . ASN A 1 683 ? 5.582 -1.390 5.843 1.00 92.31 683 ASN A N 1
ATOM 5563 C CA . ASN A 1 683 ? 6.297 -2.656 5.590 1.00 92.31 683 ASN A CA 1
ATOM 5564 C C . ASN A 1 683 ? 5.965 -3.773 6.599 1.00 92.31 683 ASN A C 1
ATOM 5566 O O . ASN A 1 683 ? 6.623 -4.826 6.615 1.00 92.31 683 ASN A O 1
ATOM 5570 N N . ASN A 1 684 ? 4.986 -3.508 7.469 1.00 94.12 684 ASN A N 1
ATOM 5571 C CA . ASN A 1 684 ? 4.500 -4.388 8.525 1.00 94.12 684 ASN A CA 1
ATOM 5572 C C . ASN A 1 684 ? 5.636 -4.995 9.375 1.00 94.12 684 ASN A C 1
ATOM 5574 O O . ASN A 1 684 ? 5.704 -6.210 9.594 1.00 94.12 684 ASN A O 1
ATOM 5578 N N . VAL A 1 685 ? 6.578 -4.149 9.798 1.00 95.50 685 VAL A N 1
ATOM 5579 C CA . VAL A 1 685 ? 7.729 -4.534 10.626 1.00 95.50 685 VAL A CA 1
ATOM 5580 C C . VAL A 1 685 ? 8.320 -3.333 11.337 1.00 95.50 685 VAL A C 1
ATOM 5582 O O . VAL A 1 685 ? 8.464 -2.277 10.745 1.00 95.50 685 VAL A O 1
ATOM 5585 N N . ASP A 1 686 ? 8.737 -3.518 12.578 1.00 96.31 686 ASP A N 1
ATOM 5586 C CA . ASP A 1 686 ? 9.609 -2.590 13.290 1.00 96.31 686 ASP A CA 1
ATOM 5587 C C . ASP A 1 686 ? 11.011 -3.216 13.353 1.00 96.31 686 ASP A C 1
ATOM 5589 O O . ASP A 1 686 ? 11.231 -4.215 14.048 1.00 96.31 686 ASP A O 1
ATOM 5593 N N . LYS A 1 687 ? 11.935 -2.714 12.522 1.00 95.69 687 LYS A N 1
ATOM 5594 C CA . LYS A 1 687 ? 13.305 -3.242 12.418 1.00 95.69 687 LYS A CA 1
ATOM 5595 C C . LYS A 1 687 ? 14.186 -2.577 13.469 1.00 95.69 687 LYS A C 1
ATOM 5597 O O . LYS A 1 687 ? 14.553 -1.413 13.332 1.00 95.69 687 LYS A O 1
ATOM 5602 N N . LEU A 1 688 ? 14.551 -3.333 14.500 1.00 96.75 688 LEU A N 1
ATOM 5603 C CA . LEU A 1 688 ? 15.389 -2.843 15.595 1.00 96.75 688 LEU A CA 1
ATOM 5604 C C . LEU A 1 688 ? 16.824 -3.332 15.418 1.00 96.75 688 LEU A C 1
ATOM 5606 O O . LEU A 1 688 ? 17.051 -4.505 15.124 1.00 96.75 688 LEU A O 1
ATOM 5610 N N . TYR A 1 689 ? 17.788 -2.437 15.621 1.00 95.88 689 TYR A N 1
ATOM 5611 C CA . TYR A 1 689 ? 19.199 -2.696 15.346 1.00 95.88 689 TYR A CA 1
ATOM 5612 C C . TYR A 1 689 ? 20.044 -2.656 16.613 1.00 95.88 689 TYR A C 1
ATOM 5614 O O . TYR A 1 689 ? 19.906 -1.758 17.442 1.00 95.88 689 TYR A O 1
ATOM 5622 N N . LEU A 1 690 ? 20.970 -3.605 16.732 1.00 96.50 690 LEU A N 1
ATOM 5623 C CA . LEU A 1 690 ? 21.917 -3.677 17.835 1.00 96.50 690 LEU A CA 1
ATOM 5624 C C . LEU A 1 690 ? 23.293 -4.099 17.319 1.00 96.50 690 LEU A C 1
ATOM 5626 O O . LEU A 1 690 ? 23.434 -5.135 16.672 1.00 96.50 690 LEU A O 1
ATOM 5630 N N . LYS A 1 691 ? 24.328 -3.316 17.634 1.00 96.00 691 LYS A N 1
ATOM 5631 C CA . LYS A 1 691 ? 25.711 -3.760 17.434 1.00 96.00 691 LYS A CA 1
ATOM 5632 C C . LYS A 1 691 ? 26.061 -4.766 18.523 1.00 96.00 691 LYS A C 1
ATOM 5634 O O . LYS A 1 691 ? 25.982 -4.446 19.710 1.00 96.00 691 LYS A O 1
ATOM 5639 N N . LEU A 1 692 ? 26.410 -5.978 18.115 1.00 95.00 692 LEU A N 1
ATOM 5640 C CA . LEU A 1 692 ? 26.859 -7.025 19.022 1.00 95.00 692 LEU A CA 1
ATOM 5641 C C . LEU A 1 692 ? 28.321 -6.780 19.422 1.00 95.00 692 LEU A C 1
ATOM 5643 O O . LEU A 1 692 ? 29.069 -6.169 18.654 1.00 95.00 692 LEU A O 1
ATOM 5647 N N . PRO A 1 693 ? 28.745 -7.245 20.613 1.00 92.25 693 PRO A N 1
ATOM 5648 C CA . PRO A 1 693 ? 30.159 -7.233 20.971 1.00 92.25 693 PRO A CA 1
ATOM 5649 C C . PRO A 1 693 ? 30.966 -8.083 19.984 1.00 92.25 693 PRO A C 1
ATOM 5651 O O . PRO A 1 693 ? 30.404 -8.866 19.223 1.00 92.25 693 PRO A O 1
ATOM 5654 N N . TYR A 1 694 ? 32.290 -7.975 20.035 1.00 96.19 694 TYR A N 1
ATOM 5655 C CA . TYR A 1 694 ? 33.161 -8.849 19.258 1.00 96.19 694 TYR A CA 1
ATOM 5656 C C . TYR A 1 694 ? 32.889 -10.328 19.592 1.00 96.19 694 TYR A C 1
ATOM 5658 O O . TYR A 1 694 ? 33.074 -10.755 20.736 1.00 96.19 694 TYR A O 1
ATOM 5666 N N . LEU A 1 695 ? 32.477 -11.109 18.593 1.00 96.44 695 LEU A N 1
ATOM 5667 C CA . LEU A 1 695 ? 32.202 -12.539 18.705 1.00 96.44 695 LEU A CA 1
ATOM 5668 C C . LEU A 1 695 ? 33.305 -13.344 18.025 1.00 96.44 695 LEU A C 1
ATOM 5670 O O . LEU A 1 695 ? 33.822 -12.974 16.970 1.00 96.44 695 LEU A O 1
ATOM 5674 N N . LYS A 1 696 ? 33.685 -14.450 18.664 1.00 96.94 696 LYS A N 1
ATOM 5675 C CA . LYS A 1 696 ? 34.663 -15.388 18.118 1.00 96.94 696 LYS A CA 1
ATOM 5676 C C . LYS A 1 696 ? 33.997 -16.284 17.077 1.00 96.94 696 LYS A C 1
ATOM 5678 O O . LYS A 1 696 ? 32.791 -16.478 17.087 1.00 96.94 696 LYS A O 1
ATOM 5683 N N . LYS A 1 697 ? 34.800 -16.872 16.195 1.00 96.19 697 LYS A N 1
ATOM 5684 C CA . LYS A 1 697 ? 34.333 -17.959 15.333 1.00 96.19 697 LYS A CA 1
ATOM 5685 C C . LYS A 1 697 ? 33.866 -19.126 16.210 1.00 96.19 697 LYS A C 1
ATOM 5687 O O . LYS A 1 697 ? 34.608 -19.548 17.101 1.00 96.19 697 LYS A O 1
ATOM 5692 N N . GLY A 1 698 ? 32.694 -19.689 15.926 1.00 95.25 698 GLY A N 1
ATOM 5693 C CA . GLY A 1 698 ? 32.167 -20.858 16.628 1.00 95.25 698 GLY A CA 1
ATOM 5694 C C . GLY A 1 698 ? 30.684 -20.769 16.977 1.00 95.25 698 GLY A C 1
ATOM 5695 O O . GLY A 1 698 ? 29.931 -19.983 16.407 1.00 95.25 698 GLY A O 1
ATOM 5696 N N . ALA A 1 699 ? 30.262 -21.635 17.900 1.00 96.06 699 ALA A N 1
ATOM 5697 C CA . ALA A 1 699 ? 28.884 -21.706 18.371 1.00 96.06 699 ALA A CA 1
ATOM 5698 C C . ALA A 1 699 ? 28.612 -20.649 19.448 1.00 96.06 699 ALA A C 1
ATOM 5700 O O . ALA A 1 699 ? 29.380 -20.524 20.402 1.00 96.06 699 ALA A O 1
ATOM 5701 N N . HIS A 1 700 ? 27.484 -19.960 19.315 1.00 97.06 700 HIS A N 1
ATOM 5702 C CA . HIS A 1 700 ? 26.998 -18.957 20.256 1.00 97.06 700 HIS A CA 1
ATOM 5703 C C . HIS A 1 700 ? 25.506 -19.155 20.529 1.00 97.06 700 HIS A C 1
ATOM 5705 O O . HIS A 1 700 ? 24.805 -19.852 19.791 1.00 97.06 700 HIS A O 1
ATOM 5711 N N . GLN A 1 701 ? 25.007 -18.524 21.588 1.00 96.81 701 GLN A N 1
ATOM 5712 C CA . GLN A 1 701 ? 23.579 -18.451 21.883 1.00 96.81 701 GLN A CA 1
ATOM 5713 C C . GLN A 1 701 ? 23.103 -17.005 21.940 1.00 96.81 701 GLN A C 1
ATOM 5715 O O . GLN A 1 701 ? 23.607 -16.206 22.728 1.00 96.81 701 GLN A O 1
ATOM 5720 N N . VAL A 1 702 ? 22.076 -16.690 21.156 1.00 97.50 702 VAL A N 1
ATOM 5721 C CA . VAL A 1 702 ? 21.348 -15.420 21.226 1.00 97.50 702 VAL A CA 1
ATOM 5722 C C . VAL A 1 702 ? 20.136 -15.628 22.122 1.00 97.50 702 VAL A C 1
ATOM 5724 O O . VAL A 1 702 ? 19.296 -16.471 21.832 1.00 97.50 702 VAL A O 1
ATOM 5727 N N . THR A 1 703 ? 20.036 -14.888 23.220 1.00 97.69 703 THR A N 1
ATOM 5728 C CA . THR A 1 703 ? 18.939 -15.008 24.186 1.00 97.69 703 THR A CA 1
ATOM 5729 C C . THR A 1 703 ? 18.129 -13.724 24.248 1.00 97.69 703 THR A C 1
ATOM 5731 O O . THR A 1 703 ? 18.682 -12.662 24.531 1.00 97.69 703 THR A O 1
ATOM 5734 N N . PHE A 1 704 ? 16.819 -13.834 24.042 1.00 97.81 704 PHE A N 1
ATOM 5735 C CA . PHE A 1 704 ? 15.857 -12.755 24.244 1.00 97.81 704 PHE A CA 1
ATOM 5736 C C . PHE A 1 704 ? 15.237 -12.871 25.634 1.00 97.81 704 PHE A C 1
ATOM 5738 O O . PHE A 1 704 ? 14.787 -13.950 26.011 1.00 97.81 704 PHE A O 1
ATOM 5745 N N . LYS A 1 705 ? 15.215 -11.775 26.393 1.00 97.69 705 LYS A N 1
ATOM 5746 C CA . LYS A 1 705 ? 14.680 -11.701 27.755 1.00 97.69 705 LYS A CA 1
ATOM 5747 C C . LYS A 1 705 ? 13.531 -10.704 27.828 1.00 97.69 705 LYS A C 1
ATOM 5749 O O . LYS A 1 705 ? 13.744 -9.519 27.577 1.00 97.69 705 LYS A O 1
ATOM 5754 N N . VAL A 1 706 ? 12.353 -11.162 28.242 1.00 97.75 706 VAL A N 1
ATOM 5755 C CA . VAL A 1 706 ? 11.153 -10.320 28.350 1.00 97.75 706 VAL A CA 1
ATOM 5756 C C . VAL A 1 706 ? 11.384 -9.193 29.362 1.00 97.75 706 VAL A C 1
ATOM 5758 O O . VAL A 1 706 ? 11.715 -9.463 30.520 1.00 97.75 706 VAL A O 1
ATOM 5761 N N . ILE A 1 707 ? 11.213 -7.944 28.912 1.00 97.06 707 ILE A N 1
ATOM 5762 C CA . ILE A 1 707 ? 11.214 -6.740 29.760 1.00 97.06 707 ILE A CA 1
ATOM 5763 C C . ILE A 1 707 ? 9.792 -6.190 29.838 1.00 97.06 707 ILE A C 1
ATOM 5765 O O . ILE A 1 707 ? 9.210 -6.192 30.914 1.00 97.06 707 ILE A O 1
ATOM 5769 N N . ASP A 1 708 ? 9.228 -5.770 28.703 1.00 94.31 708 ASP A N 1
ATOM 5770 C CA . ASP A 1 708 ? 7.846 -5.292 28.629 1.00 94.31 708 ASP A CA 1
ATOM 5771 C C . ASP A 1 708 ? 6.952 -6.361 27.957 1.00 94.31 708 ASP A C 1
ATOM 5773 O O . ASP A 1 708 ? 7.421 -7.070 27.056 1.00 94.31 708 ASP A O 1
ATOM 5777 N N . PRO A 1 709 ? 5.676 -6.505 28.369 1.00 86.62 709 PRO A N 1
ATOM 5778 C CA . PRO A 1 709 ? 4.726 -7.386 27.692 1.00 86.62 709 PRO A CA 1
ATOM 5779 C C . PRO A 1 709 ? 4.443 -6.896 26.264 1.00 86.62 709 PRO A C 1
ATOM 5781 O O . PRO A 1 709 ? 4.720 -5.748 25.914 1.00 86.62 709 PRO A O 1
ATOM 5784 N N . TYR A 1 710 ? 3.869 -7.768 25.433 1.00 87.75 710 TYR A N 1
ATOM 5785 C CA . TYR A 1 710 ? 3.501 -7.475 24.037 1.00 87.75 710 TYR A CA 1
ATOM 5786 C C . TYR A 1 710 ? 4.686 -7.185 23.098 1.00 87.75 710 TYR A C 1
ATOM 5788 O O . TYR A 1 710 ? 4.487 -6.863 21.923 1.00 87.75 710 TYR A O 1
ATOM 5796 N N . PHE A 1 711 ? 5.932 -7.328 23.561 1.00 94.75 711 PHE A N 1
ATOM 5797 C CA . PHE A 1 711 ? 7.070 -7.366 22.654 1.00 94.75 711 PHE A CA 1
ATOM 5798 C C . PHE A 1 711 ? 7.082 -8.715 21.932 1.00 94.75 711 PHE A C 1
ATOM 5800 O O . PHE A 1 711 ? 7.269 -9.770 22.547 1.00 94.75 711 PHE A O 1
ATOM 5807 N N . ALA A 1 712 ? 6.902 -8.666 20.615 1.00 96.12 712 ALA A N 1
ATOM 5808 C CA . ALA A 1 712 ? 6.794 -9.849 19.783 1.00 96.12 712 ALA A CA 1
ATOM 5809 C C . ALA A 1 712 ? 7.728 -9.784 18.574 1.00 96.12 712 ALA A C 1
ATOM 5811 O O . ALA A 1 712 ? 7.871 -8.731 17.950 1.00 96.12 712 ALA A O 1
ATOM 5812 N N . ILE A 1 713 ? 8.352 -10.910 18.232 1.00 96.75 713 ILE A N 1
ATOM 5813 C CA . ILE A 1 713 ? 9.295 -11.031 17.114 1.00 96.75 713 ILE A CA 1
ATOM 5814 C C . ILE A 1 713 ? 8.893 -12.172 16.191 1.00 96.75 713 ILE A C 1
ATOM 5816 O O . ILE A 1 713 ? 8.359 -13.179 16.642 1.00 96.75 713 ILE A O 1
ATOM 5820 N N . SER A 1 714 ? 9.160 -12.020 14.896 1.00 94.81 714 SER A N 1
ATOM 5821 C CA . SER A 1 714 ? 8.959 -13.087 13.897 1.00 94.81 714 SER A CA 1
ATOM 5822 C C . SER A 1 714 ? 10.272 -13.760 13.489 1.00 94.81 714 SER A C 1
ATOM 5824 O O . SER A 1 714 ? 10.312 -14.950 13.180 1.00 94.81 714 SER A O 1
ATOM 5826 N N . ARG A 1 715 ? 11.368 -12.997 13.492 1.00 95.06 715 ARG A N 1
ATOM 5827 C CA . ARG A 1 715 ? 12.724 -13.466 13.192 1.00 95.06 715 ARG A CA 1
ATOM 5828 C C . ARG A 1 715 ? 13.767 -12.457 13.653 1.00 95.06 715 ARG A C 1
ATOM 5830 O O . ARG A 1 715 ? 13.437 -11.319 14.000 1.00 95.06 715 ARG A O 1
ATOM 5837 N N . PHE A 1 716 ? 15.028 -12.854 13.569 1.00 96.25 716 PHE A N 1
ATOM 5838 C CA . PHE A 1 716 ? 16.159 -11.938 13.625 1.00 96.25 716 PHE A CA 1
ATOM 5839 C C . PHE A 1 716 ? 17.252 -12.353 12.634 1.00 96.25 716 PHE A C 1
ATOM 5841 O O . PHE A 1 716 ? 17.340 -13.516 12.231 1.00 96.25 716 PHE A O 1
ATOM 5848 N N . VAL A 1 717 ? 18.062 -11.381 12.225 1.00 96.19 717 VAL A N 1
ATOM 5849 C CA . VAL A 1 717 ? 19.167 -11.541 11.280 1.00 96.19 717 VAL A CA 1
ATOM 5850 C C . VAL A 1 717 ? 20.436 -10.970 11.898 1.00 96.19 717 VAL A C 1
ATOM 5852 O O . VAL A 1 717 ? 20.413 -9.880 12.457 1.00 96.19 717 VAL A O 1
ATOM 5855 N N . ILE A 1 718 ? 21.545 -11.695 11.800 1.00 96.81 718 ILE A N 1
ATOM 5856 C CA . ILE A 1 718 ? 22.871 -11.217 12.189 1.00 96.81 718 ILE A CA 1
ATOM 5857 C C . ILE A 1 718 ? 23.710 -11.097 10.924 1.00 96.81 718 ILE A C 1
ATOM 5859 O O . ILE A 1 718 ? 23.967 -12.098 10.260 1.00 96.81 718 ILE A O 1
ATOM 5863 N N . TYR A 1 719 ? 24.133 -9.880 10.598 1.00 96.31 719 TYR A N 1
ATOM 5864 C CA . TYR A 1 719 ? 25.013 -9.603 9.469 1.00 96.31 719 TYR A CA 1
ATOM 5865 C C . TYR A 1 719 ? 26.469 -9.663 9.931 1.00 96.31 719 TYR A C 1
ATOM 5867 O O . TYR A 1 719 ? 26.882 -8.899 10.808 1.00 96.31 719 TYR A O 1
ATOM 5875 N N . THR A 1 720 ? 27.234 -10.581 9.339 1.00 95.31 720 THR A N 1
ATOM 5876 C CA . THR A 1 720 ? 28.678 -10.746 9.568 1.00 95.31 720 THR A CA 1
ATOM 5877 C C . THR A 1 720 ? 29.524 -10.005 8.527 1.00 95.31 720 THR A C 1
ATOM 5879 O O . THR A 1 720 ? 30.738 -9.876 8.679 1.00 95.31 720 THR A O 1
ATOM 5882 N N . LYS A 1 721 ? 28.874 -9.471 7.485 1.00 92.00 721 LYS A N 1
ATOM 5883 C CA . LYS A 1 721 ? 29.418 -8.534 6.491 1.00 92.00 721 LYS A CA 1
ATOM 5884 C C . LYS A 1 721 ? 28.578 -7.253 6.444 1.00 92.00 721 LYS A C 1
ATOM 5886 O O . LYS A 1 721 ? 27.584 -7.124 7.158 1.00 92.00 721 LYS A O 1
ATOM 5891 N N . GLU A 1 722 ? 28.979 -6.301 5.600 1.00 92.62 722 GLU A N 1
ATOM 5892 C CA . GLU A 1 722 ? 28.170 -5.113 5.323 1.00 92.62 722 GLU A CA 1
ATOM 5893 C C . GLU A 1 722 ? 26.774 -5.517 4.829 1.00 92.62 722 GLU A C 1
ATOM 5895 O O . GLU A 1 722 ? 26.624 -6.358 3.940 1.00 92.62 722 GLU A O 1
ATOM 5900 N N . ARG A 1 723 ? 25.743 -4.932 5.445 1.00 92.69 723 ARG A N 1
ATOM 5901 C CA . ARG A 1 723 ? 24.351 -5.251 5.142 1.00 92.69 723 ARG A CA 1
ATOM 5902 C C . ARG A 1 723 ? 23.979 -4.703 3.763 1.00 92.69 723 ARG A C 1
ATOM 5904 O O . ARG A 1 723 ? 23.885 -3.494 3.590 1.00 92.69 723 ARG A O 1
ATOM 5911 N N . ALA A 1 724 ? 23.657 -5.591 2.825 1.00 91.19 724 ALA A N 1
ATOM 5912 C CA . ALA A 1 724 ? 22.933 -5.221 1.612 1.00 91.19 724 ALA A CA 1
ATOM 5913 C C . ALA A 1 724 ? 21.460 -4.890 1.923 1.00 91.19 724 ALA A C 1
ATOM 5915 O O . ALA A 1 724 ? 20.808 -5.593 2.707 1.00 91.19 724 ALA A O 1
ATOM 5916 N N . GLU A 1 725 ? 20.929 -3.832 1.305 1.00 90.50 725 GLU A N 1
ATOM 5917 C CA . GLU A 1 725 ? 19.537 -3.414 1.494 1.00 90.50 725 GLU A CA 1
ATOM 5918 C C . GLU A 1 725 ? 18.544 -4.475 1.008 1.00 90.50 725 GLU A C 1
ATOM 5920 O O . GLU A 1 725 ? 18.663 -5.016 -0.091 1.00 90.50 725 GLU A O 1
ATOM 5925 N N . ASN A 1 726 ? 17.565 -4.772 1.861 1.00 90.81 726 ASN A N 1
ATOM 5926 C CA . ASN A 1 726 ? 16.548 -5.798 1.656 1.00 90.81 726 ASN A CA 1
ATOM 5927 C C . ASN A 1 726 ? 15.308 -5.488 2.508 1.00 90.81 726 ASN A C 1
ATOM 5929 O O . ASN A 1 726 ? 15.395 -4.804 3.543 1.00 90.81 726 ASN A O 1
ATOM 5933 N N . ASN A 1 727 ? 14.156 -6.014 2.098 1.00 92.00 727 ASN A N 1
ATOM 5934 C CA . ASN A 1 727 ? 12.905 -5.759 2.794 1.00 92.00 727 ASN A CA 1
ATOM 5935 C C . ASN A 1 727 ? 12.614 -6.834 3.841 1.00 92.00 727 ASN A C 1
ATOM 5937 O O . ASN A 1 727 ? 12.367 -6.496 5.001 1.00 92.00 727 ASN A O 1
ATOM 5941 N N . LEU A 1 728 ? 12.669 -8.111 3.464 1.00 88.88 728 LEU A N 1
ATOM 5942 C CA . LEU A 1 728 ? 12.171 -9.265 4.220 1.00 88.88 728 LEU A CA 1
ATOM 5943 C C . LEU A 1 728 ? 13.199 -9.886 5.171 1.00 88.88 728 LEU A C 1
ATOM 5945 O O . LEU A 1 728 ? 12.818 -10.719 6.008 1.00 88.88 728 LEU A O 1
ATOM 5949 N N . GLY A 1 729 ? 14.457 -9.447 5.101 1.00 80.38 729 GLY A N 1
ATOM 5950 C CA . GLY A 1 729 ? 15.594 -10.098 5.740 1.00 80.38 729 GLY A CA 1
ATOM 5951 C C . GLY A 1 729 ? 16.182 -11.136 4.790 1.00 80.38 729 GLY A C 1
ATOM 5952 O O . GLY A 1 729 ? 16.500 -10.837 3.646 1.00 80.38 729 GLY A O 1
ATOM 5953 N N . ILE A 1 730 ? 16.309 -12.373 5.264 1.00 74.06 730 ILE A N 1
ATOM 5954 C CA . ILE A 1 730 ? 16.697 -13.519 4.436 1.00 74.06 730 ILE A CA 1
ATOM 5955 C C . ILE A 1 730 ? 15.550 -14.511 4.477 1.00 74.06 730 ILE A C 1
ATOM 5957 O O . ILE A 1 730 ? 15.072 -14.870 5.555 1.00 74.06 730 ILE A O 1
ATOM 5961 N N . ILE A 1 731 ? 15.117 -14.960 3.306 1.00 61.00 731 ILE A N 1
ATOM 5962 C CA . ILE A 1 731 ? 14.144 -16.040 3.189 1.00 61.00 731 ILE A CA 1
ATOM 5963 C C . ILE A 1 731 ? 14.924 -17.337 3.426 1.00 61.00 731 ILE A C 1
ATOM 5965 O O . ILE A 1 731 ? 15.726 -17.756 2.592 1.00 61.00 731 ILE A O 1
ATOM 5969 N N . CYS A 1 732 ? 14.772 -17.936 4.608 1.00 50.28 732 CYS A N 1
ATOM 5970 C CA . CYS A 1 732 ? 15.477 -19.163 4.968 1.00 50.28 732 CYS A CA 1
ATOM 5971 C C . CYS A 1 732 ? 15.082 -20.311 4.028 1.00 50.28 732 CYS A C 1
ATOM 5973 O O . CYS A 1 732 ? 14.078 -20.985 4.252 1.00 50.28 732 CYS A O 1
ATOM 5975 N N . ALA A 1 733 ? 15.933 -20.620 3.045 1.00 40.66 733 ALA A N 1
ATOM 5976 C CA . ALA A 1 733 ? 15.795 -21.810 2.200 1.00 40.66 733 ALA A CA 1
ATOM 5977 C C . ALA A 1 733 ? 15.687 -23.115 3.026 1.00 40.66 733 ALA A C 1
ATOM 5979 O O . ALA A 1 733 ? 15.076 -24.084 2.589 1.00 40.66 733 ALA A O 1
ATOM 5980 N N . GLY A 1 734 ? 16.207 -23.127 4.261 1.00 37.62 734 GLY A N 1
ATOM 5981 C CA . GLY A 1 734 ? 16.195 -24.285 5.162 1.00 37.62 734 GLY A CA 1
ATOM 5982 C C . GLY A 1 734 ? 14.834 -24.702 5.744 1.00 37.62 734 GLY A C 1
ATOM 5983 O O . GLY A 1 734 ? 14.761 -25.784 6.320 1.00 37.62 734 GLY A O 1
ATOM 5984 N N . GLN A 1 735 ? 13.763 -23.906 5.608 1.00 35.59 735 GLN A N 1
ATOM 5985 C CA . GLN A 1 735 ? 12.392 -24.372 5.911 1.00 35.59 735 GLN A CA 1
ATOM 5986 C C . GLN A 1 735 ? 11.657 -24.902 4.668 1.00 35.59 735 GLN A C 1
ATOM 5988 O O . GLN A 1 735 ? 10.598 -25.518 4.788 1.00 35.59 735 GLN A O 1
ATOM 5993 N N . VAL A 1 736 ? 12.258 -24.763 3.483 1.00 35.62 736 VAL A N 1
ATOM 5994 C CA . VAL A 1 736 ? 11.733 -25.260 2.209 1.00 35.62 736 VAL A CA 1
ATOM 5995 C C . VAL A 1 736 ? 12.428 -26.580 1.866 1.00 35.62 736 VAL A C 1
ATOM 5997 O O . VAL A 1 736 ? 13.144 -26.714 0.885 1.00 35.62 736 VAL A O 1
ATOM 6000 N N . ASN A 1 737 ? 12.197 -27.597 2.699 1.00 29.80 737 ASN A N 1
ATOM 6001 C CA . ASN A 1 737 ? 12.507 -28.997 2.367 1.00 29.80 737 ASN A CA 1
ATOM 6002 C C . ASN A 1 737 ? 11.422 -29.625 1.469 1.00 29.80 737 ASN A C 1
ATOM 6004 O O . ASN A 1 737 ? 11.294 -30.846 1.379 1.00 29.80 737 ASN A O 1
ATOM 6008 N N . ARG A 1 738 ? 10.594 -28.793 0.834 1.00 37.91 738 ARG A N 1
ATOM 6009 C CA . ARG A 1 738 ? 9.740 -29.225 -0.264 1.00 37.91 738 ARG A CA 1
ATOM 6010 C C . ARG A 1 738 ? 10.571 -29.030 -1.512 1.00 37.91 738 ARG A C 1
ATOM 6012 O O . ARG A 1 738 ? 11.048 -27.924 -1.740 1.00 37.91 738 ARG A O 1
ATOM 6019 N N . GLU A 1 739 ? 10.792 -30.123 -2.241 1.00 37.22 739 GLU A N 1
ATOM 6020 C CA . GLU A 1 739 ? 11.278 -30.102 -3.620 1.00 37.22 739 GLU A CA 1
ATOM 6021 C C . GLU A 1 739 ? 10.728 -28.840 -4.274 1.00 37.22 739 GLU A C 1
ATOM 6023 O O . GLU A 1 739 ? 9.515 -28.715 -4.310 1.00 37.22 739 GLU A O 1
ATOM 6028 N N . PHE A 1 740 ? 11.574 -27.886 -4.664 1.00 41.50 740 PHE A N 1
ATOM 6029 C CA . PHE A 1 740 ? 11.181 -26.729 -5.463 1.00 41.50 740 PHE A CA 1
ATOM 6030 C C . PHE A 1 740 ? 10.756 -27.277 -6.834 1.00 41.50 740 PHE A C 1
ATOM 6032 O O . PHE A 1 740 ? 11.624 -27.512 -7.684 1.00 41.50 740 PHE A O 1
ATOM 6039 N N . PRO A 1 741 ? 9.476 -27.624 -7.077 1.00 34.94 741 PRO A N 1
ATOM 6040 C CA . PRO A 1 741 ? 9.131 -28.420 -8.229 1.00 34.94 741 PRO A CA 1
ATOM 6041 C C . PRO A 1 741 ? 8.729 -27.443 -9.334 1.00 34.94 741 PRO A C 1
ATOM 6043 O O . PRO A 1 741 ? 7.651 -26.860 -9.297 1.00 34.94 741 PRO A O 1
ATOM 6046 N N . ARG A 1 742 ? 9.579 -27.346 -10.366 1.00 40.84 742 ARG A N 1
ATOM 6047 C CA . ARG A 1 742 ? 9.308 -26.707 -11.677 1.00 40.84 742 ARG A CA 1
ATOM 6048 C C . ARG A 1 742 ? 9.483 -25.179 -11.766 1.00 40.84 742 ARG A C 1
ATOM 6050 O O . ARG A 1 742 ? 8.762 -24.509 -12.504 1.00 40.84 742 ARG A O 1
ATOM 6057 N N . GLU A 1 743 ? 10.505 -24.618 -11.127 1.00 44.38 743 GLU A N 1
ATOM 6058 C CA . GLU A 1 743 ? 10.813 -23.172 -11.168 1.00 44.38 743 GLU A CA 1
ATOM 6059 C C . GLU A 1 743 ? 11.653 -22.700 -12.375 1.00 44.38 743 GLU A C 1
ATOM 6061 O O . GLU A 1 743 ? 12.558 -21.885 -12.252 1.00 44.38 743 GLU A O 1
ATOM 6066 N N . GLN A 1 744 ? 11.298 -23.147 -13.580 1.00 45.03 744 GLN A N 1
ATOM 6067 C CA . GLN A 1 744 ? 11.564 -22.374 -14.810 1.00 45.03 744 GLN A CA 1
ATOM 6068 C C . GLN A 1 744 ? 10.341 -21.537 -15.222 1.00 45.03 744 GLN A C 1
ATOM 6070 O O . GLN A 1 744 ? 10.404 -20.734 -16.147 1.00 45.03 744 GLN A O 1
ATOM 6075 N N . ALA A 1 745 ? 9.181 -21.738 -14.585 1.00 47.59 745 ALA A N 1
ATOM 6076 C CA . ALA A 1 745 ? 7.901 -21.250 -15.095 1.00 47.59 745 ALA A CA 1
ATOM 6077 C C . ALA A 1 745 ? 7.680 -19.730 -14.983 1.00 47.59 745 ALA A C 1
ATOM 6079 O O . ALA A 1 745 ? 7.010 -19.193 -15.859 1.00 47.59 745 ALA A O 1
ATOM 6080 N N . LEU A 1 746 ? 8.232 -19.037 -13.977 1.00 50.97 746 LEU A N 1
ATOM 6081 C CA . LEU A 1 746 ? 7.958 -17.600 -13.790 1.00 50.97 746 LEU A CA 1
ATOM 6082 C C . LEU A 1 746 ? 8.648 -16.703 -14.826 1.00 50.97 746 LEU A C 1
ATOM 6084 O O . LEU A 1 746 ? 8.108 -15.657 -15.164 1.00 50.97 746 LEU A O 1
ATOM 6088 N N . LEU A 1 747 ? 9.796 -17.125 -15.364 1.00 51.69 747 LEU A N 1
ATOM 6089 C CA . LEU A 1 747 ? 10.492 -16.418 -16.448 1.00 51.69 747 LEU A CA 1
ATOM 6090 C C . LEU A 1 747 ? 10.053 -16.906 -17.844 1.00 51.69 747 LEU A C 1
ATOM 6092 O O . LEU A 1 747 ? 10.640 -16.520 -18.853 1.00 51.69 747 LEU A O 1
ATOM 6096 N N . ASN A 1 748 ? 9.028 -17.767 -17.926 1.00 54.12 748 ASN A N 1
ATOM 6097 C CA . ASN A 1 748 ? 8.445 -18.166 -19.205 1.00 54.12 748 ASN A CA 1
ATOM 6098 C C . ASN A 1 748 ? 7.414 -17.126 -19.664 1.00 54.12 748 ASN A C 1
ATOM 6100 O O . ASN A 1 748 ? 6.256 -17.133 -19.243 1.00 54.12 748 ASN A O 1
ATOM 6104 N N . ASN A 1 749 ? 7.876 -16.267 -20.563 1.00 62.56 749 ASN A N 1
ATOM 6105 C CA . ASN A 1 749 ? 7.184 -15.097 -21.099 1.00 62.56 749 ASN A CA 1
ATOM 6106 C C . ASN A 1 749 ? 5.843 -15.410 -21.788 1.00 62.56 749 ASN A C 1
ATOM 6108 O O . ASN A 1 749 ? 5.659 -16.483 -22.366 1.00 62.56 749 ASN A O 1
ATOM 6112 N N . GLY A 1 750 ? 4.909 -14.454 -21.754 1.00 64.94 750 GLY A N 1
ATOM 6113 C CA . GLY A 1 750 ? 3.627 -14.478 -22.476 1.00 64.94 750 GLY A CA 1
ATOM 6114 C C . GLY A 1 750 ? 2.504 -15.314 -21.846 1.00 64.94 750 GLY A C 1
ATOM 6115 O O . GLY A 1 750 ? 1.345 -15.175 -22.234 1.00 64.94 750 GLY A O 1
ATOM 6116 N N . ARG A 1 751 ? 2.795 -16.135 -20.829 1.00 82.81 751 ARG A N 1
ATOM 6117 C CA . ARG A 1 751 ? 1.809 -17.050 -20.218 1.00 82.81 751 ARG A CA 1
ATOM 6118 C C . ARG A 1 751 ? 0.666 -16.350 -19.491 1.00 82.81 751 ARG A C 1
ATOM 6120 O O . ARG A 1 751 ? -0.421 -16.918 -19.388 1.00 82.81 751 ARG A O 1
ATOM 6127 N N . ILE A 1 752 ? 0.907 -15.147 -18.968 1.00 91.75 752 ILE A N 1
ATOM 6128 C CA . ILE A 1 752 ? -0.088 -14.449 -18.151 1.00 91.75 752 ILE A CA 1
ATOM 6129 C C . ILE A 1 752 ? -1.280 -13.971 -18.981 1.00 91.75 752 ILE A C 1
ATOM 6131 O O . ILE A 1 752 ? -2.412 -14.047 -18.507 1.00 91.75 752 ILE A O 1
ATOM 6135 N N . LEU A 1 753 ? -1.054 -13.548 -20.233 1.00 91.50 753 LEU A N 1
ATOM 6136 C CA . LEU A 1 753 ? -2.141 -13.150 -21.127 1.00 91.50 753 LEU A CA 1
ATOM 6137 C C . LEU A 1 753 ? -2.989 -14.357 -21.499 1.00 91.50 753 LEU A C 1
ATOM 6139 O O . LEU A 1 753 ? -4.197 -14.296 -21.299 1.00 91.50 753 LEU A O 1
ATOM 6143 N N . ASP A 1 754 ? -2.361 -15.464 -21.900 1.00 92.00 754 ASP A N 1
ATOM 6144 C CA . ASP A 1 754 ? -3.059 -16.714 -22.213 1.00 92.00 754 ASP A CA 1
ATOM 6145 C C . ASP A 1 754 ? -3.897 -17.218 -21.032 1.00 92.00 754 ASP A C 1
ATOM 6147 O O . ASP A 1 754 ? -5.043 -17.631 -21.208 1.00 92.00 754 ASP A O 1
ATOM 6151 N N . TRP A 1 755 ? -3.341 -17.197 -19.815 1.00 93.56 755 TRP A N 1
ATOM 6152 C CA . TRP A 1 755 ? -4.093 -17.537 -18.606 1.00 93.56 755 TRP A CA 1
ATOM 6153 C C . TRP A 1 755 ? -5.259 -16.566 -18.393 1.00 93.56 755 TRP A C 1
ATOM 6155 O O . TRP A 1 755 ? -6.393 -17.014 -18.235 1.00 93.56 755 TRP A O 1
ATOM 6165 N N . SER A 1 756 ? -5.011 -15.255 -18.478 1.00 96.00 756 SER A N 1
ATOM 6166 C CA . SER A 1 756 ? -6.037 -14.230 -18.258 1.00 96.00 756 SER A CA 1
ATOM 6167 C C . SER A 1 756 ? -7.162 -14.282 -19.296 1.00 96.00 756 SER A C 1
ATOM 6169 O O . SER A 1 756 ? -8.317 -14.090 -18.938 1.00 96.00 756 SER A O 1
ATOM 6171 N N . ASP A 1 757 ? -6.850 -14.594 -20.558 1.00 95.81 757 ASP A N 1
ATOM 6172 C CA . ASP A 1 757 ? -7.823 -14.694 -21.647 1.00 95.81 757 ASP A CA 1
ATOM 6173 C C . ASP A 1 757 ? -8.675 -15.951 -21.521 1.00 95.81 757 ASP A C 1
ATOM 6175 O O . ASP A 1 757 ? -9.875 -15.917 -21.797 1.00 95.81 757 ASP A O 1
ATOM 6179 N N . ARG A 1 758 ? -8.083 -17.060 -21.062 1.00 94.88 758 ARG A N 1
ATOM 6180 C CA . ARG A 1 758 ? -8.848 -18.267 -20.732 1.00 94.88 758 ARG A CA 1
ATOM 6181 C C . ARG A 1 758 ? -9.754 -18.054 -19.523 1.00 94.88 758 ARG A C 1
ATOM 6183 O O . ARG A 1 758 ? -10.867 -18.570 -19.530 1.00 94.88 758 ARG A O 1
ATOM 6190 N N . PHE A 1 759 ? -9.288 -17.322 -18.511 1.00 95.81 759 PHE A N 1
ATOM 6191 C CA . PHE A 1 759 ? -10.027 -17.142 -17.263 1.00 95.81 759 PHE A CA 1
ATOM 6192 C C . PHE A 1 759 ? -11.119 -16.068 -17.383 1.00 95.81 759 PHE A C 1
ATOM 6194 O O . PHE A 1 759 ? -12.289 -16.332 -17.129 1.00 95.81 759 PHE A O 1
ATOM 6201 N N . TYR A 1 760 ? -10.752 -14.848 -17.781 1.00 96.75 760 TYR A N 1
ATOM 6202 C CA . TYR A 1 760 ? -11.647 -13.683 -17.806 1.00 96.75 760 TYR A CA 1
ATOM 6203 C C . TYR A 1 760 ? -12.311 -13.452 -19.171 1.00 96.75 760 TYR A C 1
ATOM 6205 O O . TYR A 1 760 ? -13.173 -12.576 -19.306 1.00 96.75 760 TYR A O 1
ATOM 6213 N N . GLY A 1 761 ? -11.894 -14.200 -20.194 1.00 95.19 761 GLY A N 1
ATOM 6214 C CA . GLY A 1 761 ? -12.128 -13.859 -21.592 1.00 95.19 761 GLY A CA 1
ATOM 6215 C C . GLY A 1 761 ? -11.136 -12.806 -22.099 1.00 95.19 761 GLY A C 1
ATOM 6216 O O . GLY A 1 761 ? -10.314 -12.282 -21.351 1.00 95.19 761 GLY A O 1
ATOM 6217 N N . ALA A 1 762 ? -11.269 -12.446 -23.377 1.00 94.56 762 ALA A N 1
ATOM 6218 C CA . ALA A 1 762 ? -10.449 -11.428 -24.037 1.00 94.56 762 ALA A CA 1
ATOM 6219 C C . ALA A 1 762 ? -11.270 -10.157 -24.346 1.00 94.56 762 ALA A C 1
ATOM 6221 O O . ALA A 1 762 ? -11.527 -9.866 -25.518 1.00 94.56 762 ALA A O 1
ATOM 6222 N N . PRO A 1 763 ? -11.773 -9.418 -23.331 1.00 93.69 763 PRO A N 1
ATOM 6223 C CA . PRO A 1 763 ? -12.472 -8.169 -23.589 1.00 93.69 763 PRO A CA 1
ATOM 6224 C C . PRO A 1 763 ? -11.502 -7.133 -24.163 1.00 93.69 763 PRO A C 1
ATOM 6226 O O . PRO A 1 763 ? -10.340 -7.052 -23.759 1.00 93.69 763 PRO A O 1
ATOM 6229 N N . GLU A 1 764 ? -12.001 -6.306 -25.077 1.00 91.12 764 GLU A N 1
ATOM 6230 C CA . GLU A 1 764 ? -11.250 -5.158 -25.574 1.00 91.12 764 GLU A CA 1
ATOM 6231 C C . GLU A 1 764 ? -11.022 -4.154 -24.435 1.00 91.12 764 GLU A C 1
ATOM 6233 O O . GLU A 1 764 ? -11.965 -3.680 -23.794 1.00 91.12 764 GLU A O 1
ATOM 6238 N N . LEU A 1 765 ? -9.754 -3.841 -24.169 1.00 93.69 765 LEU A N 1
ATOM 6239 C CA . LEU A 1 765 ? -9.366 -2.848 -23.176 1.00 93.69 765 LEU A CA 1
ATOM 6240 C C . LEU A 1 765 ? -9.275 -1.477 -23.847 1.00 93.69 765 LEU A C 1
ATOM 6242 O O . LEU A 1 765 ? -8.465 -1.286 -24.745 1.00 93.69 765 LEU A O 1
ATOM 6246 N N . LYS A 1 766 ? -10.070 -0.508 -23.390 1.00 92.62 766 LYS A N 1
ATOM 6247 C CA . LYS A 1 766 ? -10.017 0.876 -23.893 1.00 92.62 766 LYS A CA 1
ATOM 6248 C C . LYS A 1 766 ? -8.789 1.636 -23.373 1.00 92.62 766 LYS A C 1
ATOM 6250 O O . LYS A 1 766 ? -8.282 1.271 -22.315 1.00 92.62 766 LYS A O 1
ATOM 6255 N N . PRO A 1 767 ? -8.329 2.715 -24.022 1.00 92.94 767 PRO A N 1
ATOM 6256 C CA . PRO A 1 767 ? -7.340 3.616 -23.432 1.00 92.94 767 PRO A CA 1
ATOM 6257 C C . PRO A 1 767 ? -7.776 4.147 -22.059 1.00 92.94 767 PRO A C 1
ATOM 6259 O O . PRO A 1 767 ? -8.969 4.245 -21.761 1.00 92.94 767 PRO A O 1
ATOM 6262 N N . ARG A 1 768 ? -6.802 4.484 -21.206 1.00 90.62 768 ARG A N 1
ATOM 6263 C CA . ARG A 1 768 ? -7.083 5.177 -19.941 1.00 90.62 768 ARG A CA 1
ATOM 6264 C C . ARG A 1 768 ? -7.555 6.604 -20.235 1.00 90.62 768 ARG A C 1
ATOM 6266 O O . ARG A 1 768 ? -7.218 7.164 -21.275 1.00 90.62 768 ARG A O 1
ATOM 6273 N N . LYS A 1 769 ? -8.326 7.182 -19.311 1.00 91.00 769 LYS A N 1
ATOM 6274 C CA . LYS A 1 769 ? -8.759 8.581 -19.421 1.00 91.00 769 LYS A CA 1
ATOM 6275 C C . LYS A 1 769 ? -7.545 9.500 -19.363 1.00 91.00 769 LYS A C 1
ATOM 6277 O O . LYS A 1 769 ? -6.663 9.291 -18.530 1.00 91.00 769 LYS A O 1
ATOM 6282 N N . GLU A 1 770 ? -7.533 10.522 -20.202 1.00 92.31 770 GLU A N 1
ATOM 6283 C CA . GLU A 1 770 ? -6.560 11.603 -20.114 1.00 92.31 770 GLU A CA 1
ATOM 6284 C C . GLU A 1 770 ? -7.043 12.665 -19.136 1.00 92.31 770 GLU A C 1
ATOM 6286 O O . GLU A 1 770 ? -8.224 13.017 -19.113 1.00 92.31 770 GLU A O 1
ATOM 6291 N N . ILE A 1 771 ? -6.122 13.139 -18.298 1.00 93.19 771 ILE A N 1
ATOM 6292 C CA . ILE A 1 771 ? -6.426 14.000 -17.157 1.00 93.19 771 ILE A CA 1
ATOM 6293 C C . ILE A 1 771 ? -5.740 15.345 -17.359 1.00 93.19 771 ILE A C 1
ATOM 6295 O O . ILE A 1 771 ? -4.523 15.415 -17.545 1.00 93.19 771 ILE A O 1
ATOM 6299 N N . TYR A 1 772 ? -6.519 16.418 -17.275 1.00 94.19 772 TYR A N 1
ATOM 6300 C CA . TYR A 1 772 ? -6.054 17.785 -17.465 1.00 94.19 772 TYR A CA 1
ATOM 6301 C C . TYR A 1 772 ? -6.302 18.598 -16.204 1.00 94.19 772 TYR A C 1
ATOM 6303 O O . TYR A 1 772 ? -7.442 18.768 -15.764 1.00 94.19 772 TYR A O 1
ATOM 6311 N N . ALA A 1 773 ? -5.220 19.135 -15.647 1.00 92.62 773 ALA A N 1
ATOM 6312 C CA . ALA A 1 773 ? -5.267 19.962 -14.461 1.00 92.62 773 ALA A CA 1
ATOM 6313 C C . ALA A 1 773 ? -6.104 21.222 -14.687 1.00 92.62 773 ALA A C 1
ATOM 6315 O O . ALA A 1 773 ? -5.890 21.968 -15.648 1.00 92.62 773 ALA A O 1
ATOM 6316 N N . ASN A 1 774 ? -7.015 21.503 -13.758 1.00 88.56 774 ASN A N 1
ATOM 6317 C CA . ASN A 1 774 ? -7.732 22.770 -13.756 1.00 88.56 774 ASN A CA 1
ATOM 6318 C C . ASN A 1 774 ? -6.811 23.905 -13.269 1.00 88.56 774 ASN A C 1
ATOM 6320 O O . ASN A 1 774 ? -6.326 23.875 -12.138 1.00 88.56 774 ASN A O 1
ATOM 6324 N N . ARG A 1 775 ? -6.586 24.919 -14.117 1.00 86.38 775 ARG A N 1
ATOM 6325 C CA . ARG A 1 775 ? -5.704 26.069 -13.841 1.00 86.38 775 ARG A CA 1
ATOM 6326 C C . ARG A 1 775 ? -6.149 26.890 -12.623 1.00 86.38 775 ARG A C 1
ATOM 6328 O O . ARG A 1 775 ? -5.301 27.464 -11.948 1.00 86.38 775 ARG A O 1
ATOM 6335 N N . GLU A 1 776 ? -7.447 26.930 -12.331 1.00 85.69 776 GLU A N 1
ATOM 6336 C CA . GLU A 1 776 ? -8.013 27.710 -11.221 1.00 85.69 776 GLU A CA 1
ATOM 6337 C C . GLU A 1 776 ? -7.979 26.954 -9.883 1.00 85.69 776 GLU A C 1
ATOM 6339 O O . GLU A 1 776 ? -8.094 27.562 -8.818 1.00 85.69 776 GLU A O 1
ATOM 6344 N N . VAL A 1 777 ? -7.790 25.629 -9.915 1.00 82.31 777 VAL A N 1
ATOM 6345 C CA . VAL A 1 777 ? -7.794 24.787 -8.716 1.00 82.31 777 VAL A CA 1
ATOM 6346 C C . VAL A 1 777 ? -6.365 24.461 -8.294 1.00 82.31 777 VAL A C 1
ATOM 6348 O O . VAL A 1 777 ? -5.682 23.621 -8.880 1.00 82.31 777 VAL A O 1
ATOM 6351 N N . THR A 1 778 ? -5.919 25.138 -7.237 1.00 76.75 778 THR A N 1
ATOM 6352 C CA . THR A 1 778 ? -4.556 25.020 -6.684 1.00 76.75 778 THR A CA 1
ATOM 6353 C C . THR A 1 778 ? -4.505 24.347 -5.313 1.00 76.75 778 THR A C 1
ATOM 6355 O O . THR A 1 778 ? -3.427 24.001 -4.829 1.00 76.75 778 THR A O 1
ATOM 6358 N N . ARG A 1 779 ? -5.664 24.131 -4.677 1.00 75.94 779 ARG A N 1
ATOM 6359 C CA . ARG A 1 779 ? -5.767 23.445 -3.385 1.00 75.94 779 ARG A CA 1
ATOM 6360 C C . ARG A 1 779 ? -5.908 21.939 -3.578 1.00 75.94 779 ARG A C 1
ATOM 6362 O O . ARG A 1 779 ? -6.524 21.471 -4.537 1.00 75.94 779 ARG A O 1
ATOM 6369 N N . ASP A 1 780 ? -5.350 21.190 -2.636 1.00 72.00 780 ASP A N 1
ATOM 6370 C CA . ASP A 1 780 ? -5.579 19.753 -2.549 1.00 72.00 780 ASP A CA 1
ATOM 6371 C C . ASP A 1 780 ? -7.072 19.495 -2.272 1.00 72.00 780 ASP A C 1
ATOM 6373 O O . ASP A 1 780 ? -7.711 20.219 -1.506 1.00 72.00 780 ASP A O 1
ATOM 6377 N N . SER A 1 781 ? -7.639 18.505 -2.959 1.00 66.00 781 SER A N 1
ATOM 6378 C CA . SER A 1 781 ? -9.054 18.134 -2.892 1.00 66.00 781 SER A CA 1
ATOM 6379 C C . SER A 1 781 ? -9.160 16.615 -2.835 1.00 66.00 781 SER A C 1
ATOM 6381 O O . SER A 1 781 ? -8.309 15.913 -3.380 1.00 66.00 781 SER A O 1
ATOM 6383 N N . LEU A 1 782 ? -10.204 16.132 -2.161 1.00 60.97 782 LEU A N 1
ATOM 6384 C CA . LEU A 1 782 ? -10.600 14.718 -2.136 1.00 60.97 782 LEU A CA 1
ATOM 6385 C C . LEU A 1 782 ? -11.587 14.377 -3.263 1.00 60.97 782 LEU A C 1
ATOM 6387 O O . LEU A 1 782 ? -11.896 13.217 -3.497 1.00 60.97 782 LEU A O 1
ATOM 6391 N N . VAL A 1 783 ? -12.110 15.393 -3.949 1.00 66.50 783 VAL A N 1
ATOM 6392 C CA . VAL A 1 783 ? -13.023 15.246 -5.083 1.00 66.50 783 VAL A CA 1
ATOM 6393 C C . VAL A 1 783 ? -12.282 15.638 -6.344 1.00 66.50 783 VAL A C 1
ATOM 6395 O O . VAL A 1 783 ? -11.677 16.707 -6.352 1.00 66.50 783 VAL A O 1
ATOM 6398 N N . ALA A 1 784 ? -12.417 14.828 -7.396 1.00 72.88 784 ALA A N 1
ATOM 6399 C CA . ALA A 1 784 ? -11.927 15.126 -8.737 1.00 72.88 784 ALA A CA 1
ATOM 6400 C C . ALA A 1 784 ? -12.295 16.555 -9.168 1.00 72.88 784 ALA A C 1
ATOM 6402 O O . ALA A 1 784 ? -13.479 16.864 -9.331 1.00 72.88 784 ALA A O 1
ATOM 6403 N N . THR A 1 785 ? -11.302 17.418 -9.378 1.00 83.44 785 THR A N 1
ATOM 6404 C CA . THR A 1 785 ? -11.523 18.763 -9.945 1.00 83.44 785 THR A CA 1
ATOM 6405 C C . THR A 1 785 ? -10.939 18.930 -11.342 1.00 83.44 785 THR A C 1
ATOM 6407 O O . THR A 1 785 ? -11.176 19.949 -12.000 1.00 83.44 785 THR A O 1
ATOM 6410 N N . ASP A 1 786 ? -10.193 17.929 -11.795 1.00 88.62 786 ASP A N 1
ATOM 6411 C CA . ASP A 1 786 ? -9.610 17.872 -13.122 1.00 88.62 786 ASP A CA 1
ATOM 6412 C C . ASP A 1 786 ? -10.649 17.594 -14.213 1.00 88.62 786 ASP A C 1
ATOM 6414 O O . ASP A 1 786 ? -11.743 17.074 -13.977 1.00 88.62 786 ASP A O 1
ATOM 6418 N N . HIS A 1 787 ? -10.282 17.953 -15.440 1.00 90.94 787 HIS A N 1
ATOM 6419 C CA . HIS A 1 787 ? -11.042 17.596 -16.631 1.00 90.94 787 HIS A CA 1
ATOM 6420 C C . HIS A 1 787 ? -10.564 16.240 -17.153 1.00 90.94 787 HIS A C 1
ATOM 6422 O O . HIS A 1 787 ? -9.359 16.009 -17.250 1.00 90.94 787 HIS A O 1
ATOM 6428 N N . PHE A 1 788 ? -11.505 15.367 -17.505 1.00 91.06 788 PHE A N 1
ATOM 6429 C CA . PHE A 1 788 ? -11.231 14.017 -17.995 1.00 91.06 788 PHE A CA 1
ATOM 6430 C C . PHE A 1 788 ? -11.721 13.875 -19.433 1.00 91.06 788 PHE A C 1
ATOM 6432 O O . PHE A 1 788 ? -12.865 14.220 -19.732 1.00 91.06 788 PHE A O 1
ATOM 6439 N N . GLU A 1 789 ? -10.887 13.313 -20.303 1.00 92.75 789 GLU A N 1
ATOM 6440 C CA . GLU A 1 789 ? -11.272 12.922 -21.662 1.00 92.75 789 GLU A CA 1
ATOM 6441 C C . GLU A 1 789 ? -11.073 11.417 -21.834 1.00 92.75 789 GLU A C 1
ATOM 6443 O O . GLU A 1 789 ? -10.071 10.866 -21.389 1.00 92.75 789 GLU A O 1
ATOM 6448 N N . GLU A 1 790 ? -12.044 10.731 -22.439 1.00 91.38 790 GLU A N 1
ATOM 6449 C CA . GLU A 1 790 ? -11.964 9.294 -22.720 1.00 91.38 790 GLU A CA 1
ATOM 6450 C C . GLU A 1 790 ? -11.573 9.091 -24.191 1.00 91.38 790 GLU A C 1
ATOM 6452 O O . GLU A 1 790 ? -12.414 9.315 -25.069 1.00 91.38 790 GLU A O 1
ATOM 6457 N N . PRO A 1 791 ? -10.327 8.680 -24.496 1.00 91.44 791 PRO A N 1
ATOM 6458 C CA . PRO A 1 791 ? -9.926 8.433 -25.873 1.00 91.44 791 PRO A CA 1
ATOM 6459 C C . PRO A 1 791 ? -10.696 7.247 -26.462 1.00 91.44 791 PRO A C 1
ATOM 6461 O O . PRO A 1 791 ? -10.960 6.249 -25.786 1.00 91.44 791 PRO A O 1
ATOM 6464 N N . VAL A 1 792 ? -11.045 7.351 -27.745 1.00 89.25 792 VAL A N 1
ATOM 6465 C CA . VAL A 1 792 ? -11.828 6.320 -28.450 1.00 89.25 792 VAL A CA 1
ATOM 6466 C C . VAL A 1 792 ? -10.965 5.111 -28.825 1.00 89.25 792 VAL A C 1
ATOM 6468 O O . VAL A 1 792 ? -11.461 3.988 -28.848 1.00 89.25 792 VAL A O 1
ATOM 6471 N N . GLU A 1 793 ? -9.678 5.342 -29.090 1.00 93.56 793 GLU A N 1
ATOM 6472 C CA . GLU A 1 793 ? -8.695 4.343 -29.514 1.00 93.56 793 GLU A CA 1
ATOM 6473 C C . GLU A 1 793 ? -7.286 4.711 -29.022 1.00 93.56 793 GLU A C 1
ATOM 6475 O O . GLU A 1 793 ? -7.028 5.851 -28.628 1.00 93.56 793 GLU A O 1
ATOM 6480 N N . TYR A 1 794 ? -6.375 3.736 -29.020 1.00 94.94 794 TYR A N 1
ATOM 6481 C CA . TYR A 1 794 ? -4.972 3.964 -28.669 1.00 94.94 794 TYR A CA 1
ATOM 6482 C C . TYR A 1 794 ? -4.250 4.774 -29.750 1.00 94.94 794 TYR A C 1
ATOM 6484 O O . TYR A 1 794 ? -4.536 4.635 -30.938 1.00 94.94 794 TYR A O 1
ATOM 6492 N N . GLY A 1 795 ? -3.274 5.589 -29.339 1.00 94.31 795 GLY A N 1
ATOM 6493 C CA . GLY A 1 795 ? -2.395 6.269 -30.280 1.00 94.31 795 GLY A CA 1
ATOM 6494 C C . GLY A 1 795 ? -1.483 5.316 -31.049 1.00 94.31 795 GLY A C 1
ATOM 6495 O O . GLY A 1 795 ? -1.329 4.137 -30.725 1.00 94.31 795 GLY A O 1
ATOM 6496 N N . LYS A 1 796 ? -0.862 5.843 -32.104 1.00 94.88 796 LYS A N 1
ATOM 6497 C CA . LYS A 1 796 ? 0.062 5.084 -32.946 1.00 94.88 796 LYS A CA 1
ATOM 6498 C C . LYS A 1 796 ? 1.374 4.819 -32.205 1.00 94.88 796 LYS A C 1
ATOM 6500 O O . LYS A 1 796 ? 1.984 5.741 -31.667 1.00 94.88 796 LYS A O 1
ATOM 6505 N N . THR A 1 797 ? 1.830 3.570 -32.241 1.00 95.44 797 THR A N 1
ATOM 6506 C CA . THR A 1 797 ? 3.077 3.144 -31.596 1.00 95.44 797 THR A CA 1
ATOM 6507 C C . THR A 1 797 ? 4.316 3.706 -32.283 1.00 95.44 797 THR A C 1
ATOM 6509 O O . THR A 1 797 ? 4.389 3.725 -33.515 1.00 95.44 797 THR A O 1
ATOM 6512 N N . LYS A 1 798 ? 5.320 4.059 -31.479 1.00 94.31 798 LYS A N 1
ATOM 6513 C CA . LYS A 1 798 ? 6.687 4.402 -31.895 1.00 94.31 798 LYS A CA 1
ATOM 6514 C C . LYS A 1 798 ? 7.718 3.557 -31.160 1.00 94.31 798 LYS A C 1
ATOM 6516 O O . LYS A 1 798 ? 7.574 3.283 -29.971 1.00 94.31 798 LYS A O 1
ATOM 6521 N N . SER A 1 799 ? 8.788 3.192 -31.851 1.00 91.50 799 SER A N 1
ATOM 6522 C CA . SER A 1 799 ? 9.987 2.637 -31.225 1.00 91.50 799 SER A CA 1
ATOM 6523 C C . SER A 1 799 ? 10.746 3.708 -30.425 1.00 91.50 799 SER A C 1
ATOM 6525 O O . SER A 1 799 ? 10.692 4.890 -30.783 1.00 91.50 799 SER A O 1
ATOM 6527 N N . PRO A 1 800 ? 11.531 3.320 -29.400 1.00 91.19 800 PRO A N 1
ATOM 6528 C CA . PRO A 1 800 ? 12.405 4.242 -28.669 1.00 91.19 800 PRO A CA 1
ATOM 6529 C C . PRO A 1 800 ? 13.265 5.124 -29.584 1.00 91.19 800 PRO A C 1
ATOM 6531 O O . PRO A 1 800 ? 13.343 6.336 -29.403 1.00 91.19 800 PRO A O 1
ATOM 6534 N N . LYS A 1 801 ? 13.839 4.537 -30.641 1.00 89.75 801 LYS A N 1
ATOM 6535 C CA . LYS A 1 801 ? 14.655 5.254 -31.629 1.00 89.75 801 LYS A CA 1
ATOM 6536 C C . LYS A 1 801 ? 13.864 6.316 -32.403 1.00 89.75 801 LYS A C 1
ATOM 6538 O O . LYS A 1 801 ? 14.387 7.399 -32.660 1.00 89.75 801 LYS A O 1
ATOM 6543 N N . GLU A 1 802 ? 12.621 6.027 -32.785 1.00 93.31 802 GLU A N 1
ATOM 6544 C CA . GLU A 1 802 ? 11.759 6.999 -33.474 1.00 93.31 802 GLU A CA 1
ATOM 6545 C C . GLU A 1 802 ? 11.404 8.183 -32.571 1.00 93.31 802 GLU A C 1
ATOM 6547 O O . GLU A 1 802 ? 11.409 9.316 -33.046 1.00 93.31 802 GLU A O 1
ATOM 6552 N N . VAL A 1 803 ? 11.155 7.940 -31.278 1.00 94.06 803 VAL A N 1
ATOM 6553 C CA . VAL A 1 803 ? 10.910 9.008 -30.292 1.00 94.06 803 VAL A CA 1
ATOM 6554 C C . VAL A 1 803 ? 12.154 9.890 -30.131 1.00 94.06 803 VAL A C 1
ATOM 6556 O O . VAL A 1 803 ? 12.066 11.114 -30.203 1.00 94.06 803 VAL A O 1
ATOM 6559 N N . LEU A 1 804 ? 13.334 9.281 -29.986 1.00 95.38 804 LEU A N 1
ATOM 6560 C CA . LEU A 1 804 ? 14.590 10.002 -29.743 1.00 95.38 804 LEU A CA 1
ATOM 6561 C C . LEU A 1 804 ? 15.107 10.765 -30.973 1.00 95.38 804 LEU A C 1
ATOM 6563 O O . LEU A 1 804 ? 15.805 11.764 -30.823 1.00 95.38 804 LEU A O 1
ATOM 6567 N N . THR A 1 805 ? 14.708 10.376 -32.190 1.00 94.62 805 THR A N 1
ATOM 6568 C CA . THR A 1 805 ? 15.151 11.033 -33.439 1.00 94.62 805 THR A CA 1
ATOM 6569 C C . THR A 1 805 ? 14.851 12.539 -33.453 1.00 94.62 805 THR A C 1
ATOM 6571 O O . THR A 1 805 ? 15.618 13.315 -34.030 1.00 94.62 805 THR A O 1
ATOM 6574 N N . ALA A 1 806 ? 13.773 12.973 -32.790 1.00 92.94 806 ALA A N 1
ATOM 6575 C CA . ALA A 1 806 ? 13.402 14.384 -32.703 1.00 92.94 806 ALA A CA 1
ATOM 6576 C C . ALA A 1 806 ? 14.473 15.256 -32.016 1.00 92.94 806 ALA A C 1
ATOM 6578 O O . ALA A 1 806 ? 14.574 16.438 -32.346 1.00 92.94 806 ALA A O 1
ATOM 6579 N N . ALA A 1 807 ? 15.321 14.673 -31.155 1.00 96.19 807 ALA A N 1
ATOM 6580 C CA . ALA A 1 807 ? 16.422 15.371 -30.489 1.00 96.19 807 ALA A CA 1
ATOM 6581 C C . ALA A 1 807 ? 17.423 15.995 -31.476 1.00 96.19 807 ALA A C 1
ATOM 6583 O O . ALA A 1 807 ? 18.066 16.986 -31.162 1.00 96.19 807 ALA A O 1
ATOM 6584 N N . HIS A 1 808 ? 17.546 15.468 -32.697 1.00 96.69 808 HIS A N 1
ATOM 6585 C CA . HIS A 1 808 ? 18.513 15.954 -33.688 1.00 96.69 808 HIS A CA 1
ATOM 6586 C C . HIS A 1 808 ? 17.982 17.090 -34.574 1.00 96.69 808 HIS A C 1
ATOM 6588 O O . HIS A 1 808 ? 18.558 17.385 -35.624 1.00 96.69 808 HIS A O 1
ATOM 6594 N N . SER A 1 809 ? 16.874 17.724 -34.190 1.00 96.50 809 SER A N 1
ATOM 6595 C CA . SER A 1 809 ? 16.272 18.806 -34.961 1.00 96.50 809 SER A CA 1
ATOM 6596 C C . SER A 1 809 ? 15.693 19.901 -34.074 1.00 96.50 809 SER A C 1
ATOM 6598 O O . SER A 1 809 ? 15.275 19.662 -32.948 1.00 96.50 809 SER A O 1
ATOM 6600 N N . LEU A 1 810 ? 15.642 21.119 -34.612 1.00 96.62 810 LEU A N 1
ATOM 6601 C CA . LEU A 1 810 ? 15.017 22.258 -33.949 1.00 96.62 810 LEU A CA 1
ATOM 6602 C C . LEU A 1 810 ? 13.502 22.037 -33.804 1.00 96.62 810 LEU A C 1
ATOM 6604 O O . LEU A 1 810 ? 12.813 21.855 -34.814 1.00 96.62 810 LEU A O 1
ATOM 6608 N N . PHE A 1 811 ? 12.970 22.150 -32.584 1.00 97.62 811 PHE A N 1
ATOM 6609 C CA . PHE A 1 811 ? 11.533 22.037 -32.318 1.00 97.62 811 PHE A CA 1
ATOM 6610 C C . PHE A 1 811 ? 10.802 23.283 -32.831 1.00 97.62 811 PHE A C 1
ATOM 6612 O O . PHE A 1 811 ? 10.759 24.330 -32.185 1.00 97.62 811 PHE A O 1
ATOM 6619 N N . CYS A 1 812 ? 10.273 23.195 -34.049 1.00 96.75 812 CYS A N 1
ATOM 6620 C CA . CYS A 1 812 ? 9.638 24.321 -34.725 1.00 96.75 812 CYS A CA 1
ATOM 6621 C C . CYS A 1 812 ? 8.136 24.359 -34.462 1.00 96.75 812 CYS A C 1
ATOM 6623 O O . CYS A 1 812 ? 7.459 23.332 -34.528 1.00 96.75 812 CYS A O 1
ATOM 6625 N N . GLU A 1 813 ? 7.623 25.565 -34.260 1.00 95.75 813 GLU A N 1
ATOM 6626 C CA . GLU A 1 813 ? 6.195 25.822 -34.214 1.00 95.75 813 GLU A CA 1
ATOM 6627 C C . GLU A 1 813 ? 5.501 25.450 -35.532 1.00 95.75 813 GLU A C 1
ATOM 6629 O O . GLU A 1 813 ? 5.980 25.763 -36.626 1.00 95.75 813 GLU A O 1
ATOM 6634 N N . LYS A 1 814 ? 4.346 24.789 -35.415 1.00 94.06 814 LYS A N 1
ATOM 6635 C CA . LYS A 1 814 ? 3.417 24.498 -36.509 1.00 94.06 814 LYS A CA 1
ATOM 6636 C C . LYS A 1 814 ? 1.999 24.818 -36.048 1.00 94.06 814 LYS A C 1
ATOM 6638 O O . LYS A 1 814 ? 1.580 24.366 -34.988 1.00 94.06 814 LYS A O 1
ATOM 6643 N N . ASP A 1 815 ? 1.278 25.626 -36.821 1.00 92.44 815 ASP A N 1
ATOM 6644 C CA . ASP A 1 815 ? -0.122 25.998 -36.561 1.00 92.44 815 ASP A CA 1
ATOM 6645 C C . ASP A 1 815 ? -0.406 26.536 -35.146 1.00 92.44 815 ASP A C 1
ATOM 6647 O O . ASP A 1 815 ? -1.481 26.302 -34.580 1.00 92.44 815 ASP A O 1
ATOM 6651 N N . GLY A 1 816 ? 0.535 27.294 -34.575 1.00 93.94 816 GLY A N 1
ATOM 6652 C CA . GLY A 1 816 ? 0.391 27.852 -33.229 1.00 93.94 816 GLY A CA 1
ATOM 6653 C C . GLY A 1 816 ? 0.994 26.999 -32.112 1.00 93.94 816 GLY A C 1
ATOM 6654 O O . GLY A 1 816 ? 0.835 27.377 -30.952 1.00 93.94 816 GLY A O 1
ATOM 6655 N N . VAL A 1 817 ? 1.601 25.848 -32.431 1.00 96.56 817 VAL A N 1
ATOM 6656 C CA . VAL A 1 817 ? 1.927 24.793 -31.462 1.00 96.56 817 VAL A CA 1
ATOM 6657 C C . VAL A 1 817 ? 3.371 24.303 -31.584 1.00 96.56 817 VAL A C 1
ATOM 6659 O O . VAL A 1 817 ? 3.858 24.063 -32.687 1.00 96.56 817 VAL A O 1
ATOM 6662 N N . VAL A 1 818 ? 4.029 24.064 -30.445 1.00 97.00 818 VAL A N 1
ATOM 6663 C CA . VAL A 1 818 ? 5.289 23.304 -30.349 1.00 97.00 818 VAL A CA 1
ATOM 6664 C C . VAL A 1 818 ? 5.042 22.048 -29.509 1.00 97.00 818 VAL A C 1
ATOM 6666 O O . VAL A 1 818 ? 4.553 22.139 -28.383 1.00 97.00 818 VAL A O 1
ATOM 6669 N N . LYS A 1 819 ? 5.384 20.879 -30.057 1.00 96.88 819 LYS A N 1
ATOM 6670 C CA . LYS A 1 819 ? 5.266 19.561 -29.413 1.00 96.88 819 LYS A CA 1
ATOM 6671 C C . LYS A 1 819 ? 6.666 19.007 -29.141 1.00 96.88 819 LYS A C 1
ATOM 6673 O O . LYS A 1 819 ? 7.504 19.038 -30.042 1.00 96.88 819 LYS A O 1
ATOM 6678 N N . ILE A 1 820 ? 6.917 18.516 -27.930 1.00 98.00 820 ILE A N 1
ATOM 6679 C CA . ILE A 1 820 ? 8.225 17.983 -27.519 1.00 98.00 820 ILE A CA 1
ATOM 6680 C C . ILE A 1 820 ? 8.011 16.692 -26.727 1.00 98.00 820 ILE A C 1
ATOM 6682 O O . ILE A 1 820 ? 7.265 16.686 -25.750 1.00 98.00 820 ILE A O 1
ATOM 6686 N N . ASP A 1 821 ? 8.697 15.618 -27.112 1.00 97.62 821 ASP A N 1
ATOM 6687 C CA . ASP A 1 821 ? 8.843 14.427 -26.271 1.00 97.62 821 ASP A CA 1
ATOM 6688 C C . ASP A 1 821 ? 10.001 14.671 -25.296 1.00 97.62 821 ASP A C 1
ATOM 6690 O O . ASP A 1 821 ? 11.149 14.838 -25.714 1.00 97.62 821 ASP A O 1
ATOM 6694 N N . ALA A 1 822 ? 9.719 14.730 -23.994 1.00 98.19 822 ALA A N 1
ATOM 6695 C CA . ALA A 1 822 ? 10.682 15.197 -22.994 1.00 98.19 822 ALA A CA 1
ATOM 6696 C C . ALA A 1 822 ? 11.918 14.284 -22.879 1.00 98.19 822 ALA A C 1
ATOM 6698 O O . ALA A 1 822 ? 13.011 14.721 -22.526 1.00 98.19 822 ALA A O 1
ATOM 6699 N N . VAL A 1 823 ? 11.784 13.006 -23.237 1.00 97.62 823 VAL A N 1
ATOM 6700 C CA . VAL A 1 823 ? 12.922 12.080 -23.248 1.00 97.62 823 VAL A CA 1
ATOM 6701 C C . VAL A 1 823 ? 14.031 12.488 -24.224 1.00 97.62 823 VAL A C 1
ATOM 6703 O O . VAL A 1 823 ? 15.176 12.102 -24.024 1.00 97.62 823 VAL A O 1
ATOM 6706 N N . THR A 1 824 ? 13.736 13.298 -25.245 1.00 97.75 824 THR A N 1
ATOM 6707 C CA . THR A 1 824 ? 14.730 13.731 -26.244 1.00 97.75 824 THR A CA 1
ATOM 6708 C C . THR A 1 824 ? 15.919 14.471 -25.631 1.00 97.75 824 THR A C 1
ATOM 6710 O O . THR A 1 824 ? 17.016 14.407 -26.178 1.00 97.75 824 THR A O 1
ATOM 6713 N N . ALA A 1 825 ? 15.751 15.099 -24.460 1.00 97.75 825 ALA A N 1
ATOM 6714 C CA . ALA A 1 825 ? 16.852 15.719 -23.723 1.00 97.75 825 ALA A CA 1
ATOM 6715 C C . ALA A 1 825 ? 17.935 14.714 -23.286 1.00 97.75 825 ALA A C 1
ATOM 6717 O O . ALA A 1 825 ? 19.083 15.100 -23.074 1.00 97.75 825 ALA A O 1
ATOM 6718 N N . TYR A 1 826 ? 17.600 13.425 -23.183 1.00 95.94 826 TYR A N 1
ATOM 6719 C CA . TYR A 1 826 ? 18.548 12.371 -22.825 1.00 95.94 826 TYR A CA 1
ATOM 6720 C C . TYR A 1 826 ? 19.680 12.205 -23.857 1.00 95.94 826 TYR A C 1
ATOM 6722 O O . TYR A 1 826 ? 20.784 11.827 -23.472 1.00 95.94 826 TYR A O 1
ATOM 6730 N N . GLU A 1 827 ? 19.446 12.551 -25.130 1.00 95.62 827 GLU A N 1
ATOM 6731 C CA . GLU A 1 827 ? 20.413 12.386 -26.232 1.00 95.62 827 GLU A CA 1
ATOM 6732 C C . GLU A 1 827 ? 21.607 13.361 -26.183 1.00 95.62 827 GLU A C 1
ATOM 6734 O O . GLU A 1 827 ? 22.575 13.170 -26.916 1.00 95.62 827 GLU A O 1
ATOM 6739 N N . GLN A 1 828 ? 21.566 14.402 -25.339 1.00 96.88 828 GLN A N 1
ATOM 6740 C CA . GLN A 1 828 ? 22.644 15.400 -25.194 1.00 96.88 828 GLN A CA 1
ATOM 6741 C C . GLN A 1 828 ? 23.071 16.062 -26.521 1.00 96.88 828 GLN A C 1
ATOM 6743 O O . GLN A 1 828 ? 24.256 16.158 -26.851 1.00 96.88 828 GLN A O 1
ATOM 6748 N N . THR A 1 829 ? 22.101 16.526 -27.305 1.00 97.94 829 THR A N 1
ATOM 6749 C CA . THR A 1 829 ? 22.329 17.221 -28.583 1.00 97.94 829 THR A CA 1
ATOM 6750 C C . THR A 1 829 ? 22.340 18.745 -28.410 1.00 97.94 829 THR A C 1
ATOM 6752 O O . THR A 1 829 ? 21.975 19.267 -27.360 1.00 97.94 829 THR A O 1
ATOM 6755 N N . GLU A 1 830 ? 22.675 19.496 -29.467 1.00 96.81 830 GLU A N 1
ATOM 6756 C CA . GLU A 1 830 ? 22.557 20.966 -29.451 1.00 96.81 830 GLU A CA 1
ATOM 6757 C C . GLU A 1 830 ? 21.101 21.475 -29.356 1.00 96.81 830 GLU A C 1
ATOM 6759 O O . GLU A 1 830 ? 20.881 22.642 -29.028 1.00 96.81 830 GLU A O 1
ATOM 6764 N N . PHE A 1 831 ? 20.107 20.622 -29.648 1.00 98.19 831 PHE A N 1
ATOM 6765 C CA . PHE A 1 831 ? 18.686 20.985 -29.628 1.00 98.19 831 PHE A CA 1
ATOM 6766 C C . PHE A 1 831 ? 17.942 20.461 -28.402 1.00 98.19 831 PHE A C 1
ATOM 6768 O O . PHE A 1 831 ? 16.897 21.010 -28.070 1.00 98.19 831 PHE A O 1
ATOM 6775 N N . ALA A 1 832 ? 18.442 19.417 -27.744 1.00 98.19 832 ALA A N 1
ATOM 6776 C CA . ALA A 1 832 ? 17.842 18.836 -26.550 1.00 98.19 832 ALA A CA 1
ATOM 6777 C C . ALA A 1 832 ? 18.924 18.211 -25.663 1.00 98.19 832 ALA A C 1
ATOM 6779 O O . ALA A 1 832 ? 19.641 17.317 -26.118 1.00 98.19 832 ALA A O 1
ATOM 6780 N N . TYR A 1 833 ? 19.037 18.659 -24.413 1.00 98.25 833 TYR A N 1
ATOM 6781 C CA . TYR A 1 833 ? 20.062 18.188 -23.475 1.00 98.25 833 TYR A CA 1
ATOM 6782 C C . TYR A 1 833 ? 19.615 18.336 -22.017 1.00 98.25 833 TYR A C 1
ATOM 6784 O O . TYR A 1 833 ? 18.719 19.123 -21.705 1.00 98.25 833 TYR A O 1
ATOM 6792 N N . THR A 1 834 ? 20.248 17.596 -21.108 1.00 97.56 834 THR A N 1
ATOM 6793 C CA . THR A 1 834 ? 20.011 17.724 -19.661 1.00 97.56 834 THR A CA 1
ATOM 6794 C C . THR A 1 834 ? 21.211 18.350 -18.969 1.00 97.56 834 THR A C 1
ATOM 6796 O O . THR A 1 834 ? 22.344 18.012 -19.303 1.00 97.56 834 THR A O 1
ATOM 6799 N N . GLU A 1 835 ? 20.994 19.140 -17.925 1.00 94.88 835 GLU A N 1
ATOM 6800 C CA . GLU A 1 835 ? 22.064 19.571 -17.019 1.00 94.88 835 GLU A CA 1
ATOM 6801 C C . GLU A 1 835 ? 21.712 19.216 -15.582 1.00 94.88 835 GLU A C 1
ATOM 6803 O O . GLU A 1 835 ? 20.539 19.229 -15.220 1.00 94.88 835 GLU A O 1
ATOM 6808 N N . ASN A 1 836 ? 22.742 18.951 -14.770 1.00 87.88 836 ASN A N 1
ATOM 6809 C CA . ASN A 1 836 ? 22.661 18.652 -13.338 1.00 87.88 836 ASN A CA 1
ATOM 6810 C C . ASN A 1 836 ? 21.769 17.424 -13.011 1.00 87.88 836 ASN A C 1
ATOM 6812 O O . ASN A 1 836 ? 20.629 17.305 -13.429 1.00 87.88 836 ASN A O 1
ATOM 6816 N N . GLY A 1 837 ? 22.264 16.462 -12.229 1.00 85.88 837 GLY A N 1
ATOM 6817 C CA . GLY A 1 837 ? 21.456 15.314 -11.776 1.00 85.88 837 GLY A CA 1
ATOM 6818 C C . GLY A 1 837 ? 21.613 14.013 -12.573 1.00 85.88 837 GLY A C 1
ATOM 6819 O O . GLY A 1 837 ? 22.258 13.945 -13.616 1.00 85.88 837 GLY A O 1
ATOM 6820 N N . GLN A 1 838 ? 21.062 12.937 -12.005 1.00 91.69 838 GLN A N 1
ATOM 6821 C CA . GLN A 1 838 ? 21.163 11.571 -12.529 1.00 91.69 838 GLN A CA 1
ATOM 6822 C C . GLN A 1 838 ? 19.902 11.214 -13.320 1.00 91.69 838 GLN A C 1
ATOM 6824 O O . GLN A 1 838 ? 19.002 10.541 -12.814 1.00 91.69 838 GLN A O 1
ATOM 6829 N N . TRP A 1 839 ? 19.838 11.708 -14.555 1.00 94.81 839 TRP A N 1
ATOM 6830 C CA . TRP A 1 839 ? 18.708 11.493 -15.453 1.00 94.81 839 TRP A CA 1
ATOM 6831 C C . TRP A 1 839 ? 18.655 10.071 -16.001 1.00 94.81 839 TRP A C 1
ATOM 6833 O O . TRP A 1 839 ? 19.662 9.484 -16.399 1.00 94.81 839 TRP A O 1
ATOM 6843 N N . GLN A 1 840 ? 17.447 9.526 -16.027 1.00 94.81 840 GLN A N 1
ATOM 6844 C CA . GLN A 1 840 ? 17.106 8.220 -16.571 1.00 94.81 840 GLN A CA 1
ATOM 6845 C C . GLN A 1 840 ? 15.806 8.336 -17.360 1.00 94.81 840 GLN A C 1
ATOM 6847 O O . GLN A 1 840 ? 15.053 9.294 -17.198 1.00 94.81 840 GLN A O 1
ATOM 6852 N N . TYR A 1 841 ? 15.514 7.338 -18.182 1.00 95.56 841 TYR A N 1
ATOM 6853 C CA . TYR A 1 841 ? 14.244 7.233 -18.888 1.00 95.56 841 TYR A CA 1
ATOM 6854 C C . TYR A 1 841 ? 13.475 5.981 -18.453 1.00 95.56 841 TYR A C 1
ATOM 6856 O O . TYR A 1 841 ? 14.028 5.045 -17.866 1.00 95.56 841 TYR A O 1
ATOM 6864 N N . CYS A 1 842 ? 12.174 5.985 -18.714 1.00 95.94 842 CYS A N 1
ATOM 6865 C CA . CYS A 1 842 ? 11.273 4.869 -18.459 1.00 95.94 842 CYS A CA 1
ATOM 6866 C C . CYS A 1 842 ? 10.138 4.837 -19.491 1.00 95.94 842 CYS A C 1
ATOM 6868 O O . CYS A 1 842 ? 9.912 5.815 -20.196 1.00 95.94 842 CYS A O 1
ATOM 6870 N N . SER A 1 843 ? 9.424 3.718 -19.590 1.00 95.44 843 SER A N 1
ATOM 6871 C CA . SER A 1 843 ? 8.228 3.594 -20.432 1.00 95.44 843 SER A CA 1
ATOM 6872 C C . SER A 1 843 ? 7.088 4.497 -19.945 1.00 95.44 843 SER A C 1
ATOM 6874 O O . SER A 1 843 ? 6.895 4.636 -18.733 1.00 95.44 843 SER A O 1
ATOM 6876 N N . SER A 1 844 ? 6.277 5.020 -20.866 1.00 94.81 844 SER A N 1
ATOM 6877 C CA . SER A 1 844 ? 5.087 5.828 -20.567 1.00 94.81 844 SER A CA 1
ATOM 6878 C C . SER A 1 844 ? 3.810 5.295 -21.244 1.00 94.81 844 SER A C 1
ATOM 6880 O O . SER A 1 844 ? 3.828 4.246 -21.892 1.00 94.81 844 SER A O 1
ATOM 6882 N N . GLU A 1 845 ? 2.668 5.964 -21.029 1.00 93.38 845 GLU A N 1
ATOM 6883 C CA . GLU A 1 845 ? 1.387 5.613 -21.681 1.00 93.38 845 GLU A CA 1
ATOM 6884 C C . GLU A 1 845 ? 1.255 6.182 -23.098 1.00 93.38 845 GLU A C 1
ATOM 6886 O O . GLU A 1 845 ? 0.373 5.759 -23.846 1.00 93.38 845 GLU A O 1
ATOM 6891 N N . SER A 1 846 ? 2.116 7.128 -23.471 1.00 95.25 846 SER A N 1
ATOM 6892 C CA . SER A 1 846 ? 2.035 7.806 -24.755 1.00 95.25 846 SER A CA 1
ATOM 6893 C C . SER A 1 846 ? 2.384 6.887 -25.931 1.00 95.25 846 SER A C 1
ATOM 6895 O O . SER A 1 846 ? 2.948 5.805 -25.748 1.00 95.25 846 SER A O 1
ATOM 6897 N N . TYR A 1 847 ? 2.005 7.289 -27.147 1.00 96.06 847 TYR A N 1
ATOM 6898 C CA . TYR A 1 847 ? 2.196 6.516 -28.378 1.00 96.06 847 TYR A CA 1
ATOM 6899 C C . TYR A 1 847 ? 1.621 5.100 -28.271 1.00 96.06 847 TYR A C 1
ATOM 6901 O O . TYR A 1 847 ? 2.316 4.113 -28.501 1.00 96.06 847 TYR A O 1
ATOM 6909 N N . GLY A 1 848 ? 0.365 4.977 -27.838 1.00 94.38 848 GLY A N 1
ATOM 6910 C CA . GLY A 1 848 ? -0.262 3.664 -27.667 1.00 94.38 848 GLY A CA 1
ATOM 6911 C C . GLY A 1 848 ? 0.497 2.758 -26.690 1.00 94.38 848 GLY A C 1
ATOM 6912 O O . GLY A 1 848 ? 0.629 1.561 -26.945 1.00 94.38 848 GLY A O 1
ATOM 6913 N N . ARG A 1 849 ? 0.996 3.324 -25.578 1.00 94.56 849 ARG A N 1
ATOM 6914 C CA . ARG A 1 849 ? 1.769 2.642 -24.517 1.00 94.56 849 ARG A CA 1
ATOM 6915 C C . ARG A 1 849 ? 3.192 2.218 -24.904 1.00 94.56 849 ARG A C 1
ATOM 6917 O O . ARG A 1 849 ? 3.787 1.408 -24.188 1.00 94.56 849 ARG A O 1
ATOM 6924 N N . SER A 1 850 ? 3.747 2.750 -25.997 1.00 94.69 850 SER A N 1
ATOM 6925 C CA . SER A 1 850 ? 5.140 2.510 -26.415 1.00 94.69 850 SER A CA 1
ATOM 6926 C C . SER A 1 850 ? 6.075 3.708 -26.197 1.00 94.69 850 SER A C 1
ATOM 6928 O O . SER A 1 850 ? 7.253 3.641 -26.547 1.00 94.69 850 SER A O 1
ATOM 6930 N N . GLY A 1 851 ? 5.552 4.805 -25.650 1.00 95.19 851 GLY A N 1
ATOM 6931 C CA . GLY A 1 851 ? 6.275 6.041 -25.395 1.00 95.19 851 GLY A CA 1
ATOM 6932 C C . GLY A 1 851 ? 7.295 5.951 -24.264 1.00 95.19 851 GLY A C 1
ATOM 6933 O O . GLY A 1 851 ? 7.432 4.939 -23.566 1.00 95.19 851 GLY A O 1
ATOM 6934 N N . LEU A 1 852 ? 8.026 7.051 -24.096 1.00 96.88 852 LEU A N 1
ATOM 6935 C CA . LEU A 1 852 ? 9.090 7.196 -23.114 1.00 96.88 852 LEU A CA 1
ATOM 6936 C C . LEU A 1 852 ? 8.899 8.478 -22.308 1.00 96.88 852 LEU A C 1
ATOM 6938 O O . LEU A 1 852 ? 8.540 9.521 -22.846 1.00 96.88 852 LEU A O 1
ATOM 6942 N N . ALA A 1 853 ? 9.250 8.408 -21.033 1.00 97.56 853 ALA A N 1
ATOM 6943 C CA . ALA A 1 853 ? 9.355 9.542 -20.135 1.00 97.56 853 ALA A CA 1
ATOM 6944 C C . ALA A 1 853 ? 10.761 9.631 -19.540 1.00 97.56 853 ALA A C 1
ATOM 6946 O O . ALA A 1 853 ? 11.471 8.630 -19.444 1.00 97.56 853 ALA A O 1
ATOM 6947 N N . ILE A 1 854 ? 11.146 10.824 -19.094 1.00 97.12 854 ILE A N 1
ATOM 6948 C CA . ILE A 1 854 ? 12.420 11.101 -18.423 1.00 97.12 854 ILE A CA 1
ATOM 6949 C C . ILE A 1 854 ? 12.187 11.451 -16.952 1.00 97.12 854 ILE A C 1
ATOM 6951 O O . ILE A 1 854 ? 11.183 12.077 -16.605 1.00 97.12 854 ILE A O 1
ATOM 6955 N N . TYR A 1 855 ? 13.080 11.000 -16.070 1.00 95.19 855 TYR A N 1
ATOM 6956 C CA . TYR A 1 855 ? 12.960 11.184 -14.623 1.00 95.19 855 TYR A CA 1
ATOM 6957 C C . TYR A 1 855 ? 14.280 10.949 -13.880 1.00 95.19 855 TYR A C 1
ATOM 6959 O O . TYR A 1 855 ? 15.274 10.495 -14.444 1.00 95.19 855 TYR A O 1
ATOM 6967 N N . MET A 1 856 ? 14.259 11.212 -12.575 1.00 92.31 856 MET A N 1
ATOM 6968 C CA . MET A 1 856 ? 15.295 10.792 -11.631 1.00 92.31 856 MET A CA 1
ATOM 6969 C C . MET A 1 856 ? 14.717 9.707 -10.716 1.00 92.31 856 MET A C 1
ATOM 6971 O O . MET A 1 856 ? 13.874 10.014 -9.870 1.00 92.31 856 MET A O 1
ATOM 6975 N N . ARG A 1 857 ? 15.151 8.445 -10.874 1.00 88.50 857 ARG A N 1
ATOM 6976 C CA . ARG A 1 857 ? 14.577 7.296 -10.139 1.00 88.50 857 ARG A CA 1
ATOM 6977 C C . ARG A 1 857 ? 14.829 7.336 -8.640 1.00 88.50 857 ARG A C 1
ATOM 6979 O O . ARG A 1 857 ? 13.962 6.933 -7.871 1.00 88.50 857 ARG A O 1
ATOM 6986 N N . LYS A 1 858 ? 16.007 7.806 -8.210 1.00 85.94 858 LYS A N 1
ATOM 6987 C CA . LYS A 1 858 ? 16.347 7.884 -6.784 1.00 85.94 858 LYS A CA 1
ATOM 6988 C C . LYS A 1 858 ? 15.469 8.933 -6.105 1.00 85.94 858 LYS A C 1
ATOM 6990 O O . LYS A 1 858 ? 15.730 10.122 -6.237 1.00 85.94 858 LYS A O 1
ATOM 6995 N N . ARG A 1 859 ? 14.458 8.473 -5.369 1.00 82.38 859 ARG A N 1
ATOM 6996 C CA . ARG A 1 859 ? 13.472 9.313 -4.676 1.00 82.38 859 ARG A CA 1
ATOM 6997 C C . ARG A 1 859 ? 14.081 10.100 -3.508 1.00 82.38 859 ARG A C 1
ATOM 6999 O O . ARG A 1 859 ? 15.162 9.784 -3.008 1.00 82.38 859 ARG A O 1
ATOM 7006 N N . GLY A 1 860 ? 13.347 11.115 -3.051 1.00 83.69 860 GLY A N 1
ATOM 7007 C CA . GLY A 1 860 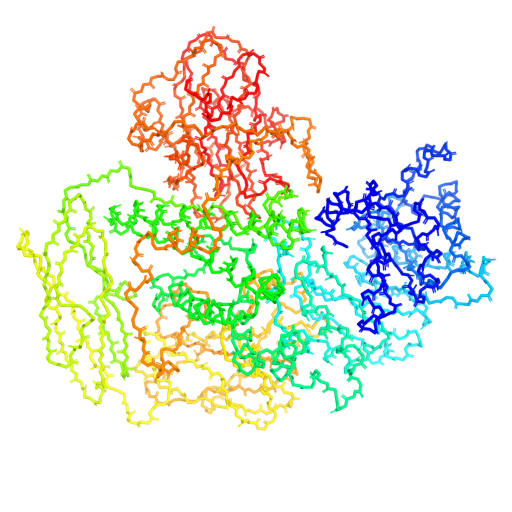? 13.660 11.903 -1.852 1.00 83.69 860 GLY A CA 1
ATOM 7008 C C . GLY A 1 860 ? 14.687 13.023 -2.044 1.00 83.69 860 GLY A C 1
ATOM 7009 O O . GLY A 1 860 ? 14.932 13.783 -1.112 1.00 83.69 860 GLY A O 1
ATOM 7010 N N . GLN A 1 861 ? 15.272 13.171 -3.235 1.00 89.12 861 GLN A N 1
ATOM 7011 C CA . GLN A 1 861 ? 16.132 14.310 -3.566 1.00 89.12 861 GLN A CA 1
ATOM 7012 C C . GLN A 1 861 ? 15.284 15.544 -3.892 1.00 89.12 861 GLN A C 1
ATOM 7014 O O . GLN A 1 861 ? 14.297 15.432 -4.627 1.00 89.12 861 GLN A O 1
ATOM 7019 N N . GLN A 1 862 ? 15.682 16.700 -3.355 1.00 91.00 862 GLN A N 1
ATOM 7020 C CA . GLN A 1 862 ? 15.033 17.997 -3.556 1.00 91.00 862 GLN A CA 1
ATOM 7021 C C . GLN A 1 862 ? 16.069 19.109 -3.717 1.00 91.00 862 GLN A C 1
ATOM 7023 O O . GLN A 1 862 ? 17.123 19.076 -3.078 1.00 91.00 862 GLN A O 1
ATOM 7028 N N . TRP A 1 863 ? 15.722 20.121 -4.508 1.00 92.81 863 TRP A N 1
ATOM 7029 C CA . TRP A 1 863 ? 16.537 21.309 -4.759 1.00 92.81 863 TRP A CA 1
ATOM 7030 C C . TRP A 1 863 ? 15.763 22.568 -4.367 1.00 92.81 863 TRP A C 1
ATOM 7032 O O . TRP A 1 863 ? 14.547 22.639 -4.530 1.00 92.81 863 TRP A O 1
ATOM 7042 N N . LYS A 1 864 ? 16.460 23.559 -3.797 1.00 89.19 864 LYS A N 1
ATOM 7043 C CA . LYS A 1 864 ? 15.823 24.784 -3.278 1.00 89.19 864 LYS A CA 1
ATOM 7044 C C . LYS A 1 864 ? 15.682 25.874 -4.340 1.00 89.19 864 LYS A C 1
ATOM 7046 O O . LYS A 1 864 ? 14.670 26.580 -4.339 1.00 89.19 864 LYS A O 1
ATOM 7051 N N . GLN A 1 865 ? 16.695 26.011 -5.191 1.00 90.12 865 GLN A N 1
ATOM 7052 C CA . GLN A 1 865 ? 16.811 27.034 -6.231 1.00 90.12 865 GLN A CA 1
ATOM 7053 C C . GLN A 1 865 ? 16.735 26.385 -7.612 1.00 90.12 865 GLN A C 1
ATOM 7055 O O . GLN A 1 865 ? 17.267 25.292 -7.809 1.00 90.12 865 GLN A O 1
ATOM 7060 N N . GLU A 1 866 ? 16.055 27.043 -8.546 1.00 91.50 866 GLU A N 1
ATOM 7061 C CA . GLU A 1 866 ? 15.864 26.574 -9.917 1.00 91.50 866 GLU A CA 1
ATOM 7062 C C . GLU A 1 866 ? 17.185 26.450 -10.679 1.00 91.50 866 GLU A C 1
ATOM 7064 O O . GLU A 1 866 ? 17.366 25.504 -11.440 1.00 91.50 866 GLU A O 1
ATOM 7069 N N . GLU A 1 867 ? 18.121 27.368 -10.445 1.00 89.06 867 GLU A N 1
ATOM 7070 C CA . GLU A 1 867 ? 19.408 27.436 -11.140 1.00 89.06 867 GLU A CA 1
ATOM 7071 C C . GLU A 1 867 ? 20.343 26.273 -10.769 1.00 89.06 867 GLU A C 1
ATOM 7073 O O . GLU A 1 867 ? 21.200 25.879 -11.557 1.00 89.06 867 GLU A O 1
ATOM 7078 N N . GLU A 1 868 ? 20.172 25.710 -9.571 1.00 90.88 868 GLU A N 1
ATOM 7079 C CA . GLU A 1 868 ? 20.938 24.561 -9.072 1.00 90.88 868 GLU A CA 1
ATOM 7080 C C . GLU A 1 868 ? 20.237 23.223 -9.352 1.00 90.88 868 GLU A C 1
ATOM 7082 O O . GLU A 1 868 ? 20.818 22.150 -9.150 1.00 90.88 868 GLU A O 1
ATOM 7087 N N . ALA A 1 869 ? 18.968 23.269 -9.766 1.00 94.56 869 ALA A N 1
ATOM 7088 C CA . ALA A 1 869 ? 18.163 22.081 -9.965 1.00 94.56 869 ALA A CA 1
ATOM 7089 C C . ALA A 1 869 ? 18.539 21.362 -11.274 1.00 94.56 869 ALA A C 1
ATOM 7091 O O . ALA A 1 869 ? 18.880 22.003 -12.274 1.00 94.56 869 ALA A O 1
ATOM 7092 N N . PRO A 1 870 ? 18.427 20.023 -11.297 1.00 96.81 870 PRO A N 1
ATOM 7093 C CA . PRO A 1 870 ? 18.391 19.244 -12.520 1.00 96.81 870 PRO A CA 1
ATOM 7094 C C . PRO A 1 870 ? 17.413 19.841 -13.513 1.00 96.81 870 PRO A C 1
ATOM 7096 O O . PRO A 1 870 ? 16.272 20.136 -13.153 1.00 96.81 870 PRO A O 1
ATOM 7099 N N . ASN A 1 871 ? 17.826 19.997 -14.764 1.00 97.00 871 ASN A N 1
ATOM 7100 C CA . ASN A 1 871 ? 16.981 20.610 -15.771 1.00 97.00 871 ASN A CA 1
ATOM 7101 C C . ASN A 1 871 ? 17.049 19.909 -17.135 1.00 97.00 871 ASN A C 1
ATOM 7103 O O . ASN A 1 871 ? 18.006 19.208 -17.472 1.00 97.00 871 ASN A O 1
ATOM 7107 N N . LEU A 1 872 ? 15.968 20.089 -17.892 1.00 98.44 872 LEU A N 1
ATOM 7108 C CA . LEU A 1 872 ? 15.804 19.643 -19.271 1.00 98.44 872 LEU A CA 1
ATOM 7109 C C . LEU A 1 872 ? 15.775 20.877 -20.176 1.00 98.44 872 LEU A C 1
ATOM 7111 O O . LEU A 1 872 ? 14.985 21.785 -19.921 1.00 98.44 872 LEU A O 1
ATOM 7115 N N . ASN A 1 873 ? 16.584 20.907 -21.231 1.00 98.38 873 ASN A N 1
ATOM 7116 C CA . ASN A 1 873 ? 16.710 22.051 -22.134 1.00 98.38 873 ASN A CA 1
ATOM 7117 C C . ASN A 1 873 ? 16.327 21.670 -23.558 1.00 98.38 873 ASN A C 1
ATOM 7119 O O . ASN A 1 873 ? 16.745 20.621 -24.043 1.00 98.38 873 ASN A O 1
ATOM 7123 N N . TYR A 1 874 ? 15.588 22.551 -24.236 1.00 98.62 874 TYR A N 1
ATOM 7124 C CA . TYR A 1 874 ? 15.119 22.344 -25.606 1.00 98.62 874 TYR A CA 1
ATOM 7125 C C . TYR A 1 874 ? 15.244 23.621 -26.431 1.00 98.62 874 TYR A C 1
ATOM 7127 O O . TYR A 1 874 ? 14.745 24.678 -26.043 1.00 98.62 874 TYR A O 1
ATOM 7135 N N . GLN A 1 875 ? 15.860 23.530 -27.607 1.00 98.31 875 GLN A N 1
ATOM 7136 C CA . GLN A 1 875 ? 15.913 24.625 -28.563 1.00 98.31 875 GLN A CA 1
ATOM 7137 C C . GLN A 1 875 ? 14.631 24.632 -29.402 1.00 98.31 875 GLN A C 1
ATOM 7139 O O . GLN A 1 875 ? 14.390 23.737 -30.215 1.00 98.31 875 GLN A O 1
ATOM 7144 N N . ILE A 1 876 ? 13.818 25.668 -29.225 1.00 98.00 876 ILE A N 1
ATOM 7145 C CA . ILE A 1 876 ? 12.540 25.840 -29.920 1.00 98.00 876 ILE A CA 1
ATOM 7146 C C . ILE A 1 876 ? 12.616 26.999 -30.919 1.00 98.00 876 ILE A C 1
ATOM 7148 O O . ILE A 1 876 ? 13.455 27.894 -30.790 1.00 98.00 876 ILE A O 1
ATOM 7152 N N . ARG A 1 877 ? 11.732 27.007 -31.921 1.00 97.50 877 ARG A N 1
ATOM 7153 C CA . ARG A 1 877 ? 11.495 28.167 -32.790 1.00 97.50 877 ARG A CA 1
ATOM 7154 C C . ARG A 1 877 ? 10.022 28.537 -32.809 1.00 97.50 877 ARG A C 1
ATOM 7156 O O . ARG A 1 877 ? 9.203 27.705 -33.186 1.00 97.50 877 ARG A O 1
ATOM 7163 N N . CYS A 1 878 ? 9.735 29.795 -32.497 1.00 95.75 878 CYS A N 1
ATOM 7164 C CA . CYS A 1 878 ? 8.389 30.349 -32.401 1.00 95.75 878 CYS A CA 1
ATOM 7165 C C . CYS A 1 878 ? 8.220 31.562 -33.328 1.00 95.75 878 CYS A C 1
ATOM 7167 O O . CYS A 1 878 ? 9.186 32.270 -33.619 1.00 95.75 878 CYS A O 1
ATOM 7169 N N . ASP A 1 879 ? 6.986 31.843 -33.739 1.00 94.94 879 ASP A N 1
ATOM 7170 C CA . ASP A 1 879 ? 6.597 33.026 -34.522 1.00 94.94 879 ASP A CA 1
ATOM 7171 C C . ASP A 1 879 ? 6.436 34.287 -33.652 1.00 94.94 879 ASP A C 1
ATOM 7173 O O . ASP A 1 879 ? 6.266 35.397 -34.160 1.00 94.94 879 ASP A O 1
ATOM 7177 N N . GLY A 1 880 ? 6.486 34.115 -32.331 1.00 92.44 880 GLY A N 1
ATOM 7178 C CA . GLY A 1 880 ? 6.252 35.151 -31.331 1.00 92.44 880 GLY A CA 1
ATOM 7179 C C . GLY A 1 880 ? 4.798 35.227 -30.851 1.00 92.44 880 GLY A C 1
ATOM 7180 O O . GLY A 1 880 ? 3.851 34.917 -31.580 1.00 92.44 880 GLY A O 1
ATOM 7181 N N . GLY A 1 881 ? 4.626 35.604 -29.584 1.00 94.81 881 GLY A N 1
ATOM 7182 C CA . GLY A 1 881 ? 3.331 35.695 -28.908 1.00 94.81 881 GLY A CA 1
ATOM 7183 C C . GLY A 1 881 ? 3.364 35.161 -27.476 1.00 94.81 881 GLY A C 1
ATOM 7184 O O . GLY A 1 881 ? 4.429 34.915 -26.911 1.00 94.81 881 GLY A O 1
ATOM 7185 N N . THR A 1 882 ? 2.180 34.980 -26.894 1.00 94.94 882 THR A N 1
ATOM 7186 C CA . THR A 1 882 ? 2.004 34.322 -25.595 1.00 94.94 882 THR A CA 1
ATOM 7187 C C . THR A 1 882 ? 1.627 32.862 -25.814 1.00 94.94 882 THR A C 1
ATOM 7189 O O . THR A 1 882 ? 0.707 32.579 -26.579 1.00 94.94 882 THR A O 1
ATOM 7192 N N . TYR A 1 883 ? 2.334 31.953 -25.149 1.00 96.44 883 TYR A N 1
ATOM 7193 C CA . TYR A 1 883 ? 2.139 30.511 -25.242 1.00 96.44 883 TYR A CA 1
ATOM 7194 C C . TYR A 1 883 ? 1.717 29.956 -23.889 1.00 96.44 883 TYR A C 1
ATOM 7196 O O . TYR A 1 883 ? 2.383 30.206 -22.887 1.00 96.44 883 TYR A O 1
ATOM 7204 N N . ASP A 1 884 ? 0.663 29.153 -23.860 1.00 95.88 884 ASP A N 1
ATOM 7205 C CA . ASP A 1 884 ? 0.382 28.290 -22.720 1.00 95.88 884 ASP A CA 1
ATOM 7206 C C . ASP A 1 884 ? 1.307 27.077 -22.775 1.00 95.88 884 ASP A C 1
ATOM 7208 O O . ASP A 1 884 ? 1.313 26.336 -23.760 1.00 95.88 884 ASP A O 1
ATOM 7212 N N . PHE A 1 885 ? 2.088 26.889 -21.716 1.00 97.38 885 PHE A N 1
ATOM 7213 C CA . PHE A 1 885 ? 3.026 25.792 -21.564 1.00 97.38 885 PHE A CA 1
ATOM 7214 C C . PHE A 1 885 ? 2.440 24.704 -20.673 1.00 97.38 885 PHE A C 1
ATOM 7216 O O . PHE A 1 885 ? 2.186 24.918 -19.486 1.00 97.38 885 PHE A O 1
ATOM 7223 N N . TRP A 1 886 ? 2.250 23.530 -21.260 1.00 97.94 886 TRP A N 1
ATOM 7224 C CA . TRP A 1 886 ? 1.725 22.342 -20.616 1.00 97.94 886 TRP A CA 1
ATOM 7225 C C . TRP A 1 886 ? 2.801 21.266 -20.481 1.00 97.94 886 TRP A C 1
ATOM 7227 O O . TRP A 1 886 ? 3.610 21.058 -21.388 1.00 97.94 886 TRP A O 1
ATOM 7237 N N . VAL A 1 887 ? 2.765 20.544 -19.364 1.00 98.12 887 VAL A N 1
ATOM 7238 C CA . VAL A 1 887 ? 3.674 19.433 -19.059 1.00 98.12 887 VAL A CA 1
ATOM 7239 C C . VAL A 1 887 ? 2.847 18.196 -18.726 1.00 98.12 887 VAL A C 1
ATOM 7241 O O . VAL A 1 887 ? 2.030 18.243 -17.806 1.00 98.12 887 VAL A O 1
ATOM 7244 N N . LEU A 1 888 ? 3.048 17.102 -19.459 1.00 97.88 888 LEU A N 1
ATOM 7245 C CA . LEU A 1 888 ? 2.487 15.794 -19.132 1.00 97.88 888 LEU A CA 1
ATOM 7246 C C . LEU A 1 888 ? 3.445 15.082 -18.193 1.00 97.88 888 LEU A C 1
ATOM 7248 O O . LEU A 1 888 ? 4.571 14.751 -18.577 1.00 97.88 888 LEU A O 1
ATOM 7252 N N . LEU A 1 889 ? 2.999 14.842 -16.968 1.00 95.44 889 LEU A N 1
ATOM 7253 C CA . LEU A 1 889 ? 3.818 14.176 -15.972 1.00 95.44 889 LEU A CA 1
ATOM 7254 C C . LEU A 1 889 ? 3.020 13.192 -15.133 1.00 95.44 889 LEU A C 1
ATOM 7256 O O . LEU A 1 889 ? 1.794 13.251 -15.061 1.00 95.44 889 LEU A O 1
ATOM 7260 N N . ARG A 1 890 ? 3.750 12.298 -14.480 1.00 92.44 890 ARG A N 1
ATOM 7261 C CA . ARG A 1 890 ? 3.241 11.396 -13.458 1.00 92.44 890 ARG A CA 1
ATOM 7262 C C . ARG A 1 890 ? 4.091 11.519 -12.208 1.00 92.44 890 ARG A C 1
ATOM 7264 O O . ARG A 1 890 ? 5.320 11.588 -12.282 1.00 92.44 890 ARG A O 1
ATOM 7271 N N . ILE A 1 891 ? 3.416 11.529 -11.066 1.00 88.06 891 ILE A N 1
ATOM 7272 C CA . ILE A 1 891 ? 4.050 11.611 -9.756 1.00 88.06 891 ILE A CA 1
ATOM 7273 C C . ILE A 1 891 ? 3.624 10.386 -8.960 1.00 88.06 891 ILE A C 1
ATOM 7275 O O . ILE A 1 891 ? 2.434 10.079 -8.841 1.00 88.06 891 ILE A O 1
ATOM 7279 N N . ASP A 1 892 ? 4.619 9.670 -8.455 1.00 79.31 892 ASP A N 1
ATOM 7280 C CA . ASP A 1 892 ? 4.405 8.527 -7.580 1.00 79.31 892 ASP A CA 1
ATOM 7281 C C . ASP A 1 892 ? 4.024 9.009 -6.161 1.00 79.31 892 ASP A C 1
ATOM 7283 O O . ASP A 1 892 ? 4.217 10.185 -5.830 1.00 79.31 892 ASP A O 1
ATOM 7287 N N . PRO A 1 893 ? 3.456 8.142 -5.309 1.00 72.00 893 PRO A N 1
ATOM 7288 C CA . PRO A 1 893 ? 2.857 8.575 -4.059 1.00 72.00 893 PRO A CA 1
ATOM 7289 C C . PRO A 1 893 ? 3.855 9.239 -3.111 1.00 72.00 893 PRO A C 1
ATOM 7291 O O . PRO A 1 893 ? 5.046 8.917 -3.111 1.00 72.00 893 PRO A O 1
ATOM 7294 N N . ALA A 1 894 ? 3.354 10.179 -2.303 1.00 59.19 894 ALA A N 1
ATOM 7295 C CA . ALA A 1 894 ? 4.114 10.862 -1.250 1.00 59.19 894 ALA A CA 1
ATOM 7296 C C . ALA A 1 894 ? 5.393 11.597 -1.723 1.00 59.19 894 ALA A C 1
ATOM 7298 O O . ALA A 1 894 ? 6.278 11.898 -0.918 1.00 59.19 894 ALA A O 1
ATOM 7299 N N . SER A 1 895 ? 5.492 11.925 -3.017 1.00 66.62 895 SER A N 1
ATOM 7300 C CA . SER A 1 895 ? 6.623 12.667 -3.581 1.00 66.62 895 SER A CA 1
ATOM 7301 C C . SER A 1 895 ? 6.255 14.145 -3.759 1.00 66.62 895 SER A C 1
ATOM 7303 O O . SER A 1 895 ? 5.431 14.463 -4.619 1.00 66.62 895 SER A O 1
ATOM 7305 N N . PRO A 1 896 ? 6.839 15.083 -2.984 1.00 72.88 896 PRO A N 1
ATOM 7306 C CA . PRO A 1 896 ? 6.693 16.498 -3.298 1.00 72.88 896 PRO A CA 1
ATOM 7307 C C . PRO A 1 896 ? 7.272 16.742 -4.687 1.00 72.88 896 PRO A C 1
ATOM 7309 O O . PRO A 1 896 ? 8.308 16.181 -5.033 1.00 72.88 896 PRO A O 1
ATOM 7312 N N . SER A 1 897 ? 6.624 17.589 -5.476 1.00 85.56 897 SER A N 1
ATOM 7313 C CA . SER A 1 897 ? 7.098 17.907 -6.815 1.00 85.56 897 SER A CA 1
ATOM 7314 C C . SER A 1 897 ? 6.956 19.390 -7.102 1.00 85.56 897 SER A C 1
ATOM 7316 O O . SER A 1 897 ? 5.905 19.998 -6.883 1.00 85.56 897 SER A O 1
ATOM 7318 N N . TYR A 1 898 ? 8.048 19.959 -7.597 1.00 92.25 898 TYR A N 1
ATOM 7319 C CA . TYR A 1 898 ? 8.143 21.362 -7.957 1.00 92.25 898 TYR A CA 1
ATOM 7320 C C . TYR A 1 898 ? 8.860 21.473 -9.294 1.00 92.25 898 TYR A C 1
ATOM 7322 O O . TYR A 1 898 ? 9.903 20.844 -9.489 1.00 92.25 898 TYR A O 1
ATOM 7330 N N . LEU A 1 899 ? 8.290 22.258 -10.202 1.00 95.81 899 LEU A N 1
ATOM 7331 C CA . LEU A 1 899 ? 8.877 22.568 -11.497 1.00 95.81 899 LEU A CA 1
ATOM 7332 C C . LEU A 1 899 ? 9.104 24.073 -11.623 1.00 95.81 899 LEU A C 1
ATOM 7334 O O . LEU A 1 899 ? 8.242 24.866 -11.247 1.00 95.81 899 LEU A O 1
ATOM 7338 N N . GLY A 1 900 ? 10.247 24.441 -12.191 1.00 96.88 900 GLY A N 1
ATOM 7339 C CA . GLY A 1 900 ? 10.531 25.782 -12.691 1.00 96.88 900 GLY A CA 1
ATOM 7340 C C . GLY A 1 900 ? 10.614 25.761 -14.214 1.00 96.88 900 GLY A C 1
ATOM 7341 O O . GLY A 1 900 ? 10.944 24.734 -14.805 1.00 96.88 900 GLY A O 1
ATOM 7342 N N . VAL A 1 901 ? 10.334 26.888 -14.863 1.00 97.62 901 VAL A N 1
ATOM 7343 C CA . VAL A 1 901 ? 10.519 27.038 -16.312 1.00 97.62 901 VAL A CA 1
ATOM 7344 C C . VAL A 1 901 ? 11.243 28.341 -16.617 1.00 97.62 901 VAL A C 1
ATOM 7346 O O . VAL A 1 901 ? 10.945 29.369 -16.010 1.00 97.62 901 VAL A O 1
ATOM 7349 N N . ALA A 1 902 ? 12.185 28.297 -17.554 1.00 97.12 902 ALA A N 1
ATOM 7350 C CA . ALA A 1 902 ? 12.883 29.466 -18.068 1.00 97.12 902 ALA A CA 1
ATOM 7351 C C . ALA A 1 902 ? 12.841 29.518 -19.594 1.00 97.12 902 ALA A C 1
ATOM 7353 O O . ALA A 1 902 ? 12.806 28.486 -20.266 1.00 97.12 902 ALA A O 1
ATOM 7354 N N . ALA A 1 903 ? 12.895 30.738 -20.122 1.00 96.44 903 ALA A N 1
ATOM 7355 C CA . ALA A 1 903 ? 13.171 31.005 -21.526 1.00 96.44 903 ALA A CA 1
ATOM 7356 C C . ALA A 1 903 ? 14.461 31.827 -21.627 1.00 96.44 903 ALA A C 1
ATOM 7358 O O . ALA A 1 903 ? 14.593 32.878 -20.993 1.00 96.44 903 ALA A O 1
ATOM 7359 N N . ASP A 1 904 ? 15.427 31.325 -22.394 1.00 96.19 904 ASP A N 1
ATOM 7360 C CA . ASP A 1 904 ? 16.745 31.938 -22.600 1.00 96.19 904 ASP A CA 1
ATOM 7361 C C . ASP A 1 904 ? 17.471 32.265 -21.281 1.00 96.19 904 ASP A C 1
ATOM 7363 O O . ASP A 1 904 ? 18.062 33.333 -21.118 1.00 96.19 904 ASP A O 1
ATOM 7367 N N . GLY A 1 905 ? 17.378 31.351 -20.308 1.00 93.19 905 GLY A N 1
ATOM 7368 C CA . GLY A 1 905 ? 17.991 31.485 -18.982 1.00 93.19 905 GLY A CA 1
ATOM 7369 C C . GLY A 1 905 ? 17.233 32.383 -17.998 1.00 93.19 905 GLY A C 1
ATOM 7370 O O . GLY A 1 905 ? 17.658 32.512 -16.854 1.00 93.19 905 GLY A O 1
ATOM 7371 N N . ASN A 1 906 ? 16.106 32.981 -18.396 1.00 95.12 906 ASN A N 1
ATOM 7372 C CA . ASN A 1 906 ? 15.280 33.799 -17.508 1.00 95.12 906 ASN A CA 1
ATOM 7373 C C . ASN A 1 906 ? 14.125 32.962 -16.953 1.00 95.12 906 ASN A C 1
ATOM 7375 O O . ASN A 1 906 ? 13.177 32.654 -17.683 1.00 95.12 906 ASN A O 1
ATOM 7379 N N . PHE A 1 907 ? 14.209 32.585 -15.676 1.00 96.19 907 PHE A N 1
ATOM 7380 C CA . PHE A 1 907 ? 13.138 31.859 -14.999 1.00 96.19 907 PHE A CA 1
ATOM 7381 C C . PHE A 1 907 ? 11.884 32.719 -14.855 1.00 96.19 907 PHE A C 1
ATOM 7383 O O . PHE A 1 907 ? 11.939 33.903 -14.517 1.00 96.19 907 PHE A O 1
ATOM 7390 N N . VAL A 1 908 ? 10.738 32.097 -15.114 1.00 96.19 908 VAL A N 1
ATOM 7391 C CA . VAL A 1 908 ? 9.431 32.681 -14.831 1.00 96.19 908 VAL A CA 1
ATOM 7392 C C . VAL A 1 908 ? 9.273 32.785 -13.319 1.00 96.19 908 VAL A C 1
ATOM 7394 O O . VAL A 1 908 ? 9.544 31.826 -12.596 1.00 96.19 908 VAL A O 1
ATOM 7397 N N . ASP A 1 909 ? 8.814 33.944 -12.845 1.00 93.88 909 ASP A N 1
ATOM 7398 C CA . ASP A 1 909 ? 8.521 34.150 -11.428 1.00 93.88 909 ASP A CA 1
ATOM 7399 C C . ASP A 1 909 ? 7.573 33.054 -10.924 1.00 93.88 909 ASP A C 1
ATOM 7401 O O . ASP A 1 909 ? 6.529 32.802 -11.535 1.00 93.88 909 ASP A O 1
ATOM 7405 N N . ARG A 1 910 ? 7.923 32.407 -9.802 1.00 91.69 910 ARG A N 1
ATOM 7406 C CA . ARG A 1 910 ? 7.139 31.294 -9.250 1.00 91.69 910 ARG A CA 1
ATOM 7407 C C . ARG A 1 910 ? 5.665 31.655 -9.102 1.00 91.69 910 ARG A C 1
ATOM 7409 O O . ARG A 1 910 ? 4.828 30.811 -9.375 1.00 91.69 910 ARG A O 1
ATOM 7416 N N . THR A 1 911 ? 5.323 32.890 -8.737 1.00 91.56 911 THR A N 1
ATOM 7417 C CA . THR A 1 911 ? 3.926 33.325 -8.547 1.00 91.56 911 THR A CA 1
ATOM 7418 C C . THR A 1 911 ? 3.082 33.295 -9.824 1.00 91.56 911 THR A C 1
ATOM 7420 O O . THR A 1 911 ? 1.855 33.304 -9.744 1.00 91.56 911 THR A O 1
ATOM 7423 N N . LEU A 1 912 ? 3.724 33.229 -10.993 1.00 92.69 912 LEU A N 1
ATOM 7424 C CA . LEU A 1 912 ? 3.084 33.120 -12.303 1.00 92.69 912 LEU A CA 1
ATOM 7425 C C . LEU A 1 912 ? 2.986 31.669 -12.801 1.00 92.69 912 LEU A C 1
ATOM 7427 O O . LEU A 1 912 ? 2.362 31.418 -13.834 1.00 92.69 912 LEU A O 1
ATOM 7431 N N . LEU A 1 913 ? 3.588 30.717 -12.085 1.00 94.50 913 LEU A N 1
ATOM 7432 C CA . LEU A 1 913 ? 3.490 29.293 -12.384 1.00 94.50 913 LEU A CA 1
ATOM 7433 C C . LEU A 1 913 ? 2.214 28.691 -11.794 1.00 94.50 913 LEU A C 1
ATOM 7435 O O . LEU A 1 913 ? 1.716 29.127 -10.751 1.00 94.50 913 LEU A O 1
ATOM 7439 N N . TYR A 1 914 ? 1.732 27.613 -12.412 1.00 92.62 914 TYR A N 1
ATOM 7440 C CA . TYR A 1 914 ? 0.683 26.775 -11.842 1.00 92.62 914 TYR A CA 1
ATOM 7441 C C . TYR A 1 914 ? 1.049 26.383 -10.411 1.00 92.62 914 TYR A C 1
ATOM 7443 O O . TYR A 1 914 ? 2.070 25.732 -10.178 1.00 92.62 914 TYR A O 1
ATOM 7451 N N . ASN A 1 915 ? 0.209 26.799 -9.460 1.00 91.31 915 ASN A N 1
ATOM 7452 C CA . ASN A 1 915 ? 0.369 26.523 -8.034 1.00 91.31 915 ASN A CA 1
ATOM 7453 C C . ASN A 1 915 ? 1.780 26.838 -7.499 1.00 91.31 915 ASN A C 1
ATOM 7455 O O . ASN A 1 915 ? 2.377 26.058 -6.757 1.00 91.31 915 ASN A O 1
ATOM 7459 N N . SER A 1 916 ? 2.355 27.961 -7.931 1.00 92.44 916 SER A N 1
ATOM 7460 C CA . SER A 1 916 ? 3.715 28.362 -7.564 1.00 92.44 916 SER A CA 1
ATOM 7461 C C . SER A 1 916 ? 4.798 27.330 -7.914 1.00 92.44 916 SER A C 1
ATOM 7463 O O . SER A 1 916 ? 5.790 27.186 -7.199 1.00 92.44 916 SER A O 1
ATOM 7465 N N . GLY A 1 917 ? 4.575 26.565 -8.987 1.00 91.75 917 GLY A N 1
ATOM 7466 C CA . GLY A 1 917 ? 5.437 25.480 -9.449 1.00 91.75 917 GLY A CA 1
ATOM 7467 C C . GLY A 1 917 ? 5.154 24.128 -8.787 1.00 91.75 917 GLY A C 1
ATOM 7468 O O . GLY A 1 917 ? 5.699 23.124 -9.241 1.00 91.75 917 GLY A O 1
ATOM 7469 N N . LYS A 1 918 ? 4.304 24.056 -7.750 1.00 91.38 918 LYS A N 1
ATOM 7470 C CA . LYS A 1 918 ? 3.926 22.793 -7.092 1.00 91.38 918 LYS A CA 1
ATOM 7471 C C . LYS A 1 918 ? 3.029 21.971 -8.017 1.00 91.38 918 LYS A C 1
ATOM 7473 O O . LYS A 1 918 ? 1.872 22.318 -8.251 1.00 91.38 918 LYS A O 1
ATOM 7478 N N . THR A 1 919 ? 3.532 20.847 -8.511 1.00 89.44 919 THR A N 1
ATOM 7479 C CA . THR A 1 919 ? 2.797 20.013 -9.478 1.00 89.44 919 THR A CA 1
ATOM 7480 C C . THR A 1 919 ? 2.031 18.857 -8.841 1.00 89.44 919 THR A C 1
ATOM 7482 O O . THR A 1 919 ? 1.054 18.381 -9.420 1.00 89.44 919 THR A O 1
ATOM 7485 N N . TRP A 1 920 ? 2.427 18.440 -7.638 1.00 86.88 920 TRP A N 1
ATOM 7486 C CA . TRP A 1 920 ? 1.787 17.350 -6.914 1.00 86.88 920 TRP A CA 1
ATOM 7487 C C . TRP A 1 920 ? 0.433 17.791 -6.352 1.00 86.88 920 TRP A C 1
ATOM 7489 O O . TRP A 1 920 ? 0.320 18.849 -5.722 1.00 86.88 920 TRP A O 1
ATOM 7499 N N . ARG A 1 921 ? -0.576 16.946 -6.573 1.00 82.31 921 ARG A N 1
ATOM 7500 C CA . ARG A 1 921 ? -1.901 17.008 -5.956 1.00 82.31 921 ARG A CA 1
ATOM 7501 C C . ARG A 1 921 ? -2.314 15.607 -5.564 1.00 82.31 921 ARG A C 1
ATOM 7503 O O . ARG A 1 921 ? -2.074 14.665 -6.316 1.00 82.31 921 ARG A O 1
ATOM 7510 N N . TYR A 1 922 ? -2.996 15.503 -4.432 1.00 78.19 922 TYR A N 1
ATOM 7511 C CA . TYR A 1 922 ? -3.410 14.208 -3.918 1.00 78.19 922 TYR A CA 1
ATOM 7512 C C . TYR A 1 922 ? -4.298 13.430 -4.896 1.00 78.19 922 TYR A C 1
ATOM 7514 O O . TYR A 1 922 ? -4.023 12.271 -5.145 1.00 78.19 922 TYR A O 1
ATOM 7522 N N . GLU A 1 923 ? -5.278 14.067 -5.542 1.00 78.81 923 GLU A N 1
ATOM 7523 C CA . GLU A 1 923 ? -6.166 13.414 -6.524 1.00 78.81 923 GLU A CA 1
ATOM 7524 C C . GLU A 1 923 ? -5.480 12.898 -7.803 1.00 78.81 923 GLU A C 1
ATOM 7526 O O . GLU A 1 923 ? -6.105 12.201 -8.599 1.00 78.81 923 GLU A O 1
ATOM 7531 N N . ALA A 1 924 ? -4.208 13.248 -8.001 1.00 78.75 924 ALA A N 1
ATOM 7532 C CA . ALA A 1 924 ? -3.434 12.982 -9.207 1.00 78.75 924 ALA A CA 1
ATOM 7533 C C . ALA A 1 924 ? -2.230 12.054 -8.970 1.00 78.75 924 ALA A C 1
ATOM 7535 O O . ALA A 1 924 ? -1.379 11.916 -9.852 1.00 78.75 924 ALA A O 1
ATOM 7536 N N . GLU A 1 925 ? -2.117 11.430 -7.793 1.00 83.31 925 GLU A N 1
ATOM 7537 C CA . GLU A 1 925 ? -1.097 10.403 -7.568 1.00 83.31 925 GLU A CA 1
ATOM 7538 C C . GLU A 1 925 ? -1.288 9.236 -8.545 1.00 83.31 925 GLU A C 1
ATOM 7540 O O . GLU A 1 925 ? -2.412 8.883 -8.894 1.00 83.31 925 GLU A O 1
ATOM 7545 N N . GLN A 1 926 ? -0.187 8.616 -8.983 1.00 86.19 926 GLN A N 1
ATOM 7546 C CA . GLN A 1 926 ? -0.196 7.380 -9.783 1.00 86.19 926 GLN A CA 1
ATOM 7547 C C . GLN A 1 926 ? -0.807 7.485 -11.198 1.00 86.19 926 GLN A C 1
ATOM 7549 O O . GLN A 1 926 ? -0.856 6.481 -11.913 1.00 86.19 926 GLN A O 1
ATOM 7554 N N . VAL A 1 927 ? -1.205 8.679 -11.649 1.00 88.94 927 VAL A N 1
ATOM 7555 C CA . VAL A 1 927 ? -1.773 8.917 -12.987 1.00 88.94 927 VAL A CA 1
ATOM 7556 C C . VAL A 1 927 ? -0.924 9.876 -13.815 1.00 88.94 927 VAL A C 1
ATOM 7558 O O . VAL A 1 927 ? -0.180 10.700 -13.285 1.00 88.94 927 VAL A O 1
ATOM 7561 N N . TRP A 1 928 ? -1.042 9.766 -15.137 1.00 93.25 928 TRP A N 1
ATOM 7562 C CA . TRP A 1 928 ? -0.512 10.762 -16.063 1.00 93.25 928 TRP A CA 1
ATOM 7563 C C . TRP A 1 928 ? -1.470 11.947 -16.140 1.00 93.25 928 TRP A C 1
ATOM 7565 O O . TRP A 1 928 ? -2.661 11.768 -16.394 1.00 93.25 928 TRP A O 1
ATOM 7575 N N . ARG A 1 929 ? -0.947 13.152 -15.908 1.00 93.69 929 ARG A N 1
ATOM 7576 C CA . ARG A 1 929 ? -1.727 14.387 -15.828 1.00 93.69 929 ARG A CA 1
ATOM 7577 C C . ARG A 1 929 ? -1.037 15.518 -16.578 1.00 93.69 929 ARG A C 1
ATOM 7579 O O . ARG A 1 929 ? 0.137 15.806 -16.346 1.00 93.69 929 ARG A O 1
ATOM 7586 N N . TRP A 1 930 ? -1.787 16.187 -17.445 1.00 96.81 930 TRP A N 1
ATOM 7587 C CA . TRP A 1 930 ? -1.376 17.421 -18.104 1.00 96.81 930 TRP A CA 1
ATOM 7588 C C . TRP A 1 930 ? -1.512 18.607 -17.150 1.00 96.81 930 TRP A C 1
ATOM 7590 O O . TRP A 1 930 ? -2.598 18.875 -16.641 1.00 96.81 930 TRP A O 1
ATOM 7600 N N . ILE A 1 931 ? -0.424 19.347 -16.932 1.00 95.75 931 ILE A N 1
ATOM 7601 C CA . ILE A 1 931 ? -0.382 20.520 -16.051 1.00 95.75 931 ILE A CA 1
ATOM 7602 C C . ILE A 1 931 ? -0.107 21.786 -16.868 1.00 95.75 931 ILE A C 1
ATOM 7604 O O . ILE A 1 931 ? 0.928 21.835 -17.532 1.00 95.75 931 ILE A O 1
ATOM 7608 N N . PRO A 1 932 ? -0.963 22.827 -16.799 1.00 95.50 932 PRO A N 1
ATOM 7609 C CA . PRO A 1 932 ? -0.761 24.099 -17.490 1.00 95.50 932 PRO A CA 1
ATOM 7610 C C . PRO A 1 932 ? 0.246 24.970 -16.729 1.00 95.50 932 PRO A C 1
ATOM 7612 O O . PRO A 1 932 ? -0.133 25.963 -16.110 1.00 95.50 932 PRO A O 1
ATOM 7615 N N . LEU A 1 933 ? 1.516 24.564 -16.739 1.00 96.06 933 LEU A N 1
ATOM 7616 C CA . LEU A 1 933 ? 2.569 25.065 -15.860 1.00 96.06 933 LEU A CA 1
ATOM 7617 C C . LEU A 1 933 ? 2.785 26.582 -15.933 1.00 96.06 933 LEU A C 1
ATOM 7619 O O . LEU A 1 933 ? 2.995 27.186 -14.886 1.00 96.06 933 LEU A O 1
ATOM 7623 N N . ALA A 1 934 ? 2.756 27.201 -17.116 1.00 95.75 934 ALA A N 1
ATOM 7624 C CA . ALA A 1 934 ? 3.035 28.635 -17.250 1.00 95.75 934 ALA A CA 1
ATOM 7625 C C . ALA A 1 934 ? 2.418 29.261 -18.507 1.00 95.75 934 ALA A C 1
ATOM 7627 O O . ALA A 1 934 ? 2.117 28.564 -19.473 1.00 95.75 934 ALA A O 1
ATOM 7628 N N . GLY A 1 935 ? 2.291 30.591 -18.510 1.00 94.88 935 GLY A N 1
ATOM 7629 C CA . GLY A 1 935 ? 2.153 31.393 -19.726 1.00 94.88 935 GLY A CA 1
ATOM 7630 C C . GLY A 1 935 ? 3.496 32.036 -20.079 1.00 94.88 935 GLY A C 1
ATOM 7631 O O . GLY A 1 935 ? 4.082 32.723 -19.246 1.00 94.88 935 GLY A O 1
ATOM 7632 N N . LEU A 1 936 ? 3.995 31.821 -21.295 1.00 95.56 936 LEU A N 1
ATOM 7633 C CA . LEU A 1 936 ? 5.309 32.281 -21.749 1.00 95.56 936 LEU A CA 1
ATOM 7634 C C . LEU A 1 936 ? 5.162 33.329 -22.851 1.00 95.56 936 LEU A C 1
ATOM 7636 O O . LEU A 1 936 ? 4.575 33.056 -23.895 1.00 95.56 936 LEU A O 1
ATOM 7640 N N . ALA A 1 937 ? 5.718 34.522 -22.646 1.00 95.06 937 ALA A N 1
ATOM 7641 C CA . ALA A 1 937 ? 5.833 35.530 -23.696 1.00 95.06 937 ALA A CA 1
ATOM 7642 C C . ALA A 1 937 ? 7.156 35.329 -24.447 1.00 95.06 937 ALA A C 1
ATOM 7644 O O . ALA A 1 937 ? 8.224 35.609 -23.906 1.00 95.06 937 ALA A O 1
ATOM 7645 N N . LEU A 1 938 ? 7.080 34.843 -25.685 1.00 96.50 938 LEU A N 1
ATOM 7646 C CA . LEU A 1 938 ? 8.243 34.554 -26.524 1.00 96.50 938 LEU A CA 1
ATOM 7647 C C . LEU A 1 938 ? 8.261 35.495 -27.728 1.00 96.50 938 LEU A C 1
ATOM 7649 O O . LEU A 1 938 ? 7.211 35.816 -28.296 1.00 96.50 938 LEU A O 1
ATOM 7653 N N . SER A 1 939 ? 9.448 35.955 -28.123 1.00 95.31 939 SER A N 1
ATOM 7654 C CA . SER A 1 939 ? 9.607 36.718 -29.361 1.00 95.31 939 SER A CA 1
ATOM 7655 C C . SER A 1 939 ? 9.620 35.778 -30.574 1.00 95.31 939 SER A C 1
ATOM 7657 O O . SER A 1 939 ? 9.598 34.556 -30.451 1.00 95.31 939 SER A O 1
ATOM 7659 N N . GLY A 1 940 ? 9.554 36.342 -31.779 1.00 95.94 940 GLY A N 1
ATOM 7660 C CA . GLY A 1 940 ? 9.740 35.545 -32.989 1.00 95.94 940 GLY A CA 1
ATOM 7661 C C . GLY A 1 940 ? 11.212 35.172 -33.133 1.00 95.94 940 GLY A C 1
ATOM 7662 O O . GLY A 1 940 ? 12.061 36.063 -33.184 1.00 95.94 940 GLY A O 1
ATOM 7663 N N . GLY A 1 941 ? 11.533 33.882 -33.218 1.00 96.44 941 GLY A N 1
ATOM 7664 C CA . GLY A 1 941 ? 12.919 33.433 -33.315 1.00 96.44 941 GLY A CA 1
ATOM 7665 C C . GLY A 1 941 ? 13.200 32.103 -32.631 1.00 96.44 941 GLY A C 1
ATOM 7666 O O . GLY A 1 941 ? 12.302 31.294 -32.411 1.00 96.44 941 GLY A O 1
ATOM 7667 N N . LYS A 1 942 ? 14.490 31.855 -32.375 1.00 97.56 942 LYS A N 1
ATOM 7668 C CA . LYS A 1 942 ? 14.959 30.693 -31.615 1.00 97.56 942 LYS A CA 1
ATOM 7669 C C . LYS A 1 942 ? 15.026 31.044 -30.132 1.00 97.56 942 LYS A C 1
ATOM 7671 O O . LYS A 1 942 ? 15.544 32.107 -29.807 1.00 97.56 942 LYS A O 1
ATOM 7676 N N . HIS A 1 943 ? 14.610 30.110 -29.288 1.00 98.00 943 HIS A N 1
ATOM 7677 C CA . HIS A 1 943 ? 14.705 30.206 -27.836 1.00 98.00 943 HIS A CA 1
ATOM 7678 C C . HIS A 1 943 ? 15.249 28.904 -27.252 1.00 98.00 943 HIS A C 1
ATOM 7680 O O . HIS A 1 943 ? 15.098 27.842 -27.861 1.00 98.00 943 HIS A O 1
ATOM 7686 N N . VAL A 1 944 ? 15.846 28.978 -26.067 1.00 98.06 944 VAL A N 1
ATOM 7687 C CA . VAL A 1 944 ? 16.117 27.809 -25.224 1.00 98.06 944 VAL A CA 1
ATOM 7688 C C . VAL A 1 944 ? 15.065 27.764 -24.126 1.00 98.06 944 VAL A C 1
ATOM 7690 O O . VAL A 1 944 ? 14.995 28.657 -23.285 1.00 98.06 944 VAL A O 1
ATOM 7693 N N . LEU A 1 945 ? 14.234 26.729 -24.156 1.00 98.25 945 LEU A N 1
ATOM 7694 C CA . LEU A 1 945 ? 13.269 26.430 -23.110 1.00 98.25 945 LEU A CA 1
ATOM 7695 C C . LEU A 1 945 ? 13.915 25.488 -22.096 1.00 98.25 945 LEU A C 1
ATOM 7697 O O . LEU A 1 945 ? 14.334 24.392 -22.465 1.00 98.25 945 LEU A O 1
ATOM 7701 N N . THR A 1 946 ? 13.942 25.885 -20.829 1.00 98.25 946 THR A N 1
ATOM 7702 C CA . THR A 1 946 ? 14.488 25.083 -19.729 1.00 98.25 946 THR A CA 1
ATOM 7703 C C . THR A 1 946 ? 13.372 24.702 -18.768 1.00 98.25 946 THR A C 1
ATOM 7705 O O . THR A 1 946 ? 12.630 25.568 -18.312 1.00 98.25 946 THR A O 1
ATOM 7708 N N . LEU A 1 947 ? 13.268 23.421 -18.422 1.00 98.19 947 LEU A N 1
ATOM 7709 C CA . LEU A 1 947 ? 12.388 22.904 -17.377 1.00 98.19 947 LEU A CA 1
ATOM 7710 C C . LEU A 1 947 ? 13.243 22.402 -16.208 1.00 98.19 947 LEU A C 1
ATOM 7712 O O . LEU A 1 947 ? 13.878 21.355 -16.313 1.00 98.19 947 LEU A O 1
ATOM 7716 N N . ALA A 1 948 ? 13.259 23.144 -15.104 1.00 97.38 948 ALA A N 1
ATOM 7717 C CA . ALA A 1 948 ? 13.941 22.760 -13.872 1.00 97.38 948 ALA A CA 1
ATOM 7718 C C . ALA A 1 948 ? 13.054 21.824 -13.039 1.00 97.38 948 ALA A C 1
ATOM 7720 O O . ALA A 1 948 ? 11.881 22.118 -12.802 1.00 97.38 948 ALA A O 1
ATOM 7721 N N . VAL A 1 949 ? 13.613 20.712 -12.565 1.00 95.75 949 VAL A N 1
ATOM 7722 C CA . VAL A 1 949 ? 12.920 19.679 -11.789 1.00 95.75 949 VAL A CA 1
ATOM 7723 C C . VAL A 1 949 ? 13.483 19.656 -10.373 1.00 95.75 949 VAL A C 1
ATOM 7725 O O . VAL A 1 949 ? 14.538 19.090 -10.098 1.00 95.75 949 VAL A O 1
ATOM 7728 N N . LEU A 1 950 ? 12.757 20.283 -9.449 1.00 93.94 950 LEU A N 1
ATOM 7729 C CA . LEU A 1 950 ? 13.225 20.545 -8.087 1.00 93.94 950 LEU A CA 1
ATOM 7730 C C . LEU A 1 950 ? 12.951 19.378 -7.125 1.00 93.94 950 LEU A C 1
ATOM 7732 O O . LEU A 1 950 ? 13.250 19.479 -5.934 1.00 93.94 950 LEU A O 1
ATOM 7736 N N . ALA A 1 951 ? 12.421 18.258 -7.620 1.00 91.81 951 ALA A N 1
ATOM 7737 C CA . ALA A 1 951 ? 12.285 17.028 -6.854 1.00 91.81 951 ALA A CA 1
ATOM 7738 C C . ALA A 1 951 ? 12.413 15.778 -7.735 1.00 91.81 951 ALA A C 1
ATOM 7740 O O . ALA A 1 951 ? 11.870 15.705 -8.836 1.00 91.81 951 ALA A O 1
ATOM 7741 N N . SER A 1 952 ? 13.119 14.775 -7.220 1.00 90.50 952 SER A N 1
ATOM 7742 C CA . SER A 1 952 ? 13.215 13.440 -7.830 1.00 90.50 952 SER A CA 1
ATOM 7743 C C . SER A 1 952 ? 11.886 12.673 -7.808 1.00 90.50 952 SER A C 1
ATOM 7745 O O . SER A 1 952 ? 10.977 13.011 -7.055 1.00 90.50 952 SER A O 1
ATOM 7747 N N . GLY A 1 953 ? 11.772 11.619 -8.623 1.00 88.19 953 GLY A N 1
ATOM 7748 C CA . GLY A 1 953 ? 10.570 10.777 -8.710 1.00 88.19 953 GLY A CA 1
ATOM 7749 C C . GLY A 1 953 ? 9.469 11.292 -9.647 1.00 88.19 953 GLY A C 1
ATOM 7750 O O . GLY A 1 953 ? 8.501 10.576 -9.887 1.00 88.19 953 GLY A O 1
ATOM 7751 N N . VAL A 1 954 ? 9.616 12.491 -10.223 1.00 91.62 954 VAL A N 1
ATOM 7752 C CA . VAL A 1 954 ? 8.677 13.040 -11.217 1.00 91.62 954 VAL A CA 1
ATOM 7753 C C . VAL A 1 954 ? 9.017 12.506 -12.606 1.00 91.62 954 VAL A C 1
ATOM 7755 O O . VAL A 1 954 ? 10.120 12.743 -13.097 1.00 91.62 954 VAL A O 1
ATOM 7758 N N . ARG A 1 955 ? 8.071 11.816 -13.249 1.00 94.81 955 ARG A N 1
ATOM 7759 C CA . ARG A 1 955 ? 8.219 11.298 -14.617 1.00 94.81 955 ARG A CA 1
ATOM 7760 C C . ARG A 1 955 ? 7.587 12.264 -15.601 1.00 94.81 955 ARG A C 1
ATOM 7762 O O . ARG A 1 955 ? 6.419 12.596 -15.441 1.00 94.81 955 ARG A O 1
ATOM 7769 N N . ILE A 1 956 ? 8.337 12.702 -16.605 1.00 97.62 956 ILE A N 1
ATOM 7770 C CA . ILE A 1 956 ? 7.899 13.718 -17.568 1.00 97.62 956 ILE A CA 1
ATOM 7771 C C . ILE A 1 956 ? 7.888 13.091 -18.963 1.00 97.62 956 ILE A C 1
ATOM 7773 O O . ILE A 1 956 ? 8.924 12.622 -19.427 1.00 97.62 956 ILE A O 1
ATOM 7777 N N . ASP A 1 957 ? 6.722 13.060 -19.606 1.00 98.06 957 ASP A N 1
ATOM 7778 C CA . ASP A 1 957 ? 6.502 12.405 -20.907 1.00 98.06 957 ASP A CA 1
ATOM 7779 C C . ASP A 1 957 ? 6.600 13.418 -22.054 1.00 98.06 957 ASP A C 1
ATOM 7781 O O . ASP A 1 957 ? 7.504 13.355 -22.885 1.00 98.06 957 ASP A O 1
ATOM 7785 N N . ARG A 1 958 ? 5.723 14.427 -22.050 1.00 98.19 958 ARG A N 1
ATOM 7786 C CA . ARG A 1 958 ? 5.583 15.398 -23.143 1.00 98.19 958 ARG A CA 1
ATOM 7787 C C . ARG A 1 958 ? 5.493 16.826 -22.641 1.00 98.19 958 ARG A C 1
ATOM 7789 O O . ARG A 1 958 ? 4.967 17.093 -21.561 1.00 98.19 958 ARG A O 1
ATOM 7796 N N . LEU A 1 959 ? 5.952 17.745 -23.480 1.00 98.38 959 LEU A N 1
ATOM 7797 C CA . LEU A 1 959 ? 5.790 19.181 -23.314 1.00 98.38 959 LEU A CA 1
ATOM 7798 C C . LEU A 1 959 ? 5.013 19.746 -24.505 1.00 98.38 959 LEU A C 1
ATOM 7800 O O . LEU A 1 959 ? 5.226 19.343 -25.653 1.00 98.38 959 LEU A O 1
ATOM 7804 N N . TYR A 1 960 ? 4.113 20.685 -24.234 1.00 98.12 960 TYR A N 1
ATOM 7805 C CA . TYR A 1 960 ? 3.221 21.251 -25.240 1.00 98.12 960 TYR A CA 1
ATOM 7806 C C . TYR A 1 960 ? 3.087 22.761 -25.050 1.00 98.12 960 TYR A C 1
ATOM 7808 O O . TYR A 1 960 ? 2.671 23.219 -23.990 1.00 98.12 960 TYR A O 1
ATOM 7816 N N . LEU A 1 961 ? 3.449 23.538 -26.070 1.00 97.31 961 LEU A N 1
ATOM 7817 C CA . LEU A 1 961 ? 3.281 24.992 -26.091 1.00 97.31 961 LEU A CA 1
ATOM 7818 C C . LEU A 1 961 ? 2.211 25.349 -27.121 1.00 97.31 961 LEU A C 1
ATOM 7820 O O . LEU A 1 961 ? 2.293 24.872 -28.250 1.00 97.31 961 LEU A O 1
ATOM 7824 N N . THR A 1 962 ? 1.252 26.214 -26.779 1.00 96.44 962 THR A N 1
ATOM 7825 C CA . THR A 1 962 ? 0.199 26.656 -27.716 1.00 96.44 962 THR A CA 1
ATOM 7826 C C . THR A 1 962 ? -0.149 28.137 -27.589 1.00 96.44 962 THR A C 1
ATOM 7828 O O . THR A 1 962 ? -0.279 28.652 -26.482 1.00 96.44 962 THR A O 1
ATOM 7831 N N . ARG A 1 963 ? -0.369 28.823 -28.719 1.00 93.62 963 ARG A N 1
ATOM 7832 C CA . ARG A 1 963 ? -0.900 30.205 -28.765 1.00 93.62 963 ARG A CA 1
ATOM 7833 C C . ARG A 1 963 ? -2.424 30.298 -28.675 1.00 93.62 963 ARG A C 1
ATOM 7835 O O . ARG A 1 963 ? -2.961 31.394 -28.538 1.00 93.62 963 ARG A O 1
ATOM 7842 N N . LYS A 1 964 ? -3.135 29.180 -28.832 1.00 84.19 964 LYS A N 1
ATOM 7843 C CA . LYS A 1 964 ? -4.597 29.172 -29.013 1.00 84.19 964 LYS A CA 1
ATOM 7844 C C . LYS A 1 964 ? -5.383 29.024 -27.708 1.00 84.19 964 LYS A C 1
ATOM 7846 O O . LYS A 1 964 ? -6.602 29.130 -27.729 1.00 84.19 964 LYS A O 1
ATOM 7851 N N . GLY A 1 965 ? -4.702 28.784 -26.585 1.00 79.44 965 GLY A N 1
ATOM 7852 C CA . GLY A 1 965 ? -5.352 28.437 -25.316 1.00 79.44 965 GLY A CA 1
ATOM 7853 C C . GLY A 1 965 ? -5.973 27.035 -25.302 1.00 79.44 965 GLY A C 1
ATOM 7854 O O . GLY A 1 965 ? -6.674 26.682 -24.355 1.00 79.44 965 GLY A O 1
ATOM 7855 N N . ASP A 1 966 ? -5.724 26.240 -26.346 1.00 85.50 966 ASP A N 1
ATOM 7856 C CA . ASP A 1 966 ? -6.235 24.877 -26.474 1.00 85.50 966 ASP A CA 1
ATOM 7857 C C . ASP A 1 966 ? -5.557 23.936 -25.466 1.00 85.50 966 ASP A C 1
ATOM 7859 O O . ASP A 1 966 ? -4.379 24.088 -25.128 1.00 85.50 966 ASP A O 1
ATOM 7863 N N . ARG A 1 967 ? -6.284 22.911 -25.013 1.00 93.50 967 ARG A N 1
ATOM 7864 C CA . ARG A 1 967 ? -5.671 21.816 -24.251 1.00 93.50 967 ARG A CA 1
ATOM 7865 C C . ARG A 1 967 ? -4.746 20.996 -25.161 1.00 93.50 967 ARG A C 1
ATOM 7867 O O . ARG A 1 967 ? -4.976 20.947 -26.372 1.00 93.50 967 ARG A O 1
ATOM 7874 N N . PRO A 1 968 ? -3.718 20.338 -24.601 1.00 96.00 968 PRO A N 1
ATOM 7875 C CA . PRO A 1 968 ? -2.967 19.326 -25.331 1.00 96.00 968 PRO A CA 1
ATOM 7876 C C . PRO A 1 968 ? -3.919 18.272 -25.924 1.00 96.00 968 PRO A C 1
ATOM 7878 O O . PRO A 1 968 ? -4.866 17.875 -25.241 1.00 96.00 968 PRO A O 1
ATOM 7881 N N . PRO A 1 969 ? -3.704 17.826 -27.173 1.00 94.56 969 PRO A N 1
ATOM 7882 C CA . PRO A 1 969 ? -4.553 16.809 -27.779 1.00 94.56 969 PRO A CA 1
ATOM 7883 C C . PRO A 1 969 ? -4.388 15.467 -27.059 1.00 94.56 969 PRO A C 1
ATOM 7885 O O . PRO A 1 969 ? -3.321 15.194 -26.503 1.00 94.56 969 PRO A O 1
ATOM 7888 N N . VAL A 1 970 ? -5.417 14.622 -27.140 1.00 94.94 970 VAL A N 1
ATOM 7889 C CA . VAL A 1 970 ? -5.313 13.215 -26.730 1.00 94.94 970 VAL A CA 1
ATOM 7890 C C . VAL A 1 970 ? -4.251 12.471 -27.550 1.00 94.94 970 VAL A C 1
ATOM 7892 O O . VAL A 1 970 ? -3.946 12.857 -28.681 1.00 94.94 970 VAL A O 1
ATOM 7895 N N . ASP A 1 971 ? -3.698 11.385 -27.013 1.00 95.19 971 ASP A N 1
ATOM 7896 C CA . ASP A 1 971 ? -2.547 10.658 -27.557 1.00 95.19 971 ASP A CA 1
ATOM 7897 C C . ASP A 1 971 ? -2.740 10.216 -29.013 1.00 95.19 971 ASP A C 1
ATOM 7899 O O . ASP A 1 971 ? -1.832 10.361 -29.832 1.00 95.19 971 ASP A O 1
ATOM 7903 N N . CYS A 1 972 ? -3.939 9.752 -29.379 1.00 93.19 972 CYS A N 1
ATOM 7904 C CA . CYS A 1 972 ? -4.245 9.360 -30.759 1.00 93.19 972 CYS A CA 1
ATOM 7905 C C . CYS A 1 972 ? -4.255 10.529 -31.758 1.00 93.19 972 CYS A C 1
ATOM 7907 O O . CYS A 1 972 ? -4.177 10.305 -32.962 1.00 93.19 972 CYS A O 1
ATOM 7909 N N . SER A 1 973 ? -4.290 11.769 -31.268 1.00 92.75 973 SER A N 1
ATOM 7910 C CA . SER A 1 973 ? -4.217 13.011 -32.047 1.00 92.75 973 SER A CA 1
ATOM 7911 C C . SER A 1 973 ? -2.903 13.777 -31.819 1.00 92.75 973 SER A C 1
ATOM 7913 O O . SER A 1 973 ? -2.808 14.966 -32.133 1.00 92.75 973 SER A O 1
ATOM 7915 N N . TRP A 1 974 ? -1.884 13.127 -31.240 1.00 92.44 974 TRP A N 1
ATOM 7916 C CA . TRP A 1 974 ? -0.608 13.776 -30.938 1.00 92.44 974 TRP A CA 1
ATOM 7917 C C . TRP A 1 974 ? 0.265 14.043 -32.168 1.00 92.44 974 TRP A C 1
ATOM 7919 O O . TRP A 1 974 ? 1.020 15.014 -32.144 1.00 92.44 974 TRP A O 1
ATOM 7929 N N . GLU A 1 975 ? 0.198 13.233 -33.226 1.00 82.50 975 GLU A N 1
ATOM 7930 C CA . GLU A 1 975 ? 1.047 13.429 -34.420 1.00 82.50 975 GLU A CA 1
ATOM 7931 C C . GLU A 1 975 ? 0.674 14.657 -35.264 1.00 82.50 975 GLU A C 1
ATOM 7933 O O . GLU A 1 975 ? -0.504 15.081 -35.256 1.00 82.50 975 GLU A O 1
#

Solvent-accessible surface area (backbone atoms only — not comparable to full-atom values): 51678 Å² total; per-residue (Å²): 69,74,36,66,32,38,34,48,22,27,45,73,71,55,86,33,99,43,77,42,59,67,52,47,52,56,52,51,52,50,35,51,76,55,72,46,46,73,47,64,68,59,41,89,90,44,44,60,74,81,40,67,61,42,53,54,49,30,40,76,71,62,34,32,40,39,45,55,81,36,14,45,39,61,34,41,34,69,54,42,50,69,60,49,33,57,74,73,69,58,74,95,73,61,87,33,79,58,43,68,66,71,44,39,54,51,52,50,50,60,43,44,53,39,45,64,76,45,62,91,41,58,49,35,36,24,54,56,78,37,13,57,60,96,38,72,56,50,54,87,70,65,82,47,97,44,72,66,53,35,50,49,52,51,33,57,50,44,44,50,45,37,52,52,53,51,47,49,49,60,76,72,37,98,60,90,66,55,37,36,35,50,58,52,76,75,48,32,58,38,46,77,73,68,44,77,71,68,52,68,36,23,39,34,41,53,35,65,54,81,54,34,45,25,67,72,60,49,85,69,58,64,69,32,80,28,40,22,18,39,41,41,36,57,27,35,89,50,71,69,60,60,39,37,68,55,59,60,34,75,35,70,50,49,53,48,57,36,49,49,50,40,39,77,49,53,39,73,69,45,83,46,71,39,53,32,44,50,58,67,38,63,68,61,52,50,49,51,44,46,36,69,76,28,71,94,42,100,82,37,67,68,76,42,57,62,61,33,46,14,49,53,42,42,72,76,40,90,81,63,53,11,84,65,46,18,63,49,51,43,50,48,27,18,47,38,37,33,42,46,70,36,56,58,61,82,78,59,49,25,69,44,34,80,38,39,53,38,61,56,53,48,51,57,41,46,58,48,44,58,56,49,50,57,49,54,74,70,46,57,77,88,46,37,53,56,46,38,63,76,49,45,52,63,52,53,52,48,46,29,52,52,48,21,46,45,27,13,44,46,2,40,49,26,44,75,72,43,21,24,42,35,2,41,48,21,39,51,48,21,50,37,28,49,51,36,44,53,41,50,43,49,32,54,19,60,47,40,76,80,26,75,44,40,50,44,67,50,39,78,75,46,54,30,39,37,40,54,56,89,62,72,17,21,60,54,72,72,71,51,70,64,39,88,44,78,50,39,52,51,77,43,84,54,50,72,34,45,56,59,49,73,50,44,36,32,47,27,15,32,9,51,68,68,40,42,37,38,50,49,64,50,93,72,52,45,62,75,60,50,61,54,74,37,44,28,62,49,78,37,42,40,35,36,78,75,24,84,54,75,45,78,46,53,38,42,36,34,34,72,69,78,74,44,74,51,78,45,41,34,38,28,54,44,62,69,87,88,63,46,47,53,45,49,96,47,30,27,62,47,74,46,50,91,61,85,50,75,43,49,47,69,40,73,59,56,7,68,47,54,51,19,22,38,28,27,72,32,74,70,28,65,52,75,43,64,32,28,37,86,58,63,48,68,30,43,38,40,35,39,25,54,64,63,40,34,58,90,60,79,47,31,40,29,41,23,53,68,90,54,71,73,42,79,47,68,58,72,40,26,34,79,90,29,84,55,25,70,60,19,71,51,49,48,31,35,80,44,78,42,80,45,68,77,41,69,59,40,80,46,34,47,29,42,29,28,61,29,63,75,41,26,33,27,35,38,36,36,29,73,44,87,82,67,74,56,65,88,65,59,82,66,64,85,80,55,85,57,80,82,82,69,87,66,57,89,81,48,78,73,51,59,43,58,50,33,36,71,72,59,43,79,74,88,80,73,50,72,66,45,36,35,53,41,87,88,63,69,71,78,47,81,59,84,72,55,48,76,44,76,52,93,53,66,17,69,72,46,55,56,57,66,61,42,54,58,20,82,43,73,40,54,52,53,98,57,31,34,75,42,61,48,38,16,18,75,71,62,40,99,26,9,22,63,47,61,81,72,77,44,65,24,53,35,71,43,28,50,54,43,27,49,16,26,29,27,79,68,62,88,46,72,46,93,48,61,90,77,18,28,29,39,34,37,30,34,33,42,86,46,49,60,25,44,31,31,39,31,30,31,36,51,61,71,48,70,37,37,46,44,47,23,54,70,84,45,65,60,61,48,88,65,25,38,57,56,18,44,70,62,45,59,43,48,30,60,39,66,35,35,34,63,42,32,75,43,84,44,66,62,44,79,45,39,41,34,42,20,45,29,24,29,43,44,34,32,32,36,37,39,36,24,57,80,78,66,75,83,65,59,57,59,62,61,123

Foldseek 3Di:
DLAVLLQQLCVVFVVDNGCADSNVLVVLVVCVVLVHAEDADDQPVAAQLVDLNSQVSSQVSNHAYEHDQAAFLRRSLLHCVVVVCVVVVHPPAAQACLDDDPNVVVVLVSNLVSCLSNQVGRYEGEFFHAHSPPHGHDHPPDDDPDPVSSLVVSLVSRLVRRVSSVVSCVVRHPDDHAYEYECDDPSVVSVVVPRDDQLLHAYEFEALQLLFGFAFQDPVNLVRPNWYAYEYEQFDDDPWLDGAALGGLAALLSNLVRVLVRVVRGRQNYYHYHCNNVPPCVLVVSSNSQCNVPSPPPPGCNVDQLSNQLVVCVVLAVPSCSVVVSVLVLLSSLLCQLFPQQNDAAPAFDCFFQHGRLVVSLLSLVVSLVSLVVVLVVGDPVSNLVCCRRPVLSSLLNNLSSQLRSLQNVLVVCVVQLLQLSNQQSLVSSVLSQVLNVLSQCLNQCPRPNRSSHSNNCQVPAFPRSGFFRHFGAHDLDFDPWDKDKAFHNSDQAAEAAAWFKGKMKIATSGADKFKKAKDKDPQKDWPDGIDMHGGMAIIIITGHDQQDWDKMWIWMARPGVRDIDIHIYIRDYDDPPADQEDDPQKGKDFCAPDDFPQWDWSASNFNSHGIKIWGADAFGKDKDKYFYPDWFWKKKKFWWQPHAHNPDWAWKWKDKAPHDTDIWTDQPRRCPTDCNVVCSRSRTDITMDTHPTDDGTMMMIMIGDHDGPTMTGMMMIGNDPRDDGRNHHDPSVVCPDDPPDPSPSPPGPVSNVVSCVPSNDDDDFADWAWEDDLVDLDFDSHDPIDTDGDPHFAAADASNRLLVCLADAQEDDPQKTKHFQCNQVVCDPFKHKDDADKDKGFDPFNVRRFMWIFHADFDAFADDQVNFIKIKGKYFDQWDKKQKKWWKAAAIPGWWFKWKDKQPHIDQLVQFRSSRGPDHSSRHNHTYIYSTHIDGDHGTIIMMMMGIRGGRMITTMMMIGPPPDDQDDRNPND

Mean predicted aligned error: 6.39 Å

Organism: NCBI:txid566550

Radius of gyration: 30.54 Å; Cα contacts (8 Å, |Δi|>4): 2128; chains: 1; bounding box: 74×71×73 Å

pLDDT: mean 92.44, std 8.7, range [29.8, 98.75]

Secondary structure (DSSP, 8-state):
--THHHHHHHHHHSSSSSS-HHHHHHHHHHHHHTT--EE----SS--GGG-HHHHHHHHHHTPEE---TT-GGG--HHHHHHHHHHHHT--S--S-TTSTTHHHHHHHHHHHHHHHHHTTS-BEEE-S---SSSSPPP-TT---SSHHHHHHHHHHHHHHHHHHHHHHHHHH-SSPPEEEE---THHHHHHHTT----TTSEEEEEB-SSS-B-----TTGGG-TT-EEEEEESSB--STT--B-S-----HHHHHHHHHHHHHTT--SEEEEE-TTSTT-HHHHHHHHHHHHHTT-TT-GGGSHHHHHHHHHHHH-TT--HHHHHHHHHHHHHHHHHS-GGG--TT-S-SSSSS-HHHHHHHHHHHHHHHHHHHHHTS-HHHHHHHIIIIIHHHHHHHHHHHHHHHHHHHHHHHHTT-HHHHHHHHHHHHHHHHHHHHHHHHHHHTGGGGTTTTTS-TTTSSS-SS---------S--BS--EEEEEGGG-SSEEESSSEEEEEEEEESBSS-EEEEEE--TTEEES-SEEEESSEEEEEEEE---SS-EEEEEEEEETTTTEEEEEEEEE----TT-SSB-BTTEEEEE-TT---TTEEEETT-SSSSS-EEEE-STT-EEEEEEEESS-EEEEEEEEE-----TTS--EEEEEETTSPPEEEE-S--STTSTTHHHHHHHT-EEEEEEEEEE-SEEEEEEEEE-STTEEEEEEEEESSPPPP-SS----GGG--S----TTSTT-TTHHHHHHHHHH--PPPPPPPEEE--TT--S--SS--SEEE--SSPPPP--HHHHHGGGGS-EE-BTTEEEEEGGGGGG--SSEEEESS--EEEE-SHHHHT-EEEE--STT-B-SSTTTS-EEEEEEEEEEEEEEEEEEEEE-TT---BEEEEETTEEPPGGGSGGGGB---GGGBTSEEEEEEEEEEEEEEEEEEEEEE-BTTEEEEEEEEESS-PPPPPGGG--

Nearest PDB structures (foldseek):
  4zmh-assembly1_A  TM=8.427E-01  e=1.965E-52  Saccharophagus degradans 2-40
  4c91-assembly1_A  TM=6.650E-01  e=9.077E-36  Bacteroides ovatus
  4c90-assembly1_A  TM=6.667E-01  e=1.109E-35  Bacteroides ovatus
  7pug-assembly1_A  TM=6.694E-01  e=2.234E-35  uncultured bacterium
  7pxq-assembly1_A-2  TM=6.647E-01  e=6.387E-35  uncultured bacterium